Protein AF-A0A9P7BUE9-F1 (afdb_monomer_lite)

Radius of gyration: 35.27 Å; chains: 1; bounding box: 94×108×88 Å

Organism: Rhizopus oryzae (NCBI:txid64495)

Sequence (1038 aa):
MKSKYRRANLLYDCVVWLFNIMLDVFFREIRPRGSHKVPLEGPLIFVAAPHANQFVDPLIVMRECNRRVSFLIAAKSMRQKAIRFLASLVHPIPVERPQDIAEAGKGRIQLLNSKTEPLRITGIDTKFTQQLKPTDIITLPRNSGKLQVSRIISDTELLISSEIKDRRTLEHLTKEDGTSFKCLPHIDQDAVYERVYSELNHGRCITIFPEGGSHDRAEMLPLKAGVTIMALGAMAAYPGLNVKIVPCGLNYFHAHRFRSRAVIEFGKPITISHELVEQFKKGGQEKRDACSYLLDTIYYALKSVTVNTANDQTLMVIQAARRLYKPAHRRLHIAQVVDLNRRFVIGYNLYKDDPRVIDLQQKVLAYNQLLKYHGLKDHQVPEVNLRGWRTFFLLCYRVMIFIVWGLLSFPGSILNLPIVITAKFISMKKAKEALESSSVKIRGRDVLATWKFLVGLVLIPSLYGMYTLIVFWLCLKSNQMSWFQKLLMPIITWTCLPFISYASMRFAENGIDVFKSLRPLYVALYDPDSTANLREIREKLSQDITKVINEIGPSVFSDFDPDNVFRNDSTSKESVSELASGGRTFSQVANEFLTGTAKTLLDDSSIFNWTRQEEEDFESNSDEELLYLLDKEGTVSTASASDTEYYPIERKRKGDALALPLKVPNAIVRSKTNKQNYIGDQFEECNDFSSLYYRLPFEKGYLVNWEIEKPIWDRVFKNVTKINPKDTQLLITEPCFNLPVIQESYDQIIFEEYEFASCYRTMSPQLCLFNELGGLFGDKIGSIPDCTLIVDSGYSFTHIIPFLKGKPIIKGIRRINVGGKLLTNHLKEVVSFRHYDMMEETYIINDIKEKCCFISKDVYKDLDICRKHYSENTIIQEYVLPDFINNNQGRVRSIREGDKNEQVLLMNNERFMIPEILMRPSDIGLDQAGIAEAIVQGVNVCDSVIHGLLYANIILVGGNANIPGYLDRIEQDLRQLVPIEYDIRIVVPSNPETFAWQGGNSFVSLSSKSELQKSFVTRKEYLEYGSEACKRKFGVLQ

Secondary structure (DSSP, 8-state):
-HHHHHHHHHHHHHHHHHHHHHHHHHEEEEEEESGGGS-SSS-EEEEEE----TTHHHHHHHHHSSS-EEEEEEHHHHTSHHHHHHHHTT--EEE--GGGS-EEPSSEEE-TTTTT-TTEEEEES--HHHH--TT-EEE-GGG--EEEEEEE-SSSEEEESS----HHHHHHHT-TT-B--EEE-----HHHHHHHHHHHHTT-EEEE-TT-S--S-SSPPPPPTHHHHHHHHHHHHSTT---EEEEEEEEES-TTSTTEEEEEEE-PPEE--HHHHHHHHH-TTHHHHHHHHHHHHHHHHHHTTS---S-HHHHHHHHHHHHH--SSSS---HHHHHHHHHHHHHHHHHHTT-HHHHHHHHHHHHHHHHHHHTT--GGGGGGG---THHHHHHHHHHHHHHHHHHHHHHHHHHHHHHHHHHHHHHHHHHHHHHHHT-SS-SS-THHHHHHHHHHHHHHHHHHHHHHHHHHHHHHHH-TTS-HHHHHHHHHHHHHHHHHHHHHHHHHHHHHHHHHHHHHHHHHHHH-TTHHHHHHHHHHHHHHHHHHHHHHHHHHH-TT--SS-SS---SSSSSTTTGGGSS---HHHHHHHHHHTTTTTS-----S--------------------EEEETTS-B---------------PPSS--PPPP----SSEEEETTT--EEEGGGGGG----TTEEEE-SEETTEE--HHHHHHHHHHIIIIIS---GGGEEEEEEE-TT--HHHHHHHHHIIIIIS--SEEEEEEHHHHGGGS-HHHHTTS-TTPPPSEEEEEEE-SS-EEEEEEETTEE-GGG-EEES-SHHHHHHHHHHHHHHHTS--TT-HHHHHHHHHHH----S-HHHHHHHHTS-TTT-TT-EEEEPP-SSS-SS-EEE-TT---TTS-EEEESTHHHHTGGGGT-GGGGT-----HHHHHHHHHTTS-GGGHHHHHTTEEEESGGGGSTTHHHHHHHHHHHHS-TTS---EE--SSSSSHHHHHHHHHHHHS-HHHHHHHSEEHHHHHHHTHHHHHHHS----

pLDDT: mean 78.58, std 17.5, range [20.61, 97.81]

InterPro domains:
  IPR002123 Phospholipid/glycerol acyltransferase [PF01553] (190-249)
  IPR002123 Phospholipid/glycerol acyltransferase [SM00563] (45-253)
  IPR004000 Actin family [PF00022] (664-1034)
  IPR004000 Actin family [SM00268] (655-1035)
  IPR043129 ATPase, nucleotide binding domain [SSF53067] (661-770)
  IPR043129 ATPase, nucleotide binding domain [SSF53067] (787-1034)
  IPR052744 Glycerol-3-phosphate O-acyltransferase [PTHR31605] (5-581)

Structure (mmCIF, N/CA/C/O backbone):
data_AF-A0A9P7BUE9-F1
#
_entry.id   AF-A0A9P7BUE9-F1
#
loop_
_atom_site.group_PDB
_atom_site.id
_atom_site.type_symbol
_atom_site.label_atom_id
_atom_site.label_alt_id
_atom_site.label_comp_id
_atom_site.label_asym_id
_atom_site.label_entity_id
_atom_site.label_seq_id
_atom_site.pdbx_PDB_ins_code
_atom_site.Cartn_x
_atom_site.Cartn_y
_atom_site.Cartn_z
_atom_site.occupancy
_atom_site.B_iso_or_equiv
_atom_site.auth_seq_id
_atom_site.auth_comp_id
_atom_site.auth_asym_id
_atom_site.auth_atom_id
_atom_site.pdbx_PDB_model_num
ATOM 1 N N . MET A 1 1 ? -44.646 37.342 4.567 1.00 40.28 1 MET A N 1
ATOM 2 C CA . MET A 1 1 ? -43.551 36.352 4.375 1.00 40.28 1 MET A CA 1
ATOM 3 C C . MET A 1 1 ? -42.980 36.300 2.950 1.00 40.28 1 MET A C 1
ATOM 5 O O . MET A 1 1 ? -41.781 36.518 2.828 1.00 40.28 1 MET A O 1
ATOM 9 N N . LYS A 1 2 ? -43.773 36.045 1.888 1.00 36.12 2 LYS A N 1
ATOM 10 C CA . LYS A 1 2 ? -43.302 35.758 0.502 1.00 36.12 2 LYS A CA 1
ATOM 11 C C . LYS A 1 2 ? -42.103 36.597 -0.010 1.00 36.12 2 LYS A C 1
ATOM 13 O O . LYS A 1 2 ? -41.163 36.020 -0.543 1.00 36.12 2 LYS A O 1
ATOM 18 N N . SER A 1 3 ? -42.071 37.917 0.212 1.00 40.06 3 SER A N 1
ATOM 19 C CA . SER A 1 3 ? -40.938 38.789 -0.182 1.00 40.06 3 SER A CA 1
ATOM 20 C C . SER A 1 3 ? -39.584 38.389 0.445 1.00 40.06 3 SER A C 1
ATOM 22 O O . SER A 1 3 ? -38.574 38.319 -0.256 1.00 40.06 3 SER A O 1
ATOM 24 N N . LYS A 1 4 ? -39.557 38.038 1.742 1.00 47.38 4 LYS A N 1
ATOM 25 C CA . LYS A 1 4 ? -38.331 37.627 2.457 1.00 47.38 4 LYS A CA 1
ATOM 26 C C . LYS A 1 4 ? -37.783 36.301 1.910 1.00 47.38 4 LYS A C 1
ATOM 28 O O . LYS A 1 4 ? -36.582 36.193 1.694 1.00 47.38 4 LYS A O 1
ATOM 33 N N . TYR A 1 5 ? -38.665 35.349 1.590 1.00 55.69 5 TYR A N 1
ATOM 34 C CA . TYR A 1 5 ? -38.291 34.104 0.904 1.00 55.69 5 TYR A CA 1
ATOM 35 C C . TYR A 1 5 ? -37.800 34.347 -0.530 1.00 55.69 5 TYR A C 1
ATOM 37 O O . TYR A 1 5 ? -36.802 33.761 -0.929 1.00 55.69 5 TYR A O 1
ATOM 45 N N . ARG A 1 6 ? -38.432 35.249 -1.296 1.00 58.56 6 ARG A N 1
ATOM 46 C CA . ARG A 1 6 ? -37.991 35.569 -2.667 1.00 58.56 6 ARG A CA 1
ATOM 47 C C . ARG A 1 6 ? -36.586 36.189 -2.689 1.00 58.56 6 ARG A C 1
ATOM 49 O O . ARG A 1 6 ? -35.796 35.839 -3.558 1.00 58.56 6 ARG A O 1
ATOM 56 N N . ARG A 1 7 ? -36.250 37.038 -1.706 1.00 60.62 7 ARG A N 1
ATOM 57 C CA . ARG A 1 7 ? -34.885 37.569 -1.512 1.00 60.62 7 ARG A CA 1
ATOM 58 C C . ARG A 1 7 ? -33.884 36.496 -1.060 1.00 60.62 7 ARG A C 1
ATOM 60 O O . ARG A 1 7 ? -32.766 36.496 -1.557 1.00 60.62 7 ARG A O 1
ATOM 67 N N . ALA A 1 8 ? -34.275 35.586 -0.164 1.00 66.19 8 ALA A N 1
ATOM 68 C CA . ALA A 1 8 ? -33.413 34.479 0.268 1.00 66.19 8 ALA A CA 1
ATOM 69 C C . ALA A 1 8 ? -33.087 33.515 -0.888 1.00 66.19 8 ALA A C 1
ATOM 71 O O . ALA A 1 8 ? -31.926 33.177 -1.087 1.00 66.19 8 ALA A O 1
ATOM 72 N N . ASN A 1 9 ? -34.086 33.158 -1.703 1.00 77.12 9 ASN A N 1
ATOM 73 C CA . ASN A 1 9 ? -33.891 32.335 -2.898 1.00 77.12 9 ASN A CA 1
ATOM 74 C C . ASN A 1 9 ? -32.966 33.022 -3.916 1.00 77.12 9 ASN A C 1
ATOM 76 O O . ASN A 1 9 ? -32.038 32.389 -4.395 1.00 77.12 9 ASN A O 1
ATOM 80 N N . LEU A 1 10 ? -33.159 34.320 -4.191 1.00 80.19 10 LEU A N 1
ATOM 81 C CA . LEU A 1 10 ? -32.272 35.074 -5.087 1.00 80.19 10 LEU A CA 1
ATOM 82 C C . LEU A 1 10 ? -30.814 35.065 -4.589 1.00 80.19 10 LEU A C 1
ATOM 84 O O . LEU A 1 10 ? -29.891 34.878 -5.374 1.00 80.19 10 LEU A O 1
ATOM 88 N N . LEU A 1 11 ? -30.610 35.235 -3.279 1.00 82.12 11 LEU A N 1
ATOM 89 C CA . LEU A 1 11 ? -29.286 35.213 -2.655 1.00 82.12 11 LEU A CA 1
ATOM 90 C C . LEU A 1 11 ? -28.626 33.826 -2.749 1.00 82.12 11 LEU A C 1
ATOM 92 O O . LEU A 1 11 ? -27.440 33.748 -3.059 1.00 82.12 11 LEU A O 1
ATOM 96 N N . TYR A 1 12 ? -29.399 32.753 -2.544 1.00 85.88 12 TYR A N 1
ATOM 97 C CA . TYR A 1 12 ? -28.968 31.371 -2.777 1.00 85.88 12 TYR A CA 1
ATOM 98 C C . TYR A 1 12 ? -28.522 31.188 -4.235 1.00 85.88 12 TYR A C 1
ATOM 100 O O . TYR A 1 12 ? -27.394 30.775 -4.486 1.00 85.88 12 TYR A O 1
ATOM 108 N N . ASP A 1 13 ? -29.364 31.571 -5.198 1.00 84.94 13 ASP A N 1
ATOM 109 C CA . ASP A 1 13 ? -29.114 31.377 -6.631 1.00 84.94 13 ASP A CA 1
ATOM 110 C C . ASP A 1 13 ? -27.871 32.155 -7.115 1.00 84.94 13 ASP A C 1
ATOM 112 O O . ASP A 1 13 ? -27.055 31.620 -7.868 1.00 84.94 13 ASP A O 1
ATOM 116 N N . CYS A 1 14 ? -27.657 33.387 -6.632 1.00 84.88 14 CYS A N 1
ATOM 117 C CA . CYS A 1 14 ? -26.441 34.162 -6.911 1.00 84.88 14 CYS A CA 1
ATOM 118 C C . CYS A 1 14 ? -25.166 33.516 -6.338 1.00 84.88 14 CYS A C 1
ATOM 120 O O . CYS A 1 14 ? -24.095 33.622 -6.938 1.00 84.88 14 CYS A O 1
ATOM 122 N N . VAL A 1 15 ? -25.261 32.844 -5.187 1.00 83.50 15 VAL A N 1
ATOM 123 C CA . VAL A 1 15 ? -24.127 32.155 -4.550 1.00 83.50 15 VAL A CA 1
ATOM 124 C C . VAL A 1 15 ? -23.830 30.821 -5.237 1.00 83.50 15 VAL A C 1
ATOM 126 O O . VAL A 1 15 ? -22.662 30.519 -5.477 1.00 83.50 15 VAL A O 1
ATOM 129 N N . VAL A 1 16 ? -24.861 30.077 -5.655 1.00 84.25 16 VAL A N 1
ATOM 130 C CA . VAL A 1 16 ? -24.723 28.909 -6.544 1.00 84.25 16 VAL A CA 1
ATOM 131 C C . VAL A 1 16 ? -24.020 29.310 -7.842 1.00 84.25 16 VAL A C 1
ATOM 133 O O . VAL A 1 16 ? -23.072 28.649 -8.253 1.00 84.25 16 VAL A O 1
ATOM 136 N N . TRP A 1 17 ? -24.423 30.421 -8.466 1.00 87.19 17 TRP A N 1
ATOM 137 C CA . TRP A 1 17 ? -23.794 30.933 -9.688 1.00 87.19 17 TRP A CA 1
ATOM 138 C C . TRP A 1 17 ? -22.302 31.259 -9.498 1.00 87.19 17 TRP A C 1
ATOM 140 O O . TRP A 1 17 ? -21.474 30.841 -10.311 1.00 87.19 17 TRP A O 1
ATOM 150 N N . LEU A 1 18 ? -21.932 31.916 -8.392 1.00 84.62 18 LEU A N 1
ATOM 151 C CA . LEU A 1 18 ? -20.530 32.186 -8.054 1.00 84.62 18 LEU A CA 1
ATOM 152 C C . LEU A 1 18 ? -19.729 30.891 -7.825 1.00 84.62 18 LEU A C 1
ATOM 154 O O . LEU A 1 18 ? -18.607 30.759 -8.320 1.00 84.62 18 LEU A O 1
ATOM 158 N N . PHE A 1 19 ? -20.297 29.917 -7.108 1.00 85.75 19 PHE A N 1
ATOM 159 C CA . PHE A 1 19 ? -19.654 28.617 -6.909 1.00 85.75 19 PHE A CA 1
ATOM 160 C C . PHE A 1 19 ? -19.546 27.809 -8.207 1.00 85.75 19 PHE A C 1
ATOM 162 O O . PHE A 1 19 ? -18.538 27.134 -8.393 1.00 85.75 19 PHE A O 1
ATOM 169 N N . ASN A 1 20 ? -20.499 27.926 -9.135 1.00 87.12 20 ASN A N 1
ATOM 170 C CA . ASN A 1 20 ? -20.429 27.281 -10.446 1.00 87.12 20 ASN A CA 1
ATOM 171 C C . ASN A 1 20 ? -19.257 27.815 -11.279 1.00 87.12 20 ASN A C 1
ATOM 173 O O . ASN A 1 20 ? -18.479 27.009 -11.781 1.00 87.12 20 ASN A O 1
ATOM 177 N N . ILE A 1 21 ? -19.054 29.138 -11.327 1.00 83.75 21 ILE A N 1
ATOM 178 C CA . ILE A 1 21 ? -17.878 29.748 -11.978 1.00 83.75 21 ILE A CA 1
ATOM 179 C C . ILE A 1 21 ? -16.578 29.231 -11.347 1.00 83.75 21 ILE A C 1
ATOM 181 O O . ILE A 1 21 ? -15.653 28.830 -12.052 1.00 83.75 21 ILE A O 1
ATOM 185 N N . MET A 1 22 ? -16.505 29.184 -10.015 1.00 80.94 22 MET A N 1
ATOM 186 C CA . MET A 1 22 ? -15.327 28.662 -9.312 1.00 80.94 22 MET A CA 1
ATOM 187 C C . MET A 1 22 ? -15.104 27.160 -9.551 1.00 80.94 22 MET A C 1
ATOM 189 O O . MET A 1 22 ? -13.956 26.719 -9.616 1.00 80.94 22 MET A O 1
ATOM 193 N N . LEU A 1 23 ? -16.170 26.372 -9.724 1.00 85.00 23 LEU A N 1
ATOM 194 C CA . LEU A 1 23 ? -16.098 24.964 -10.122 1.00 85.00 23 LEU A CA 1
ATOM 195 C C . LEU A 1 23 ? -15.612 24.803 -11.571 1.00 85.00 23 LEU A C 1
ATOM 197 O O . LEU A 1 23 ? -14.768 23.944 -11.810 1.00 85.00 23 LEU A O 1
ATOM 201 N N . ASP A 1 24 ? -16.059 25.644 -12.509 1.00 83.44 24 ASP A N 1
ATOM 202 C CA . ASP A 1 24 ? -15.594 25.638 -13.909 1.00 83.44 24 ASP A CA 1
ATOM 203 C C . ASP A 1 24 ? -14.130 26.099 -14.047 1.00 83.44 24 ASP A C 1
ATOM 205 O O . ASP A 1 24 ? -13.419 25.661 -14.956 1.00 83.44 24 ASP A O 1
ATOM 209 N N . VAL A 1 25 ? -13.639 26.931 -13.120 1.00 80.00 25 VAL A N 1
ATOM 210 C CA . VAL A 1 25 ? -12.208 27.258 -12.978 1.00 80.00 25 VAL A CA 1
ATOM 211 C C . VAL A 1 25 ? -11.437 26.114 -12.309 1.00 80.00 25 VAL A C 1
ATOM 213 O O . VAL A 1 25 ? -10.324 25.801 -12.734 1.00 80.00 25 VAL A O 1
ATOM 216 N N . PHE A 1 26 ? -11.998 25.427 -11.309 1.00 80.19 26 PHE A N 1
ATOM 217 C CA . PHE A 1 26 ? -11.291 24.350 -10.605 1.00 80.19 26 PHE A CA 1
ATOM 218 C C . PHE A 1 26 ? -11.218 23.030 -11.394 1.00 80.19 26 PHE A C 1
ATOM 220 O O . PHE A 1 26 ? -10.159 22.399 -11.411 1.00 80.19 26 PHE A O 1
ATOM 227 N N . PHE A 1 27 ? -12.290 22.619 -12.073 1.00 80.88 27 PHE A N 1
ATOM 228 C CA . PHE A 1 27 ? -12.380 21.372 -12.843 1.00 80.88 27 PHE A CA 1
ATOM 229 C C . PHE A 1 27 ? -12.378 21.636 -14.354 1.00 80.88 27 PHE A C 1
ATOM 231 O O . PHE A 1 27 ? -13.091 22.512 -14.836 1.00 80.88 27 PHE A O 1
ATOM 238 N N . ARG A 1 28 ? -11.619 20.841 -15.128 1.00 79.50 28 ARG A N 1
ATOM 239 C CA . ARG A 1 28 ? -11.631 20.893 -16.606 1.00 79.50 28 ARG A CA 1
ATOM 240 C C . ARG A 1 28 ? -13.004 20.505 -17.154 1.00 79.50 28 ARG A C 1
ATOM 242 O O . ARG A 1 28 ? -13.406 21.031 -18.185 1.00 79.50 28 ARG A O 1
ATOM 249 N N . GLU A 1 29 ? -13.700 19.598 -16.464 1.00 82.25 29 GLU A N 1
ATOM 250 C CA . GLU A 1 29 ? -15.050 19.153 -16.810 1.00 82.25 29 GLU A CA 1
ATOM 251 C C . GLU A 1 29 ? -15.745 18.492 -15.602 1.00 82.25 29 GLU A C 1
ATOM 253 O O . GLU A 1 29 ? -15.133 17.688 -14.891 1.00 82.25 29 GLU A O 1
ATOM 258 N N . ILE A 1 30 ? -17.026 18.814 -15.396 1.00 84.50 30 ILE A N 1
ATOM 259 C CA . ILE A 1 30 ? -17.942 18.167 -14.441 1.00 84.50 30 ILE A CA 1
ATOM 260 C C . ILE A 1 30 ? -19.139 17.674 -15.253 1.00 84.50 30 ILE A C 1
ATOM 262 O O . ILE A 1 30 ? -19.616 18.410 -16.120 1.00 84.50 30 ILE A O 1
ATOM 266 N N . ARG A 1 31 ? -19.605 16.439 -15.026 1.00 84.88 31 ARG A N 1
ATOM 267 C CA . ARG A 1 31 ? -20.757 15.879 -15.754 1.00 84.88 31 ARG A CA 1
ATOM 268 C C . ARG A 1 31 ? -21.740 15.129 -14.851 1.00 84.88 31 ARG A C 1
ATOM 270 O O . ARG A 1 31 ? -21.295 14.283 -14.071 1.00 84.88 31 ARG A O 1
ATOM 277 N N . PRO A 1 32 ? -23.056 15.344 -15.022 1.00 86.31 32 PRO A N 1
ATOM 278 C CA . PRO A 1 32 ? -24.080 14.524 -14.404 1.00 86.31 32 PRO A CA 1
ATOM 279 C C . PRO A 1 32 ? -24.331 13.249 -15.214 1.00 86.31 32 PRO A C 1
ATOM 281 O O . PRO A 1 32 ? -24.180 13.210 -16.440 1.00 86.31 32 PRO A O 1
ATOM 284 N N . ARG A 1 33 ? -24.805 12.212 -14.528 1.00 82.44 33 ARG A N 1
ATOM 285 C CA . ARG A 1 33 ? -25.401 11.010 -15.110 1.00 82.44 33 ARG A CA 1
ATOM 286 C C . ARG A 1 33 ? -26.653 10.645 -14.321 1.00 82.44 33 ARG A C 1
ATOM 288 O O . ARG A 1 33 ? -26.647 10.697 -13.098 1.00 82.44 33 ARG A O 1
ATOM 295 N N . GLY A 1 34 ? -27.734 10.285 -15.013 1.00 79.88 34 GLY A N 1
ATOM 296 C CA . GLY A 1 34 ? -28.995 9.917 -14.361 1.00 79.88 34 GLY A CA 1
ATOM 297 C C . GLY A 1 34 ? -29.740 11.077 -13.688 1.00 79.88 34 GLY A C 1
ATOM 298 O O . GLY A 1 34 ? -30.644 10.816 -12.907 1.00 79.88 34 GLY A O 1
ATOM 299 N N . SER A 1 35 ? -29.421 12.342 -13.987 1.00 82.62 35 SER A N 1
ATOM 300 C CA . SER A 1 35 ? -30.116 13.512 -13.417 1.00 82.62 35 SER A CA 1
ATOM 301 C C . SER A 1 35 ? -31.631 13.509 -13.675 1.00 82.62 35 SER A C 1
ATOM 303 O O . SER A 1 35 ? -32.386 13.969 -12.828 1.00 82.62 35 SER A O 1
ATOM 305 N N . HIS A 1 36 ? -32.099 12.895 -14.769 1.00 82.69 36 HIS A N 1
ATOM 306 C CA . HIS A 1 36 ? -33.526 12.655 -15.039 1.00 82.69 36 HIS A CA 1
ATOM 307 C C . HIS A 1 36 ? -34.227 11.755 -13.997 1.00 82.69 36 HIS A C 1
ATOM 309 O O . HIS A 1 36 ? -35.451 11.722 -13.944 1.00 82.69 36 HIS A O 1
ATOM 315 N N . LYS A 1 37 ? -33.474 10.998 -13.184 1.00 84.81 37 LYS A N 1
ATOM 316 C CA . LYS A 1 37 ? -34.008 10.132 -12.118 1.00 84.81 37 LYS A CA 1
ATOM 317 C C . LYS A 1 37 ? -34.301 10.911 -10.838 1.00 84.81 37 LYS A C 1
ATOM 319 O O . LYS A 1 37 ? -34.983 10.388 -9.962 1.00 84.81 37 LYS A O 1
ATOM 324 N N . VAL A 1 38 ? -33.774 12.131 -10.706 1.00 89.56 38 VAL A N 1
ATOM 325 C CA . VAL A 1 38 ? -34.003 13.000 -9.549 1.00 89.56 38 VAL A CA 1
ATOM 326 C C . VAL A 1 38 ? -35.454 13.499 -9.591 1.00 89.56 38 VAL A C 1
ATOM 328 O O . VAL A 1 38 ? -35.819 14.189 -10.543 1.00 89.56 38 VAL A O 1
ATOM 331 N N . PRO A 1 39 ? -36.299 13.198 -8.584 1.00 89.00 39 PRO A N 1
ATOM 332 C CA . PRO A 1 39 ? -37.659 13.725 -8.535 1.00 89.00 39 PRO A CA 1
ATOM 333 C C . PRO A 1 39 ? -37.626 15.253 -8.465 1.00 89.00 39 PRO A C 1
ATOM 335 O O . PRO A 1 39 ? -36.994 15.804 -7.563 1.00 89.00 39 PRO A O 1
ATOM 338 N N . LEU A 1 40 ? -38.301 15.933 -9.397 1.00 86.19 40 LEU A N 1
ATOM 339 C CA . LEU A 1 40 ? -38.319 17.403 -9.489 1.00 86.19 40 LEU A CA 1
ATOM 340 C C . LEU A 1 40 ? -39.008 18.068 -8.284 1.00 86.19 40 LEU A C 1
ATOM 342 O O . LEU A 1 40 ? -38.639 19.171 -7.883 1.00 86.19 40 LEU A O 1
ATOM 346 N N . GLU A 1 41 ? -39.972 17.372 -7.681 1.00 84.88 41 GLU A N 1
ATOM 347 C CA . GLU A 1 41 ? -40.777 17.836 -6.549 1.00 84.88 41 GLU A CA 1
ATOM 348 C C . GLU A 1 41 ? -40.765 16.825 -5.387 1.00 84.88 41 GLU A C 1
ATOM 350 O O . GLU A 1 41 ? -40.159 15.754 -5.472 1.00 84.88 41 GLU A O 1
ATOM 355 N N . GLY A 1 42 ? -41.408 17.185 -4.272 1.00 86.94 42 GLY A N 1
ATOM 356 C CA . GLY A 1 42 ? -41.482 16.364 -3.059 1.00 86.94 42 GLY A CA 1
ATOM 357 C C . GLY A 1 42 ? -40.192 16.341 -2.215 1.00 86.94 42 GLY A C 1
ATOM 358 O O . GLY A 1 42 ? -39.141 16.807 -2.670 1.00 86.94 42 GLY A O 1
ATOM 359 N N . PRO A 1 43 ? -40.264 15.834 -0.971 1.00 92.12 43 PRO A N 1
ATOM 360 C CA . PRO A 1 43 ? -39.129 15.755 -0.050 1.00 92.12 43 PRO A CA 1
ATOM 361 C C . PRO A 1 43 ? -38.080 14.740 -0.509 1.00 92.12 43 PRO A C 1
ATOM 363 O O . PRO A 1 43 ? -38.411 13.627 -0.928 1.00 92.12 43 PRO A O 1
ATOM 366 N N . LEU A 1 44 ? -36.804 15.114 -0.399 1.00 93.56 44 LEU A N 1
ATOM 367 C CA . LEU A 1 44 ? -35.710 14.325 -0.959 1.00 93.56 44 LEU A CA 1
ATOM 368 C C . LEU A 1 44 ? -34.472 14.328 -0.059 1.00 93.56 44 LEU A C 1
ATOM 370 O O . LEU A 1 44 ? -34.031 15.385 0.394 1.00 93.56 44 LEU A O 1
ATOM 374 N N . ILE A 1 45 ? -33.869 13.156 0.137 1.00 95.19 45 ILE A N 1
ATOM 375 C CA . ILE A 1 45 ? -32.543 13.023 0.746 1.00 95.19 45 ILE A CA 1
ATOM 376 C C . ILE A 1 45 ? -31.559 12.544 -0.323 1.00 95.19 45 ILE A C 1
ATOM 378 O O . ILE A 1 45 ? -31.658 11.417 -0.806 1.00 95.19 45 ILE A O 1
ATOM 382 N N . PHE A 1 46 ? -30.594 13.387 -0.683 1.00 95.25 46 PHE A N 1
ATOM 383 C CA . PHE A 1 46 ? -29.429 12.973 -1.459 1.00 95.25 46 PHE A CA 1
ATOM 384 C C . PHE A 1 46 ? -28.394 12.357 -0.520 1.00 95.25 46 PHE A C 1
ATOM 386 O O . PHE A 1 46 ? -27.954 12.995 0.437 1.00 95.25 46 PHE A O 1
ATOM 393 N N . VAL A 1 47 ? -27.979 11.131 -0.810 1.00 94.38 47 VAL A N 1
ATOM 394 C CA . VAL A 1 47 ? -26.958 10.414 -0.042 1.00 94.38 47 VAL A CA 1
ATOM 395 C C . VAL A 1 47 ? -25.741 10.269 -0.936 1.00 94.38 47 VAL A C 1
ATOM 397 O O . VAL A 1 47 ? -25.827 9.611 -1.968 1.00 94.38 47 VAL A O 1
ATOM 400 N N . ALA A 1 48 ? -24.631 10.913 -0.584 1.00 92.12 48 ALA A N 1
ATOM 401 C CA . ALA A 1 48 ? -23.465 11.025 -1.456 1.00 92.12 48 ALA A CA 1
ATOM 402 C C . ALA A 1 48 ? -22.230 10.313 -0.886 1.00 92.12 48 ALA A C 1
ATOM 404 O O . ALA A 1 48 ? -21.917 10.464 0.295 1.00 92.12 48 ALA A O 1
ATOM 405 N N . ALA A 1 49 ? -21.534 9.556 -1.739 1.00 88.94 49 ALA A N 1
ATOM 406 C CA . ALA A 1 49 ? -20.290 8.850 -1.423 1.00 88.94 49 ALA A CA 1
ATOM 407 C C . ALA A 1 49 ? -19.476 8.558 -2.711 1.00 88.94 49 ALA A C 1
ATOM 409 O O . ALA A 1 49 ? -20.044 8.612 -3.809 1.00 88.94 49 ALA A O 1
ATOM 410 N N . PRO A 1 50 ? -18.173 8.226 -2.616 1.00 87.62 50 PRO A N 1
ATOM 411 C CA . PRO A 1 50 ? -17.305 8.455 -1.458 1.00 87.62 50 PRO A CA 1
ATOM 412 C C . PRO A 1 50 ? -17.074 9.956 -1.219 1.00 87.62 50 PRO A C 1
ATOM 414 O O . PRO A 1 50 ? -17.056 10.756 -2.159 1.00 87.62 50 PRO A O 1
ATOM 417 N N . HIS A 1 51 ? -16.888 10.358 0.037 1.00 86.50 51 HIS A N 1
ATOM 418 C CA . HIS A 1 51 ? -16.665 11.752 0.420 1.00 86.50 51 HIS A CA 1
ATOM 419 C C . HIS A 1 51 ? -15.186 12.151 0.266 1.00 86.50 51 HIS A C 1
ATOM 421 O O . HIS A 1 51 ? -14.440 12.301 1.238 1.00 86.50 51 HIS A O 1
ATOM 427 N N . ALA A 1 52 ? -14.743 12.322 -0.978 1.00 80.00 52 ALA A N 1
ATOM 428 C CA . ALA A 1 52 ? -13.355 12.636 -1.303 1.00 80.00 52 ALA A CA 1
ATOM 429 C C . ALA A 1 52 ? -12.925 14.090 -1.000 1.00 80.00 52 ALA A C 1
ATOM 431 O O . ALA A 1 52 ? -11.725 14.349 -0.960 1.00 80.00 52 ALA A O 1
ATOM 432 N N . ASN A 1 53 ? -13.838 15.059 -0.807 1.00 83.06 53 ASN A N 1
ATOM 433 C CA . ASN A 1 53 ? -13.485 16.464 -0.527 1.00 83.06 53 ASN A CA 1
ATOM 434 C C . ASN A 1 53 ? -14.496 17.204 0.370 1.00 83.06 53 ASN A C 1
ATOM 436 O O . ASN A 1 53 ? -15.676 17.319 0.043 1.00 83.06 53 ASN A O 1
ATOM 440 N N . GLN A 1 54 ? -14.008 17.863 1.427 1.00 78.06 54 GLN A N 1
ATOM 441 C CA . GLN A 1 54 ? -14.840 18.503 2.466 1.00 78.06 54 GLN A CA 1
ATOM 442 C C . GLN A 1 54 ? -15.935 19.469 1.985 1.00 78.06 54 GLN A C 1
ATOM 444 O O . GLN A 1 54 ? -17.075 19.341 2.427 1.00 78.06 54 GLN A O 1
ATOM 449 N N . PHE A 1 55 ? -15.618 20.441 1.122 1.00 83.00 55 PHE A N 1
ATOM 450 C CA . PHE A 1 55 ? -16.622 21.404 0.624 1.00 83.00 55 PHE A CA 1
ATOM 451 C C . PHE A 1 55 ? -16.868 21.323 -0.883 1.00 83.00 55 PHE A C 1
ATOM 453 O O . PHE A 1 55 ? -17.881 21.829 -1.353 1.00 83.00 55 PHE A O 1
ATOM 460 N N . VAL A 1 56 ? -15.983 20.674 -1.643 1.00 87.00 56 VAL A N 1
ATOM 461 C CA . VAL A 1 56 ? -16.126 20.571 -3.103 1.00 87.00 56 VAL A CA 1
ATOM 462 C C . VAL A 1 56 ? -17.209 19.552 -3.482 1.00 87.00 56 VAL A C 1
ATOM 464 O O . VAL A 1 56 ? -18.003 19.824 -4.381 1.00 87.00 56 VAL A O 1
ATOM 467 N N . ASP A 1 57 ? -17.315 18.445 -2.738 1.00 89.50 57 ASP A N 1
ATOM 468 C CA . ASP A 1 57 ? -18.345 17.421 -2.947 1.00 89.50 57 ASP A CA 1
ATOM 469 C C . ASP A 1 57 ? -19.778 17.993 -2.798 1.00 89.50 57 ASP A C 1
ATOM 471 O O . ASP A 1 57 ? -20.572 17.833 -3.731 1.00 89.50 57 ASP A O 1
ATOM 475 N N . PRO A 1 58 ? -20.128 18.732 -1.713 1.00 89.19 58 PRO A N 1
ATOM 476 C CA . PRO A 1 58 ? -21.382 19.481 -1.622 1.00 89.19 58 PRO A CA 1
ATOM 477 C C . PRO A 1 58 ? -21.721 20.340 -2.844 1.00 89.19 58 PRO A C 1
ATOM 479 O O . PRO A 1 58 ? -22.853 20.311 -3.326 1.00 89.19 58 PRO A O 1
ATOM 482 N N . LEU A 1 59 ? -20.751 21.105 -3.354 1.00 89.50 59 LEU A N 1
ATOM 483 C CA . LEU A 1 59 ? -20.984 22.062 -4.437 1.00 89.50 59 LEU A CA 1
ATOM 484 C C . LEU A 1 59 ? -21.264 21.368 -5.777 1.00 89.50 59 LEU A C 1
ATOM 486 O O . LEU A 1 59 ? -22.062 21.872 -6.562 1.00 89.50 59 LEU A O 1
ATOM 490 N N . ILE A 1 60 ? -20.683 20.190 -6.020 1.00 90.12 60 ILE A N 1
ATOM 491 C CA . ILE A 1 60 ? -20.988 19.381 -7.210 1.00 90.12 60 ILE A CA 1
ATOM 492 C C . ILE A 1 60 ? -22.415 18.823 -7.149 1.00 90.12 60 ILE A C 1
ATOM 494 O O . ILE A 1 60 ? -23.134 18.905 -8.143 1.00 90.12 60 ILE A O 1
ATOM 498 N N . VAL A 1 61 ? -22.872 18.340 -5.986 1.00 90.81 61 VAL A N 1
ATOM 499 C CA . VAL A 1 61 ? -24.282 17.936 -5.818 1.00 90.81 61 VAL A CA 1
ATOM 500 C C . VAL A 1 61 ? -25.209 19.141 -6.024 1.00 90.81 61 VAL A C 1
ATOM 502 O O . VAL A 1 61 ? -26.168 19.050 -6.784 1.00 90.81 61 VAL A O 1
ATOM 505 N N . MET A 1 62 ? -24.898 20.287 -5.406 1.00 89.31 62 MET A N 1
ATOM 506 C CA . MET A 1 62 ? -25.668 21.537 -5.512 1.00 89.31 62 MET A CA 1
ATOM 507 C C . MET A 1 62 ? -25.828 22.023 -6.960 1.00 89.31 62 MET A C 1
ATOM 509 O O . MET A 1 62 ? -26.914 22.446 -7.347 1.00 89.31 62 MET A O 1
ATOM 513 N N . ARG A 1 63 ? -24.759 21.931 -7.757 1.00 88.44 63 ARG A N 1
ATOM 514 C CA . ARG A 1 63 ? -24.723 22.309 -9.174 1.00 88.44 63 ARG A CA 1
ATOM 515 C C . ARG A 1 63 ? -25.561 21.387 -10.061 1.00 88.44 63 ARG A C 1
ATOM 517 O O . ARG A 1 63 ? -26.292 21.870 -10.916 1.00 88.44 63 ARG A O 1
ATOM 524 N N . GLU A 1 64 ? -25.426 20.075 -9.882 1.00 88.25 64 GLU A N 1
ATOM 525 C CA . GLU A 1 64 ? -25.861 19.076 -10.871 1.00 88.25 64 GLU A CA 1
ATOM 526 C C . GLU A 1 64 ? -27.209 18.399 -10.535 1.00 88.25 64 GLU A C 1
ATOM 528 O O . GLU A 1 64 ? -27.756 17.665 -11.359 1.00 88.25 64 GLU A O 1
ATOM 533 N N . CYS A 1 65 ? -27.769 18.623 -9.338 1.00 85.12 65 CYS A N 1
ATOM 534 C CA . CYS A 1 65 ? -29.040 18.013 -8.912 1.00 85.12 65 CYS A CA 1
ATOM 535 C C . CYS A 1 65 ? -30.312 18.777 -9.332 1.00 85.12 65 CYS A C 1
ATOM 537 O O . CYS A 1 65 ? -31.416 18.299 -9.074 1.00 85.12 65 CYS A O 1
ATOM 539 N N . ASN A 1 66 ? -30.181 19.961 -9.946 1.00 84.31 66 ASN A N 1
ATOM 540 C CA . ASN A 1 66 ? -31.281 20.835 -10.393 1.00 84.31 66 ASN A CA 1
ATOM 541 C C . ASN A 1 66 ? -32.320 21.242 -9.317 1.00 84.31 66 ASN A C 1
ATOM 543 O O . ASN A 1 66 ? -33.381 21.767 -9.655 1.00 84.31 66 ASN A O 1
ATOM 547 N N . ARG A 1 67 ? -32.035 21.055 -8.020 1.00 87.25 67 ARG A N 1
ATOM 548 C CA . ARG A 1 67 ? -32.917 21.446 -6.903 1.00 87.25 67 ARG A CA 1
ATOM 549 C C . ARG A 1 67 ? -32.141 22.224 -5.841 1.00 87.25 67 ARG A C 1
ATOM 551 O O . ARG A 1 67 ? -30.954 21.996 -5.638 1.00 87.25 67 ARG A O 1
ATOM 558 N N . ARG A 1 68 ? -32.809 23.136 -5.120 1.00 88.44 68 ARG A N 1
ATOM 559 C CA . ARG A 1 68 ? -32.186 23.811 -3.967 1.00 88.44 68 ARG A CA 1
ATOM 560 C C . ARG A 1 68 ? -32.023 22.809 -2.823 1.00 88.44 68 ARG A C 1
ATOM 562 O O . ARG A 1 68 ? -33.011 22.289 -2.306 1.00 88.44 68 ARG A O 1
ATOM 569 N N . VAL A 1 69 ? -30.773 22.566 -2.453 1.00 89.56 69 VAL A N 1
ATOM 570 C CA . VAL A 1 69 ? -30.331 21.596 -1.447 1.00 89.56 69 VAL A CA 1
ATOM 571 C C . VAL A 1 69 ? -29.739 22.285 -0.220 1.00 89.56 69 VAL A C 1
ATOM 573 O O . VAL A 1 69 ? -28.922 23.201 -0.342 1.00 89.56 69 VAL A O 1
ATOM 576 N N . SER A 1 70 ? -30.132 21.801 0.955 1.00 88.75 70 SER A N 1
ATOM 577 C CA . SER A 1 70 ? -29.529 22.122 2.250 1.00 88.75 70 SER A CA 1
ATOM 578 C C . SER A 1 70 ? -28.530 21.035 2.648 1.00 88.75 70 SER A C 1
ATOM 580 O O . SER A 1 70 ? -28.782 19.849 2.449 1.00 88.75 70 SER A O 1
ATOM 582 N N . PHE A 1 71 ? -27.396 21.420 3.233 1.00 89.12 71 PHE A N 1
ATOM 583 C CA . PHE A 1 71 ? -26.317 20.489 3.583 1.00 89.12 71 PHE A CA 1
ATOM 584 C C . PHE A 1 71 ? -26.141 20.365 5.092 1.00 89.12 71 PHE A C 1
ATOM 586 O O . PHE A 1 71 ? -26.135 21.371 5.806 1.00 89.12 71 PHE A O 1
ATOM 593 N N . LEU A 1 72 ? -25.933 19.136 5.561 1.00 88.38 72 LEU A N 1
ATOM 594 C CA . LEU A 1 72 ? -25.497 18.858 6.927 1.00 88.38 72 LEU A CA 1
ATOM 595 C C . LEU A 1 72 ? -23.999 19.179 7.048 1.00 88.38 72 LEU A C 1
ATOM 597 O O . LEU A 1 72 ? -23.169 18.539 6.404 1.00 88.38 72 LEU A O 1
ATOM 601 N N . ILE A 1 73 ? -23.647 20.188 7.850 1.00 86.12 73 ILE A N 1
ATOM 602 C CA . ILE A 1 73 ? -22.268 20.677 8.015 1.00 86.12 73 ILE A CA 1
ATOM 603 C C . ILE A 1 73 ? -21.799 20.511 9.461 1.00 86.12 73 ILE A C 1
ATOM 605 O O . ILE A 1 73 ? -22.543 20.795 10.394 1.00 86.12 73 ILE A O 1
ATOM 609 N N . ALA A 1 74 ? -20.545 20.108 9.677 1.00 83.31 74 ALA A N 1
ATOM 610 C CA . ALA A 1 74 ? -19.977 20.055 11.025 1.00 83.31 74 ALA A CA 1
ATOM 611 C C . ALA A 1 74 ? -19.986 21.452 11.678 1.00 83.31 74 ALA A C 1
ATOM 613 O O . ALA A 1 74 ? -19.433 22.409 11.126 1.00 83.31 74 ALA A O 1
ATOM 614 N N . ALA A 1 75 ? -20.565 21.578 12.875 1.00 83.56 75 ALA A N 1
ATOM 615 C CA . ALA A 1 75 ? -20.714 22.863 13.562 1.00 83.56 75 ALA A CA 1
ATOM 616 C C . ALA A 1 75 ? -19.367 23.561 13.844 1.00 83.56 75 ALA A C 1
ATOM 618 O O . ALA A 1 75 ? -19.278 24.787 13.798 1.00 83.56 75 ALA A O 1
ATOM 619 N N . LYS A 1 76 ? -18.281 22.794 14.010 1.00 81.62 76 LYS A N 1
ATOM 620 C CA . LYS A 1 76 ? -16.897 23.298 14.086 1.00 81.62 76 LYS A CA 1
ATOM 621 C C . LYS A 1 76 ? -16.494 24.156 12.880 1.00 81.62 76 LYS A C 1
ATOM 623 O O . LYS A 1 76 ? -15.817 25.168 13.055 1.00 81.62 76 LYS A O 1
ATOM 628 N N . SER A 1 77 ? -16.951 23.818 11.673 1.00 81.75 77 SER A N 1
ATOM 629 C CA . SER A 1 77 ? -16.735 24.631 10.467 1.00 81.75 77 SER A CA 1
ATOM 630 C C . SER A 1 77 ? -17.505 25.954 10.539 1.00 81.75 77 SER A C 1
ATOM 632 O O . SER A 1 77 ? -16.971 27.000 10.178 1.00 81.75 77 SER A O 1
ATOM 634 N N . MET A 1 78 ? -18.717 25.938 11.106 1.00 83.06 78 MET A N 1
ATOM 635 C CA . MET A 1 78 ? -19.548 27.133 11.321 1.00 83.06 78 MET A CA 1
ATOM 636 C C . MET A 1 78 ? -19.009 28.077 12.412 1.00 83.06 78 MET A C 1
ATOM 638 O O . MET A 1 78 ? -19.469 29.215 12.507 1.00 83.06 78 MET A O 1
ATOM 642 N N . ARG A 1 79 ? -18.007 27.660 13.203 1.00 82.25 79 ARG A N 1
ATOM 643 C CA . ARG A 1 79 ? -17.274 28.548 14.129 1.00 82.25 79 ARG A CA 1
ATOM 644 C C . ARG A 1 79 ? -16.242 29.430 13.398 1.00 82.25 79 ARG A C 1
ATOM 646 O O . ARG A 1 79 ? -15.859 30.476 13.917 1.00 82.25 79 ARG A O 1
ATOM 653 N N . GLN A 1 80 ? -15.821 29.077 12.176 1.00 79.56 80 GLN A N 1
ATOM 654 C CA . GLN A 1 80 ? -14.881 29.885 11.384 1.00 79.56 80 GLN A CA 1
ATOM 655 C C . GLN A 1 80 ? -15.613 31.010 10.635 1.00 79.56 80 GLN A C 1
ATOM 657 O O . GLN A 1 80 ? -16.473 30.738 9.800 1.00 79.56 80 GLN A O 1
ATOM 662 N N . LYS A 1 81 ? -15.248 32.278 10.882 1.00 78.81 81 LYS A N 1
ATOM 663 C CA . LYS A 1 81 ? -15.980 33.468 10.385 1.00 78.81 81 LYS A CA 1
ATOM 664 C C . LYS A 1 81 ? -16.267 33.447 8.871 1.00 78.81 81 LYS A C 1
ATOM 666 O O . LYS A 1 81 ? -17.404 33.687 8.474 1.00 78.81 81 LYS A O 1
ATOM 671 N N . ALA A 1 82 ? -15.271 33.122 8.043 1.00 75.00 82 ALA A N 1
ATOM 672 C CA . ALA A 1 82 ? -15.415 33.090 6.582 1.00 75.00 82 ALA A CA 1
ATOM 673 C C . ALA A 1 82 ? -16.315 31.939 6.089 1.00 75.00 82 ALA A C 1
ATOM 675 O O . ALA A 1 82 ? -17.190 32.156 5.253 1.00 75.00 82 ALA A O 1
ATOM 676 N N . ILE A 1 83 ? -16.149 30.732 6.648 1.00 78.69 83 ILE A N 1
ATOM 677 C CA . ILE A 1 83 ? -16.983 29.570 6.301 1.00 78.69 83 ILE A CA 1
ATOM 678 C C . ILE A 1 83 ? -18.422 29.810 6.762 1.00 78.69 83 ILE A C 1
ATOM 680 O O . ILE A 1 83 ? -19.344 29.601 5.984 1.00 78.69 83 ILE A O 1
ATOM 684 N N . ARG A 1 84 ? -18.623 30.327 7.983 1.00 83.31 84 ARG A N 1
ATOM 685 C CA . ARG A 1 84 ? -19.946 30.691 8.514 1.00 83.31 84 ARG A CA 1
ATOM 686 C C . ARG A 1 84 ? -20.679 31.660 7.592 1.00 83.31 84 ARG A C 1
ATOM 688 O O . ARG A 1 84 ? -21.861 31.454 7.338 1.00 83.31 84 ARG A O 1
ATOM 695 N N . PHE A 1 85 ? -19.989 32.692 7.099 1.00 82.00 85 PHE A N 1
ATOM 696 C CA . PHE A 1 85 ? -20.561 33.657 6.163 1.00 82.00 85 PHE A CA 1
ATOM 697 C C . PHE A 1 85 ? -21.029 32.961 4.880 1.00 82.00 85 PHE A C 1
ATOM 699 O O . PHE A 1 85 ? -22.227 32.951 4.611 1.00 82.00 85 PHE A O 1
ATOM 706 N N . LEU A 1 86 ? -20.122 32.299 4.153 1.00 76.94 86 LEU A N 1
ATOM 707 C CA . LEU A 1 86 ? -20.439 31.641 2.878 1.00 76.94 86 LEU A CA 1
ATOM 708 C C . LEU A 1 86 ? -21.506 30.547 3.027 1.00 76.94 86 LEU A C 1
ATOM 710 O O . LEU A 1 86 ? -22.472 30.518 2.268 1.00 76.94 86 LEU A O 1
ATOM 714 N N . ALA A 1 87 ? -21.370 29.681 4.032 1.00 80.81 87 ALA A N 1
ATOM 715 C CA . ALA A 1 87 ? -22.308 28.595 4.278 1.00 80.81 87 ALA A CA 1
ATOM 716 C C . ALA A 1 87 ? -23.704 29.119 4.643 1.00 80.81 87 ALA A C 1
ATOM 718 O O . ALA A 1 87 ? -24.687 28.551 4.182 1.00 80.81 87 ALA A O 1
ATOM 719 N N . SER A 1 88 ? -23.828 30.217 5.406 1.00 81.81 88 SER A N 1
ATOM 720 C CA . SER A 1 88 ? -25.141 30.751 5.819 1.00 81.81 88 SER A CA 1
ATOM 721 C C . SER A 1 88 ? -26.056 31.146 4.649 1.00 81.81 88 SER A C 1
ATOM 723 O O . SER A 1 88 ? -27.280 31.110 4.790 1.00 81.81 88 SER A O 1
ATOM 725 N N . LEU A 1 89 ? -25.468 31.453 3.488 1.00 81.56 89 LEU A N 1
ATOM 726 C CA . LEU A 1 89 ? -26.164 31.822 2.253 1.00 81.56 89 LEU A CA 1
ATOM 727 C C . LEU A 1 89 ? -26.830 30.617 1.559 1.00 81.56 89 LEU A C 1
ATOM 729 O O . LEU A 1 89 ? -27.758 30.810 0.779 1.00 81.56 89 LEU A O 1
ATOM 733 N N . VAL A 1 90 ? -26.405 29.384 1.873 1.00 80.94 90 VAL A N 1
ATOM 734 C CA . VAL A 1 90 ? -26.929 28.128 1.295 1.00 80.94 90 VAL A CA 1
ATOM 735 C C . VAL A 1 90 ? -27.704 27.264 2.305 1.00 80.94 90 VAL A C 1
ATOM 737 O O . VAL A 1 90 ? -27.796 26.049 2.159 1.00 80.94 90 VAL A O 1
ATOM 740 N N . HIS A 1 91 ? -28.277 27.901 3.335 1.00 82.00 91 HIS A N 1
ATOM 741 C CA . HIS A 1 91 ? -29.166 27.297 4.346 1.00 82.00 91 HIS A CA 1
ATOM 742 C C . HIS A 1 91 ? -28.676 25.942 4.913 1.00 82.00 91 HIS A C 1
ATOM 744 O O . HIS A 1 91 ? -29.325 24.910 4.716 1.00 82.00 91 HIS A O 1
ATOM 750 N N . PRO A 1 92 ? -27.535 25.930 5.626 1.00 85.81 92 PRO A N 1
ATOM 751 C CA . PRO A 1 92 ? -26.911 24.716 6.119 1.00 85.81 92 PRO A CA 1
ATOM 752 C C . PRO A 1 92 ? -27.554 24.275 7.439 1.00 85.81 92 PRO A C 1
ATOM 754 O O . PRO A 1 92 ? -27.971 25.107 8.250 1.00 85.81 92 PRO A O 1
ATOM 757 N N . ILE A 1 93 ? -27.575 22.969 7.685 1.00 88.38 93 ILE A N 1
ATOM 758 C CA . ILE A 1 93 ? -27.998 22.383 8.958 1.00 88.38 93 ILE A CA 1
ATOM 759 C C . ILE A 1 93 ? -26.720 22.064 9.753 1.00 88.38 93 ILE A C 1
ATOM 761 O O . ILE A 1 93 ? -25.975 21.162 9.359 1.00 88.38 93 ILE A O 1
ATOM 765 N N . PRO A 1 94 ? -26.392 22.816 10.821 1.00 86.31 94 PRO A N 1
ATOM 766 C CA . PRO A 1 94 ? -25.212 22.535 11.626 1.00 86.31 94 PRO A CA 1
ATOM 767 C C . PRO A 1 94 ? -25.427 21.265 12.454 1.00 86.31 94 PRO A C 1
ATOM 769 O O . PRO A 1 94 ? -26.392 21.160 13.205 1.00 86.31 94 PRO A O 1
ATOM 772 N N . VAL A 1 95 ? -24.498 20.322 12.340 1.00 85.31 95 VAL A N 1
ATOM 773 C CA . VAL A 1 95 ? -24.437 19.106 13.152 1.00 85.31 95 VAL A CA 1
ATOM 774 C C . VAL A 1 95 ? -23.310 19.273 14.160 1.00 85.31 95 VAL A C 1
ATOM 776 O O . VAL A 1 95 ? -22.131 19.315 13.791 1.00 85.31 95 VAL A O 1
ATOM 779 N N . GLU A 1 96 ? -23.659 19.389 15.437 1.00 81.69 96 GLU A N 1
ATOM 780 C CA . GLU A 1 96 ? -22.683 19.269 16.516 1.00 81.69 96 GLU A CA 1
ATOM 781 C C . GLU A 1 96 ? -22.337 17.780 16.702 1.00 81.69 96 GLU A C 1
ATOM 783 O O . GLU A 1 96 ? -23.198 16.906 16.627 1.00 81.69 96 GLU A O 1
ATOM 788 N N . ARG A 1 97 ? -21.052 17.468 16.894 1.00 75.06 97 ARG A N 1
ATOM 789 C CA . ARG A 1 97 ? -20.564 16.098 17.119 1.00 75.06 97 ARG A CA 1
ATOM 790 C C . ARG A 1 97 ? -19.777 16.102 18.428 1.00 75.06 97 ARG A C 1
ATOM 792 O O . ARG A 1 97 ? -18.936 16.989 18.568 1.00 75.06 97 ARG A O 1
ATOM 799 N N . PRO A 1 98 ? -19.938 15.126 19.344 1.00 72.31 98 PRO A N 1
ATOM 800 C CA . PRO A 1 98 ? -19.228 15.145 20.632 1.00 72.31 98 PRO A CA 1
ATOM 801 C C . PRO A 1 98 ? -17.698 15.240 20.481 1.00 72.31 98 PRO A C 1
ATOM 803 O O . PRO A 1 98 ? -17.019 15.885 21.269 1.00 72.31 98 PRO A O 1
ATOM 806 N N . GLN A 1 99 ? -17.165 14.688 19.385 1.00 70.94 99 GLN A N 1
ATOM 807 C CA . GLN A 1 99 ? -15.754 14.760 18.981 1.00 70.94 99 GLN A CA 1
ATOM 808 C C . GLN A 1 99 ? -15.257 16.188 18.662 1.00 70.94 99 GLN A C 1
ATOM 810 O O . GLN A 1 99 ? -14.075 16.480 18.823 1.00 70.94 99 GLN A O 1
ATOM 815 N N . ASP A 1 100 ? -16.136 17.073 18.180 1.00 70.56 100 ASP A N 1
ATOM 816 C CA . ASP A 1 100 ? -15.803 18.449 17.781 1.00 70.56 100 ASP A CA 1
ATOM 817 C C . ASP A 1 100 ? -15.833 19.444 18.956 1.00 70.56 100 ASP A C 1
ATOM 819 O O . ASP A 1 100 ? -15.310 20.552 18.819 1.00 70.56 100 ASP A O 1
ATOM 823 N N . ILE A 1 101 ? -16.416 19.043 20.093 1.00 76.31 101 ILE A N 1
ATOM 824 C CA . ILE A 1 101 ? -16.483 19.798 21.361 1.00 76.31 101 ILE A CA 1
ATOM 825 C C . ILE A 1 101 ? -15.690 19.076 22.472 1.00 76.31 101 ILE A C 1
ATOM 827 O O . ILE A 1 101 ? -15.828 19.390 23.646 1.00 76.31 101 ILE A O 1
ATOM 831 N N . ALA A 1 102 ? -14.863 18.089 22.113 1.00 78.06 102 ALA A N 1
ATOM 832 C CA . ALA A 1 102 ? -14.107 17.280 23.063 1.00 78.06 102 ALA A CA 1
ATOM 833 C C . ALA A 1 102 ? -13.002 18.102 23.754 1.00 78.06 102 ALA A C 1
ATOM 835 O O . ALA A 1 102 ? -11.937 18.333 23.167 1.00 78.06 102 ALA A O 1
ATOM 836 N N . GLU A 1 103 ? -13.235 18.512 24.999 1.00 81.94 103 GLU A N 1
ATOM 837 C CA . GLU A 1 103 ? -12.255 19.235 25.815 1.00 81.94 103 GLU A CA 1
ATOM 838 C C . GLU A 1 103 ? -11.315 18.275 26.557 1.00 81.94 103 GLU A C 1
ATOM 840 O O . GLU A 1 103 ? -11.605 17.090 26.732 1.00 81.94 103 GLU A O 1
ATOM 845 N N . ALA A 1 104 ? -10.153 18.777 26.982 1.00 82.31 104 ALA A N 1
ATOM 846 C CA . ALA A 1 104 ? -9.248 18.024 27.843 1.00 82.31 104 ALA A CA 1
ATOM 847 C C . ALA A 1 104 ? -9.739 18.078 29.299 1.00 82.31 104 ALA A C 1
ATOM 849 O O . ALA A 1 104 ? -10.021 19.156 29.832 1.00 82.31 104 ALA A O 1
ATOM 850 N N . GLY A 1 105 ? -9.807 16.919 29.950 1.00 83.81 105 GLY A N 1
ATOM 851 C CA . GLY A 1 105 ? -9.995 16.848 31.393 1.00 83.81 105 GLY A CA 1
ATOM 852 C C . GLY A 1 105 ? -8.814 17.491 32.123 1.00 83.81 105 GLY A C 1
ATOM 853 O O . GLY A 1 105 ? -7.671 17.384 31.675 1.00 83.81 105 GLY A O 1
ATOM 854 N N . LYS A 1 106 ? -9.085 18.182 33.232 1.00 85.44 106 LYS A N 1
ATOM 855 C CA . LYS A 1 106 ? -8.056 18.597 34.193 1.00 85.44 106 LYS A CA 1
ATOM 856 C C . LYS A 1 106 ? -7.805 17.430 35.141 1.00 85.44 106 LYS A C 1
ATOM 858 O O . LYS A 1 106 ? -8.747 16.713 35.477 1.00 85.44 106 LYS A O 1
ATOM 863 N N . GLY A 1 107 ? -6.554 17.251 35.550 1.00 85.69 107 GLY A N 1
ATOM 864 C CA . GLY A 1 107 ? -6.148 16.090 36.333 1.00 85.69 107 GLY A CA 1
ATOM 865 C C . GLY A 1 107 ? -6.054 14.801 35.509 1.00 85.69 107 GLY A C 1
ATOM 866 O O . GLY A 1 107 ? -5.962 14.820 34.276 1.00 85.69 107 GLY A O 1
ATOM 867 N N . ARG A 1 108 ? -6.058 13.667 36.206 1.00 88.31 108 ARG A N 1
ATOM 868 C CA . ARG A 1 108 ? -5.971 12.305 35.659 1.00 88.31 108 ARG A CA 1
ATOM 869 C C . ARG A 1 108 ? -7.023 11.414 36.324 1.00 88.31 108 ARG A C 1
ATOM 871 O O . ARG A 1 108 ? -7.428 11.694 37.446 1.00 88.31 108 ARG A O 1
ATOM 878 N N . ILE A 1 109 ? -7.455 10.346 35.655 1.00 89.75 109 ILE A N 1
ATOM 879 C CA . ILE A 1 109 ? -8.465 9.406 36.170 1.00 89.75 109 ILE A CA 1
ATOM 880 C C . ILE A 1 109 ? -7.940 7.981 36.319 1.00 89.75 109 ILE A C 1
ATOM 882 O O . ILE A 1 109 ? -7.039 7.559 35.587 1.00 89.75 109 ILE A O 1
ATOM 886 N N . GLN A 1 110 ? -8.535 7.258 37.266 1.00 89.06 110 GLN A N 1
ATOM 887 C CA . GLN A 1 110 ? -8.161 5.917 37.699 1.00 89.06 110 GLN A CA 1
ATOM 888 C C . GLN A 1 110 ? -9.376 5.043 38.036 1.00 89.06 110 GLN A C 1
ATOM 890 O O . GLN A 1 110 ? -10.469 5.537 38.305 1.00 89.06 110 GLN A O 1
ATOM 895 N N . LEU A 1 111 ? -9.145 3.732 38.079 1.00 85.62 111 LEU A N 1
ATOM 896 C CA . LEU A 1 111 ? -10.029 2.716 38.649 1.00 85.62 111 LEU A CA 1
ATOM 897 C C . LEU A 1 111 ? -9.230 1.935 39.703 1.00 85.62 111 LEU A C 1
ATOM 899 O O . LEU A 1 111 ? -8.667 0.883 39.407 1.00 85.62 111 LEU A O 1
ATOM 903 N N . LEU A 1 112 ? -9.147 2.468 40.927 1.00 77.19 112 LEU A N 1
ATOM 904 C CA . LEU A 1 112 ? -8.371 1.850 42.016 1.00 77.19 112 LEU A CA 1
ATOM 905 C C . LEU A 1 112 ? -8.936 0.476 42.423 1.00 77.19 112 LEU A C 1
ATOM 907 O O . LEU A 1 112 ? -8.196 -0.484 42.609 1.00 77.19 112 LEU A O 1
ATOM 911 N N . ASN A 1 113 ? -10.265 0.368 42.513 1.00 72.56 113 ASN A N 1
ATOM 912 C CA . ASN A 1 113 ? -10.970 -0.759 43.129 1.00 72.56 113 ASN A CA 1
ATOM 913 C C . ASN A 1 113 ? -11.669 -1.672 42.104 1.00 72.56 113 ASN A C 1
ATOM 915 O O . ASN A 1 113 ? -12.812 -2.075 42.295 1.00 72.56 113 ASN A O 1
ATOM 919 N N . SER A 1 114 ? -10.988 -2.031 41.010 1.00 66.50 114 SER A N 1
ATOM 920 C CA . SER A 1 114 ? -11.574 -2.788 39.882 1.00 66.50 114 SER A CA 1
ATOM 921 C C . SER A 1 114 ? -12.317 -4.088 40.274 1.00 66.50 114 SER A C 1
ATOM 923 O O . SER A 1 114 ? -13.289 -4.458 39.626 1.00 66.50 114 SER A O 1
ATOM 925 N N . LYS A 1 115 ? -11.921 -4.767 41.365 1.00 65.62 115 LYS A N 1
ATOM 926 C CA . LYS A 1 115 ? -12.566 -6.012 41.846 1.00 65.62 115 LYS A CA 1
ATOM 927 C C . LYS A 1 115 ? -13.724 -5.817 42.840 1.00 65.62 115 LYS A C 1
ATOM 929 O O . LYS A 1 115 ? -14.427 -6.784 43.116 1.00 65.62 115 LYS A O 1
ATOM 934 N N . THR A 1 116 ? -13.905 -4.625 43.408 1.00 69.81 116 THR A N 1
ATOM 935 C CA . THR A 1 116 ? -14.894 -4.359 44.477 1.00 69.81 116 THR A CA 1
ATOM 936 C C . THR A 1 116 ? -15.856 -3.223 44.140 1.00 69.81 116 THR A C 1
ATOM 938 O O . THR A 1 116 ? -17.016 -3.273 44.534 1.00 69.81 116 THR A O 1
ATOM 941 N N . GLU A 1 117 ? -15.415 -2.232 43.363 1.00 76.50 117 GLU A N 1
ATOM 942 C CA . GLU A 1 117 ? -16.220 -1.106 42.881 1.00 76.50 117 GLU A CA 1
ATOM 943 C C . GLU A 1 117 ? -15.958 -0.844 41.376 1.00 76.50 117 GLU A C 1
ATOM 945 O O . GLU A 1 117 ? -15.525 0.250 41.005 1.00 76.50 117 GLU A O 1
ATOM 950 N N . PRO A 1 118 ? -16.236 -1.810 40.469 1.00 79.56 118 PRO A N 1
ATOM 951 C CA . PRO A 1 118 ? -15.887 -1.740 39.035 1.00 79.56 118 PRO A CA 1
ATOM 952 C C . PRO A 1 118 ? -16.535 -0.581 38.250 1.00 79.56 118 PRO A C 1
ATOM 954 O O . PRO A 1 118 ? -16.213 -0.357 37.083 1.00 79.56 118 PRO A O 1
ATOM 957 N N . LEU A 1 119 ? -17.461 0.155 38.873 1.00 85.81 119 LEU A N 1
ATOM 958 C CA . LEU A 1 119 ? -18.159 1.304 38.294 1.00 85.81 119 LEU A CA 1
ATOM 959 C C . LEU A 1 119 ? -17.662 2.663 38.823 1.00 85.81 119 LEU A C 1
ATOM 961 O O . LEU A 1 119 ? -18.193 3.685 38.389 1.00 85.81 119 LEU A O 1
ATOM 965 N N . ARG A 1 120 ? -16.697 2.713 39.754 1.00 87.25 120 ARG A N 1
ATOM 966 C CA . ARG A 1 120 ? -16.260 3.955 40.420 1.00 87.25 120 ARG A CA 1
ATOM 967 C C . ARG A 1 120 ? -14.904 4.427 39.903 1.00 87.25 120 ARG A C 1
ATOM 969 O O . ARG A 1 120 ? -13.890 3.763 40.082 1.00 87.25 120 ARG A O 1
ATOM 976 N N . ILE A 1 121 ? -14.895 5.600 39.280 1.00 88.38 121 ILE A N 1
ATOM 977 C CA . ILE A 1 121 ? -13.696 6.255 38.758 1.00 88.38 121 ILE A CA 1
ATOM 978 C C . ILE A 1 121 ? -13.250 7.332 39.745 1.00 88.38 121 ILE A C 1
ATOM 980 O O . ILE A 1 121 ? -14.013 8.249 40.063 1.00 88.38 121 ILE A O 1
ATOM 984 N N . THR A 1 122 ? -12.006 7.222 40.200 1.00 88.19 122 THR A N 1
ATOM 985 C CA . THR A 1 122 ? -11.327 8.192 41.065 1.00 88.19 122 THR A CA 1
ATOM 986 C C . THR A 1 122 ? -10.447 9.130 40.237 1.00 88.19 122 THR A C 1
ATOM 988 O O . THR A 1 122 ? -9.980 8.775 39.153 1.00 88.19 122 THR A O 1
ATOM 991 N N . GLY A 1 123 ? -10.242 10.353 40.721 1.00 87.19 123 GLY A N 1
ATOM 992 C CA . GLY A 1 123 ? -9.539 11.415 40.008 1.00 87.19 123 GLY A CA 1
ATOM 993 C C . GLY A 1 123 ? -8.459 12.098 40.847 1.00 87.19 123 GLY A C 1
ATOM 994 O O . GLY A 1 123 ? -8.693 12.469 41.995 1.00 87.19 123 GLY A O 1
ATOM 995 N N . ILE A 1 124 ? -7.286 12.286 40.241 1.00 86.56 124 ILE A N 1
ATOM 996 C CA . ILE A 1 124 ? -6.139 13.028 40.782 1.00 86.56 124 ILE A CA 1
ATOM 997 C C . ILE A 1 124 ? -6.150 14.424 40.149 1.00 86.56 124 ILE A C 1
ATOM 999 O O . ILE A 1 124 ? -6.143 14.530 38.923 1.00 86.56 124 ILE A O 1
ATOM 1003 N N . ASP A 1 125 ? -6.185 15.486 40.960 1.00 85.38 125 ASP A N 1
ATOM 1004 C CA . ASP A 1 125 ? -6.277 16.899 40.531 1.00 85.38 125 ASP A CA 1
ATOM 1005 C C . ASP A 1 125 ? -7.449 17.224 39.575 1.00 85.38 125 ASP A C 1
ATOM 1007 O O . ASP A 1 125 ? -7.414 18.182 38.792 1.00 85.38 125 ASP A O 1
ATOM 1011 N N . THR A 1 126 ? -8.511 16.419 39.623 1.00 88.31 126 THR A N 1
ATOM 1012 C CA . THR A 1 126 ? -9.705 16.568 38.785 1.00 88.31 126 THR A CA 1
ATOM 1013 C C . THR A 1 126 ? -10.691 17.594 39.344 1.00 88.31 126 THR A C 1
ATOM 1015 O O . THR A 1 126 ? -10.682 17.921 40.530 1.00 88.31 126 THR A O 1
ATOM 1018 N N . LYS A 1 127 ? -11.575 18.102 38.472 1.00 87.62 127 LYS A N 1
ATOM 1019 C CA . LYS A 1 127 ? -12.734 18.930 38.855 1.00 87.62 127 LYS A CA 1
ATOM 1020 C C . LYS A 1 127 ? -14.008 18.480 38.146 1.00 87.62 127 LYS A C 1
ATOM 1022 O O . LYS A 1 127 ? -14.553 19.199 37.304 1.00 87.62 127 LYS A O 1
ATOM 1027 N N . PHE A 1 128 ? -14.442 17.248 38.418 1.00 87.25 128 PHE A N 1
ATOM 1028 C CA . PHE A 1 128 ? -15.567 16.633 37.707 1.00 87.25 128 PHE A CA 1
ATOM 1029 C C . PHE A 1 128 ? -16.862 17.455 37.777 1.00 87.25 128 PHE A C 1
ATOM 1031 O O . PHE A 1 128 ? -17.541 17.564 36.760 1.00 87.25 128 PHE A O 1
ATOM 1038 N N . THR A 1 129 ? -17.179 18.101 38.906 1.00 85.62 129 THR A N 1
ATOM 1039 C CA . THR A 1 129 ? -18.413 18.902 39.058 1.00 85.62 129 THR A CA 1
ATOM 1040 C C . THR A 1 129 ? -18.440 20.140 38.157 1.00 85.62 129 THR A C 1
ATOM 1042 O O . THR A 1 129 ? -19.512 20.659 37.850 1.00 85.62 129 THR A O 1
ATOM 1045 N N . GLN A 1 130 ? -17.269 20.601 37.702 1.00 83.19 130 GLN A N 1
ATOM 1046 C CA . GLN A 1 130 ? -17.112 21.747 36.803 1.00 83.19 130 GLN A CA 1
ATOM 1047 C C . GLN A 1 130 ? -16.926 21.345 35.331 1.00 83.19 130 GLN A C 1
ATOM 1049 O O . GLN A 1 130 ? -17.075 22.194 34.454 1.00 83.19 130 GLN A O 1
ATOM 1054 N N . GLN A 1 131 ? -16.562 20.087 35.047 1.00 82.25 131 GLN A N 1
ATOM 1055 C CA . GLN A 1 131 ? -16.154 19.629 33.708 1.00 82.25 131 GLN A CA 1
ATOM 1056 C C . GLN A 1 131 ? -17.035 18.542 33.084 1.00 82.25 131 GLN A C 1
ATOM 1058 O O . GLN A 1 131 ? -16.847 18.232 31.907 1.00 82.25 131 GLN A O 1
ATOM 1063 N N . LEU A 1 132 ? -17.938 17.933 33.851 1.00 85.38 132 LEU A N 1
ATOM 1064 C CA . LEU A 1 132 ? -18.777 16.821 33.412 1.00 85.38 132 LEU A CA 1
ATOM 1065 C C . LEU A 1 132 ? -20.210 16.980 33.921 1.00 85.38 132 LEU A C 1
ATOM 1067 O O . LEU A 1 132 ? -20.479 17.634 34.929 1.00 85.38 132 LEU A O 1
ATOM 1071 N N . LYS A 1 133 ? -21.130 16.312 33.234 1.00 87.12 133 LYS A N 1
ATOM 1072 C CA . LYS A 1 133 ? -22.523 16.103 33.625 1.00 87.12 133 LYS A CA 1
ATOM 1073 C C . LYS A 1 133 ? -22.856 14.606 33.585 1.00 87.12 133 LYS A C 1
ATOM 1075 O O . LYS A 1 133 ? -22.196 13.844 32.874 1.00 87.12 133 LYS A O 1
ATOM 1080 N N . PRO A 1 134 ? -23.904 14.155 34.296 1.00 84.25 134 PRO A N 1
ATOM 1081 C CA . PRO A 1 134 ? -24.528 12.864 34.013 1.00 84.25 134 PRO A CA 1
ATOM 1082 C C . PRO A 1 134 ? -24.837 12.725 32.513 1.00 84.25 134 PRO A C 1
ATOM 1084 O O . PRO A 1 134 ? -25.256 13.693 31.881 1.00 84.25 134 PRO A O 1
ATOM 1087 N N . THR A 1 135 ? -24.655 11.524 31.960 1.00 83.19 135 THR A N 1
ATOM 1088 C CA . THR A 1 135 ? -24.733 11.151 30.527 1.00 83.19 135 THR A CA 1
ATOM 1089 C C . THR A 1 135 ? -23.574 11.566 29.608 1.00 83.19 135 THR A C 1
ATOM 1091 O O . THR A 1 135 ? -23.516 11.052 28.485 1.00 83.19 135 THR A O 1
ATOM 1094 N N . ASP A 1 136 ? -22.624 12.399 30.055 1.00 87.25 136 ASP A N 1
ATOM 1095 C CA . ASP A 1 136 ? -21.420 12.728 29.271 1.00 87.25 136 ASP A CA 1
ATOM 1096 C C . ASP A 1 136 ? -20.530 11.495 29.029 1.00 87.25 136 ASP A C 1
ATOM 1098 O O . ASP A 1 136 ? -20.571 10.512 29.772 1.00 87.25 136 ASP A O 1
ATOM 1102 N N . ILE A 1 137 ? -19.689 11.546 27.991 1.00 86.44 137 ILE A N 1
ATOM 1103 C CA . ILE A 1 137 ? -18.784 10.452 27.619 1.00 86.44 137 ILE A CA 1
ATOM 1104 C C . ILE A 1 137 ? -17.333 10.881 27.834 1.00 86.44 137 ILE A C 1
ATOM 1106 O O . ILE A 1 137 ? -16.803 11.747 27.141 1.00 86.44 137 ILE A O 1
ATOM 1110 N N . ILE A 1 138 ? -16.634 10.209 28.739 1.00 87.81 138 ILE A N 1
ATOM 1111 C CA . ILE A 1 138 ? -15.183 10.318 28.857 1.00 87.81 138 ILE A CA 1
ATOM 1112 C C . ILE A 1 138 ? -14.541 9.442 27.776 1.00 87.81 138 ILE A C 1
ATOM 1114 O O . ILE A 1 138 ? -14.897 8.276 27.628 1.00 87.81 138 ILE A O 1
ATOM 1118 N N . THR A 1 139 ? -13.587 9.979 27.013 1.00 85.38 139 THR A N 1
ATOM 1119 C CA . THR A 1 139 ? -12.779 9.207 26.048 1.00 85.38 139 THR A CA 1
ATOM 1120 C C . THR A 1 139 ? -11.315 9.179 26.475 1.00 85.38 139 THR A C 1
ATOM 1122 O O . THR A 1 139 ? -10.739 10.220 26.803 1.00 85.38 139 THR A O 1
ATOM 1125 N N . LEU A 1 140 ? -10.713 7.987 26.451 1.00 83.25 140 LEU A N 1
ATOM 1126 C CA . LEU A 1 140 ? -9.321 7.758 26.847 1.00 83.25 140 LEU A CA 1
ATOM 1127 C C . LEU A 1 140 ? -8.318 8.104 25.720 1.00 83.25 140 LEU A C 1
ATOM 1129 O O . LEU A 1 140 ? -8.708 8.243 24.549 1.00 83.25 140 LEU A O 1
ATOM 1133 N N . PRO A 1 141 ? -7.016 8.285 26.030 1.00 74.75 141 PRO A N 1
ATOM 1134 C CA . PRO A 1 141 ? -6.006 8.665 25.048 1.00 74.75 141 PRO A CA 1
ATOM 1135 C C . PRO A 1 141 ? -5.937 7.671 23.893 1.00 74.75 141 PRO A C 1
ATOM 1137 O O . PRO A 1 141 ? -6.081 6.472 24.077 1.00 74.75 141 PRO A O 1
ATOM 1140 N N . ARG A 1 142 ? -5.687 8.163 22.674 1.00 63.62 142 ARG A N 1
ATOM 1141 C CA . ARG A 1 142 ? -5.620 7.319 21.460 1.00 63.62 142 ARG A CA 1
ATOM 1142 C C . ARG A 1 142 ? -6.919 6.549 21.160 1.00 63.62 142 ARG A C 1
ATOM 1144 O O . ARG A 1 142 ? -6.892 5.663 20.316 1.00 63.62 142 ARG A O 1
ATOM 1151 N N . ASN A 1 143 ? -8.047 6.951 21.764 1.00 64.38 143 ASN A N 1
ATOM 1152 C CA . ASN A 1 143 ? -9.373 6.357 21.559 1.00 64.38 143 ASN A CA 1
ATOM 1153 C C . ASN A 1 143 ? -9.491 4.919 22.125 1.00 64.38 143 ASN A C 1
ATOM 1155 O O . ASN A 1 143 ? -10.337 4.161 21.662 1.00 64.38 143 ASN A O 1
ATOM 1159 N N . SER A 1 144 ? -8.665 4.567 23.126 1.00 64.88 144 SER A N 1
ATOM 1160 C CA . SER A 1 144 ? -8.551 3.237 23.765 1.00 64.88 144 SER A CA 1
ATOM 1161 C C . SER A 1 144 ? -9.706 2.841 24.695 1.00 64.88 144 SER A C 1
ATOM 1163 O O . SER A 1 144 ? -9.641 1.802 25.344 1.00 64.88 144 SER A O 1
ATOM 1165 N N . GLY A 1 145 ? -10.743 3.675 24.790 1.00 74.19 145 GLY A N 1
ATOM 1166 C CA . GLY A 1 145 ? -11.901 3.440 25.642 1.00 74.19 145 GLY A CA 1
ATOM 1167 C C . GLY A 1 145 ? -12.869 4.615 25.652 1.00 74.19 145 GLY A C 1
ATOM 1168 O O . GLY A 1 145 ? -12.474 5.767 25.430 1.00 74.19 145 GLY A O 1
ATOM 1169 N N . LYS A 1 146 ? -14.144 4.322 25.925 1.00 83.88 146 LYS A N 1
ATOM 1170 C CA . LYS A 1 146 ? -15.205 5.310 26.159 1.00 83.88 146 LYS A CA 1
ATOM 1171 C C . LYS A 1 146 ? -16.026 4.908 27.374 1.00 83.88 146 LYS A C 1
ATOM 1173 O O . LYS A 1 146 ? -16.542 3.798 27.422 1.00 83.88 146 LYS A O 1
ATOM 1178 N N . LEU A 1 147 ? -16.174 5.830 28.316 1.00 85.38 147 LEU A N 1
ATOM 1179 C CA . LEU A 1 147 ? -16.897 5.638 29.567 1.00 85.38 147 LEU A CA 1
ATOM 1180 C C . LEU A 1 147 ? -18.066 6.623 29.600 1.00 85.38 147 LEU A C 1
ATOM 1182 O O . LEU A 1 147 ? -17.841 7.831 29.592 1.00 85.38 147 LEU A O 1
ATOM 1186 N N . GLN A 1 148 ? -19.305 6.141 29.635 1.00 88.12 148 GLN A N 1
ATOM 1187 C CA . GLN A 1 148 ? -20.470 7.014 29.799 1.00 88.12 148 GLN A CA 1
ATOM 1188 C C . GLN A 1 148 ? -20.745 7.232 31.293 1.00 88.12 148 GLN A C 1
ATOM 1190 O O . GLN A 1 148 ? -21.003 6.272 32.026 1.00 88.12 148 GLN A O 1
ATOM 1195 N N . VAL A 1 149 ? -20.699 8.490 31.734 1.00 88.69 149 VAL A N 1
ATOM 1196 C CA . VAL A 1 149 ? -20.900 8.920 33.125 1.00 88.69 149 VAL A CA 1
ATOM 1197 C C . VAL A 1 149 ? -22.360 8.701 33.532 1.00 88.69 149 VAL A C 1
ATOM 1199 O O . VAL A 1 149 ? -23.279 9.221 32.903 1.00 88.69 149 VAL A O 1
ATOM 1202 N N . SER A 1 150 ? -22.575 7.946 34.609 1.00 89.19 150 SER A N 1
ATOM 1203 C CA . SER A 1 150 ? -23.882 7.740 35.246 1.00 89.19 150 SER A CA 1
ATOM 1204 C C . SER A 1 150 ? -24.194 8.876 36.222 1.00 89.19 150 SER A C 1
ATOM 1206 O O . SER A 1 150 ? -25.211 9.556 36.102 1.00 89.19 150 SER A O 1
ATOM 1208 N N . ARG A 1 151 ? -23.282 9.126 37.168 1.00 89.06 151 ARG A N 1
ATOM 1209 C CA . ARG A 1 151 ? -23.457 10.091 38.261 1.00 89.06 151 ARG A CA 1
ATOM 1210 C C . ARG A 1 151 ? -22.101 10.629 38.702 1.00 89.06 151 ARG A C 1
ATOM 1212 O O . ARG A 1 151 ? -21.130 9.888 38.721 1.00 89.06 151 ARG A O 1
ATOM 1219 N N . ILE A 1 152 ? -22.042 11.892 39.106 1.00 89.50 152 ILE A N 1
ATOM 1220 C CA . ILE A 1 152 ? -20.857 12.489 39.737 1.00 89.50 152 ILE A CA 1
ATOM 1221 C C . ILE A 1 152 ? -21.080 12.474 41.256 1.00 89.50 152 ILE A C 1
ATOM 1223 O O . ILE A 1 152 ? -22.198 12.735 41.710 1.00 89.50 152 ILE A O 1
ATOM 1227 N N . ILE A 1 153 ? -20.050 12.114 42.025 1.00 87.00 153 ILE A N 1
ATOM 1228 C CA . ILE A 1 153 ? -20.087 12.055 43.497 1.00 87.00 153 ILE A CA 1
ATOM 1229 C C . ILE A 1 153 ? -19.396 13.294 44.080 1.00 87.00 153 ILE A C 1
ATOM 1231 O O . ILE A 1 153 ? -19.960 13.962 44.944 1.00 87.00 153 ILE A O 1
ATOM 1235 N N . SER A 1 154 ? -18.204 13.624 43.582 1.00 88.69 154 SER A N 1
ATOM 1236 C CA . SER A 1 154 ? -17.392 14.771 44.009 1.00 88.69 154 SER A CA 1
ATOM 1237 C C . SER A 1 154 ? -16.555 15.301 42.834 1.00 88.69 154 SER A C 1
ATOM 1239 O O . SER A 1 154 ? -16.666 14.808 41.713 1.00 88.69 154 SER A O 1
ATOM 1241 N N . ASP A 1 155 ? -15.681 16.287 43.065 1.00 88.12 155 ASP A N 1
ATOM 1242 C CA . ASP A 1 155 ? -14.694 16.712 42.057 1.00 88.12 155 ASP A CA 1
ATOM 1243 C C . ASP A 1 155 ? -13.629 15.636 41.747 1.00 88.12 155 ASP A C 1
ATOM 1245 O O . ASP A 1 155 ? -13.003 15.701 40.686 1.00 88.12 155 ASP A O 1
ATOM 1249 N N . THR A 1 156 ? -13.471 14.642 42.632 1.00 87.69 156 THR A N 1
ATOM 1250 C CA . THR A 1 156 ? -12.503 13.530 42.565 1.00 87.69 156 THR A CA 1
ATOM 1251 C C . THR A 1 156 ? -13.140 12.150 42.379 1.00 87.69 156 THR A C 1
ATOM 1253 O O . THR A 1 156 ? -12.415 11.169 42.246 1.00 87.69 156 THR A O 1
ATOM 1256 N N . GLU A 1 157 ? -14.471 12.035 42.330 1.00 89.38 157 GLU A N 1
ATOM 1257 C CA . GLU A 1 157 ? -15.168 10.753 42.161 1.00 89.38 157 GLU A CA 1
ATOM 1258 C C . GLU A 1 157 ? -16.395 10.831 41.243 1.00 89.38 157 GLU A C 1
ATOM 1260 O O . GLU A 1 157 ? -17.256 11.708 41.382 1.00 89.38 157 GLU A O 1
ATOM 1265 N N . LEU A 1 158 ? -16.535 9.841 40.357 1.00 91.31 158 LEU A N 1
ATOM 1266 C CA . LEU A 1 158 ? -17.734 9.625 39.544 1.00 91.31 158 LEU A CA 1
ATOM 1267 C C . LEU A 1 158 ? -18.045 8.135 39.352 1.00 91.31 158 LEU A C 1
ATOM 1269 O O . LEU A 1 158 ? -17.185 7.271 39.505 1.00 91.31 158 LEU A O 1
ATOM 1273 N N . LEU A 1 159 ? -19.288 7.846 38.975 1.00 88.94 159 LEU A N 1
ATOM 1274 C CA . LEU A 1 159 ? -19.774 6.525 38.591 1.00 88.94 159 LEU A CA 1
ATOM 1275 C C . LEU A 1 159 ? -20.009 6.459 37.081 1.00 88.94 159 LEU A C 1
ATOM 1277 O O . LEU A 1 159 ? -20.600 7.374 36.498 1.00 88.94 159 LEU A O 1
ATOM 1281 N N . ILE A 1 160 ? -19.619 5.349 36.462 1.00 89.88 160 ILE A N 1
ATOM 1282 C CA . ILE A 1 160 ? -19.922 5.027 35.060 1.00 89.88 160 ILE A CA 1
ATOM 1283 C C . ILE A 1 160 ? -21.189 4.162 34.954 1.00 89.88 160 ILE A C 1
ATOM 1285 O O . ILE A 1 160 ? -21.657 3.583 35.930 1.00 89.88 160 ILE A O 1
ATOM 1289 N N . SER A 1 161 ? -21.790 4.128 33.767 1.00 83.81 161 SER A N 1
ATOM 1290 C CA . SER A 1 161 ? -23.090 3.479 33.507 1.00 83.81 161 SER A CA 1
ATOM 1291 C C . SER A 1 161 ? -23.016 1.987 33.166 1.00 83.81 161 SER A C 1
ATOM 1293 O O . SER A 1 161 ? -24.033 1.301 33.227 1.00 83.81 161 SER A O 1
ATOM 1295 N N . SER A 1 162 ? -21.833 1.473 32.830 1.00 82.88 162 SER A N 1
ATOM 1296 C CA . SER A 1 162 ? -21.605 0.067 32.495 1.00 82.88 162 SER A CA 1
ATOM 1297 C C . SER A 1 162 ? -20.193 -0.355 32.882 1.00 82.88 162 SER A C 1
ATOM 1299 O O . SER A 1 162 ? -19.256 0.427 32.726 1.00 82.88 162 SER A O 1
ATOM 1301 N N . GLU A 1 163 ? -20.041 -1.600 33.321 1.00 80.38 163 GLU A N 1
ATOM 1302 C CA . GLU A 1 163 ? -18.747 -2.207 33.637 1.00 80.38 163 GLU A CA 1
ATOM 1303 C C . GLU A 1 163 ? -17.809 -2.241 32.419 1.00 80.38 163 GLU A C 1
ATOM 1305 O O . GLU A 1 163 ? -18.237 -2.448 31.278 1.00 80.38 163 GLU A O 1
ATOM 1310 N N . ILE A 1 164 ? -16.516 -2.034 32.666 1.00 81.25 164 ILE A N 1
ATOM 1311 C CA . ILE A 1 164 ? -15.495 -1.946 31.623 1.00 81.25 164 ILE A CA 1
ATOM 1312 C C . ILE A 1 164 ? -15.021 -3.352 31.254 1.00 81.25 164 ILE A C 1
ATOM 1314 O O . ILE A 1 164 ? -14.253 -3.971 31.983 1.00 81.25 164 ILE A O 1
ATOM 1318 N N . LYS A 1 165 ? -15.454 -3.835 30.086 1.00 72.94 165 LYS A N 1
ATOM 1319 C CA . LYS A 1 165 ? -15.083 -5.162 29.560 1.00 72.94 165 LYS A CA 1
ATOM 1320 C C . LYS A 1 165 ? -13.880 -5.150 28.611 1.00 72.94 165 LYS A C 1
ATOM 1322 O O . LYS A 1 165 ? -13.339 -6.204 28.303 1.00 72.94 165 LYS A O 1
ATOM 1327 N N . ASP A 1 166 ? -13.472 -3.974 28.134 1.00 75.81 166 ASP A N 1
ATOM 1328 C CA . ASP A 1 166 ? -12.307 -3.819 27.260 1.00 75.81 166 ASP A CA 1
ATOM 1329 C C . ASP A 1 166 ? -11.024 -3.703 28.096 1.00 75.81 166 ASP A C 1
ATOM 1331 O O . ASP A 1 166 ? -10.830 -2.742 28.848 1.00 75.81 166 ASP A O 1
ATOM 1335 N N . ARG A 1 167 ? -10.124 -4.678 27.933 1.00 72.31 167 ARG A N 1
ATOM 1336 C CA . ARG A 1 167 ? -8.828 -4.726 28.615 1.00 72.31 167 ARG A CA 1
ATOM 1337 C C . ARG A 1 167 ? -7.965 -3.492 28.326 1.00 72.31 167 ARG A C 1
ATOM 1339 O O . ARG A 1 167 ? -7.384 -2.953 29.264 1.00 72.31 167 ARG A O 1
ATOM 1346 N N . ARG A 1 168 ? -7.968 -2.971 27.089 1.00 71.62 168 ARG A N 1
ATOM 1347 C CA . ARG A 1 168 ? -7.220 -1.750 26.723 1.00 71.62 168 ARG A CA 1
ATOM 1348 C C . ARG A 1 168 ? -7.762 -0.517 27.465 1.00 71.62 168 ARG A C 1
ATOM 1350 O O . ARG A 1 168 ? -7.003 0.402 27.766 1.00 71.62 168 ARG A O 1
ATOM 1357 N N . THR A 1 169 ? -9.053 -0.499 27.815 1.00 76.19 169 THR A N 1
ATOM 1358 C CA . THR A 1 169 ? -9.646 0.552 28.664 1.00 76.19 169 THR A CA 1
ATOM 1359 C C . THR A 1 169 ? -9.236 0.384 30.136 1.00 76.19 169 THR A C 1
ATOM 1361 O O . THR A 1 169 ? -8.889 1.374 30.783 1.00 76.19 169 THR A O 1
ATOM 1364 N N . LEU A 1 170 ? -9.238 -0.848 30.663 1.00 79.44 170 LEU A N 1
ATOM 1365 C CA . LEU A 1 170 ? -8.841 -1.151 32.048 1.00 79.44 170 LEU A CA 1
ATOM 1366 C C . LEU A 1 170 ? -7.372 -0.802 32.324 1.00 79.44 170 LEU A C 1
ATOM 1368 O O . LEU A 1 170 ? -7.102 -0.045 33.252 1.00 79.44 170 LEU A O 1
ATOM 1372 N N . GLU A 1 171 ? -6.441 -1.268 31.487 1.00 77.56 171 GLU A N 1
ATOM 1373 C CA . GLU A 1 171 ? -4.987 -1.046 31.630 1.00 77.56 171 GLU A CA 1
ATOM 1374 C C . GLU A 1 171 ? -4.589 0.437 31.643 1.00 77.56 171 GLU A C 1
ATOM 1376 O O . GLU A 1 171 ? -3.546 0.812 32.181 1.00 77.56 171 GLU A O 1
ATOM 1381 N N . HIS A 1 172 ? -5.409 1.305 31.050 1.00 76.94 172 HIS A N 1
ATOM 1382 C CA . HIS A 1 172 ? -5.237 2.750 31.143 1.00 76.94 172 HIS A CA 1
ATOM 1383 C C . HIS A 1 172 ? -5.678 3.312 32.502 1.00 76.94 172 HIS A C 1
ATOM 1385 O O . HIS A 1 172 ? -5.052 4.246 33.005 1.00 76.94 172 HIS A O 1
ATOM 1391 N N . LEU A 1 173 ? -6.744 2.779 33.094 1.00 79.69 173 LEU A N 1
ATOM 1392 C CA . LEU A 1 173 ? -7.333 3.281 34.338 1.00 79.69 173 LEU A CA 1
ATOM 1393 C C . LEU A 1 173 ? -6.672 2.696 35.592 1.00 79.69 173 LEU A C 1
ATOM 1395 O O . LEU A 1 173 ? -6.707 3.330 36.639 1.00 79.69 173 LEU A O 1
ATOM 1399 N N . THR A 1 174 ? -6.030 1.533 35.511 1.00 80.19 174 THR A N 1
ATOM 1400 C CA . THR A 1 174 ? -5.335 0.911 36.653 1.00 80.19 174 THR A CA 1
ATOM 1401 C C . THR A 1 174 ? -3.890 1.394 36.844 1.00 80.19 174 THR A C 1
ATOM 1403 O O . THR A 1 174 ? -3.160 0.814 37.639 1.00 80.19 174 THR A O 1
ATOM 1406 N N . LYS A 1 175 ? -3.439 2.436 36.127 1.00 79.50 175 LYS A N 1
ATOM 1407 C CA . LYS A 1 175 ? -2.077 2.983 36.283 1.00 79.50 175 LYS A CA 1
ATOM 1408 C C . LYS A 1 175 ? -1.972 3.842 37.541 1.00 79.50 175 LYS A C 1
ATOM 1410 O O . LYS A 1 175 ? -2.760 4.773 37.695 1.00 79.50 175 LYS A O 1
ATOM 1415 N N . GLU A 1 176 ? -0.956 3.603 38.370 1.00 71.81 176 GLU A N 1
ATOM 1416 C CA . GLU A 1 176 ? -0.674 4.358 39.611 1.00 71.81 176 GLU A CA 1
ATOM 1417 C C . GLU A 1 176 ? -0.519 5.869 39.371 1.00 71.81 176 GLU A C 1
ATOM 1419 O O . GLU A 1 176 ? -0.979 6.691 40.156 1.00 71.81 176 GLU A O 1
ATOM 1424 N N . ASP A 1 177 ? 0.032 6.218 38.211 1.00 74.94 177 ASP A N 1
ATOM 1425 C CA . ASP A 1 177 ? 0.214 7.582 37.718 1.00 74.94 177 ASP A CA 1
ATOM 1426 C C . ASP A 1 177 ? -1.098 8.242 37.228 1.00 74.94 177 ASP A C 1
ATOM 1428 O O . ASP A 1 177 ? -1.167 9.457 37.046 1.00 74.94 177 ASP A O 1
ATOM 1432 N N . GLY A 1 178 ? -2.139 7.451 36.952 1.00 79.38 178 GLY A N 1
ATOM 1433 C CA . GLY A 1 178 ? -3.419 7.876 36.377 1.00 79.38 178 GLY A CA 1
ATOM 1434 C C . GLY A 1 178 ? -3.375 8.221 34.879 1.00 79.38 178 GLY A C 1
ATOM 1435 O O . GLY A 1 178 ? -2.340 8.576 34.314 1.00 79.38 178 GLY A O 1
ATOM 1436 N N . THR A 1 179 ? -4.528 8.150 34.206 1.00 85.56 179 THR A N 1
ATOM 1437 C CA . THR A 1 179 ? -4.652 8.440 32.765 1.00 85.56 179 THR A CA 1
ATOM 1438 C C . THR A 1 179 ? -5.283 9.812 32.502 1.00 85.56 179 THR A C 1
ATOM 1440 O O . THR A 1 179 ? -6.316 10.167 33.065 1.00 85.56 179 THR A O 1
ATOM 1443 N N . SER A 1 180 ? -4.683 10.591 31.597 1.00 85.75 180 SER A N 1
ATOM 1444 C CA . SER A 1 180 ? -5.291 11.823 31.068 1.00 85.75 180 SER A CA 1
ATOM 1445 C C . SER A 1 180 ? -6.513 11.506 30.199 1.00 85.75 180 SER A C 1
ATOM 1447 O O . SER A 1 180 ? -6.545 10.490 29.512 1.00 85.75 180 SER A O 1
ATOM 1449 N N . PHE A 1 181 ? -7.530 12.364 30.201 1.00 88.19 181 PHE A N 1
ATOM 1450 C CA . PHE A 1 181 ? -8.828 12.053 29.593 1.00 88.19 181 PHE A CA 1
ATOM 1451 C C . PHE A 1 181 ? -9.404 13.225 28.795 1.00 88.19 181 PHE A C 1
ATOM 1453 O O . PHE A 1 181 ? -8.943 14.364 28.904 1.00 88.19 181 PHE A O 1
ATOM 1460 N N . LYS A 1 182 ? -10.419 12.950 27.969 1.00 86.88 182 LYS A N 1
ATOM 1461 C CA . LYS A 1 182 ? -11.215 13.981 27.293 1.00 86.88 182 LYS A CA 1
ATOM 1462 C C . LYS A 1 182 ? -12.685 13.880 27.663 1.00 86.88 182 LYS A C 1
ATOM 1464 O O . LYS A 1 182 ? -13.254 12.792 27.593 1.00 86.88 182 LYS A O 1
ATOM 1469 N N . CYS A 1 183 ? -13.291 15.018 27.979 1.00 85.25 183 CYS A N 1
ATOM 1470 C CA . CYS A 1 183 ? -14.727 15.149 28.188 1.00 85.25 183 CYS A CA 1
ATOM 1471 C C . CYS A 1 183 ? -15.399 15.364 26.827 1.00 85.25 183 CYS A C 1
ATOM 1473 O O . CYS A 1 183 ? -15.148 16.374 26.167 1.00 85.25 183 CYS A O 1
ATOM 1475 N N . LEU A 1 184 ? -16.233 14.422 26.388 1.00 85.62 184 LEU A N 1
ATOM 1476 C CA . LEU A 1 184 ? -17.131 14.602 25.251 1.00 85.62 184 LEU A CA 1
ATOM 1477 C C . LEU A 1 184 ? -18.533 14.823 25.834 1.00 85.62 184 LEU A C 1
ATOM 1479 O O . LEU A 1 184 ? -19.092 13.874 26.392 1.00 85.62 184 LEU A O 1
ATOM 1483 N N . PRO A 1 185 ? -19.107 16.035 25.734 1.00 82.94 185 PRO A N 1
ATOM 1484 C CA . PRO A 1 185 ? -20.429 16.291 26.286 1.00 82.94 185 PRO A CA 1
ATOM 1485 C C . PRO A 1 185 ? -21.479 15.419 25.593 1.00 82.94 185 PRO A C 1
ATOM 1487 O O . PRO A 1 185 ? -21.365 15.130 24.394 1.00 82.94 185 PRO A O 1
ATOM 1490 N N . HIS A 1 186 ? -22.522 15.032 26.325 1.00 80.19 186 HIS A N 1
ATOM 1491 C CA . HIS A 1 186 ? -23.714 14.474 25.710 1.00 80.19 186 HIS A CA 1
ATOM 1492 C C . HIS A 1 186 ? -24.350 15.545 24.819 1.00 80.19 186 HIS A C 1
ATOM 1494 O O . HIS A 1 186 ? -24.665 16.646 25.273 1.00 80.19 186 HIS A O 1
ATOM 1500 N N . ILE A 1 187 ? -24.514 15.231 23.535 1.00 75.44 187 ILE A N 1
ATOM 1501 C CA . ILE A 1 187 ? -25.155 16.124 22.571 1.00 75.44 187 ILE A CA 1
ATOM 1502 C C . ILE A 1 187 ? -26.497 15.515 22.215 1.00 75.44 187 ILE A C 1
ATOM 1504 O O . ILE A 1 187 ? -26.549 14.503 21.515 1.00 75.44 187 ILE A O 1
ATOM 1508 N N . ASP A 1 188 ? -27.552 16.173 22.680 1.00 70.69 188 ASP A N 1
ATOM 1509 C CA . ASP A 1 188 ? -28.899 15.978 22.172 1.00 70.69 188 ASP A CA 1
ATOM 1510 C C . ASP A 1 188 ? -28.910 16.258 20.657 1.00 70.69 188 ASP A C 1
ATOM 1512 O O . ASP A 1 188 ? -28.519 17.334 20.192 1.00 70.69 188 ASP A O 1
ATOM 1516 N N . GLN A 1 189 ? -29.295 15.246 19.880 1.00 74.25 189 GLN A N 1
ATOM 1517 C CA . GLN A 1 189 ? -29.380 15.322 18.424 1.00 74.25 189 GLN A CA 1
ATOM 1518 C C . GLN A 1 189 ? -30.807 15.590 17.942 1.00 74.25 189 GLN A C 1
ATOM 1520 O O . GLN A 1 189 ? -30.990 15.853 16.752 1.00 74.25 189 GLN A O 1
ATOM 1525 N N . ASP A 1 190 ? -31.810 15.561 18.821 1.00 78.31 190 ASP A N 1
ATOM 1526 C CA . ASP A 1 190 ? -33.212 15.646 18.424 1.00 78.31 190 ASP A CA 1
ATOM 1527 C C . ASP A 1 190 ? -33.519 17.018 17.819 1.00 78.31 190 ASP A C 1
ATOM 1529 O O . ASP A 1 190 ? -34.137 17.077 16.763 1.00 78.31 190 ASP A O 1
ATOM 1533 N N . ALA A 1 191 ? -32.917 18.103 18.316 1.00 80.50 191 ALA A N 1
ATOM 1534 C CA . ALA A 1 191 ? -32.982 19.422 17.671 1.00 80.50 191 ALA A CA 1
ATOM 1535 C C . ALA A 1 191 ? -32.421 19.453 16.224 1.00 80.50 191 ALA A C 1
ATOM 1537 O O . ALA A 1 191 ? -32.839 20.278 15.404 1.00 80.50 191 ALA A O 1
ATOM 1538 N N . VAL A 1 192 ? -31.480 18.564 15.871 1.00 83.94 192 VAL A N 1
ATOM 1539 C CA . VAL A 1 192 ? -30.981 18.406 14.488 1.00 83.94 192 VAL A CA 1
ATOM 1540 C C . VAL A 1 192 ? -31.959 17.564 13.667 1.00 83.94 192 VAL A C 1
ATOM 1542 O O . VAL A 1 192 ? -32.259 17.923 12.524 1.00 83.94 192 VAL A O 1
ATOM 1545 N N . TYR A 1 193 ? -32.486 16.479 14.240 1.00 87.00 193 TYR A N 1
ATOM 1546 C CA . TYR A 1 193 ? -33.474 15.619 13.588 1.00 87.00 193 TYR A CA 1
ATOM 1547 C C . TYR A 1 193 ? -34.799 16.356 13.337 1.00 87.00 193 TYR A C 1
ATOM 1549 O O . TYR A 1 193 ? -35.254 16.376 12.199 1.00 87.00 193 TYR A O 1
ATOM 1557 N N . GLU A 1 194 ? -35.356 17.075 14.314 1.00 87.12 194 GLU A N 1
ATOM 1558 C CA . GLU A 1 194 ? -36.516 17.966 14.160 1.00 87.12 194 GLU A CA 1
ATOM 1559 C C . GLU A 1 194 ? -36.311 18.991 13.042 1.00 87.12 194 GLU A C 1
ATOM 1561 O O . GLU A 1 194 ? -37.201 19.219 12.218 1.00 87.12 194 GLU A O 1
ATOM 1566 N N . ARG A 1 195 ? -35.120 19.603 12.969 1.00 87.31 195 ARG A N 1
ATOM 1567 C CA . ARG A 1 195 ? -34.801 20.568 11.913 1.00 87.31 195 ARG A CA 1
ATOM 1568 C C . ARG A 1 195 ? -34.793 19.904 10.535 1.00 87.31 195 ARG A C 1
ATOM 1570 O O . ARG A 1 195 ? -35.294 20.503 9.584 1.00 87.31 195 ARG A O 1
ATOM 1577 N N . VAL A 1 196 ? -34.282 18.676 10.431 1.00 89.69 196 VAL A N 1
ATOM 1578 C CA . VAL A 1 196 ? -34.339 17.848 9.216 1.00 89.69 196 VAL A CA 1
ATOM 1579 C C . VAL A 1 196 ? -35.783 17.468 8.865 1.00 89.69 196 VAL A C 1
ATOM 1581 O O . VAL A 1 196 ? -36.198 17.701 7.730 1.00 89.69 196 VAL A O 1
ATOM 1584 N N . TYR A 1 197 ? -36.573 16.966 9.820 1.00 92.75 197 TYR A N 1
ATOM 1585 C CA . TYR A 1 197 ? -37.979 16.603 9.615 1.00 92.75 197 TYR A CA 1
ATOM 1586 C C . TYR A 1 197 ? -38.795 17.816 9.139 1.00 92.75 197 TYR A C 1
ATOM 1588 O O . TYR A 1 197 ? -39.568 17.714 8.190 1.00 92.75 197 TYR A O 1
ATOM 1596 N N . SER A 1 198 ? -38.573 18.985 9.748 1.00 89.19 198 SER A N 1
ATOM 1597 C CA . SER A 1 198 ? -39.191 20.258 9.369 1.00 89.19 198 SER A CA 1
ATOM 1598 C C . SER A 1 198 ? -38.849 20.664 7.933 1.00 89.19 198 SER A C 1
ATOM 1600 O O . SER A 1 198 ? -39.747 21.003 7.163 1.00 89.19 198 SER A O 1
ATOM 1602 N N . GLU A 1 199 ? -37.574 20.622 7.535 1.00 88.81 199 GLU A N 1
ATOM 1603 C CA . GLU A 1 199 ? -37.163 20.993 6.174 1.00 88.81 199 GLU A CA 1
ATOM 1604 C C . GLU A 1 199 ? -37.710 20.006 5.125 1.00 88.81 199 GLU A C 1
ATOM 1606 O O . GLU A 1 199 ? -38.181 20.445 4.072 1.00 88.81 199 GLU A O 1
ATOM 1611 N N . LEU A 1 200 ? -37.745 18.701 5.430 1.00 91.12 200 LEU A N 1
ATOM 1612 C CA . LEU A 1 200 ? -38.391 17.689 4.585 1.00 91.12 200 LEU A CA 1
ATOM 1613 C C . LEU A 1 200 ? -39.905 17.923 4.478 1.00 91.12 200 LEU A C 1
ATOM 1615 O O . LEU A 1 200 ? -40.433 17.927 3.372 1.00 91.12 200 LEU A O 1
ATOM 1619 N N . ASN A 1 201 ? -40.607 18.218 5.575 1.00 90.69 201 ASN A N 1
ATOM 1620 C CA . ASN A 1 201 ? -42.043 18.522 5.537 1.00 90.69 201 ASN A CA 1
ATOM 1621 C C . ASN A 1 201 ? -42.372 19.770 4.682 1.00 90.69 201 ASN A C 1
ATOM 1623 O O . ASN A 1 201 ? -43.434 19.857 4.075 1.00 90.69 201 ASN A O 1
ATOM 1627 N N . HIS A 1 202 ? -41.426 20.705 4.534 1.00 87.62 202 HIS A N 1
ATOM 1628 C CA . HIS A 1 202 ? -41.524 21.827 3.587 1.00 87.62 202 HIS A CA 1
ATOM 1629 C C . HIS A 1 202 ? -41.157 21.459 2.127 1.00 87.62 202 HIS A C 1
ATOM 1631 O O . HIS A 1 202 ? -40.932 22.354 1.308 1.00 87.62 202 HIS A O 1
ATOM 1637 N N . GLY A 1 203 ? -41.058 20.168 1.785 1.00 84.38 203 GLY A N 1
ATOM 1638 C CA . GLY A 1 203 ? -40.766 19.664 0.436 1.00 84.38 203 GLY A CA 1
ATOM 1639 C C . GLY A 1 203 ? -39.334 19.917 -0.054 1.00 84.38 203 GLY A C 1
ATOM 1640 O O . GLY A 1 203 ? -39.088 19.916 -1.264 1.00 84.38 203 GLY A O 1
ATOM 1641 N N . ARG A 1 204 ? -38.390 20.192 0.856 1.00 87.00 204 ARG A N 1
ATOM 1642 C CA . ARG A 1 204 ? -37.005 20.559 0.513 1.00 87.00 204 ARG A CA 1
ATOM 1643 C C . ARG A 1 204 ? -36.117 19.333 0.305 1.00 87.00 204 ARG A C 1
ATOM 1645 O O . ARG A 1 204 ? -36.476 18.207 0.642 1.00 87.00 204 ARG A O 1
ATOM 1652 N N . CYS A 1 205 ? -34.941 19.580 -0.269 1.00 91.38 205 CYS A N 1
ATOM 1653 C CA . CYS A 1 205 ? -33.904 18.573 -0.466 1.00 91.38 205 CYS A CA 1
ATOM 1654 C C . CYS A 1 205 ? -32.791 18.736 0.574 1.00 91.38 205 CYS A C 1
ATOM 1656 O O . CYS A 1 205 ? -32.321 19.852 0.806 1.00 91.38 205 CYS A O 1
ATOM 1658 N N . ILE A 1 206 ? -32.334 17.628 1.153 1.00 93.00 206 ILE A N 1
ATOM 1659 C CA . ILE A 1 206 ? -31.217 17.591 2.103 1.00 93.00 206 ILE A CA 1
ATOM 1660 C C . ILE A 1 206 ? -30.133 16.669 1.554 1.00 93.00 206 ILE A C 1
ATOM 1662 O O . ILE A 1 206 ? -30.439 15.577 1.087 1.00 93.00 206 ILE A O 1
ATOM 1666 N N . THR A 1 207 ? -28.870 17.083 1.630 1.00 92.75 207 THR A N 1
ATOM 1667 C CA . THR A 1 207 ? -27.729 16.248 1.232 1.00 92.75 207 THR A CA 1
ATOM 1668 C C . THR A 1 207 ? -26.925 15.808 2.452 1.00 92.75 207 THR A C 1
ATOM 1670 O O . THR A 1 207 ? -26.533 16.637 3.282 1.00 92.75 207 THR A O 1
ATOM 1673 N N . ILE A 1 208 ? -26.643 14.505 2.533 1.00 92.38 208 ILE A N 1
ATOM 1674 C CA . ILE A 1 208 ? -25.853 13.870 3.591 1.00 92.38 208 ILE A CA 1
ATOM 1675 C C . ILE A 1 208 ? -24.714 13.021 3.011 1.00 92.38 208 ILE A C 1
ATOM 1677 O O . ILE A 1 208 ? -24.876 12.330 2.007 1.00 92.38 208 ILE A O 1
ATOM 1681 N N . PHE A 1 209 ? -23.569 13.047 3.694 1.00 91.81 209 PHE A N 1
ATOM 1682 C CA . PHE A 1 209 ? -22.432 12.157 3.461 1.00 91.81 209 PHE A CA 1
ATOM 1683 C C . PHE A 1 209 ? -22.389 11.143 4.623 1.00 91.81 209 PHE A C 1
ATOM 1685 O O . PHE A 1 209 ? -21.868 11.471 5.694 1.00 91.81 209 PHE A O 1
ATOM 1692 N N . PRO A 1 210 ? -23.011 9.953 4.485 1.00 87.06 210 PRO A N 1
ATOM 1693 C CA . PRO A 1 210 ? -23.283 9.018 5.592 1.00 87.06 210 PRO A CA 1
ATOM 1694 C C . PRO A 1 210 ? -22.026 8.423 6.245 1.00 87.06 210 PRO A C 1
ATOM 1696 O O . PRO A 1 210 ? -22.077 7.992 7.395 1.00 87.06 210 PRO A O 1
ATOM 1699 N N . GLU A 1 211 ? -20.890 8.459 5.551 1.00 80.50 211 GLU A N 1
ATOM 1700 C CA . GLU A 1 211 ? -19.551 8.149 6.072 1.00 80.50 211 GLU A CA 1
ATOM 1701 C C . GLU A 1 211 ? -19.177 9.076 7.250 1.00 80.50 211 GLU A C 1
ATOM 1703 O O . GLU A 1 211 ? -18.424 8.712 8.156 1.00 80.50 211 GLU A O 1
ATOM 1708 N N . GLY A 1 212 ? -19.746 10.288 7.298 1.00 65.44 212 GLY A N 1
ATOM 1709 C CA . GLY A 1 212 ? -19.626 11.250 8.399 1.00 65.44 212 GLY A CA 1
ATOM 1710 C C . GLY A 1 212 ? -18.252 11.918 8.545 1.00 65.44 212 GLY A C 1
ATOM 1711 O O . GLY A 1 212 ? -18.004 12.577 9.560 1.00 65.44 212 GLY A O 1
ATOM 1712 N N . GLY A 1 213 ? -17.368 11.748 7.562 1.00 73.06 213 GLY A N 1
ATOM 1713 C CA . GLY A 1 213 ? -16.049 12.368 7.460 1.00 73.06 213 GLY A CA 1
ATOM 1714 C C . GLY A 1 213 ? -15.405 12.036 6.113 1.00 73.06 213 GLY A C 1
ATOM 1715 O O . GLY A 1 213 ? -15.661 10.974 5.562 1.00 73.06 213 GLY A O 1
ATOM 1716 N N . SER A 1 214 ? -14.606 12.958 5.582 1.00 77.31 214 SER A N 1
ATOM 1717 C CA . SER A 1 214 ? -13.981 12.864 4.253 1.00 77.31 214 SER A CA 1
ATOM 1718 C C . SER A 1 214 ? -12.621 12.165 4.295 1.00 77.31 214 SER A C 1
ATOM 1720 O O . SER A 1 214 ? -11.895 12.278 5.291 1.00 77.31 214 SER A O 1
ATOM 1722 N N . HIS A 1 215 ? -12.267 11.462 3.216 1.00 76.06 215 HIS A N 1
ATOM 1723 C CA . HIS A 1 215 ? -11.089 10.590 3.164 1.00 76.06 215 HIS A CA 1
ATOM 1724 C C . HIS A 1 215 ? -10.453 10.466 1.775 1.00 76.06 215 HIS A C 1
ATOM 1726 O O . HIS A 1 215 ? -11.062 10.756 0.752 1.00 76.06 215 HIS A O 1
ATOM 1732 N N . ASP A 1 216 ? -9.219 9.955 1.761 1.00 66.25 216 ASP A N 1
ATOM 1733 C CA . ASP A 1 216 ? -8.413 9.752 0.548 1.00 66.25 216 ASP A CA 1
ATOM 1734 C C . ASP A 1 216 ? -8.560 8.342 -0.068 1.00 66.25 216 ASP A C 1
ATOM 1736 O O . ASP A 1 216 ? -7.951 8.064 -1.097 1.00 66.25 216 ASP A O 1
ATOM 1740 N N . ARG A 1 217 ? -9.307 7.437 0.589 1.00 66.69 217 ARG A N 1
ATOM 1741 C CA . ARG A 1 217 ? -9.461 6.019 0.197 1.00 66.69 217 ARG A CA 1
ATOM 1742 C C . ARG A 1 217 ? -10.269 5.856 -1.097 1.00 66.69 217 ARG A C 1
ATOM 1744 O O . ARG A 1 217 ? -11.180 6.642 -1.343 1.00 66.69 217 ARG A O 1
ATOM 1751 N N . ALA A 1 218 ? -9.969 4.800 -1.859 1.00 59.00 218 ALA A N 1
ATOM 1752 C CA . ALA A 1 218 ? -10.725 4.406 -3.052 1.00 59.00 218 ALA A CA 1
ATOM 1753 C C . ALA A 1 218 ? -12.091 3.764 -2.727 1.00 59.00 218 ALA A C 1
ATOM 1755 O O . ALA A 1 218 ? -13.026 3.887 -3.513 1.00 59.00 218 ALA A O 1
ATOM 1756 N N . GLU A 1 219 ? -12.216 3.109 -1.570 1.00 67.75 219 GLU A N 1
ATOM 1757 C CA . GLU A 1 219 ? -13.469 2.520 -1.086 1.00 67.75 219 GLU A CA 1
ATOM 1758 C C . GLU A 1 219 ? -14.250 3.475 -0.171 1.00 67.75 219 GLU A C 1
ATOM 1760 O O . GLU A 1 219 ? -13.662 4.293 0.544 1.00 67.75 219 GLU A O 1
ATOM 1765 N N . MET A 1 220 ? -15.579 3.328 -0.164 1.00 77.25 220 MET A N 1
ATOM 1766 C CA . MET A 1 220 ? -16.483 4.028 0.758 1.00 77.25 220 MET A CA 1
ATOM 1767 C C . MET A 1 220 ? -16.303 3.542 2.205 1.00 77.25 220 MET A C 1
ATOM 1769 O O . MET A 1 220 ? -16.144 2.345 2.451 1.00 77.25 220 MET A O 1
ATOM 1773 N N . LEU A 1 221 ? -16.394 4.447 3.184 1.00 79.00 221 LEU A N 1
ATOM 1774 C CA . LEU A 1 221 ? -16.390 4.065 4.606 1.00 79.00 221 LEU A CA 1
ATOM 1775 C C . LEU A 1 221 ? -17.748 3.481 5.062 1.00 79.00 221 LEU A C 1
ATOM 1777 O O . LEU A 1 221 ? -18.779 3.757 4.445 1.00 79.00 221 LEU A O 1
ATOM 1781 N N . PRO A 1 222 ? -17.795 2.728 6.184 1.00 80.62 222 PRO A N 1
ATOM 1782 C CA . PRO A 1 222 ? -19.048 2.242 6.763 1.00 80.62 222 PRO A CA 1
ATOM 1783 C C . PRO A 1 222 ? -20.063 3.363 7.037 1.00 80.62 222 PRO A C 1
ATOM 1785 O O . PRO A 1 222 ? -19.733 4.408 7.612 1.00 80.62 222 PRO A O 1
ATOM 1788 N N . LEU A 1 223 ? -21.313 3.132 6.631 1.00 86.75 223 LEU A N 1
ATOM 1789 C CA . LEU A 1 223 ? -22.384 4.127 6.687 1.00 86.75 223 LEU A CA 1
ATOM 1790 C C . LEU A 1 223 ? -22.951 4.274 8.106 1.00 86.75 223 LEU A C 1
ATOM 1792 O O . LEU A 1 223 ? -23.065 3.304 8.852 1.00 86.75 223 LEU A O 1
ATOM 1796 N N . LYS A 1 224 ? -23.370 5.489 8.476 1.00 86.69 224 LYS A N 1
ATOM 1797 C CA . LYS A 1 224 ? -24.002 5.770 9.775 1.00 86.69 224 LYS A CA 1
ATOM 1798 C C . LYS A 1 224 ? -25.523 5.842 9.656 1.00 86.69 224 LYS A C 1
ATOM 1800 O O . LYS A 1 224 ? -26.048 6.595 8.838 1.00 86.69 224 LYS A O 1
ATOM 1805 N N . ALA A 1 225 ? -26.222 5.163 10.569 1.00 86.19 225 ALA A N 1
ATOM 1806 C CA . ALA A 1 225 ? -27.688 5.099 10.653 1.00 86.19 225 ALA A CA 1
ATOM 1807 C C . ALA A 1 225 ? -28.414 6.455 10.827 1.00 86.19 225 ALA A C 1
ATOM 1809 O O . ALA A 1 225 ? -29.635 6.514 10.730 1.00 86.19 225 ALA A O 1
ATOM 1810 N N . GLY A 1 226 ? -27.698 7.569 11.025 1.00 87.31 226 GLY A N 1
ATOM 1811 C CA . GLY A 1 226 ? -28.305 8.906 11.064 1.00 87.31 226 GLY A CA 1
ATOM 1812 C C . GLY A 1 226 ? -29.152 9.226 9.824 1.00 87.31 226 GLY A C 1
ATOM 1813 O O . GLY A 1 226 ? -30.181 9.880 9.952 1.00 87.31 226 GLY A O 1
ATOM 1814 N N . VAL A 1 227 ? -28.791 8.704 8.642 1.00 90.50 227 VAL A N 1
ATOM 1815 C CA . VAL A 1 227 ? -29.597 8.864 7.415 1.00 90.50 227 VAL A CA 1
ATOM 1816 C C . VAL A 1 227 ? -30.950 8.144 7.485 1.00 90.50 227 VAL A C 1
ATOM 1818 O O . VAL A 1 227 ? -31.951 8.684 7.016 1.00 90.50 227 VAL A O 1
ATOM 1821 N N . THR A 1 228 ? -31.013 6.956 8.094 1.00 92.50 228 THR A N 1
ATOM 1822 C CA . THR A 1 228 ? -32.256 6.176 8.188 1.00 92.50 228 THR A CA 1
ATOM 1823 C C . THR A 1 228 ? -33.156 6.696 9.299 1.00 92.50 228 THR A C 1
ATOM 1825 O O . THR A 1 228 ? -34.359 6.823 9.084 1.00 92.50 228 THR A O 1
ATOM 1828 N N . ILE A 1 229 ? -32.570 7.145 10.415 1.00 90.62 229 ILE A N 1
ATOM 1829 C CA . ILE A 1 229 ? -33.269 7.895 11.471 1.00 90.62 229 ILE A CA 1
ATOM 1830 C C . ILE A 1 229 ? -33.893 9.181 10.903 1.00 90.62 229 ILE A C 1
ATOM 1832 O O . ILE A 1 229 ? -35.071 9.434 11.137 1.00 90.62 229 ILE A O 1
ATOM 1836 N N . MET A 1 230 ? -33.150 9.960 10.104 1.00 92.00 230 MET A N 1
ATOM 1837 C CA . MET A 1 230 ? -33.668 11.176 9.457 1.00 92.00 230 MET A CA 1
ATOM 1838 C C . MET A 1 230 ? -34.867 10.904 8.541 1.00 92.00 230 MET A C 1
ATOM 1840 O O . MET A 1 230 ? -35.824 11.676 8.543 1.00 92.00 230 MET A O 1
ATOM 1844 N N . ALA A 1 231 ? -34.821 9.823 7.759 1.00 93.19 231 ALA A N 1
ATOM 1845 C CA . ALA A 1 231 ? -35.858 9.510 6.782 1.00 93.19 231 ALA A CA 1
ATOM 1846 C C . ALA A 1 231 ? -37.114 8.892 7.425 1.00 93.19 231 ALA A C 1
ATOM 1848 O O . ALA A 1 231 ? -38.220 9.402 7.235 1.00 93.19 231 ALA A O 1
ATOM 1849 N N . LEU A 1 232 ? -36.940 7.835 8.229 1.00 93.62 232 LEU A N 1
ATOM 1850 C CA . LEU A 1 232 ? -38.035 7.148 8.924 1.00 93.62 232 LEU A CA 1
ATOM 1851 C C . LEU A 1 232 ? -38.674 8.054 9.981 1.00 93.62 232 LEU A C 1
ATOM 1853 O O . LEU A 1 232 ? -39.897 8.108 10.080 1.00 93.62 232 LEU A O 1
ATOM 1857 N N . GLY A 1 233 ? -37.867 8.828 10.714 1.00 91.50 233 GLY A N 1
ATOM 1858 C CA . GLY A 1 233 ? -38.346 9.788 11.706 1.00 91.50 233 GLY A CA 1
ATOM 1859 C C . GLY A 1 233 ? -39.202 10.903 11.105 1.00 91.50 233 GLY A C 1
ATOM 1860 O O . GLY A 1 233 ? -40.246 11.226 11.666 1.00 91.50 233 GLY A O 1
ATOM 1861 N N . ALA A 1 234 ? -38.843 11.423 9.924 1.00 92.56 234 ALA A N 1
ATOM 1862 C CA . ALA A 1 234 ? -39.656 12.424 9.231 1.00 92.56 234 ALA A CA 1
ATOM 1863 C C . ALA A 1 234 ? -41.036 11.869 8.834 1.00 92.56 234 ALA A C 1
ATOM 1865 O O . ALA A 1 234 ? -42.048 12.539 9.029 1.00 92.56 234 ALA A O 1
ATOM 1866 N N . MET A 1 235 ? -41.081 10.639 8.309 1.00 93.19 235 MET A N 1
ATOM 1867 C CA . MET A 1 235 ? -42.328 9.973 7.901 1.00 93.19 235 MET A CA 1
ATOM 1868 C C . MET A 1 235 ? -43.164 9.487 9.097 1.00 93.19 235 MET A C 1
ATOM 1870 O O . MET A 1 235 ? -44.387 9.414 9.002 1.00 93.19 235 MET A O 1
ATOM 1874 N N . ALA A 1 236 ? -42.528 9.191 10.234 1.00 91.69 236 ALA A N 1
ATOM 1875 C CA . ALA A 1 236 ? -43.212 8.872 11.483 1.00 91.69 236 ALA A CA 1
ATOM 1876 C C . ALA A 1 236 ? -43.824 10.117 12.151 1.00 91.69 236 ALA A C 1
ATOM 1878 O O . ALA A 1 236 ? -44.932 10.033 12.678 1.00 91.69 236 ALA A O 1
ATOM 1879 N N . ALA A 1 237 ? -43.126 11.260 12.107 1.00 90.31 237 ALA A N 1
ATOM 1880 C CA . ALA A 1 237 ? -43.570 12.529 12.689 1.00 90.31 237 ALA A CA 1
ATOM 1881 C C . ALA A 1 237 ? -44.636 13.256 11.847 1.00 90.31 237 ALA A C 1
ATOM 1883 O O . ALA A 1 237 ? -45.489 13.945 12.405 1.00 90.31 237 ALA A O 1
ATOM 1884 N N . TYR A 1 238 ? -44.607 13.102 10.518 1.00 91.44 238 TYR A N 1
ATOM 1885 C CA . TYR A 1 238 ? -45.549 13.741 9.594 1.00 91.44 238 TYR A CA 1
ATOM 1886 C C . TYR A 1 238 ? -46.302 12.694 8.751 1.00 91.44 238 TYR A C 1
ATOM 1888 O O . TYR A 1 238 ? -45.830 12.307 7.678 1.00 91.44 238 TYR A O 1
ATOM 1896 N N . PRO A 1 239 ? -47.489 12.235 9.201 1.00 83.88 239 PRO A N 1
ATOM 1897 C CA . PRO A 1 239 ? -48.321 11.304 8.444 1.00 83.88 239 PRO A CA 1
ATOM 1898 C C . PRO A 1 239 ? -48.627 11.815 7.029 1.00 83.88 239 PRO A C 1
ATOM 1900 O O . PRO A 1 239 ? -49.040 12.958 6.845 1.00 83.88 239 PRO A O 1
ATOM 1903 N N . GLY A 1 240 ? -48.419 10.960 6.025 1.00 83.12 240 GLY A N 1
ATOM 1904 C CA . GLY A 1 240 ? -48.576 11.305 4.605 1.00 83.12 240 GLY A CA 1
ATOM 1905 C C . GLY A 1 240 ? -47.324 11.884 3.930 1.00 83.12 240 GLY A C 1
ATOM 1906 O O . GLY A 1 240 ? -47.306 12.005 2.705 1.00 83.12 240 GLY A O 1
ATOM 1907 N N . LEU A 1 241 ? -46.253 12.188 4.673 1.00 90.25 241 LEU A N 1
ATOM 1908 C CA . LEU A 1 241 ? -44.970 12.571 4.082 1.00 90.25 241 LEU A CA 1
ATOM 1909 C C . LEU A 1 241 ? -44.321 11.358 3.386 1.00 90.25 241 LEU A C 1
ATOM 1911 O O . LEU A 1 241 ? -44.137 10.313 4.002 1.00 90.25 241 LEU A O 1
ATOM 1915 N N . ASN A 1 242 ? -43.943 11.498 2.112 1.00 91.12 242 ASN A N 1
ATOM 1916 C CA . ASN A 1 242 ? -43.305 10.441 1.312 1.00 91.12 242 ASN A CA 1
ATOM 1917 C C . ASN A 1 242 ? -41.863 10.837 0.960 1.00 91.12 242 ASN A C 1
ATOM 1919 O O . ASN A 1 242 ? -41.614 11.418 -0.098 1.00 91.12 242 ASN A O 1
ATOM 1923 N N . VAL A 1 243 ? -40.926 10.579 1.879 1.00 93.94 243 VAL A N 1
ATOM 1924 C CA . VAL A 1 243 ? -39.501 10.904 1.703 1.00 93.94 243 VAL A CA 1
ATOM 1925 C C . VAL A 1 243 ? -38.845 9.894 0.765 1.00 93.94 243 VAL A C 1
ATOM 1927 O O . VAL A 1 243 ? -38.843 8.692 1.030 1.00 93.94 243 VAL A O 1
ATOM 1930 N N . LYS A 1 244 ? -38.232 10.390 -0.314 1.00 94.38 244 LYS A N 1
ATOM 1931 C CA . LYS A 1 244 ? -37.428 9.572 -1.232 1.00 94.38 244 LYS A CA 1
ATOM 1932 C C . LYS A 1 244 ? -35.938 9.785 -0.996 1.00 94.38 244 LYS A C 1
ATOM 1934 O O . LYS A 1 244 ? -35.499 10.895 -0.691 1.00 94.38 244 LYS A O 1
ATOM 1939 N N . ILE A 1 245 ? -35.156 8.723 -1.168 1.00 95.69 245 ILE A N 1
ATOM 1940 C CA . ILE A 1 245 ? -33.700 8.746 -0.991 1.00 95.69 245 ILE A CA 1
ATOM 1941 C C . ILE A 1 245 ? -33.028 8.505 -2.345 1.00 95.69 245 ILE A C 1
ATOM 1943 O O . ILE A 1 245 ? -33.318 7.517 -3.014 1.00 95.69 245 ILE A O 1
ATOM 1947 N N . VAL A 1 246 ? -32.131 9.398 -2.765 1.00 95.56 246 VAL A N 1
ATOM 1948 C CA . VAL A 1 246 ? -31.380 9.280 -4.025 1.00 95.56 246 VAL A CA 1
ATOM 1949 C C . VAL A 1 246 ? -29.900 9.050 -3.709 1.00 95.56 246 VAL A C 1
ATOM 1951 O O . VAL A 1 246 ? -29.272 9.936 -3.125 1.00 95.56 246 VAL A O 1
ATOM 1954 N N . PRO A 1 247 ? -29.321 7.896 -4.088 1.00 94.44 247 PRO A N 1
ATOM 1955 C CA . PRO A 1 247 ? -27.885 7.667 -3.976 1.00 94.44 247 PRO A CA 1
ATOM 1956 C C . PRO A 1 247 ? -27.134 8.441 -5.072 1.00 94.44 247 PRO A C 1
ATOM 1958 O O . PRO A 1 247 ? -27.541 8.445 -6.239 1.00 94.44 247 PRO A O 1
ATOM 1961 N N . CYS A 1 248 ? -26.024 9.069 -4.693 1.00 92.94 248 CYS A N 1
ATOM 1962 C CA . CYS A 1 248 ? -25.183 9.911 -5.539 1.00 92.94 248 CYS A CA 1
ATOM 1963 C C . CYS A 1 248 ? -23.731 9.418 -5.496 1.00 92.94 248 CYS A C 1
ATOM 1965 O O . CYS A 1 248 ? -23.054 9.566 -4.478 1.00 92.94 248 CYS A O 1
ATOM 1967 N N . GLY A 1 249 ? -23.238 8.867 -6.604 1.00 90.06 249 GLY A N 1
ATOM 1968 C CA . GLY A 1 249 ? -21.852 8.421 -6.731 1.00 90.06 249 GLY A CA 1
ATOM 1969 C C . GLY A 1 249 ? -20.936 9.534 -7.233 1.00 90.06 249 GLY A C 1
ATOM 1970 O O . GLY A 1 249 ? -21.087 9.977 -8.375 1.00 90.06 249 GLY A O 1
ATOM 1971 N N . LEU A 1 250 ? -19.978 9.972 -6.411 1.00 88.62 250 LEU A N 1
ATOM 1972 C CA . LEU A 1 250 ? -18.981 10.990 -6.768 1.00 88.62 250 LEU A CA 1
ATOM 1973 C C . LEU A 1 250 ? -17.685 10.340 -7.266 1.00 88.62 250 LEU A C 1
ATOM 1975 O O . LEU A 1 250 ? -16.853 9.875 -6.494 1.00 88.62 250 LEU A O 1
ATOM 1979 N N . ASN A 1 251 ? -17.502 10.331 -8.584 1.00 85.12 251 ASN A N 1
ATOM 1980 C CA . ASN A 1 251 ? -16.395 9.652 -9.248 1.00 85.12 251 ASN A CA 1
ATOM 1981 C C . ASN A 1 251 ? -15.376 10.685 -9.769 1.00 85.12 251 ASN A C 1
ATOM 1983 O O . ASN A 1 251 ? -15.592 11.349 -10.790 1.00 85.12 251 ASN A O 1
ATOM 1987 N N . TYR A 1 252 ? -14.251 10.830 -9.063 1.00 79.31 252 TYR A N 1
ATOM 1988 C CA . TYR A 1 252 ? -13.157 11.742 -9.417 1.00 79.31 252 TYR A CA 1
ATOM 1989 C C . TYR A 1 252 ? -12.039 11.037 -10.182 1.00 79.31 252 TYR A C 1
ATOM 1991 O O . TYR A 1 252 ? -11.614 9.952 -9.806 1.00 79.31 252 TYR A O 1
ATOM 1999 N N . PHE A 1 253 ? -11.470 11.703 -11.192 1.00 71.75 253 PHE A N 1
ATOM 2000 C CA . PHE A 1 253 ? -10.244 11.215 -11.839 1.00 71.75 253 PHE A CA 1
ATOM 2001 C C . PHE A 1 253 ? -9.012 11.458 -10.955 1.00 71.75 253 PHE A C 1
ATOM 2003 O O . PHE A 1 253 ? -8.193 10.565 -10.773 1.00 71.75 253 PHE A O 1
ATOM 2010 N N . HIS A 1 254 ? -8.901 12.655 -10.368 1.00 72.94 254 HIS A N 1
ATOM 2011 C CA . HIS A 1 254 ? -7.906 12.985 -9.342 1.00 72.94 254 HIS A CA 1
ATOM 2012 C C . HIS A 1 254 ? -8.477 14.058 -8.397 1.00 72.94 254 HIS A C 1
ATOM 2014 O O . HIS A 1 254 ? -8.414 15.244 -8.725 1.00 72.94 254 HIS A O 1
ATOM 2020 N N . ALA A 1 255 ? -9.047 13.687 -7.246 1.00 71.31 255 ALA A N 1
ATOM 2021 C CA . ALA A 1 255 ? -9.769 14.630 -6.372 1.00 71.31 255 ALA A CA 1
ATOM 2022 C C . ALA A 1 255 ? -8.934 15.871 -5.973 1.00 71.31 255 ALA A C 1
ATOM 2024 O O . ALA A 1 255 ? -9.380 17.007 -6.094 1.00 71.31 255 ALA A O 1
ATOM 2025 N N . HIS A 1 256 ? -7.666 15.670 -5.602 1.00 69.06 256 HIS A N 1
ATOM 2026 C CA . HIS A 1 256 ? -6.786 16.711 -5.055 1.00 69.06 256 HIS A CA 1
ATOM 2027 C C . HIS A 1 256 ? -6.166 17.686 -6.086 1.00 69.06 256 HIS A C 1
ATOM 2029 O O . HIS A 1 256 ? -5.394 18.580 -5.698 1.00 69.06 256 HIS A O 1
ATOM 2035 N N . ARG A 1 257 ? -6.422 17.506 -7.393 1.00 73.38 257 ARG A N 1
ATOM 2036 C CA . ARG A 1 257 ? -5.730 18.221 -8.487 1.00 73.38 257 ARG A CA 1
ATOM 2037 C C . ARG A 1 257 ? -6.583 19.340 -9.089 1.00 73.38 257 ARG A C 1
ATOM 2039 O O . ARG A 1 257 ? -7.771 19.176 -9.330 1.00 73.38 257 ARG A O 1
ATOM 2046 N N . PHE A 1 258 ? -5.937 20.467 -9.380 1.00 75.44 258 PHE A N 1
ATOM 2047 C CA . PHE A 1 258 ? -6.522 21.550 -10.173 1.00 75.44 258 PHE A CA 1
ATOM 2048 C C . PHE A 1 258 ? -6.640 21.116 -11.647 1.00 75.44 258 PHE A C 1
ATOM 2050 O O . PHE A 1 258 ? -5.820 20.327 -12.116 1.00 75.44 258 PHE A O 1
ATOM 2057 N N . ARG A 1 259 ? -7.674 21.591 -12.354 1.00 79.69 259 ARG A N 1
ATOM 2058 C CA . ARG A 1 259 ? -8.100 21.142 -13.700 1.00 79.69 259 ARG A CA 1
ATOM 2059 C C . ARG A 1 259 ? -8.349 19.627 -13.810 1.00 79.69 259 ARG A C 1
ATOM 2061 O O . ARG A 1 259 ? -8.241 19.041 -14.886 1.00 79.69 259 ARG A O 1
ATOM 2068 N N . SER A 1 260 ? -8.727 18.988 -12.701 1.00 77.56 260 SER A N 1
ATOM 2069 C CA . SER A 1 260 ? -9.193 17.595 -12.682 1.00 77.56 260 SER A CA 1
ATOM 2070 C C . SER A 1 260 ? -10.572 17.445 -13.346 1.00 77.56 260 SER A C 1
ATOM 2072 O O . SER A 1 260 ? -11.162 18.422 -13.808 1.00 77.56 260 SER A O 1
ATOM 2074 N N . ARG A 1 261 ? -11.099 16.220 -13.403 1.00 80.75 261 ARG A N 1
ATOM 2075 C CA . ARG A 1 261 ? -12.430 15.899 -13.945 1.00 80.75 261 ARG A CA 1
ATOM 2076 C C . ARG A 1 261 ? -13.254 15.132 -12.913 1.00 80.75 261 ARG A C 1
ATOM 2078 O O . ARG A 1 261 ? -12.692 14.327 -12.164 1.00 80.75 261 ARG A O 1
ATOM 2085 N N . ALA A 1 262 ? -14.562 15.369 -12.905 1.00 85.12 262 ALA A N 1
ATOM 2086 C CA . ALA A 1 262 ? -15.511 14.749 -11.983 1.00 85.12 262 ALA A CA 1
ATOM 2087 C C . ALA A 1 262 ? -16.779 14.276 -12.712 1.00 85.12 262 ALA A C 1
ATOM 2089 O O . ALA A 1 262 ? -17.253 14.929 -13.644 1.00 85.12 262 ALA A O 1
ATOM 2090 N N . VAL A 1 263 ? -17.345 13.156 -12.265 1.00 86.19 263 VAL A N 1
ATOM 2091 C CA . VAL A 1 263 ? -18.670 12.673 -12.676 1.00 86.19 263 VAL A CA 1
ATOM 2092 C C . VAL A 1 263 ? -19.511 12.430 -11.431 1.00 86.19 263 VAL A C 1
ATOM 2094 O O . VAL A 1 263 ? -19.048 11.776 -10.498 1.00 86.19 263 VAL A O 1
ATOM 2097 N N . ILE A 1 264 ? -20.749 12.919 -11.438 1.00 90.19 264 ILE A N 1
ATOM 2098 C CA . ILE A 1 264 ? -21.768 12.583 -10.440 1.00 90.19 264 ILE A CA 1
ATOM 2099 C C . ILE A 1 264 ? -22.832 11.694 -11.088 1.00 90.19 264 ILE A C 1
ATOM 2101 O O . ILE A 1 264 ? -23.447 12.090 -12.078 1.00 90.19 264 ILE A O 1
ATOM 2105 N N . GLU A 1 265 ? -23.047 10.488 -10.558 1.00 87.56 265 GLU A N 1
ATOM 2106 C CA . GLU A 1 265 ? -24.124 9.595 -11.009 1.00 87.56 265 GLU A CA 1
ATOM 2107 C C . GLU A 1 265 ? -25.236 9.500 -9.962 1.00 87.56 265 GLU A C 1
ATOM 2109 O O . GLU A 1 265 ? -25.014 9.056 -8.838 1.00 87.56 265 GLU A O 1
ATOM 2114 N N . PHE A 1 266 ? -26.446 9.894 -10.358 1.00 91.25 266 PHE A N 1
ATOM 2115 C CA . PHE A 1 266 ? -27.670 9.722 -9.585 1.00 91.25 266 PHE A CA 1
ATOM 2116 C C . PHE A 1 266 ? -28.282 8.343 -9.888 1.00 91.25 266 PHE A C 1
ATOM 2118 O O . PHE A 1 266 ? -28.515 7.981 -11.050 1.00 91.25 266 PHE A O 1
ATOM 2125 N N . GLY A 1 267 ? -28.534 7.554 -8.841 1.00 87.25 267 GLY A N 1
ATOM 2126 C CA . GLY A 1 267 ? -29.156 6.232 -8.955 1.00 87.25 267 GLY A CA 1
ATOM 2127 C C . GLY A 1 267 ? -30.682 6.281 -9.083 1.00 87.25 267 GLY A C 1
ATOM 2128 O O . GLY A 1 267 ? -31.280 7.331 -9.319 1.00 87.25 267 GLY A O 1
ATOM 2129 N N . LYS A 1 268 ? -31.337 5.122 -8.944 1.00 88.19 268 LYS A N 1
ATOM 2130 C CA . LYS A 1 268 ? -32.806 5.058 -8.841 1.00 88.19 268 LYS A CA 1
ATOM 2131 C C . LYS A 1 268 ? -33.241 5.580 -7.455 1.00 88.19 268 LYS A C 1
ATOM 2133 O O . LYS A 1 268 ? -32.611 5.187 -6.473 1.00 88.19 268 LYS A O 1
ATOM 2138 N N . PRO A 1 269 ? -34.291 6.418 -7.338 1.00 92.69 269 PRO A N 1
ATOM 2139 C CA . PRO A 1 269 ? -34.805 6.842 -6.038 1.00 92.69 269 PRO A CA 1
ATOM 2140 C C . PRO A 1 269 ? -35.386 5.663 -5.252 1.00 92.69 269 PRO A C 1
ATOM 2142 O O . PRO A 1 269 ? -36.316 4.999 -5.711 1.00 92.69 269 PRO A O 1
ATOM 2145 N N . ILE A 1 270 ? -34.871 5.442 -4.047 1.00 93.75 270 ILE A N 1
ATOM 2146 C CA . ILE A 1 270 ? -35.440 4.525 -3.063 1.00 93.75 270 ILE A CA 1
ATOM 2147 C C . ILE A 1 270 ? -36.709 5.184 -2.511 1.00 93.75 270 ILE A C 1
ATOM 2149 O O . ILE A 1 270 ? -36.684 6.345 -2.093 1.00 93.75 270 ILE A O 1
ATOM 2153 N N . THR A 1 271 ? -37.818 4.446 -2.516 1.00 92.62 271 THR A N 1
ATOM 2154 C CA . THR A 1 271 ? -39.069 4.837 -1.849 1.00 92.62 271 THR A CA 1
ATOM 2155 C C . THR A 1 271 ? -39.219 3.977 -0.599 1.00 92.62 271 THR A C 1
ATOM 2157 O O . THR A 1 271 ? -39.021 2.767 -0.666 1.00 92.62 271 THR A O 1
ATOM 2160 N N . ILE A 1 272 ? -39.516 4.602 0.537 1.00 92.88 272 ILE A N 1
ATOM 2161 C CA . ILE A 1 272 ? -39.591 3.934 1.842 1.00 92.88 272 ILE A CA 1
ATOM 2162 C C . ILE A 1 272 ? -40.993 3.336 2.010 1.00 92.88 272 ILE A C 1
ATOM 2164 O O . ILE A 1 272 ? -41.984 4.026 1.764 1.00 92.88 272 ILE A O 1
ATOM 2168 N N . SER A 1 273 ? -41.094 2.064 2.410 1.00 90.50 273 SER A N 1
ATOM 2169 C CA . SER A 1 273 ? -42.388 1.423 2.669 1.00 90.50 273 SER A CA 1
ATOM 2170 C C . SER A 1 273 ? -42.999 1.909 3.988 1.00 90.50 273 SER A C 1
ATOM 2172 O O . SER A 1 273 ? -42.292 2.197 4.955 1.00 90.50 273 SER A O 1
ATOM 2174 N N . HIS A 1 274 ? -44.332 1.969 4.051 1.00 88.88 274 HIS A N 1
ATOM 2175 C CA . HIS A 1 274 ? -45.040 2.334 5.283 1.00 88.88 274 HIS A CA 1
ATOM 2176 C C . HIS A 1 274 ? -44.788 1.328 6.421 1.00 88.88 274 HIS A C 1
ATOM 2178 O O . HIS A 1 274 ? -44.723 1.723 7.580 1.00 88.88 274 HIS A O 1
ATOM 2184 N N . GLU A 1 275 ? -44.549 0.056 6.097 1.00 90.19 275 GLU A N 1
ATOM 2185 C CA . GLU A 1 275 ? -44.215 -1.007 7.056 1.00 90.19 275 GLU A CA 1
ATOM 2186 C C . GLU A 1 275 ? -42.963 -0.681 7.887 1.00 90.19 275 GLU A C 1
ATOM 2188 O O . GLU A 1 275 ? -42.990 -0.807 9.112 1.00 90.19 275 GLU A O 1
ATOM 2193 N N . LEU A 1 276 ? -41.895 -0.179 7.250 1.00 90.38 276 LEU A N 1
ATOM 2194 C CA . LEU A 1 276 ? -40.669 0.248 7.939 1.00 90.38 276 LEU A CA 1
ATOM 2195 C C . LEU A 1 276 ? -40.917 1.453 8.861 1.00 90.38 276 LEU A C 1
ATOM 2197 O O . LEU A 1 276 ? -40.270 1.585 9.899 1.00 90.38 276 LEU A O 1
ATOM 2201 N N . VAL A 1 277 ? -41.864 2.330 8.507 1.00 91.31 277 VAL A N 1
ATOM 2202 C CA . VAL A 1 277 ? -42.250 3.484 9.336 1.00 91.31 277 VAL A CA 1
ATOM 2203 C C . VAL A 1 277 ? -43.041 3.032 10.566 1.00 91.31 277 VAL A C 1
ATOM 2205 O O . VAL A 1 277 ? -42.785 3.530 11.662 1.00 91.31 277 VAL A O 1
ATOM 2208 N N . GLU A 1 278 ? -43.945 2.058 10.435 1.00 91.19 278 GLU A N 1
ATOM 2209 C CA . GLU A 1 278 ? -44.654 1.496 11.593 1.00 91.19 278 GLU A CA 1
ATOM 2210 C C . GLU A 1 278 ? -43.716 0.686 12.506 1.00 91.19 278 GLU A C 1
ATOM 2212 O O . GLU A 1 278 ? -43.767 0.858 13.724 1.00 91.19 278 GLU A O 1
ATOM 2217 N N . GLN A 1 279 ? -42.786 -0.107 11.957 1.00 89.19 279 GLN A N 1
ATOM 2218 C CA . GLN A 1 279 ? -41.720 -0.754 12.743 1.00 89.19 279 GLN A CA 1
ATOM 2219 C C . GLN 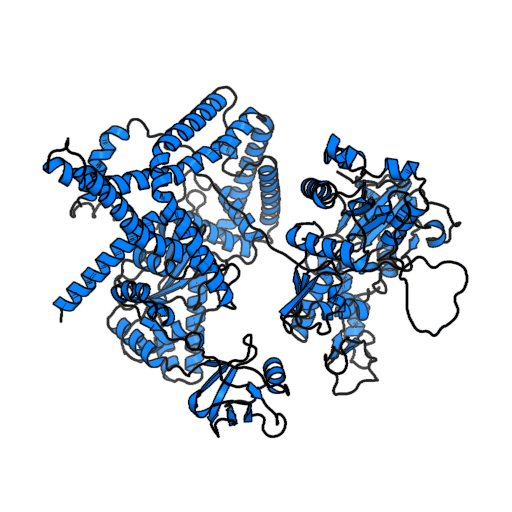A 1 279 ? -40.862 0.276 13.503 1.00 89.19 279 GLN A C 1
ATOM 2221 O O . GLN A 1 279 ? -40.581 0.103 14.690 1.00 89.19 279 GLN A O 1
ATOM 2226 N N . PHE A 1 280 ? -40.505 1.396 12.862 1.00 91.56 280 PHE A N 1
ATOM 2227 C CA . PHE A 1 280 ? -39.767 2.488 13.505 1.00 91.56 280 PHE A CA 1
ATOM 2228 C C . PHE A 1 280 ? -40.553 3.158 14.647 1.00 91.56 280 PHE A C 1
ATOM 2230 O O . PHE A 1 280 ? -39.956 3.506 15.670 1.00 91.56 280 PHE A O 1
ATOM 2237 N N . LYS A 1 281 ? -41.879 3.317 14.508 1.00 90.06 281 LYS A N 1
ATOM 2238 C CA . LYS A 1 281 ? -42.756 3.899 15.544 1.00 90.06 281 LYS A CA 1
ATOM 2239 C C . LYS A 1 281 ? -42.880 3.031 16.795 1.00 90.06 281 LYS A C 1
ATOM 2241 O O . LYS A 1 281 ? -42.898 3.586 17.890 1.00 90.06 281 LYS A O 1
ATOM 2246 N N . LYS A 1 282 ? -42.946 1.700 16.657 1.00 88.88 282 LYS A N 1
ATOM 2247 C CA . LYS A 1 282 ? -43.044 0.773 17.804 1.00 88.88 282 LYS A CA 1
ATOM 2248 C C . LYS A 1 282 ? -41.840 0.859 18.754 1.00 88.88 282 LYS A C 1
ATOM 2250 O O . LYS A 1 282 ? -41.966 0.565 19.940 1.00 88.88 282 LYS A O 1
ATOM 2255 N N . GLY A 1 283 ? -40.685 1.305 18.255 1.00 84.06 283 GLY A N 1
ATOM 2256 C CA . GLY A 1 283 ? -39.490 1.525 19.065 1.00 84.06 283 GLY A CA 1
ATOM 2257 C C . GLY A 1 283 ? -38.686 0.245 19.312 1.00 84.06 283 GLY A C 1
ATOM 2258 O O . GLY A 1 283 ? -38.633 -0.646 18.467 1.00 84.06 283 GLY A O 1
ATOM 2259 N N . GLY A 1 284 ? -38.003 0.187 20.460 1.00 86.44 284 GLY A N 1
ATOM 2260 C CA . GLY A 1 284 ? -37.265 -0.998 20.909 1.00 86.44 284 GLY A CA 1
ATOM 2261 C C . GLY A 1 284 ? -36.293 -1.568 19.868 1.00 86.44 284 GLY A C 1
ATOM 2262 O O . GLY A 1 284 ? -35.437 -0.852 19.341 1.00 86.44 284 GLY A O 1
ATOM 2263 N N . GLN A 1 285 ? -36.424 -2.871 19.606 1.00 82.94 285 GLN A N 1
ATOM 2264 C CA . GLN A 1 285 ? -35.612 -3.598 18.630 1.00 82.94 285 GLN A CA 1
ATOM 2265 C C . GLN A 1 285 ? -36.128 -3.422 17.191 1.00 82.94 285 GLN A C 1
ATOM 2267 O O . GLN A 1 285 ? -35.317 -3.152 16.312 1.00 82.94 285 GLN A O 1
ATOM 2272 N N . GLU A 1 286 ? -37.446 -3.417 16.955 1.00 85.31 286 GLU A N 1
ATOM 2273 C CA . GLU A 1 286 ? -38.036 -3.225 15.613 1.00 85.31 286 GLU A CA 1
ATOM 2274 C C . GLU A 1 286 ? -37.573 -1.910 14.954 1.00 85.31 286 GLU A C 1
ATOM 2276 O O . GLU A 1 286 ? -37.273 -1.866 13.760 1.00 85.31 286 GLU A O 1
ATOM 2281 N N . LYS A 1 287 ? -37.399 -0.842 15.748 1.00 88.12 287 LYS A N 1
ATOM 2282 C CA . LYS A 1 287 ? -36.811 0.429 15.291 1.00 88.12 287 LYS A CA 1
ATOM 2283 C C . LYS A 1 287 ? -35.345 0.314 14.859 1.00 88.12 287 LYS A C 1
ATOM 2285 O O . LYS A 1 287 ? -34.907 1.084 14.002 1.00 88.12 287 LYS A O 1
ATOM 2290 N N . ARG A 1 288 ? -34.566 -0.593 15.454 1.00 85.12 288 ARG A N 1
ATOM 2291 C CA . ARG A 1 288 ? -33.181 -0.868 15.037 1.00 85.12 288 ARG A CA 1
ATOM 2292 C C . ARG A 1 288 ? -33.172 -1.668 13.742 1.00 85.12 288 ARG A C 1
ATOM 2294 O O . ARG A 1 288 ? -32.455 -1.289 12.824 1.00 85.12 288 ARG A O 1
ATOM 2301 N N . ASP A 1 289 ? -34.014 -2.690 13.649 1.00 86.69 289 ASP A N 1
ATOM 2302 C CA . ASP A 1 289 ? -34.082 -3.584 12.493 1.00 86.69 289 ASP A CA 1
ATOM 2303 C C . ASP A 1 289 ? -34.524 -2.823 11.229 1.00 86.69 289 ASP A C 1
ATOM 2305 O O . ASP A 1 289 ? -33.846 -2.884 10.201 1.00 86.69 289 ASP A O 1
ATOM 2309 N N . ALA A 1 290 ? -35.566 -1.986 11.330 1.00 89.06 290 ALA A N 1
ATOM 2310 C CA . ALA A 1 290 ? -36.000 -1.099 10.245 1.00 89.06 290 ALA A CA 1
ATOM 2311 C C . ALA A 1 290 ? -34.919 -0.074 9.837 1.00 89.06 290 ALA A C 1
ATOM 2313 O O . ALA A 1 290 ? -34.736 0.215 8.650 1.00 89.06 290 ALA A O 1
ATOM 2314 N N . CYS A 1 291 ? -34.166 0.460 10.809 1.00 90.69 291 CYS A N 1
ATOM 2315 C CA . CYS A 1 291 ? -33.036 1.356 10.549 1.00 90.69 291 CYS A CA 1
ATOM 2316 C C . CYS A 1 291 ? -31.867 0.657 9.840 1.00 90.69 291 CYS A C 1
ATOM 2318 O O . CYS A 1 291 ? -31.235 1.304 9.004 1.00 90.69 291 CYS A O 1
ATOM 2320 N N . SER A 1 292 ? -31.576 -0.609 10.162 1.00 88.50 292 SER A N 1
ATOM 2321 C CA . SER A 1 292 ? -30.530 -1.412 9.512 1.00 88.50 292 SER A CA 1
ATOM 2322 C C . SER A 1 292 ? -30.935 -1.808 8.094 1.00 88.50 292 SER A C 1
ATOM 2324 O O . SER A 1 292 ? -30.202 -1.511 7.157 1.00 88.50 292 SER A O 1
ATOM 2326 N N . TYR A 1 293 ? -32.143 -2.350 7.903 1.00 90.69 293 TYR A N 1
ATOM 2327 C CA . TYR A 1 293 ? -32.646 -2.750 6.584 1.00 90.69 293 TYR A CA 1
ATOM 2328 C C . TYR A 1 293 ? -32.617 -1.595 5.568 1.00 90.69 293 TYR A C 1
ATOM 2330 O O . TYR A 1 293 ? -32.168 -1.751 4.427 1.00 90.69 293 TYR A O 1
ATOM 2338 N N . LEU A 1 294 ? -33.041 -0.395 5.985 1.00 91.75 294 LEU A N 1
ATOM 2339 C CA . LEU A 1 294 ? -32.969 0.788 5.127 1.00 91.75 294 LEU A CA 1
ATOM 2340 C C . LEU A 1 294 ? -31.515 1.246 4.888 1.00 91.75 294 LEU A C 1
ATOM 2342 O O . LEU A 1 294 ? -31.223 1.794 3.826 1.00 91.75 294 LEU A O 1
ATOM 2346 N N . LEU A 1 295 ? -30.592 1.011 5.827 1.00 92.38 295 LEU A N 1
ATOM 2347 C CA . LEU A 1 295 ? -29.180 1.389 5.699 1.00 92.38 295 LEU A CA 1
ATOM 2348 C C . LEU A 1 295 ? -28.453 0.472 4.710 1.00 92.38 295 LEU A C 1
ATOM 2350 O O . LEU A 1 295 ? -27.719 0.973 3.860 1.00 92.38 295 LEU A O 1
ATOM 2354 N N . ASP A 1 296 ? -28.730 -0.831 4.754 1.00 84.25 296 ASP A N 1
ATOM 2355 C CA . ASP A 1 296 ? -28.235 -1.813 3.786 1.00 84.25 296 ASP A CA 1
ATOM 2356 C C . ASP A 1 296 ? -28.800 -1.530 2.388 1.00 84.25 296 ASP A C 1
ATOM 2358 O O . ASP A 1 296 ? -28.059 -1.486 1.404 1.00 84.25 296 ASP A O 1
ATOM 2362 N N . THR A 1 297 ? -30.098 -1.218 2.297 1.00 87.56 297 THR A N 1
ATOM 2363 C CA . THR A 1 297 ? -30.741 -0.786 1.043 1.00 87.56 297 THR A CA 1
ATOM 2364 C C . THR A 1 297 ? -30.034 0.439 0.444 1.00 87.56 297 THR A C 1
ATOM 2366 O O . THR A 1 297 ? -29.753 0.474 -0.756 1.00 87.56 297 THR A O 1
ATOM 2369 N N . ILE A 1 298 ? -29.679 1.429 1.273 1.00 90.44 298 ILE A N 1
ATOM 2370 C CA . ILE A 1 298 ? -28.891 2.602 0.860 1.00 90.44 298 ILE A CA 1
ATOM 2371 C C . ILE A 1 298 ? -27.458 2.207 0.465 1.00 90.44 298 ILE A C 1
ATOM 2373 O O . ILE A 1 298 ? -26.949 2.728 -0.527 1.00 90.44 298 ILE A O 1
ATOM 2377 N N . TYR A 1 299 ? -26.810 1.289 1.187 1.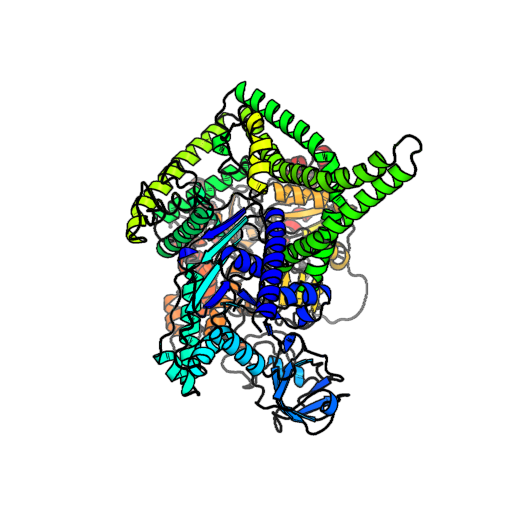00 86.12 299 TYR A N 1
ATOM 2378 C CA . TYR A 1 299 ? -25.451 0.823 0.895 1.00 86.12 299 TYR A CA 1
ATOM 2379 C C . TYR A 1 299 ? -25.352 0.132 -0.469 1.00 86.12 299 TYR A C 1
ATOM 2381 O O . TYR A 1 299 ? -24.518 0.521 -1.290 1.00 86.12 299 TYR A O 1
ATOM 2389 N N . TYR A 1 300 ? -26.231 -0.829 -0.768 1.00 80.69 300 TYR A N 1
ATOM 2390 C CA . TYR A 1 300 ? -26.254 -1.483 -2.081 1.00 80.69 300 TYR A CA 1
ATOM 2391 C C . TYR A 1 300 ? -26.603 -0.497 -3.205 1.00 80.69 300 TYR A C 1
ATOM 2393 O O . TYR A 1 300 ? -25.993 -0.532 -4.277 1.00 80.69 300 TYR A O 1
ATOM 2401 N N . ALA A 1 301 ? -27.518 0.445 -2.953 1.00 82.31 301 ALA A N 1
ATOM 2402 C CA . ALA A 1 301 ? -27.865 1.479 -3.921 1.00 82.31 301 ALA A CA 1
ATOM 2403 C C . ALA A 1 301 ? -26.704 2.464 -4.183 1.00 82.31 301 ALA A C 1
ATOM 2405 O O . ALA A 1 301 ? -26.480 2.837 -5.335 1.00 82.31 301 ALA A O 1
ATOM 2406 N N . LEU A 1 302 ? -25.910 2.826 -3.166 1.00 84.44 302 LEU A N 1
ATOM 2407 C CA . LEU A 1 302 ? -24.664 3.592 -3.317 1.00 84.44 302 LEU A CA 1
ATOM 2408 C C . LEU A 1 302 ? -23.593 2.803 -4.075 1.00 84.44 302 LEU A C 1
ATOM 2410 O O . LEU A 1 302 ? -23.024 3.322 -5.033 1.00 84.44 302 LEU A O 1
ATOM 2414 N N . LYS A 1 303 ? -23.371 1.534 -3.713 1.00 78.44 303 LYS A N 1
ATOM 2415 C CA . LYS A 1 303 ? -22.428 0.629 -4.392 1.00 78.44 303 LYS A CA 1
ATOM 2416 C C . LYS A 1 303 ? -22.769 0.436 -5.875 1.00 78.44 303 LYS A C 1
ATOM 2418 O O . LYS A 1 303 ? -21.879 0.168 -6.675 1.00 78.44 303 LYS A O 1
ATOM 2423 N N . SER A 1 304 ? -24.032 0.638 -6.267 1.00 75.19 304 SER A N 1
ATOM 2424 C CA . SER A 1 304 ? -24.439 0.651 -7.677 1.00 75.19 304 SER A CA 1
ATOM 2425 C C . SER A 1 304 ? -23.968 1.890 -8.458 1.00 75.19 304 SER A C 1
ATOM 2427 O O . SER A 1 304 ? -23.838 1.800 -9.675 1.00 75.19 304 SER A O 1
ATOM 2429 N N . VAL A 1 305 ? -23.681 3.029 -7.810 1.00 77.94 305 VAL A N 1
ATOM 2430 C CA . VAL A 1 305 ? -23.268 4.300 -8.458 1.00 77.94 305 VAL A CA 1
ATOM 2431 C C . VAL A 1 305 ? -21.807 4.705 -8.203 1.00 77.94 305 VAL A C 1
ATOM 2433 O O . VAL A 1 305 ? -21.313 5.646 -8.829 1.00 77.94 305 VAL A O 1
ATOM 2436 N N . THR A 1 306 ? -21.087 3.991 -7.336 1.00 79.69 306 THR A N 1
ATOM 2437 C CA . THR A 1 306 ? -19.658 4.213 -7.054 1.00 79.69 306 THR A CA 1
ATOM 2438 C C . THR A 1 306 ? -18.778 3.099 -7.624 1.00 79.69 306 THR A C 1
ATOM 2440 O O . THR A 1 306 ? -19.133 1.920 -7.604 1.00 79.69 306 THR A O 1
ATOM 2443 N N . VAL A 1 307 ? -17.601 3.460 -8.144 1.00 67.88 307 VAL A N 1
ATOM 2444 C CA . VAL A 1 307 ? -16.590 2.485 -8.582 1.00 67.88 307 VAL A CA 1
ATOM 2445 C C . VAL A 1 307 ? -15.774 2.046 -7.365 1.00 67.88 307 VAL A C 1
ATOM 2447 O O . VAL A 1 307 ? -14.924 2.794 -6.898 1.00 67.88 307 VAL A O 1
ATOM 2450 N N . ASN A 1 308 ? -16.033 0.836 -6.864 1.00 65.62 308 ASN A N 1
ATOM 2451 C CA . ASN A 1 308 ? -15.300 0.228 -5.748 1.00 65.62 308 ASN A CA 1
ATOM 2452 C C . ASN A 1 308 ? -14.490 -0.967 -6.273 1.00 65.62 308 ASN A C 1
ATOM 2454 O O . ASN A 1 308 ? -15.046 -1.819 -6.969 1.00 65.62 308 ASN A O 1
ATOM 2458 N N . THR A 1 309 ? -13.207 -1.049 -5.932 1.00 57.22 309 THR A N 1
ATOM 2459 C CA . THR A 1 309 ? -12.302 -2.147 -6.314 1.00 57.22 309 THR A CA 1
ATOM 2460 C C . THR A 1 309 ? -11.412 -2.496 -5.132 1.00 57.22 309 THR A C 1
ATOM 2462 O O . THR A 1 309 ? -10.697 -1.617 -4.663 1.00 57.22 309 THR A O 1
ATOM 2465 N N . ALA A 1 310 ? -11.418 -3.762 -4.705 1.00 49.25 310 ALA A N 1
ATOM 2466 C CA . ALA A 1 310 ? -10.682 -4.204 -3.517 1.00 49.25 310 ALA A CA 1
ATOM 2467 C C . ALA A 1 310 ? -9.156 -4.013 -3.637 1.00 49.25 310 ALA A C 1
ATOM 2469 O O . ALA A 1 310 ? -8.513 -3.578 -2.688 1.00 49.25 310 ALA A O 1
ATOM 2470 N N . ASN A 1 311 ? -8.584 -4.294 -4.818 1.00 53.94 311 ASN A N 1
ATOM 2471 C CA . ASN A 1 311 ? -7.135 -4.287 -5.049 1.00 53.94 311 ASN A CA 1
ATOM 2472 C C . ASN A 1 311 ? -6.769 -3.389 -6.246 1.00 53.94 311 ASN A C 1
ATOM 2474 O O . ASN A 1 311 ? -7.397 -3.476 -7.307 1.00 53.94 311 ASN A O 1
ATOM 2478 N N . ASP A 1 312 ? -5.688 -2.609 -6.137 1.00 52.00 312 ASP A N 1
ATOM 2479 C CA . ASP A 1 312 ? -5.220 -1.723 -7.218 1.00 52.00 312 ASP A CA 1
ATOM 2480 C C . ASP A 1 312 ? -4.804 -2.469 -8.495 1.00 52.00 312 ASP A C 1
ATOM 2482 O O . ASP A 1 312 ? -4.984 -1.959 -9.600 1.00 52.00 312 ASP A O 1
ATOM 2486 N N . GLN A 1 313 ? -4.316 -3.709 -8.385 1.00 53.69 313 GLN A N 1
ATOM 2487 C CA . GLN A 1 313 ? -4.007 -4.544 -9.553 1.00 53.69 313 GLN A CA 1
ATOM 2488 C C . GLN A 1 313 ? -5.258 -4.825 -10.400 1.00 53.69 313 GLN A C 1
ATOM 2490 O O . GLN A 1 313 ? -5.232 -4.657 -11.620 1.00 53.69 313 GLN A O 1
ATOM 2495 N N . THR A 1 314 ? -6.379 -5.165 -9.755 1.00 64.75 314 THR A N 1
ATOM 2496 C CA . THR A 1 314 ? -7.686 -5.338 -10.407 1.00 64.75 314 THR A CA 1
ATOM 2497 C C . THR A 1 314 ? -8.115 -4.047 -11.104 1.00 64.75 314 THR A C 1
ATOM 2499 O O . THR A 1 314 ? -8.518 -4.065 -12.268 1.00 64.75 314 THR A O 1
ATOM 2502 N N . LEU A 1 315 ? -7.945 -2.900 -10.436 1.00 65.69 315 LEU A N 1
ATOM 2503 C CA . LEU A 1 315 ? -8.224 -1.586 -11.011 1.00 65.69 315 LEU A CA 1
ATOM 2504 C C . LEU A 1 315 ? -7.325 -1.276 -12.227 1.00 65.69 315 LEU A C 1
ATOM 2506 O O . LEU A 1 315 ? -7.822 -0.764 -13.232 1.00 65.69 315 LEU A O 1
ATOM 2510 N N . MET A 1 316 ? -6.034 -1.621 -12.194 1.00 65.06 316 MET A N 1
ATOM 2511 C CA . MET A 1 316 ? -5.111 -1.461 -13.327 1.00 65.06 316 MET A CA 1
ATOM 2512 C C . MET A 1 316 ? -5.519 -2.308 -14.539 1.00 65.06 316 MET A C 1
ATOM 2514 O O . MET A 1 316 ? -5.542 -1.785 -15.659 1.00 65.06 316 MET A O 1
ATOM 2518 N N . VAL A 1 317 ? -5.863 -3.583 -14.324 1.00 70.25 317 VAL A N 1
ATOM 2519 C CA . VAL A 1 317 ? -6.303 -4.518 -15.376 1.00 70.25 317 VAL A CA 1
ATOM 2520 C C . VAL A 1 317 ? -7.605 -4.028 -16.009 1.00 70.25 317 VAL A C 1
ATOM 2522 O O . VAL A 1 317 ? -7.668 -3.864 -17.226 1.00 70.25 317 VAL A O 1
ATOM 2525 N N . ILE A 1 318 ? -8.602 -3.666 -15.198 1.00 74.12 318 ILE A N 1
ATOM 2526 C CA . ILE A 1 318 ? -9.883 -3.101 -15.654 1.00 74.12 318 ILE A CA 1
ATOM 2527 C C . ILE A 1 318 ? -9.682 -1.806 -16.448 1.00 74.12 318 ILE A C 1
ATOM 2529 O O . ILE A 1 318 ? -10.225 -1.642 -17.545 1.00 74.12 318 ILE A O 1
ATOM 2533 N N . GLN A 1 319 ? -8.857 -0.884 -15.941 1.00 71.25 319 GLN A N 1
ATOM 2534 C CA . GLN A 1 319 ? -8.548 0.352 -16.655 1.00 71.25 319 GLN A CA 1
ATOM 2535 C C . GLN A 1 319 ? -7.817 0.098 -17.978 1.00 71.25 319 GLN A C 1
ATOM 2537 O O . GLN A 1 319 ? -7.957 0.911 -18.893 1.00 71.25 319 GLN A O 1
ATOM 2542 N N . ALA A 1 320 ? -7.020 -0.968 -18.089 1.00 72.69 320 ALA A N 1
ATOM 2543 C CA . ALA A 1 320 ? -6.334 -1.345 -19.320 1.00 72.69 320 ALA A CA 1
ATOM 2544 C C . ALA A 1 320 ? -7.277 -2.028 -20.319 1.00 72.69 320 ALA A C 1
ATOM 2546 O O . ALA A 1 320 ? -7.324 -1.604 -21.472 1.00 72.69 320 ALA A O 1
ATOM 2547 N N . ALA A 1 321 ? -8.103 -2.977 -19.874 1.00 77.94 321 ALA A N 1
ATOM 2548 C CA . ALA A 1 321 ? -9.128 -3.607 -20.702 1.00 77.94 321 ALA A CA 1
ATOM 2549 C C . ALA A 1 321 ? -10.069 -2.557 -21.321 1.00 77.94 321 ALA A C 1
ATOM 2551 O O . ALA A 1 321 ? -10.258 -2.518 -22.537 1.00 77.94 321 ALA A O 1
ATOM 2552 N N . ARG A 1 322 ? -10.529 -1.583 -20.523 1.00 82.12 322 ARG A N 1
ATOM 2553 C CA . ARG A 1 322 ? -11.337 -0.450 -21.008 1.00 82.12 322 ARG A CA 1
ATOM 2554 C C . ARG A 1 322 ? -10.587 0.513 -21.953 1.00 82.12 322 ARG A C 1
ATOM 2556 O O . ARG A 1 322 ? -11.227 1.259 -22.690 1.00 82.12 322 ARG A O 1
ATOM 2563 N N . ARG A 1 323 ? -9.249 0.571 -21.933 1.00 75.25 323 ARG A N 1
ATOM 2564 C CA . ARG A 1 323 ? -8.456 1.351 -22.915 1.00 75.25 323 ARG A CA 1
ATOM 2565 C C . ARG A 1 323 ? -8.329 0.642 -24.271 1.00 75.25 323 ARG A C 1
ATOM 2567 O O . ARG A 1 323 ? -8.080 1.295 -25.287 1.00 75.25 323 ARG A O 1
ATOM 2574 N N . LEU A 1 324 ? -8.466 -0.681 -24.272 1.00 78.88 324 LEU A N 1
ATOM 2575 C CA . LEU A 1 324 ? -8.219 -1.545 -25.425 1.00 78.88 324 LEU A CA 1
ATOM 2576 C C . LEU A 1 324 ? -9.516 -2.009 -26.107 1.00 78.88 324 LEU A C 1
ATOM 2578 O O . LEU A 1 324 ? -9.506 -2.222 -27.316 1.00 78.88 324 LEU A O 1
ATOM 2582 N N . TYR A 1 325 ? -10.632 -2.085 -25.380 1.00 80.50 325 TYR A N 1
ATOM 2583 C CA . TYR A 1 325 ? -11.960 -2.385 -25.924 1.00 80.50 325 TYR A CA 1
ATOM 2584 C C . TYR A 1 325 ? -12.467 -1.295 -26.889 1.00 80.50 325 TYR A C 1
ATOM 2586 O O . TYR A 1 325 ? -12.406 -0.102 -26.578 1.00 80.50 325 TYR A O 1
ATOM 2594 N N . LYS A 1 326 ? -12.985 -1.704 -28.057 1.00 65.44 326 LYS A N 1
ATOM 2595 C CA . LYS A 1 326 ? -13.488 -0.815 -29.125 1.00 65.44 326 LYS A CA 1
ATOM 2596 C C . LYS A 1 326 ? -14.852 -1.300 -29.670 1.00 65.44 326 LYS A C 1
ATOM 2598 O O . LYS A 1 326 ? -14.891 -1.813 -30.783 1.00 65.44 326 LYS A O 1
ATOM 2603 N N . PRO A 1 327 ? -15.969 -1.130 -28.940 1.00 55.47 327 PRO A N 1
ATOM 2604 C CA . PRO A 1 327 ? -17.279 -1.618 -29.396 1.00 55.47 327 PRO A CA 1
ATOM 2605 C C . PRO A 1 327 ? -17.808 -0.872 -30.629 1.00 55.47 327 PRO A C 1
ATOM 2607 O O . PRO A 1 327 ? -18.411 -1.455 -31.515 1.00 55.47 327 PRO A O 1
ATOM 2610 N N . ALA A 1 328 ? -17.530 0.428 -30.722 1.00 51.75 328 ALA A N 1
ATOM 2611 C CA . ALA A 1 328 ? -17.786 1.232 -31.909 1.00 51.75 328 ALA A CA 1
ATOM 2612 C C . ALA A 1 328 ? -16.717 2.321 -32.022 1.00 51.75 328 ALA A C 1
ATOM 2614 O O . ALA A 1 328 ? -16.179 2.779 -31.012 1.00 51.75 328 ALA A O 1
ATOM 2615 N N . HIS A 1 329 ? -16.459 2.823 -33.232 1.00 57.22 329 HIS A N 1
ATOM 2616 C CA . HIS A 1 329 ? -15.481 3.893 -33.492 1.00 57.22 329 HIS A CA 1
ATOM 2617 C C . HIS A 1 329 ? -15.933 5.299 -33.015 1.00 57.22 329 HIS A C 1
ATOM 2619 O O . HIS A 1 329 ? -15.547 6.321 -33.580 1.00 57.22 329 HIS A O 1
ATOM 2625 N N . ARG A 1 330 ? -16.756 5.375 -31.960 1.00 58.91 330 ARG A N 1
ATOM 2626 C CA . ARG A 1 330 ? -17.281 6.613 -31.361 1.00 58.91 330 ARG A CA 1
ATOM 2627 C C . ARG A 1 330 ? -16.510 6.952 -30.080 1.00 58.91 330 ARG A C 1
ATOM 2629 O O . ARG A 1 330 ? -16.288 6.090 -29.233 1.00 58.91 330 ARG A O 1
ATOM 2636 N N . ARG A 1 331 ? -16.133 8.224 -29.896 1.00 57.50 331 ARG A N 1
ATOM 2637 C CA . ARG A 1 331 ? -15.528 8.708 -28.639 1.00 57.50 331 ARG A CA 1
ATOM 2638 C C . ARG A 1 331 ? -16.574 8.662 -27.514 1.00 57.50 331 ARG A C 1
ATOM 2640 O O . ARG A 1 331 ? -17.546 9.409 -27.558 1.00 57.50 331 ARG A O 1
ATOM 2647 N N . LEU A 1 332 ? -16.364 7.805 -26.513 1.00 66.88 332 LEU A N 1
ATOM 2648 C CA . LEU A 1 332 ? -17.240 7.716 -25.340 1.00 66.88 332 LEU A CA 1
ATOM 2649 C C . LEU A 1 332 ? -17.143 8.975 -24.468 1.00 66.88 332 LEU A C 1
ATOM 2651 O O . LEU A 1 332 ? -16.052 9.466 -24.171 1.00 66.88 332 LEU A O 1
ATOM 2655 N N . HIS A 1 333 ? -18.293 9.461 -24.007 1.00 67.62 333 HIS A N 1
ATOM 2656 C CA . HIS A 1 333 ? -18.388 10.563 -23.056 1.00 67.62 333 HIS A CA 1
ATOM 2657 C C . HIS A 1 333 ? -17.881 10.143 -21.663 1.00 67.62 333 HIS A C 1
ATOM 2659 O O . HIS A 1 333 ? -17.924 8.967 -21.303 1.00 67.62 333 HIS A O 1
ATOM 2665 N N . ILE A 1 334 ? -17.448 11.084 -20.816 1.00 65.62 334 ILE A N 1
ATOM 2666 C CA . ILE A 1 334 ? -16.849 10.753 -19.505 1.00 65.62 334 ILE A CA 1
ATOM 2667 C C . ILE A 1 334 ? -17.826 9.960 -18.612 1.00 65.62 334 ILE A C 1
ATOM 2669 O O . ILE A 1 334 ? -17.437 8.982 -17.976 1.00 65.62 334 ILE A O 1
ATOM 2673 N N . ALA A 1 335 ? -19.116 10.306 -18.639 1.00 66.44 335 ALA A N 1
ATOM 2674 C CA . ALA A 1 335 ? -20.167 9.568 -17.930 1.00 66.44 335 ALA A CA 1
ATOM 2675 C C . ALA A 1 335 ? -20.437 8.150 -18.491 1.00 66.44 335 ALA A C 1
ATOM 2677 O O . ALA A 1 335 ? -21.005 7.308 -17.796 1.00 66.44 335 ALA A O 1
ATOM 2678 N N . GLN A 1 336 ? -20.037 7.866 -19.734 1.00 73.94 336 GLN A N 1
ATOM 2679 C CA . GLN A 1 336 ? -20.022 6.510 -20.299 1.00 73.94 336 GLN A CA 1
ATOM 2680 C C . GLN A 1 336 ? -18.736 5.770 -19.908 1.00 73.94 336 GLN A C 1
ATOM 2682 O O . GLN A 1 336 ? -18.788 4.580 -19.634 1.00 73.94 336 GLN A O 1
ATOM 2687 N N . VAL A 1 337 ? -17.595 6.460 -19.803 1.00 72.12 337 VAL A N 1
ATOM 2688 C CA . VAL A 1 337 ? -16.318 5.873 -19.351 1.00 72.12 337 VAL A CA 1
ATOM 2689 C C . VAL A 1 337 ? -16.384 5.387 -17.896 1.00 72.12 337 VAL A C 1
ATOM 2691 O O . VAL A 1 337 ? -15.838 4.326 -17.594 1.00 72.12 337 VAL A O 1
ATOM 2694 N N . VAL A 1 338 ? -17.064 6.119 -17.004 1.00 70.12 338 VAL A N 1
ATOM 2695 C CA . VAL A 1 338 ? -17.264 5.712 -15.595 1.00 70.12 338 VAL A CA 1
ATOM 2696 C C . VAL A 1 338 ? -18.200 4.503 -15.479 1.00 70.12 338 VAL A C 1
ATOM 2698 O O . VAL A 1 338 ? -17.878 3.548 -14.779 1.00 70.12 338 VAL A O 1
ATOM 2701 N N . ASP A 1 339 ? -19.309 4.486 -16.219 1.00 71.62 339 ASP A N 1
ATOM 2702 C CA . ASP A 1 339 ? -20.202 3.320 -16.284 1.00 71.62 339 ASP A CA 1
ATOM 2703 C C . ASP A 1 339 ? -19.524 2.109 -16.926 1.00 71.62 339 ASP A C 1
ATOM 2705 O O . ASP A 1 339 ? -19.657 0.999 -16.429 1.00 71.62 339 ASP A O 1
ATOM 2709 N N . LEU A 1 340 ? -18.721 2.309 -17.972 1.00 76.94 340 LEU A N 1
ATOM 2710 C CA . LEU A 1 340 ? -17.961 1.224 -18.577 1.00 76.94 340 LEU A CA 1
ATOM 2711 C C . LEU A 1 340 ? -16.928 0.660 -17.590 1.00 76.94 340 LEU A C 1
ATOM 2713 O O . LEU A 1 340 ? -16.853 -0.555 -17.457 1.00 76.94 340 LEU A O 1
ATOM 2717 N N . ASN A 1 341 ? -16.205 1.503 -16.832 1.00 75.25 341 ASN A N 1
ATOM 2718 C CA . ASN A 1 341 ? -15.379 1.040 -15.702 1.00 75.25 341 ASN A CA 1
ATOM 2719 C C . ASN A 1 341 ? -16.215 0.182 -14.731 1.00 75.25 341 ASN A C 1
ATOM 2721 O O . ASN A 1 341 ? -15.792 -0.918 -14.395 1.00 75.25 341 ASN A O 1
ATOM 2725 N N . ARG A 1 342 ? -17.406 0.641 -14.310 1.00 74.31 342 ARG A N 1
ATOM 2726 C CA . ARG A 1 342 ? -18.304 -0.121 -13.418 1.00 74.31 342 ARG A CA 1
ATOM 2727 C C . ARG A 1 342 ? -18.730 -1.463 -14.028 1.00 74.31 342 ARG A C 1
ATOM 2729 O O . ARG A 1 342 ? -18.671 -2.474 -13.337 1.00 74.31 342 ARG A O 1
ATOM 2736 N N . ARG A 1 343 ? -19.126 -1.498 -15.305 1.00 77.38 343 ARG A N 1
ATOM 2737 C CA . ARG A 1 343 ? -19.493 -2.737 -16.015 1.00 77.38 343 ARG A CA 1
ATOM 2738 C C . ARG A 1 343 ? -18.314 -3.712 -16.086 1.00 77.38 343 ARG A C 1
ATOM 2740 O O . ARG A 1 343 ? -18.508 -4.895 -15.830 1.00 77.38 343 ARG A O 1
ATOM 2747 N N . PHE A 1 344 ? -17.096 -3.217 -16.328 1.00 77.75 344 PHE A N 1
ATOM 2748 C CA . PHE A 1 344 ? -15.871 -4.020 -16.239 1.00 77.75 344 PHE A CA 1
ATOM 2749 C C . PHE A 1 344 ? -15.598 -4.537 -14.817 1.00 77.75 344 PHE A C 1
ATOM 2751 O O . PHE A 1 344 ? -15.230 -5.695 -14.686 1.00 77.75 344 PHE A O 1
ATOM 2758 N N . VAL A 1 345 ? -15.803 -3.739 -13.758 1.00 73.44 345 VAL A N 1
ATOM 2759 C CA . VAL A 1 345 ? -15.679 -4.210 -12.359 1.00 73.44 345 VAL A CA 1
ATOM 2760 C C . VAL A 1 345 ? -16.673 -5.332 -12.065 1.00 73.44 345 VAL A C 1
ATOM 2762 O O . VAL A 1 345 ? -16.291 -6.349 -11.497 1.00 73.44 345 VAL A O 1
ATOM 2765 N N . ILE A 1 346 ? -17.935 -5.176 -12.472 1.00 73.31 346 ILE A N 1
ATOM 2766 C CA . ILE A 1 346 ? -18.977 -6.192 -12.268 1.00 73.31 346 ILE A CA 1
ATOM 2767 C C . ILE A 1 346 ? -18.635 -7.475 -13.038 1.00 73.31 346 ILE A C 1
ATOM 2769 O O . ILE A 1 346 ? -18.611 -8.546 -12.439 1.00 73.31 346 ILE A O 1
ATOM 2773 N N . GLY A 1 347 ? -18.311 -7.371 -14.332 1.00 74.50 347 GLY A N 1
ATOM 2774 C CA . GLY A 1 347 ? -17.939 -8.523 -15.157 1.00 74.50 347 GLY A CA 1
ATOM 2775 C C . GLY A 1 347 ? -16.673 -9.229 -14.662 1.00 74.50 347 GLY A C 1
ATOM 2776 O O . GLY A 1 347 ? -16.668 -10.448 -14.538 1.00 74.50 347 GLY A O 1
ATOM 2777 N N . TYR A 1 348 ? -15.629 -8.478 -14.298 1.00 78.81 348 TYR A N 1
ATOM 2778 C CA . TYR A 1 348 ? -14.394 -9.041 -13.746 1.00 78.81 348 TYR A CA 1
ATOM 2779 C C . TYR A 1 348 ? -14.641 -9.745 -12.408 1.00 78.81 348 TYR A C 1
ATOM 2781 O O . TYR A 1 348 ? -14.189 -10.864 -12.223 1.00 78.81 348 TYR A O 1
ATOM 2789 N N . ASN A 1 349 ? -15.415 -9.160 -11.491 1.00 74.50 349 ASN A N 1
ATOM 2790 C CA . ASN A 1 349 ? -15.712 -9.809 -10.208 1.00 74.50 349 ASN A CA 1
ATOM 2791 C C . ASN A 1 349 ? -16.533 -11.107 -10.353 1.00 74.50 349 ASN A C 1
ATOM 2793 O O . ASN A 1 349 ? -16.519 -11.920 -9.433 1.00 74.50 349 ASN A O 1
ATOM 2797 N N . LEU A 1 350 ? -17.231 -11.299 -11.479 1.00 75.12 350 LEU A N 1
ATOM 2798 C CA . LEU A 1 350 ? -17.991 -12.514 -11.800 1.00 75.12 350 LEU A CA 1
ATOM 2799 C C . LEU A 1 350 ? -17.179 -13.554 -12.599 1.00 75.12 350 LEU A C 1
ATOM 2801 O O . LEU A 1 350 ? -17.439 -14.742 -12.457 1.00 75.12 350 LEU A O 1
ATOM 2805 N N . TYR A 1 351 ? -16.212 -13.123 -13.421 1.00 79.88 351 TYR A N 1
ATOM 2806 C CA . TYR A 1 351 ? -15.453 -13.979 -14.354 1.00 79.88 351 TYR A CA 1
ATOM 2807 C C . TYR A 1 351 ? -13.926 -13.919 -14.157 1.00 79.88 351 TYR A C 1
ATOM 2809 O O . TYR A 1 351 ? -13.175 -14.317 -15.041 1.00 79.88 351 TYR A O 1
ATOM 2817 N N . LYS A 1 352 ? -13.439 -13.442 -13.003 1.00 76.25 352 LYS A N 1
ATOM 2818 C CA . LYS A 1 352 ? -12.000 -13.366 -12.669 1.00 76.25 352 LYS A CA 1
ATOM 2819 C C . LYS A 1 352 ? -11.265 -14.709 -12.781 1.00 76.25 352 LYS A C 1
ATOM 2821 O O . LYS A 1 352 ? -10.069 -14.714 -13.041 1.00 76.25 352 LYS A O 1
ATOM 2826 N N . ASP A 1 353 ? -11.991 -15.812 -12.604 1.00 81.06 353 ASP A N 1
ATOM 2827 C CA . ASP A 1 353 ? -11.463 -17.179 -12.621 1.00 81.06 353 ASP A CA 1
ATOM 2828 C C . ASP A 1 353 ? -11.676 -17.882 -13.985 1.00 81.06 353 ASP A C 1
ATOM 2830 O O . ASP A 1 353 ? -11.356 -19.058 -14.133 1.00 81.06 353 ASP A O 1
ATOM 2834 N N . ASP A 1 354 ? -12.224 -17.188 -14.996 1.00 84.38 354 ASP A N 1
ATOM 2835 C CA . ASP A 1 354 ? -12.366 -17.718 -16.361 1.00 84.38 354 ASP A CA 1
ATOM 2836 C C . ASP A 1 354 ? -10.990 -17.724 -17.064 1.00 84.38 354 ASP A C 1
ATOM 2838 O O . ASP A 1 354 ? -10.360 -16.663 -17.165 1.00 84.38 354 ASP A O 1
ATOM 2842 N N . PRO A 1 355 ? -10.518 -18.861 -17.615 1.00 86.00 355 PRO A N 1
ATOM 2843 C CA . PRO A 1 355 ? -9.217 -18.943 -18.285 1.00 86.00 355 PRO A CA 1
ATOM 2844 C C . PRO A 1 355 ? -8.995 -17.900 -19.393 1.00 86.00 355 PRO A C 1
ATOM 2846 O O . PRO A 1 355 ? -7.868 -17.450 -19.597 1.00 86.00 355 PRO A O 1
ATOM 2849 N N . ARG A 1 356 ? -10.058 -17.455 -20.081 1.00 85.50 356 ARG A N 1
ATOM 2850 C CA . ARG A 1 356 ? -9.986 -16.400 -21.111 1.00 85.50 356 ARG A CA 1
ATOM 2851 C C . ARG A 1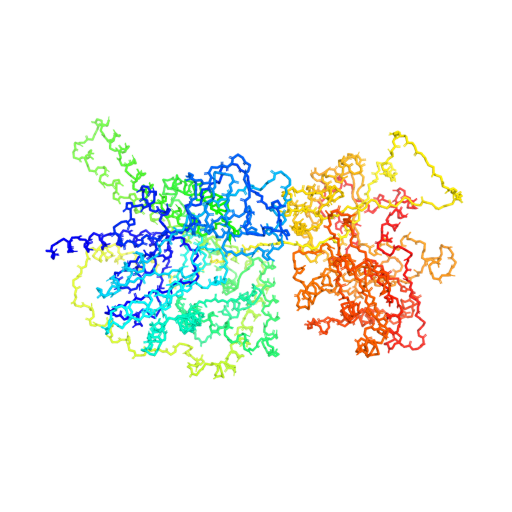 356 ? -9.709 -15.023 -20.505 1.00 85.50 356 ARG A C 1
ATOM 2853 O O . ARG A 1 356 ? -9.055 -14.193 -21.131 1.00 85.50 356 ARG A O 1
ATOM 2860 N N . VAL A 1 357 ? -10.209 -14.764 -19.297 1.00 83.62 357 VAL A N 1
ATOM 2861 C CA . VAL A 1 357 ? -9.978 -13.511 -18.563 1.00 83.62 357 VAL A CA 1
ATOM 2862 C C . VAL A 1 357 ? -8.565 -13.495 -17.972 1.00 83.62 357 VAL A C 1
ATOM 2864 O O . VAL A 1 357 ? -7.913 -12.451 -18.009 1.00 83.62 357 VAL A O 1
ATOM 2867 N N . ILE A 1 358 ? -8.057 -14.649 -17.527 1.00 84.62 358 ILE A N 1
ATOM 2868 C CA . ILE A 1 358 ? -6.685 -14.817 -17.023 1.00 84.62 358 ILE A CA 1
ATOM 2869 C C . ILE A 1 358 ? -5.648 -14.632 -18.151 1.00 84.62 358 ILE A C 1
ATOM 2871 O O . ILE A 1 358 ? -4.710 -13.848 -17.993 1.00 84.62 358 ILE A O 1
ATOM 2875 N N . ASP A 1 359 ? -5.838 -15.257 -19.319 1.00 87.56 359 ASP A N 1
ATOM 2876 C CA . ASP A 1 359 ? -4.999 -15.032 -20.516 1.00 87.56 359 ASP A CA 1
ATOM 2877 C C . ASP A 1 359 ? -4.970 -13.545 -20.917 1.00 87.56 359 ASP A C 1
ATOM 2879 O O . ASP A 1 359 ? -3.902 -12.946 -21.097 1.00 87.56 359 ASP A O 1
ATOM 2883 N N . LEU A 1 360 ? -6.143 -12.904 -20.972 1.00 85.38 360 LEU A N 1
ATOM 2884 C CA . LEU A 1 360 ? -6.238 -11.471 -21.233 1.00 85.38 360 LEU A CA 1
ATOM 2885 C C . LEU A 1 360 ? -5.514 -10.629 -20.182 1.00 85.38 360 LEU A C 1
ATOM 2887 O O . LEU A 1 360 ? -4.834 -9.670 -20.548 1.00 85.38 360 LEU A O 1
ATOM 2891 N N . GLN A 1 361 ? -5.622 -10.969 -18.897 1.00 82.75 361 GLN A N 1
ATOM 2892 C CA . GLN A 1 361 ? -4.916 -10.284 -17.817 1.00 82.75 361 GLN A CA 1
ATOM 2893 C C . GLN A 1 361 ? -3.394 -10.368 -18.004 1.00 82.75 361 GLN A C 1
ATOM 2895 O O . GLN A 1 361 ? -2.719 -9.339 -17.918 1.00 82.75 361 GLN A O 1
ATOM 2900 N N . GLN A 1 362 ? -2.854 -11.548 -18.320 1.00 85.19 362 GLN A N 1
ATOM 2901 C CA . GLN A 1 362 ? -1.421 -11.739 -18.567 1.00 85.19 362 GLN A CA 1
ATOM 2902 C C . GLN A 1 362 ? -0.941 -10.932 -19.785 1.00 85.19 362 GLN A C 1
ATOM 2904 O O . GLN A 1 362 ? 0.003 -10.144 -19.669 1.00 85.19 362 GLN A O 1
ATOM 2909 N N . LYS A 1 363 ? -1.641 -11.023 -20.926 1.00 87.19 363 LYS A N 1
ATOM 2910 C CA . LYS A 1 363 ? -1.344 -10.227 -22.134 1.00 87.19 363 LYS A CA 1
ATOM 2911 C C . LYS A 1 363 ? -1.408 -8.719 -21.872 1.00 87.19 363 LYS A C 1
ATOM 2913 O O . LYS A 1 363 ? -0.555 -7.962 -22.340 1.00 87.19 363 LYS A O 1
ATOM 2918 N N . VAL A 1 364 ? -2.396 -8.269 -21.096 1.00 83.94 364 VAL A N 1
ATOM 2919 C CA . VAL A 1 364 ? -2.542 -6.873 -20.660 1.00 83.94 364 VAL A CA 1
ATOM 2920 C C . VAL A 1 364 ? -1.364 -6.430 -19.795 1.00 83.94 364 VAL A C 1
ATOM 2922 O O . VAL A 1 364 ? -0.868 -5.317 -19.979 1.00 83.94 364 VAL A O 1
ATOM 2925 N N . LEU A 1 365 ? -0.888 -7.259 -18.866 1.00 81.12 365 LEU A N 1
ATOM 2926 C CA . LEU A 1 365 ? 0.267 -6.933 -18.027 1.00 81.12 365 LEU A CA 1
ATOM 2927 C C . LEU A 1 365 ? 1.555 -6.838 -18.859 1.00 81.12 365 LEU A C 1
ATOM 2929 O O . LEU A 1 365 ? 2.239 -5.815 -18.773 1.00 81.12 365 LEU A O 1
ATOM 2933 N N . ALA A 1 366 ? 1.820 -7.809 -19.738 1.00 82.75 366 ALA A N 1
ATOM 2934 C CA . ALA A 1 366 ? 2.965 -7.792 -20.654 1.00 82.75 366 ALA A CA 1
ATOM 2935 C C . ALA A 1 366 ? 2.959 -6.556 -21.578 1.00 82.75 366 ALA A C 1
ATOM 2937 O O . ALA A 1 366 ? 3.963 -5.855 -21.711 1.00 82.75 366 ALA A O 1
ATOM 2938 N N . TYR A 1 367 ? 1.802 -6.196 -22.146 1.00 85.25 367 TYR A N 1
ATOM 2939 C CA . TYR A 1 367 ? 1.667 -4.975 -22.946 1.00 85.25 367 TYR A CA 1
ATOM 2940 C C . TYR A 1 367 ? 1.936 -3.695 -22.127 1.00 85.25 367 TYR A C 1
ATOM 2942 O O . TYR A 1 367 ? 2.613 -2.782 -22.604 1.00 85.25 367 TYR A O 1
ATOM 2950 N N . ASN A 1 368 ? 1.479 -3.617 -20.869 1.00 81.06 368 ASN A N 1
ATOM 2951 C CA . ASN A 1 368 ? 1.801 -2.478 -19.997 1.00 81.06 368 ASN A CA 1
ATOM 2952 C C . ASN A 1 368 ? 3.299 -2.423 -19.613 1.00 81.06 368 ASN A C 1
ATOM 2954 O O . ASN A 1 368 ? 3.822 -1.320 -19.430 1.00 81.06 368 ASN A O 1
ATOM 2958 N N . GLN A 1 369 ? 4.001 -3.561 -19.532 1.00 78.12 369 GLN A N 1
ATOM 2959 C CA . GLN A 1 369 ? 5.459 -3.611 -19.340 1.00 78.12 369 GLN A CA 1
ATOM 2960 C C . GLN A 1 369 ? 6.208 -3.081 -20.573 1.00 78.12 369 GLN A C 1
ATOM 2962 O O . GLN A 1 369 ? 7.045 -2.190 -20.428 1.00 78.12 369 GLN A O 1
ATOM 2967 N N . LEU A 1 370 ? 5.849 -3.529 -21.783 1.00 79.56 370 LEU A N 1
ATOM 2968 C CA . LEU A 1 370 ? 6.425 -3.030 -23.042 1.00 79.56 370 LEU A CA 1
ATOM 2969 C C . LEU A 1 370 ? 6.218 -1.513 -23.209 1.00 79.56 370 LEU A C 1
ATOM 2971 O O . LEU A 1 370 ? 7.144 -0.784 -23.567 1.00 79.56 370 LEU A O 1
ATOM 2975 N N . LEU A 1 371 ? 5.034 -0.999 -22.856 1.00 79.69 371 LEU A N 1
ATOM 2976 C CA . LEU A 1 371 ? 4.792 0.447 -22.791 1.00 79.69 371 LEU A CA 1
ATOM 2977 C C . LEU A 1 371 ? 5.749 1.157 -21.818 1.00 79.69 371 LEU A C 1
ATOM 2979 O O . LEU A 1 371 ? 6.275 2.219 -22.154 1.00 79.69 371 LEU A O 1
ATOM 2983 N N . LYS A 1 372 ? 5.984 0.590 -20.623 1.00 75.81 372 LYS A N 1
ATOM 2984 C CA . LYS A 1 372 ? 6.909 1.156 -19.625 1.00 75.81 372 LYS A CA 1
ATOM 2985 C C . LYS A 1 372 ? 8.351 1.176 -20.148 1.00 75.81 372 LYS A C 1
ATOM 2987 O O . LYS A 1 372 ? 9.002 2.204 -19.985 1.00 75.81 372 LYS A O 1
ATOM 2992 N N . TYR A 1 373 ? 8.802 0.111 -20.817 1.00 75.38 373 TYR A N 1
ATOM 2993 C CA . TYR A 1 373 ? 10.141 -0.003 -21.413 1.00 75.38 373 TYR A CA 1
ATOM 2994 C C . TYR A 1 373 ? 10.433 1.128 -22.414 1.00 75.38 373 TYR A C 1
ATOM 2996 O O . TYR A 1 373 ? 11.377 1.890 -22.223 1.00 75.38 373 TYR A O 1
ATOM 3004 N N . HIS A 1 374 ? 9.555 1.359 -23.396 1.00 69.00 374 HIS A N 1
ATOM 3005 C CA . HIS A 1 374 ? 9.720 2.473 -24.347 1.00 69.00 374 HIS A CA 1
ATOM 3006 C C . HIS A 1 374 ? 9.458 3.870 -23.731 1.00 69.00 374 HIS A C 1
ATOM 3008 O O . HIS A 1 374 ? 9.545 4.897 -24.411 1.00 69.00 374 HIS A O 1
ATOM 3014 N N . GLY A 1 375 ? 9.091 3.952 -22.445 1.00 69.19 375 GLY A N 1
ATOM 3015 C CA . GLY A 1 375 ? 8.629 5.184 -21.793 1.00 69.19 375 GLY A CA 1
ATOM 3016 C C . GLY A 1 375 ? 7.346 5.763 -22.405 1.00 69.19 375 GLY A C 1
ATOM 3017 O O . GLY A 1 375 ? 7.038 6.943 -22.204 1.00 69.19 375 GLY A O 1
ATOM 3018 N N . LEU A 1 376 ? 6.619 4.939 -23.161 1.00 72.19 376 LEU A N 1
ATOM 3019 C CA . LEU A 1 376 ? 5.369 5.258 -23.832 1.00 72.19 376 LEU A CA 1
ATOM 3020 C C . LEU A 1 376 ? 4.171 4.890 -22.948 1.00 72.19 376 LEU A C 1
ATOM 3022 O O . LEU A 1 376 ? 4.272 4.401 -21.816 1.00 72.19 376 LEU A O 1
ATOM 3026 N N . LYS A 1 377 ? 2.985 5.210 -23.452 1.00 74.06 377 LYS A N 1
ATOM 3027 C CA . LYS A 1 377 ? 1.710 5.012 -22.771 1.00 74.06 377 LYS A CA 1
ATOM 3028 C C . LYS A 1 377 ? 0.674 4.560 -23.809 1.00 74.06 377 LYS A C 1
ATOM 3030 O O . LYS A 1 377 ? 0.828 4.825 -24.994 1.00 74.06 377 LYS A O 1
ATOM 3035 N N . ASP A 1 378 ? -0.367 3.848 -23.385 1.00 73.19 378 ASP A N 1
ATOM 3036 C CA . ASP A 1 378 ? -1.232 3.077 -24.299 1.00 73.19 378 ASP A CA 1
ATOM 3037 C C . ASP A 1 378 ? -1.779 3.872 -25.507 1.00 73.19 378 ASP A C 1
ATOM 3039 O O . ASP A 1 378 ? -1.477 3.544 -26.652 1.00 73.19 378 ASP A O 1
ATOM 3043 N N . HIS A 1 379 ? -2.533 4.952 -25.275 1.00 72.94 379 HIS A N 1
ATOM 3044 C CA . HIS A 1 379 ? -3.140 5.761 -26.343 1.00 72.94 379 HIS A CA 1
ATOM 3045 C C . HIS A 1 379 ? -2.152 6.715 -27.059 1.00 72.94 379 HIS A C 1
ATOM 3047 O O . HIS A 1 379 ? -2.545 7.734 -27.616 1.00 72.94 379 HIS A O 1
ATOM 3053 N N . GLN A 1 380 ? -0.859 6.384 -27.011 1.00 69.50 380 GLN A N 1
ATOM 3054 C CA . GLN A 1 380 ? 0.275 7.107 -27.591 1.00 69.50 380 GLN A CA 1
ATOM 3055 C C . GLN A 1 380 ? 0.875 6.292 -28.743 1.00 69.50 380 GLN A C 1
ATOM 3057 O O . GLN A 1 380 ? 1.251 6.848 -29.765 1.00 69.50 380 GLN A O 1
ATOM 3062 N N . VAL A 1 381 ? 0.858 4.959 -28.618 1.00 73.56 381 VAL A N 1
ATOM 3063 C CA . VAL A 1 381 ? 1.211 4.002 -29.680 1.00 73.56 381 VAL A CA 1
ATOM 3064 C C . VAL A 1 381 ? 0.435 4.241 -30.995 1.00 73.56 381 VAL A C 1
ATOM 3066 O O . VAL A 1 381 ? 1.059 4.179 -32.051 1.00 73.56 381 VAL A O 1
ATOM 3069 N N . PRO A 1 382 ? -0.873 4.591 -31.004 1.00 67.31 382 PRO A N 1
ATOM 3070 C CA . PRO A 1 382 ? -1.575 4.930 -32.248 1.00 67.31 382 PRO A CA 1
ATOM 3071 C C . PRO A 1 382 ? -1.074 6.216 -32.927 1.00 67.31 382 PRO A C 1
ATOM 3073 O O . PRO A 1 382 ? -1.254 6.381 -34.130 1.00 67.31 382 PRO A O 1
ATOM 3076 N N . GLU A 1 383 ? -0.455 7.130 -32.172 1.00 58.25 383 GLU A N 1
ATOM 3077 C CA . GLU A 1 383 ? 0.024 8.434 -32.660 1.00 58.25 383 GLU A CA 1
ATOM 3078 C C . GLU A 1 383 ? 1.411 8.327 -33.333 1.00 58.25 383 GLU A C 1
ATOM 3080 O O . GLU A 1 383 ? 1.861 9.271 -33.977 1.00 58.25 383 GLU A O 1
ATOM 3085 N N . VAL A 1 384 ? 2.056 7.153 -33.256 1.00 61.47 384 VAL A N 1
ATOM 3086 C CA . VAL A 1 384 ? 3.356 6.829 -33.880 1.00 61.47 384 VAL A CA 1
ATOM 3087 C C . VAL A 1 384 ? 3.225 6.456 -35.375 1.00 61.47 384 VAL A C 1
ATOM 3089 O O . VAL A 1 384 ? 4.213 6.198 -36.053 1.00 61.47 384 VAL A O 1
ATOM 3092 N N . ASN A 1 385 ? 2.015 6.454 -35.946 1.00 57.75 385 ASN A N 1
ATOM 3093 C CA . ASN A 1 385 ? 1.750 5.998 -37.320 1.00 57.75 385 ASN A CA 1
ATOM 3094 C C . ASN A 1 385 ? 2.186 6.983 -38.437 1.00 57.75 385 ASN A C 1
ATOM 3096 O O . ASN A 1 385 ? 1.420 7.282 -39.355 1.00 57.75 385 ASN A O 1
ATOM 3100 N N . LEU A 1 386 ? 3.413 7.501 -38.375 1.00 58.25 386 LEU A N 1
ATOM 3101 C CA . LEU A 1 386 ? 4.031 8.313 -39.420 1.00 58.25 386 LEU A CA 1
ATOM 3102 C C . LEU A 1 386 ? 5.476 7.838 -39.637 1.00 58.25 386 LEU A C 1
ATOM 3104 O O . LEU A 1 386 ? 6.301 7.884 -38.727 1.00 58.25 386 LEU A O 1
ATOM 3108 N N . ARG A 1 387 ? 5.786 7.395 -40.861 1.00 58.47 387 ARG A N 1
ATOM 3109 C CA . ARG A 1 387 ? 7.150 7.052 -41.295 1.00 58.47 387 ARG A CA 1
ATOM 3110 C C . ARG A 1 387 ? 7.801 8.248 -42.003 1.00 58.47 387 ARG A C 1
ATOM 3112 O O . ARG A 1 387 ? 7.179 8.888 -42.854 1.00 58.47 387 ARG A O 1
ATOM 3119 N N . GLY A 1 388 ? 9.070 8.512 -41.689 1.00 66.81 388 GLY A N 1
ATOM 3120 C CA . GLY A 1 388 ? 9.913 9.496 -42.378 1.00 66.81 388 GLY A CA 1
ATOM 3121 C C . GLY A 1 388 ? 9.537 10.968 -42.147 1.00 66.81 388 GLY A C 1
ATOM 3122 O O . GLY A 1 388 ? 9.019 11.353 -41.100 1.00 66.81 388 GLY A O 1
ATOM 3123 N N . TRP A 1 389 ? 9.817 11.810 -43.148 1.00 72.62 389 TRP A N 1
ATOM 3124 C CA . TRP A 1 389 ? 9.809 13.281 -43.066 1.00 72.62 389 TRP A CA 1
ATOM 3125 C C . TRP A 1 389 ? 8.548 13.922 -42.459 1.00 72.62 389 TRP A C 1
ATOM 3127 O O . TRP A 1 389 ? 8.645 14.976 -41.832 1.00 72.62 389 TRP A O 1
ATOM 3137 N N . ARG A 1 390 ? 7.366 13.302 -42.590 1.00 75.69 390 ARG A N 1
ATOM 3138 C CA . ARG A 1 390 ? 6.117 13.830 -42.002 1.00 75.69 390 ARG A CA 1
ATOM 3139 C C . ARG A 1 390 ? 6.176 13.900 -40.471 1.00 75.69 390 ARG A C 1
ATOM 3141 O O . ARG A 1 390 ? 5.682 14.865 -39.896 1.00 75.69 390 ARG A O 1
ATOM 3148 N N . THR A 1 391 ? 6.810 12.926 -39.822 1.00 76.62 391 THR A N 1
ATOM 3149 C CA . THR A 1 391 ? 6.969 12.865 -38.357 1.00 76.62 391 THR A CA 1
ATOM 3150 C C . THR A 1 391 ? 7.919 13.950 -37.863 1.00 76.62 391 THR A C 1
ATOM 3152 O O . THR A 1 391 ? 7.650 14.593 -36.852 1.00 76.62 391 THR A O 1
ATOM 3155 N N . PHE A 1 392 ? 8.985 14.213 -38.626 1.00 82.19 392 PHE A N 1
ATOM 3156 C CA . PHE A 1 392 ? 9.933 15.298 -38.373 1.00 82.19 392 PHE A CA 1
ATOM 3157 C C . PHE A 1 392 ? 9.250 16.672 -38.458 1.00 82.19 392 PHE A C 1
ATOM 3159 O O . PHE A 1 392 ? 9.288 17.433 -37.493 1.00 82.19 392 PHE A O 1
ATOM 3166 N N . PHE A 1 393 ? 8.529 16.961 -39.549 1.00 83.81 393 PHE A N 1
ATOM 3167 C CA . PHE A 1 393 ? 7.782 18.218 -39.670 1.00 83.81 393 PHE A CA 1
ATOM 3168 C C . PHE A 1 393 ? 6.696 18.370 -38.592 1.00 83.81 393 PHE A C 1
ATOM 3170 O O . PHE A 1 393 ? 6.534 19.464 -38.048 1.00 83.81 393 PHE A O 1
ATOM 3177 N N . LEU A 1 394 ? 5.995 17.290 -38.222 1.00 82.38 394 LEU A N 1
ATOM 3178 C CA . LEU A 1 394 ? 5.010 17.317 -37.136 1.00 82.38 394 LEU A CA 1
ATOM 3179 C C . LEU A 1 394 ? 5.659 17.598 -35.769 1.00 82.38 394 LEU A C 1
ATOM 3181 O O . LEU A 1 394 ? 5.107 18.373 -34.988 1.00 82.38 394 LEU A O 1
ATOM 3185 N N . LEU A 1 395 ? 6.834 17.025 -35.487 1.00 84.75 395 LEU A N 1
ATOM 3186 C CA . LEU A 1 395 ? 7.605 17.316 -34.276 1.00 84.75 395 LEU A CA 1
ATOM 3187 C C . LEU A 1 395 ? 8.018 18.797 -34.233 1.00 84.75 395 LEU A C 1
ATOM 3189 O O . LEU A 1 395 ? 7.734 19.474 -33.245 1.00 84.75 395 LEU A O 1
ATOM 3193 N N . CYS A 1 396 ? 8.598 19.328 -35.315 1.00 87.00 396 CYS A N 1
ATOM 3194 C CA . CYS A 1 396 ? 8.960 20.746 -35.422 1.00 87.00 396 CYS A CA 1
ATOM 3195 C C . CYS A 1 396 ? 7.747 21.674 -35.224 1.00 87.00 396 CYS A C 1
ATOM 3197 O O . CYS A 1 396 ? 7.830 22.648 -34.476 1.00 87.00 396 CYS A O 1
ATOM 3199 N N . TYR A 1 397 ? 6.600 21.346 -35.825 1.00 87.06 397 TYR A N 1
ATOM 3200 C CA . TYR A 1 397 ? 5.347 22.092 -35.676 1.00 87.06 397 TYR A CA 1
ATOM 3201 C C . TYR A 1 397 ? 4.813 22.074 -34.231 1.00 87.06 397 TYR A C 1
ATOM 3203 O O . TYR A 1 397 ? 4.426 23.117 -33.700 1.00 87.06 397 TYR A O 1
ATOM 3211 N N . ARG A 1 398 ? 4.851 20.919 -33.549 1.00 85.06 398 ARG A N 1
ATOM 3212 C CA . ARG A 1 398 ? 4.454 20.798 -32.132 1.00 85.06 398 ARG A CA 1
ATOM 3213 C C . ARG A 1 398 ? 5.389 21.588 -31.207 1.00 85.06 398 ARG A C 1
ATOM 3215 O O . ARG A 1 398 ? 4.898 22.250 -30.294 1.00 85.06 398 ARG A O 1
ATOM 3222 N N . VAL A 1 399 ? 6.702 21.585 -31.466 1.00 88.56 399 VAL A N 1
ATOM 3223 C CA . VAL A 1 399 ? 7.682 22.422 -30.742 1.00 88.56 399 VAL A CA 1
ATOM 3224 C C . VAL A 1 399 ? 7.411 23.913 -30.972 1.00 88.56 399 VAL A C 1
ATOM 3226 O O . VAL A 1 399 ? 7.345 24.673 -30.007 1.00 88.56 399 VAL A O 1
ATOM 3229 N N . MET A 1 400 ? 7.176 24.332 -32.219 1.00 89.25 400 MET A N 1
ATOM 3230 C CA . MET A 1 400 ? 6.852 25.722 -32.560 1.00 89.25 400 MET A CA 1
ATOM 3231 C C . MET A 1 400 ? 5.589 26.209 -31.832 1.00 89.25 400 MET A C 1
ATOM 3233 O O . MET A 1 400 ? 5.615 27.266 -31.204 1.00 89.25 400 MET A O 1
ATOM 3237 N N . ILE A 1 401 ? 4.501 25.428 -31.851 1.00 85.75 401 ILE A N 1
ATOM 3238 C CA . ILE A 1 401 ? 3.261 25.763 -31.128 1.00 85.75 401 ILE A CA 1
ATOM 3239 C C . ILE A 1 401 ? 3.502 25.869 -29.620 1.00 85.75 401 ILE A C 1
ATOM 3241 O O . ILE A 1 401 ? 3.008 26.805 -28.991 1.00 85.75 401 ILE A O 1
ATOM 3245 N N . PHE A 1 402 ? 4.277 24.949 -29.037 1.00 86.81 402 PHE A N 1
ATOM 3246 C CA . PHE A 1 402 ? 4.595 24.982 -27.611 1.00 86.81 402 PHE A CA 1
ATOM 3247 C C . PHE A 1 402 ? 5.336 26.270 -27.214 1.00 86.81 402 PHE A C 1
ATOM 3249 O O . PHE A 1 402 ? 4.986 26.887 -26.207 1.00 86.81 402 PHE A O 1
ATOM 3256 N N . ILE A 1 403 ? 6.290 26.723 -28.036 1.00 86.94 403 ILE A N 1
ATOM 3257 C CA . ILE A 1 403 ? 7.007 27.993 -27.841 1.00 86.94 403 ILE A CA 1
ATOM 3258 C C . ILE A 1 403 ? 6.052 29.190 -27.980 1.00 86.94 403 ILE A C 1
ATOM 3260 O O . ILE A 1 403 ? 6.000 30.037 -27.088 1.00 86.94 403 ILE A O 1
ATOM 3264 N N . VAL A 1 404 ? 5.258 29.253 -29.056 1.00 86.56 404 VAL A N 1
ATOM 3265 C CA . VAL A 1 404 ? 4.344 30.380 -29.330 1.00 86.56 404 VAL A CA 1
ATOM 3266 C C . VAL A 1 404 ? 3.281 30.527 -28.237 1.00 86.56 404 VAL A C 1
ATOM 3268 O O . VAL A 1 404 ? 3.084 31.623 -27.713 1.00 86.56 404 VAL A O 1
ATOM 3271 N N . TRP A 1 405 ? 2.617 29.438 -27.837 1.00 83.88 405 TRP A N 1
ATOM 3272 C CA . TRP A 1 405 ? 1.647 29.489 -26.738 1.00 83.88 405 TRP A CA 1
ATOM 3273 C C . TRP A 1 405 ? 2.314 29.762 -25.381 1.00 83.88 405 TRP A C 1
ATOM 3275 O O . TRP A 1 405 ? 1.720 30.442 -24.544 1.00 83.88 405 TRP A O 1
ATOM 3285 N N . GLY A 1 406 ? 3.547 29.288 -25.173 1.00 83.44 406 GLY A N 1
ATOM 3286 C CA . GLY A 1 406 ? 4.334 29.587 -23.978 1.00 83.44 406 GLY A CA 1
ATOM 3287 C C . GLY A 1 406 ? 4.593 31.084 -23.816 1.00 83.44 406 GLY A C 1
ATOM 3288 O O . GLY A 1 406 ? 4.299 31.640 -22.758 1.00 83.44 406 GLY A O 1
ATOM 3289 N N . LEU A 1 407 ? 5.046 31.751 -24.883 1.00 85.50 407 LEU A N 1
ATOM 3290 C CA . LEU A 1 407 ? 5.262 33.202 -24.914 1.00 85.50 407 LEU A CA 1
ATOM 3291 C C . LEU A 1 407 ? 3.966 33.987 -24.649 1.00 85.50 407 LEU A C 1
ATOM 3293 O O . LEU A 1 407 ? 3.969 34.914 -23.841 1.00 85.50 407 LEU A O 1
ATOM 3297 N N . LEU A 1 408 ? 2.846 33.584 -25.261 1.00 81.69 408 LEU A N 1
ATOM 3298 C CA . LEU A 1 408 ? 1.537 34.220 -25.047 1.00 81.69 408 LEU A CA 1
ATOM 3299 C C . LEU A 1 408 ? 0.991 34.008 -23.622 1.00 81.69 408 LEU A C 1
ATOM 3301 O O . LEU A 1 408 ? 0.329 34.889 -23.075 1.00 81.69 408 LEU A O 1
ATOM 3305 N N . SER A 1 409 ? 1.278 32.863 -22.996 1.00 82.88 409 SER A N 1
ATOM 3306 C CA . SER A 1 409 ? 0.887 32.576 -21.609 1.00 82.88 409 SER A CA 1
ATOM 3307 C C . SER A 1 409 ? 1.768 33.273 -20.573 1.00 82.88 409 SER A C 1
ATOM 3309 O O . SER A 1 409 ? 1.297 33.538 -19.467 1.00 82.88 409 SER A O 1
ATOM 3311 N N . PHE A 1 410 ? 3.044 33.516 -20.880 1.00 85.69 410 PHE A N 1
ATOM 3312 C CA . PHE A 1 410 ? 4.071 33.892 -19.903 1.00 85.69 410 PHE A CA 1
ATOM 3313 C C . PHE A 1 410 ? 3.688 35.077 -18.987 1.00 85.69 410 PHE A C 1
ATOM 3315 O O . PHE A 1 410 ? 3.834 34.930 -17.768 1.00 85.69 410 PHE A O 1
ATOM 3322 N N . PRO A 1 411 ? 3.097 36.191 -19.479 1.00 85.12 411 PRO A N 1
ATOM 3323 C CA . PRO A 1 411 ? 2.653 37.286 -18.609 1.00 85.12 411 PRO A CA 1
ATOM 3324 C C . PRO A 1 411 ? 1.554 36.856 -17.625 1.00 85.12 411 PRO A C 1
ATOM 3326 O O . PRO A 1 411 ? 1.606 37.192 -16.442 1.00 85.12 411 PRO A O 1
ATOM 3329 N N . GLY A 1 412 ? 0.581 36.062 -18.087 1.00 85.06 412 GLY A N 1
ATOM 3330 C CA . GLY A 1 412 ? -0.486 35.519 -17.244 1.00 85.06 412 GLY A CA 1
ATOM 3331 C C . GLY A 1 412 ? 0.029 34.513 -16.213 1.00 85.06 412 GLY A C 1
ATOM 3332 O O . GLY A 1 412 ? -0.442 34.513 -15.074 1.00 85.06 412 GLY A O 1
ATOM 3333 N N . SER A 1 413 ? 1.042 33.718 -16.570 1.00 83.38 413 SER A N 1
ATOM 3334 C CA . SER A 1 413 ? 1.696 32.779 -15.656 1.00 83.38 413 SER A CA 1
ATOM 3335 C C . SER A 1 413 ? 2.399 33.507 -14.506 1.00 83.38 413 SER A C 1
ATOM 3337 O O . SER A 1 413 ? 2.273 33.086 -13.358 1.00 83.38 413 SER A O 1
ATOM 3339 N N . ILE A 1 414 ? 3.085 34.624 -14.785 1.00 87.56 414 ILE A N 1
ATOM 3340 C CA . ILE A 1 414 ? 3.724 35.469 -13.760 1.00 87.56 414 ILE A CA 1
ATOM 3341 C C . ILE A 1 414 ? 2.668 36.122 -12.858 1.00 87.56 414 ILE A C 1
ATOM 3343 O O . ILE A 1 414 ? 2.759 36.018 -11.636 1.00 87.56 414 ILE A O 1
ATOM 3347 N N . LEU A 1 415 ? 1.637 36.745 -13.440 1.00 86.19 415 LEU A N 1
ATOM 3348 C CA . LEU A 1 415 ? 0.585 37.438 -12.683 1.00 86.19 415 LEU A CA 1
ATOM 3349 C C . LEU A 1 415 ? -0.225 36.499 -11.774 1.00 86.19 415 LEU A C 1
ATOM 3351 O O . LEU A 1 415 ? -0.696 36.922 -10.723 1.00 86.19 415 LEU A O 1
ATOM 3355 N N . ASN A 1 416 ? -0.377 35.220 -12.132 1.00 85.81 416 ASN A N 1
ATOM 3356 C CA . ASN A 1 416 ? -1.084 34.242 -11.298 1.00 85.81 416 ASN A CA 1
ATOM 3357 C C . ASN A 1 416 ? -0.152 33.393 -10.406 1.00 85.81 416 ASN A C 1
ATOM 3359 O O . ASN A 1 416 ? -0.640 32.627 -9.570 1.00 85.81 416 ASN A O 1
ATOM 3363 N N . LEU A 1 417 ? 1.175 33.550 -10.505 1.00 86.69 417 LEU A N 1
ATOM 3364 C CA . LEU A 1 417 ? 2.145 32.817 -9.682 1.00 86.69 417 LEU A CA 1
ATOM 3365 C C . LEU A 1 417 ? 1.922 32.988 -8.161 1.00 86.69 417 LEU A C 1
ATOM 3367 O O . LEU A 1 417 ? 1.978 31.972 -7.459 1.00 86.69 417 LEU A O 1
ATOM 3371 N N . PRO A 1 418 ? 1.586 34.184 -7.620 1.00 87.88 418 PRO A N 1
ATOM 3372 C CA . PRO A 1 418 ? 1.260 34.333 -6.200 1.00 87.88 418 PRO A CA 1
ATOM 3373 C C . PRO A 1 418 ? 0.072 33.464 -5.769 1.00 87.88 418 PRO A C 1
ATOM 3375 O O . PRO A 1 418 ? 0.124 32.833 -4.717 1.00 87.88 418 PRO A O 1
ATOM 3378 N N . ILE A 1 419 ? -0.970 33.354 -6.605 1.00 84.62 419 ILE A N 1
ATOM 3379 C CA . ILE A 1 419 ? -2.141 32.509 -6.321 1.00 84.62 419 ILE A CA 1
ATOM 3380 C C . ILE A 1 419 ? -1.726 31.038 -6.231 1.00 84.62 419 ILE A C 1
ATOM 3382 O O . ILE A 1 419 ? -2.114 30.354 -5.285 1.00 84.62 419 ILE A O 1
ATOM 3386 N N . VAL A 1 420 ? -0.893 30.559 -7.161 1.00 82.56 420 VAL A N 1
ATOM 3387 C CA . VAL A 1 420 ? -0.405 29.170 -7.167 1.00 82.56 420 VAL A CA 1
ATOM 3388 C C . VAL A 1 420 ? 0.462 28.873 -5.938 1.00 82.56 420 VAL A C 1
ATOM 3390 O O . VAL A 1 420 ? 0.251 27.851 -5.279 1.00 82.56 420 VAL A O 1
ATOM 3393 N N . ILE A 1 421 ? 1.398 29.763 -5.588 1.00 83.75 421 ILE A N 1
ATOM 3394 C CA . ILE A 1 421 ? 2.284 29.598 -4.425 1.00 83.75 421 ILE A CA 1
ATOM 3395 C C . ILE A 1 421 ? 1.477 29.619 -3.122 1.00 83.75 421 ILE A C 1
ATOM 3397 O O . ILE A 1 421 ? 1.578 28.683 -2.325 1.00 83.75 421 ILE A O 1
ATOM 3401 N N . THR A 1 422 ? 0.632 30.631 -2.909 1.00 84.38 422 THR A N 1
ATOM 3402 C CA . THR A 1 422 ? -0.169 30.763 -1.684 1.00 84.38 422 THR A CA 1
ATOM 3403 C C . THR A 1 422 ? -1.190 29.630 -1.550 1.00 84.38 422 THR A C 1
ATOM 3405 O O . THR A 1 422 ? -1.336 29.075 -0.459 1.00 84.38 422 THR A O 1
ATOM 3408 N N . ALA A 1 423 ? -1.839 29.203 -2.639 1.00 82.50 423 ALA A N 1
ATOM 3409 C CA . ALA A 1 423 ? -2.742 28.052 -2.615 1.00 82.50 423 ALA A CA 1
ATOM 3410 C C . ALA A 1 423 ? -1.998 26.741 -2.310 1.00 82.50 423 ALA A C 1
ATOM 3412 O O . ALA A 1 423 ? -2.494 25.938 -1.516 1.00 82.50 423 ALA A O 1
ATOM 3413 N N . LYS A 1 424 ? -0.797 26.519 -2.870 1.00 81.06 424 LYS A N 1
ATOM 3414 C CA . LYS A 1 424 ? 0.048 25.358 -2.530 1.00 81.06 424 LYS A CA 1
ATOM 3415 C C . LYS A 1 424 ? 0.447 25.389 -1.051 1.00 81.06 424 LYS A C 1
ATOM 3417 O O . LYS A 1 424 ? 0.208 24.413 -0.348 1.00 81.06 424 LYS A O 1
ATOM 3422 N N . PHE A 1 425 ? 0.976 26.508 -0.557 1.00 85.06 425 PHE A N 1
ATOM 3423 C CA . PHE A 1 425 ? 1.432 26.648 0.829 1.00 85.06 425 PHE A CA 1
ATOM 3424 C C . PHE A 1 425 ? 0.300 26.453 1.852 1.00 85.06 425 PHE A C 1
ATOM 3426 O O . PHE A 1 425 ? 0.417 25.619 2.751 1.00 85.06 425 PHE A O 1
ATOM 3433 N N . ILE A 1 426 ? -0.825 27.162 1.692 1.00 83.38 426 ILE A N 1
ATOM 3434 C CA . ILE A 1 426 ? -1.961 27.069 2.622 1.00 83.38 426 ILE A CA 1
ATOM 3435 C C . ILE A 1 426 ? -2.597 25.676 2.571 1.00 83.38 426 ILE A C 1
ATOM 3437 O O . ILE A 1 426 ? -2.883 25.113 3.627 1.00 83.38 426 ILE A O 1
ATOM 3441 N N . SER A 1 427 ? -2.784 25.087 1.382 1.00 78.75 427 SER A N 1
ATOM 3442 C CA . SER A 1 427 ? -3.376 23.745 1.288 1.00 78.75 427 SER A CA 1
ATOM 3443 C C . SER A 1 427 ? -2.477 22.665 1.899 1.00 78.75 427 SER A C 1
ATOM 3445 O O . SER A 1 427 ? -2.987 21.843 2.654 1.00 78.75 427 SER A O 1
ATOM 3447 N N . MET A 1 428 ? -1.153 22.703 1.692 1.00 79.69 428 MET A N 1
ATOM 3448 C CA . MET A 1 428 ? -0.223 21.767 2.347 1.00 79.69 428 MET A CA 1
ATOM 3449 C C . MET A 1 428 ? -0.203 21.941 3.873 1.00 79.69 428 MET A C 1
ATOM 3451 O O . MET A 1 428 ? -0.290 20.950 4.597 1.00 79.69 428 MET A O 1
ATOM 3455 N N . LYS A 1 429 ? -0.176 23.185 4.382 1.00 86.62 429 LYS A N 1
ATOM 3456 C CA . LYS A 1 429 ? -0.280 23.443 5.829 1.00 86.62 429 LYS A CA 1
ATOM 3457 C C . LYS A 1 429 ? -1.578 22.867 6.406 1.00 86.62 429 LYS A C 1
ATOM 3459 O O . LYS A 1 429 ? -1.552 22.204 7.439 1.00 86.62 429 LYS A O 1
ATOM 3464 N N . LYS A 1 430 ? -2.708 23.075 5.723 1.00 82.69 430 LYS A N 1
ATOM 3465 C CA . LYS A 1 430 ? -4.018 22.583 6.168 1.00 82.69 430 LYS A CA 1
ATOM 3466 C C . LYS A 1 430 ? -4.193 21.072 6.019 1.00 82.69 430 LYS A C 1
ATOM 3468 O O . LYS A 1 430 ? -4.901 20.492 6.834 1.00 82.69 430 LYS A O 1
ATOM 3473 N N . ALA A 1 431 ? -3.523 20.429 5.064 1.00 79.19 431 ALA A N 1
ATOM 3474 C CA . ALA A 1 431 ? -3.438 18.970 4.990 1.00 79.19 431 ALA A CA 1
ATOM 3475 C C . ALA A 1 431 ? -2.707 18.389 6.210 1.00 79.19 431 ALA A C 1
ATOM 3477 O O . ALA A 1 431 ? -3.212 17.452 6.824 1.00 79.19 431 ALA A O 1
ATOM 3478 N N . LYS A 1 432 ? -1.588 19.000 6.629 1.00 81.81 432 LYS A N 1
ATOM 3479 C CA . LYS A 1 432 ? -0.870 18.604 7.851 1.00 81.81 432 LYS A CA 1
ATOM 3480 C C . LYS A 1 432 ? -1.726 18.791 9.112 1.00 81.81 432 LYS A C 1
ATOM 3482 O O . LYS A 1 432 ? -1.921 17.826 9.842 1.00 81.81 432 LYS A O 1
ATOM 3487 N N . GLU A 1 433 ? -2.339 19.965 9.304 1.00 80.19 433 GLU A N 1
ATOM 3488 C CA . GLU A 1 433 ? -3.274 20.208 10.423 1.00 80.19 433 GLU A CA 1
ATOM 3489 C C . GLU A 1 433 ? -4.459 19.210 10.435 1.00 80.19 433 GLU A C 1
ATOM 3491 O O . GLU A 1 433 ? -4.942 18.808 11.497 1.00 80.19 433 GLU A O 1
ATOM 3496 N N . ALA A 1 434 ? -4.953 18.800 9.260 1.00 71.50 434 ALA A N 1
ATOM 3497 C CA . ALA A 1 434 ? -6.051 17.840 9.130 1.00 71.50 434 ALA A CA 1
ATOM 3498 C C . ALA A 1 434 ? -5.629 16.386 9.411 1.00 71.50 434 ALA A C 1
ATOM 3500 O O . ALA A 1 434 ? -6.449 15.609 9.901 1.00 71.50 434 ALA A O 1
ATOM 3501 N N . LEU A 1 435 ? -4.378 16.025 9.115 1.00 73.38 435 LEU A N 1
ATOM 3502 C CA . LEU A 1 435 ? -3.789 14.723 9.438 1.00 73.38 435 LEU A CA 1
ATOM 3503 C C . LEU A 1 435 ? -3.519 14.608 10.948 1.00 73.38 435 LEU A C 1
ATOM 3505 O O . LEU A 1 435 ? -3.921 13.637 11.577 1.00 73.38 435 LEU A O 1
ATOM 3509 N N . GLU A 1 436 ? -2.941 15.647 11.555 1.00 69.62 436 GLU A N 1
ATOM 3510 C CA . GLU A 1 436 ? -2.663 15.722 13.001 1.00 69.62 436 GLU A CA 1
ATOM 3511 C C . GLU A 1 436 ? -3.931 15.661 13.875 1.00 69.62 436 GLU A C 1
ATOM 3513 O O . GLU A 1 436 ? -3.863 15.297 15.050 1.00 69.62 436 GLU A O 1
ATOM 3518 N N . SER A 1 437 ? -5.096 16.001 13.312 1.00 61.69 437 SER A N 1
ATOM 3519 C CA . SER A 1 437 ? -6.381 16.061 14.020 1.00 61.69 437 SER A CA 1
ATOM 3520 C C . SER A 1 437 ? -7.366 14.930 13.683 1.00 61.69 437 SER A C 1
ATOM 3522 O O . SER A 1 437 ? -8.516 14.988 14.124 1.00 61.69 437 SER A O 1
ATOM 3524 N N . SER A 1 438 ? -6.951 13.889 12.946 1.00 58.47 438 SER A N 1
ATOM 3525 C CA . SER A 1 438 ? -7.825 12.766 12.569 1.00 58.47 438 SER A CA 1
ATOM 3526 C C . SER A 1 438 ? -7.132 11.404 12.639 1.00 58.47 438 SER A C 1
ATOM 3528 O O . SER A 1 438 ? -6.039 11.229 12.121 1.00 58.47 438 SER A O 1
ATOM 3530 N N . SER A 1 439 ? -7.817 10.405 13.200 1.00 48.72 439 SER A N 1
ATOM 3531 C CA . SER A 1 439 ? -7.382 8.999 13.212 1.00 48.72 439 SER A CA 1
ATOM 3532 C C . SER A 1 439 ? -7.811 8.190 11.976 1.00 48.72 439 SER A C 1
ATOM 3534 O O . SER A 1 439 ? -7.571 6.989 11.930 1.00 48.72 439 SER A O 1
ATOM 3536 N N . VAL A 1 440 ? -8.488 8.811 11.000 1.00 50.19 440 VAL A N 1
ATOM 3537 C CA . VAL A 1 440 ? -9.083 8.119 9.831 1.00 50.19 440 VAL A CA 1
ATOM 3538 C C . VAL A 1 440 ? -8.381 8.484 8.513 1.00 50.19 440 VAL A C 1
ATOM 3540 O O . VAL A 1 440 ? -8.476 7.748 7.527 1.00 50.19 440 VAL A O 1
ATOM 3543 N N . LYS A 1 441 ? -7.672 9.618 8.485 1.00 65.00 441 LYS A N 1
ATOM 3544 C CA . LYS A 1 441 ? -7.010 10.163 7.293 1.00 65.00 441 LYS A CA 1
ATOM 3545 C C . LYS A 1 441 ? -5.627 9.555 7.089 1.00 65.00 441 LYS A C 1
ATOM 3547 O O . LYS A 1 441 ? -4.889 9.387 8.051 1.00 65.00 441 LYS A O 1
ATOM 3552 N N . ILE A 1 442 ? -5.283 9.281 5.829 1.00 58.34 442 ILE A N 1
ATOM 3553 C CA . ILE A 1 442 ? -4.027 8.611 5.458 1.00 58.34 442 ILE A CA 1
ATOM 3554 C C . ILE A 1 442 ? -3.014 9.626 4.912 1.00 58.34 442 ILE A C 1
ATOM 3556 O O . ILE A 1 442 ? -1.914 9.734 5.442 1.00 58.34 442 ILE A O 1
ATOM 3560 N N . ARG A 1 443 ? -3.382 10.409 3.883 1.00 59.88 443 ARG A N 1
ATOM 3561 C CA . ARG A 1 443 ? -2.487 11.393 3.235 1.00 59.88 443 ARG A CA 1
ATOM 3562 C C . ARG A 1 443 ? -3.013 12.842 3.325 1.00 59.88 443 ARG A C 1
ATOM 3564 O O . ARG A 1 443 ? -2.313 13.771 2.926 1.00 59.88 443 ARG A O 1
ATOM 3571 N N . GLY A 1 444 ? -4.217 13.056 3.869 1.00 68.81 444 GLY A N 1
ATOM 3572 C CA . GLY A 1 444 ? -4.803 14.373 4.167 1.00 68.81 444 GLY A CA 1
ATOM 3573 C C . GLY A 1 444 ? -5.176 15.189 2.924 1.00 68.81 444 GLY A C 1
ATOM 3574 O O . GLY A 1 444 ? -5.110 16.420 2.940 1.00 68.81 444 GLY A O 1
ATOM 3575 N N . ARG A 1 445 ? -5.498 14.522 1.813 1.00 75.12 445 ARG A N 1
ATOM 3576 C CA . ARG A 1 445 ? -5.657 15.141 0.488 1.00 75.12 445 ARG A CA 1
ATOM 3577 C C . ARG A 1 445 ? -7.060 15.676 0.235 1.00 75.12 445 ARG A C 1
ATOM 3579 O O . ARG A 1 445 ? -7.198 16.623 -0.540 1.00 75.12 445 ARG A O 1
ATOM 3586 N N . ASP A 1 446 ? -8.054 15.160 0.944 1.00 72.25 446 ASP A N 1
ATOM 3587 C CA . ASP A 1 446 ? -9.453 15.611 0.959 1.00 72.25 446 ASP A CA 1
ATOM 3588 C C . ASP A 1 446 ? -9.651 17.117 1.252 1.00 72.25 446 ASP A C 1
ATOM 3590 O O . ASP A 1 446 ? -10.643 17.742 0.852 1.00 72.25 446 ASP A O 1
ATOM 3594 N N . VAL A 1 447 ? -8.684 17.741 1.933 1.00 78.38 447 VAL A N 1
ATOM 3595 C CA . VAL A 1 447 ? -8.692 19.189 2.189 1.00 78.38 447 VAL A CA 1
ATOM 3596 C C . VAL A 1 447 ? -7.913 19.992 1.143 1.00 78.38 447 VAL A C 1
ATOM 3598 O O . VAL A 1 447 ? -8.069 21.211 1.084 1.00 78.38 447 VAL A O 1
ATOM 3601 N N . LEU A 1 448 ? -7.101 19.361 0.285 1.00 77.94 448 LEU A N 1
ATOM 3602 C CA . LEU A 1 448 ? -6.244 20.074 -0.671 1.00 77.94 448 LEU A CA 1
ATOM 3603 C C . LEU A 1 448 ? -7.053 20.798 -1.747 1.00 77.94 448 LEU A C 1
ATOM 3605 O O . LEU A 1 448 ? -6.781 21.967 -2.014 1.00 77.94 448 LEU A O 1
ATOM 3609 N N . ALA A 1 449 ? -8.038 20.135 -2.358 1.00 75.50 449 ALA A N 1
ATOM 3610 C CA . ALA A 1 449 ? -8.928 20.776 -3.329 1.00 75.50 449 ALA A CA 1
ATOM 3611 C C . ALA A 1 449 ? -9.739 21.894 -2.661 1.00 75.50 449 ALA A C 1
ATOM 3613 O O . ALA A 1 449 ? -9.733 23.034 -3.124 1.00 75.50 449 ALA A O 1
ATOM 3614 N N . THR A 1 450 ? -10.325 21.581 -1.503 1.00 81.50 450 THR A N 1
ATOM 3615 C CA . THR A 1 450 ? -11.090 22.501 -0.654 1.00 81.50 450 THR A CA 1
ATOM 3616 C C . THR A 1 450 ? -10.326 23.799 -0.343 1.00 81.50 450 THR A C 1
ATOM 3618 O O . THR A 1 450 ? -10.848 24.888 -0.580 1.00 81.50 450 THR A O 1
ATOM 3621 N N . TRP A 1 451 ? -9.074 23.729 0.126 1.00 82.44 451 TRP A N 1
ATOM 3622 C CA . TRP A 1 451 ? -8.294 24.936 0.435 1.00 82.44 451 TRP A CA 1
ATOM 3623 C C . TRP A 1 451 ? -7.759 25.656 -0.803 1.00 82.44 451 TRP A C 1
ATOM 3625 O O . TRP A 1 451 ? -7.699 26.882 -0.786 1.00 82.44 451 TRP A O 1
ATOM 3635 N N . LYS A 1 452 ? -7.438 24.956 -1.900 1.00 82.94 452 LYS A N 1
ATOM 3636 C CA . LYS A 1 452 ? -7.099 25.613 -3.179 1.00 82.94 452 LYS A CA 1
ATOM 3637 C C . LYS A 1 452 ? -8.284 26.424 -3.718 1.00 82.94 452 LYS A C 1
ATOM 3639 O O . LYS A 1 452 ? -8.095 27.563 -4.134 1.00 82.94 452 LYS A O 1
ATOM 3644 N N . PHE A 1 453 ? -9.497 25.872 -3.645 1.00 81.62 453 PHE A N 1
ATOM 3645 C CA . PHE A 1 453 ? -10.745 26.536 -4.032 1.00 81.62 453 PHE A CA 1
ATOM 3646 C C . PHE A 1 453 ? -11.020 27.780 -3.168 1.00 81.62 453 PHE A C 1
ATOM 3648 O O . PHE A 1 453 ? -11.228 28.867 -3.703 1.00 81.62 453 PHE A O 1
ATOM 3655 N N . LEU A 1 454 ? -10.946 27.650 -1.835 1.00 80.75 454 LEU A N 1
ATOM 3656 C CA . LEU A 1 454 ? -11.171 28.767 -0.905 1.00 80.75 454 LEU A CA 1
ATOM 3657 C C . LEU A 1 454 ? -10.104 29.870 -1.008 1.00 80.75 454 LEU A C 1
ATOM 3659 O O . LEU A 1 454 ? -10.444 31.048 -0.919 1.00 80.75 454 LEU A O 1
ATOM 3663 N N . VAL A 1 455 ? -8.830 29.519 -1.222 1.00 84.25 455 VAL A N 1
ATOM 3664 C CA . VAL A 1 455 ? -7.771 30.514 -1.464 1.00 84.25 455 VAL A CA 1
ATOM 3665 C C . VAL A 1 455 ? -7.999 31.222 -2.797 1.00 84.25 455 VAL A C 1
ATOM 3667 O O . VAL A 1 455 ? -7.924 32.446 -2.832 1.00 84.25 455 VAL A O 1
ATOM 3670 N N . GLY A 1 456 ? -8.349 30.497 -3.866 1.00 83.19 456 GLY A N 1
ATOM 3671 C CA . GLY A 1 456 ? -8.690 31.095 -5.161 1.00 83.19 456 GLY A CA 1
ATOM 3672 C C . GLY A 1 456 ? -9.843 32.100 -5.066 1.00 83.19 456 GLY A C 1
ATOM 3673 O O . GLY A 1 456 ? -9.707 33.222 -5.546 1.00 83.19 456 GLY A O 1
ATOM 3674 N N . LEU A 1 457 ? -10.929 31.733 -4.373 1.00 82.25 457 LEU A N 1
ATOM 3675 C CA . LEU A 1 457 ? -12.131 32.560 -4.189 1.00 82.25 457 LEU A CA 1
ATOM 3676 C C . LEU A 1 457 ? -11.829 33.954 -3.606 1.00 82.25 457 LEU A C 1
ATOM 3678 O O . LEU A 1 457 ? -12.470 34.930 -3.987 1.00 82.25 457 LEU A O 1
ATOM 3682 N N . VAL A 1 458 ? -10.864 34.052 -2.686 1.00 84.69 458 VAL A N 1
ATOM 3683 C CA . VAL A 1 458 ? -10.479 35.318 -2.033 1.00 84.69 458 VAL A CA 1
ATOM 3684 C C . VAL A 1 458 ? -9.334 36.012 -2.770 1.00 84.69 458 VAL A C 1
ATOM 3686 O O . VAL A 1 458 ? -9.356 37.230 -2.963 1.00 84.69 458 VAL A O 1
ATOM 3689 N N . LEU A 1 459 ? -8.313 35.253 -3.170 1.00 85.69 459 LEU A N 1
ATOM 3690 C CA . LEU A 1 459 ? -7.056 35.806 -3.661 1.00 85.69 459 LEU A CA 1
ATOM 3691 C C . LEU A 1 459 ? -7.141 36.266 -5.120 1.00 85.69 459 LEU A C 1
ATOM 3693 O O . LEU A 1 459 ? -6.504 37.259 -5.448 1.00 85.69 459 LEU A O 1
ATOM 3697 N N . ILE A 1 460 ? -7.954 35.626 -5.972 1.00 86.50 460 ILE A N 1
ATOM 3698 C CA . ILE A 1 460 ? -8.120 36.045 -7.376 1.00 86.50 460 ILE A CA 1
ATOM 3699 C C . ILE A 1 460 ? -8.723 37.467 -7.464 1.00 86.50 460 ILE A C 1
ATOM 3701 O O . ILE A 1 460 ? -8.063 38.338 -8.037 1.00 86.50 460 ILE A O 1
ATOM 3705 N N . PRO A 1 461 ? -9.884 37.784 -6.840 1.00 87.50 461 PRO A N 1
ATOM 3706 C CA . PRO A 1 461 ? -10.424 39.148 -6.869 1.00 87.50 461 PRO A CA 1
ATOM 3707 C C . PRO A 1 461 ? -9.514 40.171 -6.177 1.00 87.50 461 PRO A C 1
ATOM 3709 O O . PRO A 1 461 ? -9.349 41.283 -6.676 1.00 87.50 461 PRO A O 1
ATOM 3712 N N . SER A 1 462 ? -8.894 39.797 -5.051 1.00 88.81 462 SER A N 1
ATOM 3713 C CA . SER A 1 462 ? -8.010 40.696 -4.293 1.00 88.81 462 SER A CA 1
ATOM 3714 C C . SER A 1 462 ? -6.757 41.074 -5.088 1.00 88.81 462 SER A C 1
ATOM 3716 O O . SER A 1 462 ? -6.370 42.242 -5.111 1.00 88.81 462 SER A O 1
ATOM 3718 N N . LEU A 1 463 ? -6.137 40.108 -5.775 1.00 89.62 463 LEU A N 1
ATOM 3719 C CA . LEU A 1 463 ? -4.926 40.329 -6.561 1.00 89.62 463 LEU A CA 1
ATOM 3720 C C . LEU A 1 463 ? -5.218 41.148 -7.827 1.00 89.62 463 LEU A C 1
ATOM 3722 O O . LEU A 1 463 ? -4.493 42.098 -8.114 1.00 89.62 463 LEU A O 1
ATOM 3726 N N . TYR A 1 464 ? -6.312 40.858 -8.543 1.00 90.69 464 TYR A N 1
ATOM 3727 C CA . TYR A 1 464 ? -6.709 41.663 -9.708 1.00 90.69 464 TYR A CA 1
ATOM 3728 C C . TYR A 1 464 ? -7.130 43.083 -9.300 1.00 90.69 464 TYR A C 1
ATOM 3730 O O . TYR A 1 464 ? -6.858 44.037 -10.030 1.00 90.69 464 TYR A O 1
ATOM 3738 N N . GLY A 1 465 ? -7.721 43.248 -8.111 1.00 90.94 465 GLY A N 1
ATOM 3739 C CA . GLY A 1 465 ? -8.028 44.556 -7.530 1.00 90.94 465 GLY A CA 1
ATOM 3740 C C . GLY A 1 465 ? -6.757 45.347 -7.229 1.00 90.94 465 GLY A C 1
ATOM 3741 O O . GLY A 1 465 ? -6.632 46.493 -7.653 1.00 90.94 465 GLY A O 1
ATOM 3742 N N . MET A 1 466 ? -5.771 44.712 -6.590 1.00 91.81 466 MET A N 1
ATOM 3743 C CA . MET A 1 466 ? -4.453 45.298 -6.337 1.00 91.81 466 MET A CA 1
ATOM 3744 C C . MET A 1 466 ? -3.747 45.713 -7.639 1.00 91.81 466 MET A C 1
ATOM 3746 O O . MET A 1 466 ? -3.268 46.840 -7.733 1.00 91.81 466 MET A O 1
ATOM 3750 N N . TYR A 1 467 ? -3.729 44.857 -8.667 1.00 91.75 467 TYR A N 1
ATOM 3751 C CA . TYR A 1 467 ? -3.155 45.198 -9.976 1.00 91.75 467 TYR A CA 1
ATOM 3752 C C . TYR A 1 467 ? -3.883 46.371 -10.647 1.00 91.75 467 TYR A C 1
ATOM 3754 O O . TYR A 1 467 ? -3.239 47.285 -11.158 1.00 91.75 467 TYR A O 1
ATOM 3762 N N . THR A 1 468 ? -5.215 46.399 -10.576 1.00 91.75 468 THR A N 1
ATOM 3763 C CA . THR A 1 468 ? -6.035 47.498 -11.109 1.00 91.75 468 THR A CA 1
ATOM 3764 C C . THR A 1 468 ? -5.762 48.820 -10.378 1.00 91.75 468 THR A C 1
ATOM 3766 O O . THR A 1 468 ? -5.648 49.864 -11.020 1.00 91.75 468 THR A O 1
ATOM 3769 N N . LEU A 1 469 ? -5.580 48.786 -9.053 1.00 91.50 469 LEU A N 1
ATOM 3770 C CA . LEU A 1 469 ? -5.212 49.951 -8.239 1.00 91.50 469 LEU A CA 1
ATOM 3771 C C . LEU A 1 469 ? -3.785 50.447 -8.525 1.00 91.50 469 LEU A C 1
ATOM 3773 O O . LEU A 1 469 ? -3.567 51.656 -8.581 1.00 91.50 469 LEU A O 1
ATOM 3777 N N . ILE A 1 470 ? -2.826 49.544 -8.759 1.00 90.75 470 ILE A N 1
ATOM 3778 C CA . ILE A 1 470 ? -1.454 49.903 -9.158 1.00 90.75 470 ILE A CA 1
ATOM 3779 C C . ILE A 1 470 ? -1.462 50.602 -10.525 1.00 90.75 470 ILE A C 1
ATOM 3781 O O . ILE A 1 470 ? -0.861 51.668 -10.664 1.00 90.75 470 ILE A O 1
ATOM 3785 N N . VAL A 1 471 ? -2.188 50.065 -11.514 1.00 88.75 471 VAL A N 1
ATOM 3786 C CA . VAL A 1 471 ? -2.346 50.720 -12.826 1.00 88.75 471 VAL A CA 1
ATOM 3787 C C . VAL A 1 471 ? -3.031 52.081 -12.681 1.00 88.75 471 VAL A C 1
ATOM 3789 O O . VAL A 1 471 ? -2.557 53.057 -13.258 1.00 88.75 471 VAL A O 1
ATOM 3792 N N . PHE A 1 472 ? -4.082 52.192 -11.862 1.00 88.69 472 PHE A N 1
ATOM 3793 C CA . PHE A 1 472 ? -4.745 53.473 -11.607 1.00 88.69 472 PHE A CA 1
ATOM 3794 C C . PHE A 1 472 ? -3.790 54.514 -11.004 1.00 88.69 472 PHE A C 1
ATOM 3796 O O . PHE A 1 472 ? -3.733 55.644 -11.485 1.00 88.69 472 PHE A O 1
ATOM 3803 N N . TRP A 1 473 ? -2.987 54.134 -10.005 1.00 88.69 473 TRP A N 1
ATOM 3804 C CA . TRP A 1 473 ? -1.994 55.015 -9.383 1.00 88.69 473 TRP A CA 1
ATOM 3805 C C . TRP A 1 473 ? -0.913 55.483 -10.373 1.00 88.69 473 TRP A C 1
ATOM 3807 O O . TRP A 1 473 ? -0.576 56.669 -10.404 1.00 88.69 473 TRP A O 1
ATOM 3817 N N . LEU A 1 474 ? -0.425 54.588 -11.241 1.00 87.19 474 LEU A N 1
ATOM 3818 C CA . LEU A 1 474 ? 0.510 54.939 -12.317 1.00 87.19 474 LEU A CA 1
ATOM 3819 C C . LEU A 1 474 ? -0.124 55.911 -13.329 1.00 87.19 474 LEU A C 1
ATOM 3821 O O . LEU A 1 474 ? 0.495 56.914 -13.688 1.00 87.19 474 LEU A O 1
ATOM 3825 N N . CYS A 1 475 ? -1.375 55.674 -13.738 1.00 86.44 475 CYS A N 1
ATOM 3826 C CA . CYS A 1 475 ? -2.120 56.586 -14.608 1.00 86.44 475 CYS A CA 1
ATOM 3827 C C . CYS A 1 475 ? -2.351 57.957 -13.954 1.00 86.44 475 CYS A C 1
ATOM 3829 O O . CYS A 1 475 ? -2.203 58.980 -14.623 1.00 86.44 475 CYS A O 1
ATOM 3831 N N . LEU A 1 476 ? -2.659 58.015 -12.652 1.00 85.25 476 LEU A N 1
ATOM 3832 C CA . LEU A 1 476 ? -2.785 59.276 -11.915 1.00 85.25 476 LEU A CA 1
ATOM 3833 C C . LEU A 1 476 ? -1.476 60.075 -11.940 1.00 85.25 476 LEU A C 1
ATOM 3835 O O . LEU A 1 476 ? -1.520 61.262 -12.267 1.00 85.25 476 LEU A O 1
ATOM 3839 N N . LYS A 1 477 ? -0.333 59.419 -11.694 1.00 85.50 477 LYS A N 1
ATOM 3840 C CA . LYS A 1 477 ? 1.009 60.031 -11.673 1.00 85.50 477 LYS A CA 1
ATOM 3841 C C . LYS A 1 477 ? 1.520 60.495 -13.052 1.00 85.50 477 LYS A C 1
ATOM 3843 O O . LYS A 1 477 ? 2.447 61.298 -13.109 1.00 85.50 477 LYS A O 1
ATOM 3848 N N . SER A 1 478 ? 0.941 60.026 -14.160 1.00 81.88 478 SER A N 1
ATOM 3849 C CA . SER A 1 478 ? 1.334 60.461 -15.510 1.00 81.88 478 SER A CA 1
ATOM 3850 C C . SER A 1 478 ? 0.752 61.830 -15.880 1.00 81.88 478 SER A C 1
ATOM 3852 O O . SER A 1 478 ? -0.467 62.012 -15.897 1.00 81.88 478 SER A O 1
ATOM 3854 N N . ASN A 1 479 ? 1.606 62.781 -16.266 1.00 76.50 479 ASN A N 1
ATOM 3855 C CA . ASN A 1 479 ? 1.182 64.094 -16.772 1.00 76.50 479 ASN A CA 1
ATOM 3856 C C . ASN A 1 479 ? 0.772 64.081 -18.260 1.00 76.50 479 ASN A C 1
ATOM 3858 O O . ASN A 1 479 ? 0.276 65.086 -18.754 1.00 76.50 479 ASN A O 1
ATOM 3862 N N . GLN A 1 480 ? 0.953 62.964 -18.976 1.00 80.44 480 GLN A N 1
ATOM 3863 C CA . GLN A 1 480 ? 0.673 62.861 -20.419 1.00 80.44 480 GLN A CA 1
ATOM 3864 C C . GLN A 1 480 ? -0.724 62.302 -20.752 1.00 80.44 480 GLN A C 1
ATOM 3866 O O . GLN A 1 480 ? -1.103 62.260 -21.919 1.00 80.44 480 GLN A O 1
ATOM 3871 N N . MET A 1 481 ? -1.495 61.850 -19.756 1.00 80.88 481 MET A N 1
ATOM 3872 C CA . MET A 1 481 ? -2.792 61.190 -19.969 1.00 80.88 481 MET A CA 1
ATOM 3873 C C . MET A 1 481 ? -3.971 62.103 -19.626 1.00 80.88 481 MET A C 1
ATOM 3875 O O . MET A 1 481 ? -3.992 62.732 -18.567 1.00 80.88 481 MET A O 1
ATOM 3879 N N . SER A 1 482 ? -4.997 62.111 -20.478 1.00 84.38 482 SER A N 1
ATOM 3880 C CA . SER A 1 482 ? -6.254 62.824 -20.215 1.00 84.38 482 SER A CA 1
ATOM 3881 C C . SER A 1 482 ? -7.051 62.189 -19.068 1.00 84.38 482 SER A C 1
ATOM 3883 O O . SER A 1 482 ? -6.943 60.990 -18.799 1.00 84.38 482 SER A O 1
ATOM 3885 N N . TRP A 1 483 ? -7.907 62.976 -18.407 1.00 80.81 483 TRP A N 1
ATOM 3886 C CA . TRP A 1 483 ? -8.731 62.505 -17.283 1.00 80.81 483 TRP A CA 1
ATOM 3887 C C . TRP A 1 483 ? -9.602 61.288 -17.649 1.00 80.81 483 TRP A C 1
ATOM 3889 O O . TRP A 1 483 ? -9.674 60.325 -16.887 1.00 80.81 483 TRP A O 1
ATOM 3899 N N . PHE A 1 484 ? -10.171 61.274 -18.860 1.00 82.62 484 PHE A N 1
ATOM 3900 C CA . PHE A 1 484 ? -10.951 60.145 -19.372 1.00 82.62 484 PHE A CA 1
ATOM 3901 C C . PHE A 1 484 ? -10.108 58.865 -19.513 1.00 82.62 484 PHE A C 1
ATOM 3903 O O . PHE A 1 484 ? -10.525 57.800 -19.067 1.00 82.62 484 PHE A O 1
ATOM 3910 N N . GLN A 1 485 ? -8.882 58.961 -20.044 1.00 83.06 485 GLN A N 1
ATOM 3911 C CA . GLN A 1 485 ? -7.962 57.817 -20.131 1.00 83.06 485 GLN A CA 1
ATOM 3912 C C . GLN A 1 485 ? -7.546 57.303 -18.742 1.00 83.06 485 GLN A C 1
ATOM 3914 O O . GLN A 1 485 ? -7.460 56.090 -18.543 1.00 83.06 485 GLN A O 1
ATOM 3919 N N . LYS A 1 486 ? -7.337 58.201 -17.766 1.00 83.94 486 LYS A N 1
ATOM 3920 C CA . LYS A 1 486 ? -7.020 57.828 -16.374 1.00 83.94 486 LYS A CA 1
ATOM 3921 C C . LYS A 1 486 ? -8.156 57.046 -15.699 1.00 83.94 486 LYS A C 1
ATOM 3923 O O . LYS A 1 486 ? -7.870 56.162 -14.897 1.00 83.94 486 LYS A O 1
ATOM 3928 N N . LEU A 1 487 ? -9.416 57.329 -16.045 1.00 83.88 487 LEU A N 1
ATOM 3929 C CA . LEU A 1 487 ? -10.589 56.584 -15.567 1.00 83.88 487 LEU A CA 1
ATOM 3930 C C . LEU A 1 487 ? -10.836 55.278 -16.349 1.00 83.88 487 LEU A C 1
ATOM 3932 O O . LEU A 1 487 ? -11.318 54.302 -15.778 1.00 83.88 487 LEU A O 1
ATOM 3936 N N . LEU A 1 488 ? -10.490 55.238 -17.639 1.00 87.56 488 LEU A N 1
ATOM 3937 C CA . LEU A 1 488 ? -10.739 54.091 -18.518 1.00 87.56 488 LEU A CA 1
ATOM 3938 C C . LEU A 1 488 ? -9.727 52.944 -18.335 1.00 87.56 488 LEU A C 1
ATOM 3940 O O . LEU A 1 488 ? -10.117 51.776 -18.355 1.00 87.56 488 LEU A O 1
ATOM 3944 N N . MET A 1 489 ? -8.440 53.243 -18.120 1.00 85.94 489 MET A N 1
ATOM 3945 C CA . MET A 1 489 ? -7.391 52.217 -17.978 1.00 85.94 489 MET A CA 1
ATOM 3946 C C . MET A 1 489 ? -7.626 51.196 -16.845 1.00 85.94 489 MET A C 1
ATOM 3948 O O . MET A 1 489 ? -7.386 50.009 -17.080 1.00 85.94 489 MET A O 1
ATOM 3952 N N . PRO A 1 490 ? -8.134 51.572 -15.653 1.00 88.62 490 PRO A N 1
ATOM 3953 C CA . PRO A 1 490 ? -8.525 50.605 -14.625 1.00 88.62 490 PRO A CA 1
ATOM 3954 C C . PRO A 1 490 ? -9.645 49.660 -15.082 1.00 88.62 490 PRO A C 1
ATOM 3956 O O . PRO A 1 490 ? -9.594 48.467 -14.795 1.00 88.62 490 PRO A O 1
ATOM 3959 N N . ILE A 1 491 ? -10.626 50.162 -15.840 1.00 88.81 491 ILE A N 1
ATOM 3960 C CA . ILE A 1 491 ? -11.754 49.367 -16.355 1.00 88.81 491 ILE A CA 1
ATOM 3961 C C . ILE A 1 491 ? -11.256 48.357 -17.400 1.00 88.81 491 ILE A C 1
ATOM 3963 O O . ILE A 1 491 ? -11.611 47.178 -17.340 1.00 88.81 491 ILE A O 1
ATOM 3967 N N . ILE A 1 492 ? -10.369 48.788 -18.305 1.00 89.62 492 ILE A N 1
ATOM 3968 C CA . ILE A 1 492 ? -9.672 47.903 -19.256 1.00 89.62 492 ILE A CA 1
ATOM 3969 C C . ILE A 1 492 ? -8.836 46.856 -18.500 1.00 89.62 492 ILE A C 1
ATOM 3971 O O . ILE A 1 492 ? -8.908 45.671 -18.801 1.00 89.62 492 ILE A O 1
ATOM 3975 N N . THR A 1 493 ? -8.090 47.255 -17.468 1.00 88.56 493 THR A N 1
ATOM 3976 C CA . THR A 1 493 ? -7.250 46.334 -16.679 1.00 88.56 493 THR A CA 1
ATOM 3977 C C . THR A 1 493 ? -8.085 45.257 -15.981 1.00 88.56 493 THR A C 1
ATOM 3979 O O . THR A 1 493 ? -7.806 44.066 -16.127 1.00 88.56 493 THR A O 1
ATOM 3982 N N . TRP A 1 494 ? -9.149 45.657 -15.279 1.00 87.88 494 TRP A N 1
ATOM 3983 C CA . TRP A 1 494 ? -10.051 44.743 -14.577 1.00 87.88 494 TRP A CA 1
ATOM 3984 C C . TRP A 1 494 ? -10.782 43.784 -15.528 1.00 87.88 494 TRP A C 1
ATOM 3986 O O . TRP A 1 494 ? -10.993 42.622 -15.184 1.00 87.88 494 TRP A O 1
ATOM 3996 N N . THR A 1 495 ? -11.135 44.236 -16.736 1.00 87.38 495 THR A N 1
ATOM 3997 C CA . THR A 1 495 ? -11.783 43.380 -17.744 1.00 87.38 495 THR A CA 1
ATOM 3998 C C . THR A 1 495 ? -10.800 42.453 -18.461 1.00 87.38 495 THR A C 1
ATOM 4000 O O . THR A 1 495 ? -11.142 41.295 -18.684 1.00 87.38 495 THR A O 1
ATOM 4003 N N . CYS A 1 496 ? -9.571 42.888 -18.764 1.00 87.88 496 CYS A N 1
ATOM 4004 C CA . CYS A 1 496 ? -8.566 42.071 -19.457 1.00 87.88 496 CYS A CA 1
ATOM 4005 C C . CYS A 1 496 ? -7.881 41.014 -18.570 1.00 87.88 496 CYS A C 1
ATOM 4007 O O . CYS A 1 496 ? -7.541 39.940 -19.073 1.00 87.88 496 CYS A O 1
ATOM 4009 N N . LEU A 1 497 ? -7.676 41.270 -17.270 1.00 87.75 497 LEU A N 1
ATOM 4010 C CA . LEU A 1 497 ? -6.982 40.339 -16.360 1.00 87.75 497 LEU A CA 1
ATOM 4011 C C . LEU A 1 497 ? -7.600 38.920 -16.314 1.00 87.75 497 LEU A C 1
ATOM 4013 O O . LEU A 1 497 ? -6.836 37.950 -16.399 1.00 87.75 497 LEU A O 1
ATOM 4017 N N . PRO A 1 498 ? -8.939 38.747 -16.259 1.00 84.94 498 PRO A N 1
ATOM 4018 C CA . PRO A 1 498 ? -9.584 37.444 -16.414 1.00 84.94 498 PRO A CA 1
ATOM 4019 C C . PRO A 1 498 ? -9.267 36.735 -17.739 1.00 84.94 498 PRO A C 1
ATOM 4021 O O . PRO A 1 498 ? -8.986 35.538 -17.720 1.00 84.94 498 PRO A O 1
ATOM 4024 N N . PHE A 1 499 ? -9.251 37.439 -18.879 1.00 84.38 499 PHE A N 1
ATOM 4025 C CA . PHE A 1 499 ? -8.948 36.827 -20.183 1.00 84.38 499 PHE A CA 1
ATOM 4026 C C . PHE A 1 499 ? -7.482 36.394 -20.294 1.00 84.38 499 PHE A C 1
ATOM 4028 O O . PHE A 1 499 ? -7.212 35.287 -20.753 1.00 84.38 499 PHE A O 1
ATOM 4035 N N . ILE A 1 500 ? -6.540 37.217 -19.817 1.00 84.75 500 ILE A N 1
ATOM 4036 C CA . ILE A 1 500 ? -5.103 36.880 -19.768 1.00 84.75 500 ILE A CA 1
ATOM 4037 C C . ILE A 1 500 ? -4.877 35.633 -18.898 1.00 84.75 500 ILE A C 1
ATOM 4039 O O . ILE A 1 500 ? -4.132 34.722 -19.263 1.00 84.75 500 ILE A O 1
ATOM 4043 N N . SER A 1 501 ? -5.567 35.562 -17.761 1.00 83.25 501 SER A N 1
ATOM 4044 C CA . SER A 1 501 ? -5.455 34.445 -16.818 1.00 83.25 501 SER A CA 1
ATOM 4045 C C . SER A 1 501 ? -6.132 33.174 -17.341 1.00 83.25 501 SER A C 1
ATOM 4047 O O . SER A 1 501 ? -5.593 32.081 -17.179 1.00 83.25 501 SER A O 1
ATOM 4049 N N . TYR A 1 502 ? -7.257 33.302 -18.052 1.00 81.69 502 TYR A N 1
ATOM 4050 C CA . TYR A 1 502 ? -7.898 32.201 -18.773 1.00 81.69 502 TYR A CA 1
ATOM 4051 C C . TYR A 1 502 ? -7.020 31.678 -19.920 1.00 81.69 502 TYR A C 1
ATOM 4053 O O . TYR A 1 502 ? -6.862 30.466 -20.051 1.00 81.69 502 TYR A O 1
ATOM 4061 N N . ALA A 1 503 ? -6.390 32.557 -20.706 1.00 79.44 503 ALA A N 1
ATOM 4062 C CA . ALA A 1 503 ? -5.451 32.167 -21.759 1.00 79.44 503 ALA A CA 1
ATOM 4063 C C . ALA A 1 503 ? -4.244 31.401 -21.187 1.00 79.44 503 ALA A C 1
ATOM 4065 O O . ALA A 1 503 ? -3.888 30.338 -21.696 1.00 79.44 503 ALA A O 1
ATOM 4066 N N . SER A 1 504 ? -3.679 31.875 -20.073 1.00 83.44 504 SER A N 1
ATOM 4067 C CA . SER A 1 504 ? -2.595 31.178 -19.374 1.00 83.44 504 SER A CA 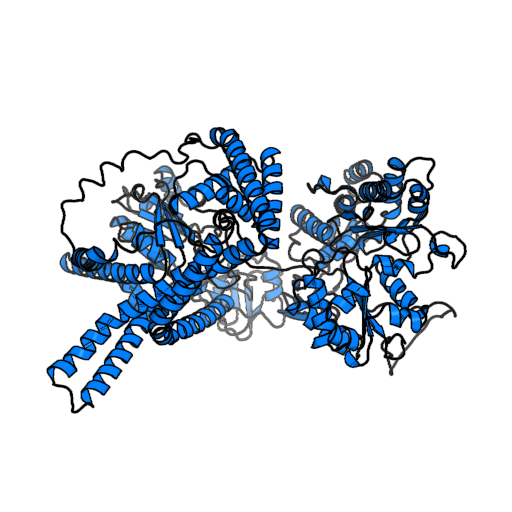1
ATOM 4068 C C . SER A 1 504 ? -3.037 29.826 -18.792 1.00 83.44 504 SER A C 1
ATOM 4070 O O . SER A 1 504 ? -2.337 28.824 -18.950 1.00 83.44 504 SER A O 1
ATOM 4072 N N . MET A 1 505 ? -4.244 29.737 -18.220 1.00 78.69 505 MET A N 1
ATOM 4073 C CA . MET A 1 505 ? -4.830 28.463 -17.784 1.00 78.69 505 MET A CA 1
ATOM 4074 C C . MET A 1 505 ? -5.045 27.495 -18.960 1.00 78.69 505 MET A C 1
ATOM 4076 O O . MET A 1 505 ? -4.793 26.299 -18.824 1.00 78.69 505 MET A O 1
ATOM 4080 N N . ARG A 1 506 ? -5.458 27.990 -20.135 1.00 76.12 506 ARG A N 1
ATOM 4081 C CA . ARG A 1 506 ? -5.618 27.175 -21.350 1.00 76.12 506 ARG A CA 1
ATOM 4082 C C . ARG A 1 506 ? -4.290 26.712 -21.945 1.00 76.12 506 ARG A C 1
ATOM 4084 O O . ARG A 1 506 ? -4.245 25.597 -22.459 1.00 76.12 506 ARG A O 1
ATOM 4091 N N . PHE A 1 507 ? -3.208 27.483 -21.821 1.00 80.50 507 PHE A N 1
ATOM 4092 C CA . PHE A 1 507 ? -1.865 26.972 -22.109 1.00 80.50 507 PHE A CA 1
ATOM 4093 C C . PHE A 1 507 ? -1.434 25.907 -21.092 1.00 80.50 507 PHE A C 1
ATOM 4095 O O . PHE A 1 507 ? -0.936 24.858 -21.491 1.00 80.50 507 PHE A O 1
ATOM 4102 N N . ALA A 1 508 ? -1.684 26.113 -19.796 1.00 72.75 508 ALA A N 1
ATOM 4103 C CA . ALA A 1 508 ? -1.392 25.107 -18.774 1.00 72.75 508 ALA A CA 1
ATOM 4104 C C . ALA A 1 508 ? -2.191 23.799 -18.972 1.00 72.75 508 ALA A C 1
ATOM 4106 O O . ALA A 1 508 ? -1.701 22.730 -18.623 1.00 72.75 508 ALA A O 1
ATOM 4107 N N . GLU A 1 509 ? -3.388 23.852 -19.567 1.00 71.56 509 GLU A N 1
ATOM 4108 C CA . GLU A 1 509 ? -4.104 22.666 -20.057 1.00 71.56 509 GLU A CA 1
ATOM 4109 C C . GLU A 1 509 ? -3.450 22.085 -21.324 1.00 71.56 509 GLU A C 1
ATOM 4111 O O . GLU A 1 509 ? -2.887 20.992 -21.300 1.00 71.56 509 GLU A O 1
ATOM 4116 N N . ASN A 1 510 ? -3.527 22.810 -22.442 1.00 74.75 510 ASN A N 1
ATOM 4117 C CA . ASN A 1 510 ? -3.283 22.250 -23.773 1.00 74.75 510 ASN A CA 1
ATOM 4118 C C . ASN A 1 510 ? -1.787 22.169 -24.121 1.00 74.75 510 ASN A C 1
ATOM 4120 O O . ASN A 1 510 ? -1.366 21.269 -24.841 1.00 74.75 510 ASN A O 1
ATOM 4124 N N . GLY A 1 511 ? -0.961 23.078 -23.601 1.00 73.31 511 GLY A N 1
ATOM 4125 C CA . GLY A 1 511 ? 0.496 23.047 -23.756 1.00 73.31 511 GLY A CA 1
ATOM 4126 C C . GLY A 1 511 ? 1.132 21.854 -23.043 1.00 73.31 511 GLY A C 1
ATOM 4127 O O . GLY A 1 511 ? 2.117 21.301 -23.528 1.00 73.31 511 GLY A O 1
ATOM 4128 N N . ILE A 1 512 ? 0.525 21.387 -21.946 1.00 71.12 512 ILE A N 1
ATOM 4129 C CA . ILE A 1 512 ? 0.905 20.131 -21.291 1.00 71.12 512 ILE A CA 1
ATOM 4130 C C . ILE A 1 512 ? 0.587 18.924 -22.188 1.00 71.12 512 ILE A C 1
ATOM 4132 O O . ILE A 1 512 ? 1.423 18.025 -22.298 1.00 71.12 512 ILE A O 1
ATOM 4136 N N . ASP A 1 513 ? -0.585 18.905 -22.832 1.00 68.38 513 ASP A N 1
ATOM 4137 C CA . ASP A 1 513 ? -0.957 17.873 -23.810 1.00 68.38 513 ASP A CA 1
ATOM 4138 C C . ASP A 1 513 ? 0.028 17.887 -25.016 1.00 68.38 513 ASP A C 1
ATOM 4140 O O . ASP A 1 513 ? 0.571 16.842 -25.381 1.00 68.38 513 ASP A O 1
ATOM 4144 N N . VAL A 1 514 ? 0.395 19.068 -25.546 1.00 77.38 514 VAL A N 1
ATOM 4145 C CA . VAL A 1 514 ? 1.413 19.225 -26.614 1.00 77.38 514 VAL A CA 1
ATOM 4146 C C . VAL A 1 514 ? 2.803 18.739 -26.182 1.00 77.38 514 VAL A C 1
ATOM 4148 O O . VAL A 1 514 ? 3.397 17.927 -26.891 1.00 77.38 514 VAL A O 1
ATOM 4151 N N . PHE A 1 515 ? 3.320 19.161 -25.024 1.00 79.94 515 PHE A N 1
ATOM 4152 C CA . PHE A 1 515 ? 4.634 18.737 -24.511 1.00 79.94 515 PHE A CA 1
ATOM 4153 C C . PHE A 1 515 ? 4.759 17.205 -24.427 1.00 79.94 515 PHE A C 1
ATOM 4155 O O . PHE A 1 515 ? 5.793 16.624 -24.755 1.00 79.94 515 PHE A O 1
ATOM 4162 N N . LYS A 1 516 ? 3.670 16.527 -24.050 1.00 74.50 516 LYS A N 1
ATOM 4163 C CA . LYS A 1 516 ? 3.607 15.062 -23.926 1.00 74.50 516 LYS A CA 1
ATOM 4164 C C . LYS A 1 516 ? 3.515 14.326 -25.268 1.00 74.50 516 LYS A C 1
ATOM 4166 O O . LYS A 1 516 ? 3.784 13.127 -25.293 1.00 74.50 516 LYS A O 1
ATOM 4171 N N . SER A 1 517 ? 3.209 15.024 -26.365 1.00 77.56 517 SER A N 1
ATOM 4172 C CA . SER A 1 517 ? 3.280 14.488 -27.736 1.00 77.56 517 SER A CA 1
ATOM 4173 C C . SER A 1 517 ? 4.697 14.501 -28.335 1.00 77.56 517 SER A C 1
ATOM 4175 O O . SER A 1 517 ? 4.954 13.784 -29.298 1.00 77.56 517 SER A O 1
ATOM 4177 N N . LEU A 1 518 ? 5.648 15.237 -27.739 1.00 81.81 518 LEU A N 1
ATOM 4178 C CA . LEU A 1 518 ? 7.013 15.376 -28.270 1.00 81.81 518 LEU A CA 1
ATOM 4179 C C . LEU A 1 518 ? 7.843 14.084 -28.144 1.00 81.81 518 LEU A C 1
ATOM 4181 O O . LEU A 1 518 ? 8.392 13.609 -29.135 1.00 81.81 518 LEU A O 1
ATOM 4185 N N . ARG A 1 519 ? 7.907 13.479 -26.945 1.00 81.62 519 ARG A N 1
ATOM 4186 C CA . ARG A 1 519 ? 8.671 12.232 -26.704 1.00 81.62 519 ARG A CA 1
ATOM 4187 C C . ARG A 1 519 ? 8.231 11.068 -27.618 1.00 81.62 519 ARG A C 1
ATOM 4189 O O . ARG A 1 519 ? 9.113 10.409 -28.153 1.00 81.62 519 ARG A O 1
ATOM 4196 N N . PRO A 1 520 ? 6.930 10.815 -27.853 1.00 74.56 520 PRO A N 1
ATOM 4197 C CA . PRO A 1 520 ? 6.475 9.798 -28.806 1.00 74.56 520 PRO A CA 1
ATOM 4198 C C . PRO A 1 520 ? 6.927 10.044 -30.243 1.00 74.56 520 PRO A C 1
ATOM 4200 O O . PRO A 1 520 ? 7.400 9.115 -30.883 1.00 74.56 520 PRO A O 1
ATOM 4203 N N . LEU A 1 521 ? 6.825 11.284 -30.733 1.00 78.31 521 LEU A N 1
ATOM 4204 C CA . LEU A 1 521 ? 7.269 11.647 -32.083 1.00 78.31 521 LEU A CA 1
ATOM 4205 C C . LEU A 1 521 ? 8.795 11.534 -32.237 1.00 78.31 521 LEU A C 1
ATOM 4207 O O . LEU A 1 521 ? 9.273 11.202 -33.315 1.00 78.31 521 LEU A O 1
ATOM 4211 N N . TYR A 1 522 ? 9.552 11.755 -31.159 1.00 82.94 522 TYR A N 1
ATOM 4212 C CA . TYR A 1 522 ? 10.989 11.478 -31.112 1.00 82.94 522 TYR A CA 1
ATOM 4213 C C . TYR A 1 522 ? 11.296 9.970 -31.143 1.00 82.94 522 TYR A C 1
ATOM 4215 O O . TYR A 1 522 ? 12.089 9.535 -31.973 1.00 82.94 522 TYR A O 1
ATOM 4223 N N . VAL A 1 523 ? 10.634 9.152 -30.313 1.00 80.50 523 VAL A N 1
ATOM 4224 C CA . VAL A 1 523 ? 10.820 7.684 -30.323 1.00 80.50 523 VAL A CA 1
ATOM 4225 C C . VAL A 1 523 ? 10.426 7.091 -31.686 1.00 80.50 523 VAL A C 1
ATOM 4227 O O . VAL A 1 523 ? 11.154 6.261 -32.210 1.00 80.50 523 VAL A O 1
ATOM 4230 N N . ALA A 1 524 ? 9.360 7.594 -32.316 1.00 76.75 524 ALA A N 1
ATOM 4231 C CA . ALA A 1 524 ? 8.933 7.235 -33.674 1.00 76.75 524 ALA A CA 1
ATOM 4232 C C . ALA A 1 524 ? 9.971 7.530 -34.778 1.00 76.75 524 ALA A C 1
ATOM 4234 O O . ALA A 1 524 ? 9.935 6.912 -35.841 1.00 76.75 524 ALA A O 1
ATOM 4235 N N . LEU A 1 525 ? 10.860 8.504 -34.553 1.00 79.44 525 LEU A N 1
ATOM 4236 C CA . LEU A 1 525 ? 11.948 8.869 -35.467 1.00 79.44 525 LEU A CA 1
ATOM 4237 C C . LEU A 1 525 ? 13.248 8.103 -35.179 1.00 79.44 525 LEU A C 1
ATOM 4239 O O . LEU A 1 525 ? 14.090 8.010 -36.068 1.00 79.44 525 LEU A O 1
ATOM 4243 N N . TYR A 1 526 ? 13.416 7.588 -33.959 1.00 82.81 526 TYR A N 1
ATOM 4244 C CA . TYR A 1 526 ? 14.621 6.889 -33.504 1.00 82.81 526 TYR A CA 1
ATOM 4245 C C . TYR A 1 526 ? 14.511 5.359 -33.637 1.00 82.81 526 TYR A C 1
ATOM 4247 O O . TYR A 1 526 ? 15.461 4.714 -34.063 1.00 82.81 526 TYR A O 1
ATOM 4255 N N . ASP A 1 527 ? 13.345 4.791 -33.316 1.00 79.94 527 ASP A N 1
ATOM 4256 C CA . ASP A 1 527 ? 13.045 3.353 -33.352 1.00 79.94 527 ASP A CA 1
ATOM 4257 C C . ASP A 1 527 ? 11.680 3.119 -34.044 1.00 79.94 527 ASP A C 1
ATOM 4259 O O . ASP A 1 527 ? 10.630 3.046 -33.388 1.00 79.94 527 ASP A O 1
ATOM 4263 N N . PRO A 1 528 ? 11.655 3.063 -35.391 1.00 76.31 528 PRO A N 1
ATOM 4264 C CA . PRO A 1 528 ? 10.420 2.937 -36.165 1.00 76.31 528 PRO A CA 1
ATOM 4265 C C . PRO A 1 528 ? 9.854 1.508 -36.203 1.00 76.31 528 PRO A C 1
ATOM 4267 O O . PRO A 1 528 ? 8.688 1.332 -36.564 1.00 76.31 528 PRO A O 1
ATOM 4270 N N . ASP A 1 529 ? 10.651 0.492 -35.857 1.00 78.38 529 ASP A N 1
ATOM 4271 C CA . ASP A 1 529 ? 10.268 -0.916 -36.005 1.00 78.38 529 ASP A CA 1
ATOM 4272 C C . ASP A 1 529 ? 9.734 -1.505 -34.694 1.00 78.38 529 ASP A C 1
ATOM 4274 O O . ASP A 1 529 ? 8.677 -2.142 -34.700 1.00 78.38 529 ASP A O 1
ATOM 4278 N N . SER A 1 530 ? 10.347 -1.210 -33.540 1.00 76.81 530 SER A N 1
ATOM 4279 C CA . SER A 1 530 ? 9.774 -1.640 -32.257 1.00 76.81 530 SER A CA 1
ATOM 4280 C C . SER A 1 530 ? 8.476 -0.888 -31.938 1.00 76.81 530 SER A C 1
ATOM 4282 O O . SER A 1 530 ? 7.526 -1.446 -31.381 1.00 76.81 530 SER A O 1
ATOM 4284 N N . THR A 1 531 ? 8.358 0.367 -32.387 1.00 74.75 531 THR A N 1
ATOM 4285 C CA . THR A 1 531 ? 7.094 1.111 -32.292 1.00 74.75 531 THR A CA 1
ATOM 4286 C C . THR A 1 531 ? 5.995 0.585 -33.224 1.00 74.75 531 THR A C 1
ATOM 4288 O O . THR A 1 531 ? 4.815 0.690 -32.875 1.00 74.75 531 THR A O 1
ATOM 4291 N N . ALA A 1 532 ? 6.345 -0.047 -34.351 1.00 77.44 532 ALA A N 1
ATOM 4292 C CA . ALA A 1 532 ? 5.389 -0.790 -35.172 1.00 77.44 532 ALA A CA 1
ATOM 4293 C C . ALA A 1 532 ? 4.929 -2.084 -34.469 1.00 77.44 532 ALA A C 1
ATOM 4295 O O . ALA A 1 532 ? 3.726 -2.334 -34.385 1.00 77.44 532 ALA A O 1
ATOM 4296 N N . ASN A 1 533 ? 5.856 -2.842 -33.873 1.00 83.75 533 ASN A N 1
ATOM 4297 C CA . ASN A 1 533 ? 5.560 -4.053 -33.096 1.00 83.75 533 ASN A CA 1
ATOM 4298 C C . ASN A 1 533 ? 4.618 -3.764 -31.902 1.00 83.75 533 ASN A C 1
ATOM 4300 O O . ASN A 1 533 ? 3.567 -4.391 -31.760 1.00 83.75 533 ASN A O 1
ATOM 4304 N N . LEU A 1 534 ? 4.904 -2.718 -31.110 1.00 83.88 534 LEU A N 1
ATOM 4305 C CA . LEU A 1 534 ? 4.008 -2.224 -30.048 1.00 83.88 534 LEU A CA 1
ATOM 4306 C C . LEU A 1 534 ? 2.566 -2.003 -30.529 1.00 83.88 534 LEU A C 1
ATOM 4308 O O . LEU A 1 534 ? 1.615 -2.211 -29.769 1.00 83.88 534 LEU A O 1
ATOM 4312 N N . ARG A 1 535 ? 2.399 -1.525 -31.768 1.00 82.50 535 ARG A N 1
ATOM 4313 C CA . ARG A 1 535 ? 1.091 -1.244 -32.358 1.00 82.50 535 ARG A CA 1
ATOM 4314 C C . ARG A 1 535 ? 0.379 -2.520 -32.796 1.00 82.50 535 ARG A C 1
ATOM 4316 O O . ARG A 1 535 ? -0.817 -2.629 -32.537 1.00 82.50 535 ARG A O 1
ATOM 4323 N N . GLU A 1 536 ? 1.084 -3.476 -33.391 1.00 85.31 536 GLU A N 1
ATOM 4324 C CA . GLU A 1 536 ? 0.516 -4.780 -33.751 1.00 85.31 536 GLU A CA 1
ATOM 4325 C C . GLU A 1 536 ? 0.034 -5.534 -32.502 1.00 85.31 536 GLU A C 1
ATOM 4327 O O . GLU A 1 536 ? -1.126 -5.948 -32.438 1.00 85.31 536 GLU A O 1
ATOM 4332 N N . ILE A 1 537 ? 0.861 -5.585 -31.449 1.00 86.69 537 ILE A N 1
ATOM 4333 C CA . ILE A 1 537 ? 0.489 -6.133 -30.134 1.00 86.69 537 ILE A CA 1
ATOM 4334 C C . ILE A 1 537 ? -0.762 -5.427 -29.588 1.00 86.69 537 ILE A C 1
ATOM 4336 O O . ILE A 1 537 ? -1.698 -6.087 -29.133 1.00 86.69 537 ILE A O 1
ATOM 4340 N N . ARG A 1 538 ? -0.822 -4.089 -29.668 1.00 87.44 538 ARG A N 1
ATOM 4341 C CA . ARG A 1 538 ? -1.987 -3.308 -29.222 1.00 87.44 538 ARG A CA 1
ATOM 4342 C C . ARG A 1 538 ? -3.251 -3.625 -30.025 1.00 87.44 538 ARG A C 1
ATOM 4344 O O . ARG A 1 538 ? -4.337 -3.665 -29.450 1.00 87.44 538 ARG A O 1
ATOM 4351 N N . GLU A 1 539 ? -3.148 -3.782 -31.341 1.00 85.12 539 GLU A N 1
ATOM 4352 C CA . GLU A 1 539 ? -4.299 -4.053 -32.209 1.00 85.12 539 GLU A CA 1
ATOM 4353 C C . GLU A 1 539 ? -4.815 -5.486 -32.027 1.00 85.12 539 GLU A C 1
ATOM 4355 O O . GLU A 1 539 ? -6.021 -5.658 -31.847 1.00 85.12 539 GLU A O 1
ATOM 4360 N N . LYS A 1 540 ? -3.922 -6.476 -31.911 1.00 88.88 540 LYS A N 1
ATOM 4361 C CA . LYS A 1 540 ? -4.264 -7.864 -31.564 1.00 88.88 540 LYS A CA 1
ATOM 4362 C C . LYS A 1 540 ? -4.918 -7.971 -30.183 1.00 88.88 540 LYS A C 1
ATOM 4364 O O . LYS A 1 540 ? -6.002 -8.526 -30.051 1.00 88.88 540 LYS A O 1
ATOM 4369 N N . LEU A 1 541 ? -4.336 -7.345 -29.158 1.00 88.31 541 LEU A N 1
ATOM 4370 C CA . LEU A 1 541 ? -4.904 -7.350 -27.805 1.00 88.31 541 LEU A CA 1
ATOM 4371 C C . LEU A 1 541 ? -6.253 -6.607 -27.727 1.00 88.31 541 LEU A C 1
ATOM 4373 O O . LEU A 1 541 ? -7.143 -6.995 -26.975 1.00 88.31 541 LEU A O 1
ATOM 4377 N N . SER A 1 542 ? -6.436 -5.559 -28.536 1.00 87.50 542 SER A N 1
ATOM 4378 C CA . SER A 1 542 ? -7.721 -4.864 -28.701 1.00 87.50 542 SER A CA 1
ATOM 4379 C C . SER A 1 542 ? -8.799 -5.786 -29.297 1.00 87.50 542 SER A C 1
ATOM 4381 O O . SER A 1 542 ? -9.955 -5.708 -28.875 1.00 87.50 542 SER A O 1
ATOM 4383 N N . GLN A 1 543 ? -8.432 -6.686 -30.217 1.00 87.00 543 GLN A N 1
ATOM 4384 C CA . GLN A 1 543 ? -9.324 -7.708 -30.779 1.00 87.00 543 GLN A CA 1
ATOM 4385 C C . GLN A 1 543 ? -9.643 -8.813 -29.761 1.00 87.00 543 GLN A C 1
ATOM 4387 O O . GLN A 1 543 ? -10.825 -9.051 -29.516 1.00 87.00 543 GLN A O 1
ATOM 4392 N N . ASP A 1 544 ? -8.636 -9.416 -29.115 1.00 87.94 544 ASP A N 1
ATOM 4393 C CA . ASP A 1 544 ? -8.818 -10.470 -28.099 1.00 87.94 544 ASP A CA 1
ATOM 4394 C C . ASP A 1 544 ? -9.784 -10.013 -26.985 1.00 87.94 544 ASP A C 1
ATOM 4396 O O . ASP A 1 544 ? -10.754 -10.701 -26.662 1.00 87.94 544 ASP A O 1
ATOM 4400 N N . ILE A 1 545 ? -9.576 -8.802 -26.451 1.00 86.94 545 ILE A N 1
ATOM 4401 C CA . ILE A 1 545 ? -10.427 -8.207 -25.406 1.00 86.94 545 ILE A CA 1
ATOM 4402 C C . ILE A 1 545 ? -11.858 -7.995 -25.912 1.00 86.94 545 ILE A C 1
ATOM 4404 O O . ILE A 1 545 ? -12.818 -8.297 -25.206 1.00 86.94 545 ILE A O 1
ATOM 4408 N N . THR A 1 546 ? -12.019 -7.498 -27.140 1.00 86.75 546 THR A N 1
ATOM 4409 C CA . THR A 1 546 ? -13.344 -7.258 -27.734 1.00 86.75 546 THR A CA 1
ATOM 4410 C C . THR A 1 546 ? -14.092 -8.570 -27.988 1.00 86.75 546 THR A C 1
ATOM 4412 O O . THR A 1 546 ? -15.293 -8.635 -27.737 1.00 86.75 546 THR A O 1
ATOM 4415 N N . LYS A 1 547 ? -13.390 -9.638 -28.390 1.00 87.12 547 LYS A N 1
ATOM 4416 C CA . LYS A 1 547 ? -13.961 -10.978 -28.565 1.00 87.12 547 LYS A CA 1
ATOM 4417 C C . LYS A 1 547 ? -14.499 -11.542 -27.246 1.00 87.12 547 LYS A C 1
ATOM 4419 O O . LYS A 1 547 ? -15.679 -11.867 -27.176 1.00 87.12 547 LYS A O 1
ATOM 4424 N N . VAL A 1 548 ? -13.680 -11.595 -26.192 1.00 86.62 548 VAL A N 1
ATOM 4425 C CA . VAL A 1 548 ? -14.099 -12.158 -24.890 1.00 86.62 548 VAL A CA 1
ATOM 4426 C C . VAL A 1 548 ? -15.240 -11.348 -24.262 1.00 86.62 548 VAL A C 1
ATOM 4428 O O . VAL A 1 548 ? -16.157 -11.927 -23.683 1.00 86.62 548 VAL A O 1
ATOM 4431 N N . ILE A 1 549 ? -15.258 -10.020 -24.428 1.00 84.56 549 ILE A N 1
ATOM 4432 C CA . ILE A 1 549 ? -16.380 -9.189 -23.958 1.00 84.56 549 ILE A CA 1
ATOM 4433 C C . ILE A 1 549 ? -17.659 -9.458 -24.759 1.00 84.56 549 ILE A C 1
ATOM 4435 O O . ILE A 1 549 ? -18.733 -9.463 -24.168 1.00 84.56 549 ILE A O 1
ATOM 4439 N N . ASN A 1 550 ? -17.576 -9.719 -26.064 1.00 84.38 550 ASN A N 1
ATOM 4440 C CA . ASN A 1 550 ? -18.755 -10.067 -26.861 1.00 84.38 550 ASN A CA 1
ATOM 4441 C C . ASN A 1 550 ? -19.266 -11.495 -26.570 1.00 84.38 550 ASN A C 1
ATOM 4443 O O . ASN A 1 550 ? -20.460 -11.742 -26.714 1.00 84.38 550 ASN A O 1
ATOM 4447 N N . GLU A 1 551 ? -18.400 -12.411 -26.118 1.00 83.81 551 GLU A N 1
ATOM 4448 C CA . GLU A 1 551 ? -18.781 -13.755 -25.652 1.00 83.81 551 GLU A CA 1
ATOM 4449 C C . GLU A 1 551 ? -19.416 -13.749 -24.249 1.00 83.81 551 GLU A C 1
ATOM 4451 O O . GLU A 1 551 ? -20.413 -14.431 -24.026 1.00 83.81 551 GLU A O 1
ATOM 4456 N N . ILE A 1 552 ? -18.848 -13.001 -23.293 1.00 84.12 552 ILE A N 1
ATOM 4457 C CA . ILE A 1 552 ? -19.283 -13.001 -21.880 1.00 84.12 552 ILE A CA 1
ATOM 4458 C C . ILE A 1 552 ? -20.340 -11.917 -21.599 1.00 84.12 552 ILE A C 1
ATOM 4460 O O . ILE A 1 552 ? -21.252 -12.122 -20.805 1.00 84.12 552 ILE A O 1
ATOM 4464 N N . GLY A 1 553 ? -20.264 -10.759 -22.254 1.00 78.56 553 GLY A N 1
ATOM 4465 C CA . GLY A 1 553 ? -21.141 -9.604 -22.020 1.00 78.56 553 GLY A CA 1
ATOM 4466 C C . GLY A 1 553 ? -22.649 -9.910 -21.996 1.00 78.56 553 GLY A C 1
ATOM 4467 O O . GLY A 1 553 ? -23.309 -9.468 -21.049 1.00 78.56 553 GLY A O 1
ATOM 4468 N N . PRO A 1 554 ? -23.196 -10.695 -22.949 1.00 82.00 554 PRO A N 1
ATOM 4469 C CA . PRO A 1 554 ? -24.615 -11.057 -22.975 1.00 82.00 554 PRO A CA 1
ATOM 4470 C C . PRO A 1 554 ? -25.108 -11.852 -21.756 1.00 82.00 554 PRO A C 1
ATOM 4472 O O . PRO A 1 554 ? -26.292 -11.778 -21.437 1.00 82.00 554 PRO A O 1
ATOM 4475 N N . SER A 1 555 ? -24.239 -12.602 -21.061 1.00 77.44 555 SER A N 1
ATOM 4476 C CA . SER A 1 555 ? -24.632 -13.362 -19.860 1.00 77.44 555 SER A CA 1
ATOM 4477 C C . SER A 1 555 ? -24.654 -12.508 -18.587 1.00 77.44 555 SER A C 1
ATOM 4479 O O . SER A 1 555 ? -25.287 -12.889 -17.603 1.00 77.44 555 SER A O 1
ATOM 4481 N N . VAL A 1 556 ? -23.983 -11.350 -18.599 1.00 75.00 556 VAL A N 1
ATOM 4482 C CA . VAL A 1 556 ? -23.874 -10.430 -17.452 1.00 75.00 556 VAL A CA 1
ATOM 4483 C C . VAL A 1 556 ? -24.858 -9.265 -17.554 1.00 75.00 556 VAL A C 1
ATOM 4485 O O . VAL A 1 556 ? -25.369 -8.789 -16.540 1.00 75.00 556 VAL A O 1
ATOM 4488 N N . PHE A 1 557 ? -25.127 -8.792 -18.772 1.00 76.94 557 PHE A N 1
ATOM 4489 C CA . PHE A 1 557 ? -25.910 -7.588 -19.024 1.00 76.94 557 PHE A CA 1
ATOM 4490 C C . PHE A 1 557 ? -26.980 -7.856 -20.089 1.00 76.94 557 PHE A C 1
ATOM 4492 O O . PHE A 1 557 ? -26.677 -8.002 -21.269 1.00 76.94 557 PHE A O 1
ATOM 4499 N N . SER A 1 558 ? -28.255 -7.859 -19.692 1.00 67.94 558 SER A N 1
ATOM 4500 C CA . SER A 1 558 ? -29.388 -8.044 -20.616 1.00 67.94 558 SER A CA 1
ATOM 4501 C C . SER A 1 558 ? -29.625 -6.858 -21.564 1.00 67.94 558 SER A C 1
ATOM 4503 O O . SER A 1 558 ? -30.417 -6.964 -22.499 1.00 67.94 558 SER A O 1
ATOM 4505 N N . ASP A 1 559 ? -28.933 -5.734 -21.348 1.00 69.62 559 ASP A N 1
ATOM 4506 C CA . ASP A 1 559 ? -28.857 -4.590 -22.260 1.00 69.62 559 ASP A CA 1
ATOM 4507 C C . ASP A 1 559 ? -27.603 -4.604 -23.158 1.00 69.62 559 ASP A C 1
ATOM 4509 O O . ASP A 1 559 ? -27.361 -3.624 -23.865 1.00 69.62 559 ASP A O 1
ATOM 4513 N N . PHE A 1 560 ? -26.804 -5.682 -23.137 1.00 73.62 560 PHE A N 1
ATOM 4514 C CA . PHE A 1 560 ? -25.589 -5.794 -23.945 1.00 73.62 560 PHE A CA 1
ATOM 4515 C C . PHE A 1 560 ? -25.891 -5.822 -25.447 1.00 73.62 560 PHE A C 1
ATOM 4517 O O . PHE A 1 560 ? -26.763 -6.544 -25.928 1.00 73.62 560 PHE A O 1
ATOM 4524 N N . ASP A 1 561 ? -25.113 -5.042 -26.186 1.00 68.69 561 ASP A N 1
ATOM 4525 C CA . ASP A 1 561 ? -25.220 -4.839 -27.624 1.00 68.69 561 ASP A CA 1
ATOM 4526 C C . ASP A 1 561 ? -23.780 -4.628 -28.139 1.00 68.69 561 ASP A C 1
ATOM 4528 O O . ASP A 1 561 ? -23.126 -3.678 -27.693 1.00 68.69 561 ASP A O 1
ATOM 4532 N N . PRO A 1 562 ? -23.227 -5.527 -28.979 1.00 64.75 562 PRO A N 1
ATOM 4533 C CA . PRO A 1 562 ? -21.808 -5.494 -29.339 1.00 64.75 562 PRO A CA 1
ATOM 4534 C C . PRO A 1 562 ? -21.448 -4.282 -30.210 1.00 64.75 562 PRO A C 1
ATOM 4536 O O . PRO A 1 562 ? -20.381 -3.700 -30.018 1.00 64.75 562 PRO A O 1
ATOM 4539 N N . ASP A 1 563 ? -22.349 -3.864 -31.106 1.00 60.50 563 ASP A N 1
ATOM 4540 C CA . ASP A 1 5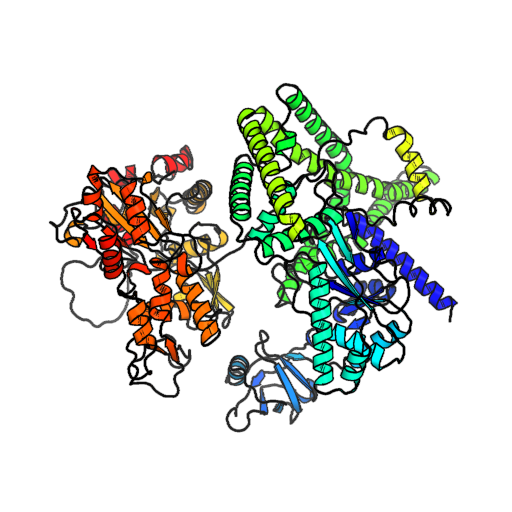63 ? -22.170 -2.696 -31.980 1.00 60.50 563 ASP A CA 1
ATOM 4541 C C . ASP A 1 563 ? -22.515 -1.378 -31.265 1.00 60.50 563 ASP A C 1
ATOM 4543 O O . ASP A 1 563 ? -22.078 -0.292 -31.665 1.00 60.50 563 ASP A O 1
ATOM 4547 N N . ASN A 1 564 ? -23.329 -1.437 -30.205 1.00 60.78 564 ASN A N 1
ATOM 4548 C CA . ASN A 1 564 ? -23.812 -0.255 -29.508 1.00 60.78 564 ASN A CA 1
ATOM 4549 C C . ASN A 1 564 ? -24.007 -0.477 -27.992 1.00 60.78 564 ASN A C 1
ATOM 4551 O O . ASN A 1 564 ? -25.101 -0.280 -27.465 1.00 60.78 564 ASN A O 1
ATOM 4555 N N . VAL A 1 565 ? -22.901 -0.757 -27.283 1.00 55.38 565 VAL A N 1
ATOM 4556 C CA . VAL A 1 565 ? -22.754 -0.970 -25.812 1.00 55.38 565 VAL A CA 1
ATOM 4557 C C . VAL A 1 565 ? -23.509 0.013 -24.901 1.00 55.38 565 VAL A C 1
ATOM 4559 O O . VAL A 1 565 ? -23.734 -0.266 -23.725 1.00 55.38 565 VAL A O 1
ATOM 4562 N N . PHE A 1 566 ? -23.929 1.162 -25.429 1.00 52.97 566 PHE A N 1
ATOM 4563 C CA . PHE A 1 566 ? -24.962 1.989 -24.816 1.00 52.97 566 PHE A CA 1
ATOM 4564 C C . PHE A 1 566 ? -26.156 2.085 -25.764 1.00 52.97 566 PHE A C 1
ATOM 4566 O O . PHE A 1 566 ? -26.201 2.974 -26.623 1.00 52.97 566 PHE A O 1
ATOM 4573 N N . ARG A 1 567 ? -27.155 1.211 -25.585 1.00 43.88 567 ARG A N 1
ATOM 4574 C CA . ARG A 1 567 ? -28.502 1.489 -26.097 1.00 43.88 567 ARG A CA 1
ATOM 4575 C C . ARG A 1 567 ? -28.917 2.874 -25.607 1.00 43.88 567 ARG A C 1
ATOM 4577 O O . ARG A 1 567 ? -28.728 3.217 -24.441 1.00 43.88 567 ARG A O 1
ATOM 4584 N N . ASN A 1 568 ? -29.431 3.698 -26.517 1.00 38.25 568 ASN A N 1
ATOM 4585 C CA . ASN A 1 568 ? -30.009 4.971 -26.111 1.00 38.25 568 ASN A CA 1
ATOM 4586 C C . ASN A 1 568 ? -31.301 4.662 -25.351 1.00 38.25 568 ASN A C 1
ATOM 4588 O O . ASN A 1 568 ? -32.211 4.095 -25.952 1.00 38.25 568 ASN A O 1
ATOM 4592 N N . ASP A 1 569 ? -31.411 5.100 -24.095 1.00 32.00 569 ASP A N 1
ATOM 4593 C CA . ASP A 1 569 ? -32.717 5.343 -23.476 1.00 32.00 569 ASP A CA 1
ATOM 4594 C C . ASP A 1 569 ? -33.408 6.426 -24.322 1.00 32.00 569 ASP A C 1
ATOM 4596 O O . ASP A 1 569 ? -33.108 7.625 -24.236 1.00 32.00 569 ASP A O 1
ATOM 4600 N N . SER A 1 570 ? -34.250 5.982 -25.256 1.00 32.88 570 SER A N 1
ATOM 4601 C CA . SER A 1 570 ? -34.719 6.766 -26.398 1.00 32.88 570 SER A CA 1
ATOM 4602 C C . SER A 1 570 ? -35.900 7.672 -26.047 1.00 32.88 570 SER A C 1
ATOM 4604 O O . SER A 1 570 ? -36.943 7.621 -26.686 1.00 32.88 570 SER A O 1
ATOM 4606 N N . THR A 1 571 ? -35.711 8.531 -25.046 1.00 29.66 571 THR A N 1
ATOM 4607 C CA . THR A 1 571 ? -36.632 9.616 -24.659 1.00 29.66 571 THR A CA 1
ATOM 4608 C C . THR A 1 571 ? -35.861 10.922 -24.421 1.00 29.66 571 THR A C 1
ATOM 4610 O O . THR A 1 571 ? -36.098 11.639 -23.452 1.00 29.66 571 THR A O 1
ATOM 4613 N N . SER A 1 572 ? -34.856 11.202 -25.263 1.00 30.94 572 SER A N 1
ATOM 4614 C CA . SER A 1 572 ? -34.010 12.407 -25.146 1.00 30.94 572 SER A CA 1
ATOM 4615 C C . SER A 1 572 ? -33.542 13.032 -26.472 1.00 30.94 572 SER A C 1
ATOM 4617 O O . SER A 1 572 ? -32.840 14.041 -26.452 1.00 30.94 572 SER A O 1
ATOM 4619 N N . LYS A 1 573 ? -33.939 12.487 -27.635 1.00 28.91 573 LYS A N 1
ATOM 4620 C CA . LYS A 1 573 ? -33.675 13.129 -28.941 1.00 28.91 573 LYS A CA 1
ATOM 4621 C C . LYS A 1 573 ? -34.725 14.167 -29.349 1.00 28.91 573 LYS A C 1
ATOM 4623 O O . LYS A 1 573 ? -34.400 15.049 -30.134 1.00 28.91 573 LYS A O 1
ATOM 4628 N N . GLU A 1 574 ? -35.929 14.112 -28.787 1.00 27.38 574 GLU A N 1
ATOM 4629 C CA . GLU A 1 574 ? -36.993 15.094 -29.055 1.00 27.38 574 GLU A CA 1
ATOM 4630 C C . GLU A 1 574 ? -36.875 16.322 -28.130 1.00 27.38 574 GLU A C 1
ATOM 4632 O O . GLU A 1 574 ? -37.023 17.461 -28.576 1.00 27.38 574 GLU A O 1
ATOM 4637 N N . SER A 1 575 ? -36.425 16.128 -26.883 1.00 27.14 575 SER A N 1
ATOM 4638 C CA . SER A 1 575 ? -36.281 17.178 -25.856 1.00 27.14 575 SER A CA 1
ATOM 4639 C C . SER A 1 575 ? -35.159 18.205 -26.095 1.00 27.14 575 SER A C 1
ATOM 4641 O O . SER A 1 575 ? -34.920 19.058 -25.243 1.00 27.14 575 SER A O 1
ATOM 4643 N N . VAL A 1 576 ? -34.432 18.121 -27.214 1.00 28.33 576 VAL A N 1
ATOM 4644 C CA . VAL A 1 576 ? -33.383 19.091 -27.600 1.00 28.33 576 VAL A CA 1
ATOM 4645 C C . VAL A 1 576 ? -33.921 20.149 -28.574 1.00 28.33 576 VAL A C 1
ATOM 4647 O O . VAL A 1 576 ? -33.346 21.229 -28.680 1.00 28.33 576 VAL A O 1
ATOM 4650 N N . SER A 1 577 ? -35.038 19.872 -29.253 1.00 25.69 577 SER A N 1
ATOM 4651 C CA . SER A 1 577 ? -35.617 20.772 -30.260 1.00 25.69 577 SER A CA 1
ATOM 4652 C C . SER A 1 577 ? -36.563 21.835 -29.676 1.00 25.69 577 SER A C 1
ATOM 4654 O O . SER A 1 577 ? -36.530 22.983 -30.113 1.00 25.69 577 SER A O 1
ATOM 4656 N N . GLU A 1 578 ? -37.333 21.509 -28.633 1.00 26.84 578 GLU A N 1
ATOM 4657 C CA . GLU A 1 578 ? -38.377 22.404 -28.093 1.00 26.84 578 GLU A CA 1
ATOM 4658 C C . GLU A 1 578 ? -37.907 23.396 -27.012 1.00 26.84 578 GLU A C 1
ATOM 4660 O O . GLU A 1 578 ? -38.648 24.295 -26.625 1.00 26.84 578 GLU A O 1
ATOM 4665 N N . LEU A 1 579 ? -36.651 23.316 -26.555 1.00 26.59 579 LEU A N 1
ATOM 4666 C CA . LEU A 1 579 ? -36.053 24.323 -25.657 1.00 26.59 579 LEU A CA 1
ATOM 4667 C C . LEU A 1 579 ? -35.364 25.483 -26.406 1.00 26.59 579 LEU A C 1
ATOM 4669 O O . LEU A 1 579 ? -34.739 26.344 -25.787 1.00 26.59 579 LEU A O 1
ATOM 4673 N N . ALA A 1 580 ? -35.503 25.546 -27.734 1.00 29.67 580 ALA A N 1
ATOM 4674 C CA . ALA A 1 580 ? -34.918 26.591 -28.579 1.00 29.67 580 ALA A CA 1
ATOM 4675 C C . ALA A 1 580 ? -35.674 27.944 -28.550 1.00 29.67 580 ALA A C 1
ATOM 4677 O O . ALA A 1 580 ? -35.202 28.923 -29.131 1.00 29.67 580 ALA A O 1
ATOM 4678 N N . SER A 1 581 ? -36.823 28.034 -27.868 1.00 30.02 581 SER A N 1
ATOM 4679 C CA . SER A 1 581 ? -37.703 29.214 -27.847 1.00 30.02 581 SER A CA 1
ATOM 4680 C C . SER A 1 581 ? -37.803 29.880 -26.462 1.00 30.02 581 SER A C 1
ATOM 4682 O O . SER A 1 581 ? -38.884 29.958 -25.880 1.00 30.02 581 SER A O 1
ATOM 4684 N N . GLY A 1 582 ? -36.687 30.383 -25.916 1.00 27.83 582 GLY A N 1
ATOM 4685 C CA . GLY A 1 582 ? -36.701 31.020 -24.589 1.00 27.83 582 GLY A CA 1
ATOM 4686 C C . GLY A 1 582 ? -35.457 31.825 -24.193 1.00 27.83 582 GLY A C 1
ATOM 4687 O O . GLY A 1 582 ? -34.643 31.347 -23.416 1.00 27.83 582 GLY A O 1
ATOM 4688 N N . GLY A 1 583 ? -35.355 33.080 -24.651 1.00 29.06 583 GLY A N 1
ATOM 4689 C CA . GLY A 1 583 ? -34.504 34.115 -24.033 1.00 29.06 583 GLY A CA 1
ATOM 4690 C C . GLY A 1 583 ? -32.981 33.948 -24.176 1.00 29.06 583 GLY A C 1
ATOM 4691 O O . GLY A 1 583 ? -32.314 33.423 -23.287 1.00 29.06 583 GLY A O 1
ATOM 4692 N N . ARG A 1 584 ? -32.402 34.509 -25.249 1.00 28.02 584 ARG A N 1
ATOM 4693 C CA . ARG A 1 584 ? -30.938 34.596 -25.428 1.00 28.02 584 ARG A CA 1
ATOM 4694 C C . ARG A 1 584 ? -30.297 35.404 -24.293 1.00 28.02 584 ARG A C 1
ATOM 4696 O O . ARG A 1 584 ? -30.697 36.542 -24.050 1.00 28.02 584 ARG A O 1
ATOM 4703 N N . THR A 1 585 ? -29.275 34.857 -23.635 1.00 33.94 585 THR A N 1
ATOM 4704 C CA . THR A 1 585 ? -28.489 35.588 -22.622 1.00 33.94 585 THR A CA 1
ATOM 4705 C C . THR A 1 585 ? -27.255 36.256 -23.232 1.00 33.94 585 THR A C 1
ATOM 4707 O O . THR A 1 585 ? -26.682 35.784 -24.212 1.00 33.94 585 THR A O 1
ATOM 4710 N N . PHE A 1 586 ? -26.818 37.371 -22.636 1.00 28.12 586 PHE A N 1
ATOM 4711 C CA . PHE A 1 586 ? -25.752 38.241 -23.164 1.00 28.12 586 PHE A CA 1
ATOM 4712 C C . PHE A 1 586 ? -24.402 37.519 -23.386 1.00 28.12 586 PHE A C 1
ATOM 4714 O O . PHE A 1 586 ? -23.619 37.905 -24.251 1.00 28.12 586 PHE A O 1
ATOM 4721 N N . SER A 1 587 ? -24.146 36.425 -22.659 1.00 33.53 587 SER A N 1
ATOM 4722 C CA . SER A 1 587 ? -22.964 35.566 -22.827 1.00 33.53 587 SER A CA 1
ATOM 4723 C C . SER A 1 587 ? -22.957 34.750 -24.128 1.00 33.53 587 SER A C 1
ATOM 4725 O O . SER A 1 587 ? -21.882 34.386 -24.599 1.00 33.53 587 SER A O 1
ATOM 4727 N N . GLN A 1 588 ? -24.118 34.472 -24.733 1.00 35.19 588 GLN A N 1
ATOM 4728 C CA . GLN A 1 588 ? -24.194 33.789 -26.031 1.00 35.19 588 GLN A CA 1
ATOM 4729 C C . GLN A 1 588 ? -23.760 34.730 -27.163 1.00 35.19 588 GLN A C 1
ATOM 4731 O O . GLN A 1 588 ? -22.918 34.359 -27.976 1.00 35.19 588 GLN A O 1
ATOM 4736 N N . VAL A 1 589 ? -24.236 35.981 -27.139 1.00 32.34 589 VAL A N 1
ATOM 4737 C CA . VAL A 1 589 ? -23.880 37.021 -28.124 1.00 32.34 589 VAL A CA 1
ATOM 4738 C C . VAL A 1 589 ? -22.372 37.307 -28.110 1.00 32.34 589 VAL A C 1
ATOM 4740 O O . VAL A 1 589 ? -21.745 37.397 -29.164 1.00 32.34 589 VAL A O 1
ATOM 4743 N N . ALA A 1 590 ? -21.762 37.371 -26.920 1.00 31.17 590 ALA A N 1
ATOM 4744 C CA . ALA A 1 590 ? -20.315 37.544 -26.772 1.00 31.17 590 ALA A CA 1
ATOM 4745 C C . ALA A 1 590 ? -19.489 36.367 -27.335 1.00 31.17 590 ALA A C 1
ATOM 4747 O O . ALA A 1 590 ? -18.370 36.574 -27.801 1.00 31.17 590 ALA A O 1
ATOM 4748 N N . ASN A 1 591 ? -20.033 35.144 -27.321 1.00 32.75 591 ASN A N 1
ATOM 4749 C CA . ASN A 1 591 ? -19.373 33.966 -27.889 1.00 32.75 591 ASN A CA 1
ATOM 4750 C C . ASN A 1 591 ? -19.445 33.937 -29.424 1.00 32.75 591 ASN A C 1
ATOM 4752 O O . ASN A 1 591 ? -18.452 33.601 -30.067 1.00 32.75 591 ASN A O 1
ATOM 4756 N N . GLU A 1 592 ? -20.579 34.296 -30.031 1.00 30.39 592 GLU A N 1
ATOM 4757 C CA . GLU A 1 592 ? -20.701 34.330 -31.498 1.00 30.39 592 GLU A CA 1
ATOM 4758 C C . GLU A 1 592 ? -19.787 35.407 -32.107 1.00 30.39 592 GLU A C 1
ATOM 4760 O O . GLU A 1 592 ? -19.010 35.115 -33.021 1.00 30.39 592 GLU A O 1
ATOM 4765 N N . PHE A 1 593 ? -19.786 36.618 -31.537 1.00 28.56 593 PHE A N 1
ATOM 4766 C CA . PHE A 1 593 ? -19.035 37.762 -32.075 1.00 28.56 593 PHE A CA 1
ATOM 4767 C C . PHE A 1 593 ? -17.503 37.581 -32.049 1.00 28.56 593 PHE A C 1
ATOM 4769 O O . PHE A 1 593 ? -16.798 38.208 -32.835 1.00 28.56 593 PHE A O 1
ATOM 4776 N N . LEU A 1 594 ? -16.979 36.713 -31.173 1.00 31.25 594 LEU A N 1
ATOM 4777 C CA . LEU A 1 594 ? -15.543 36.416 -31.059 1.00 31.25 594 LEU A CA 1
ATOM 4778 C C . LEU A 1 594 ? -15.116 35.088 -31.709 1.00 31.25 594 LEU A C 1
ATOM 4780 O O . LEU A 1 594 ? -13.917 34.832 -31.810 1.00 31.25 594 LEU A O 1
ATOM 4784 N N . THR A 1 595 ? -16.049 34.237 -32.152 1.00 38.06 595 THR A N 1
ATOM 4785 C CA . THR A 1 595 ? -15.708 32.931 -32.758 1.00 38.06 595 THR A CA 1
ATOM 4786 C C . THR A 1 595 ? -15.945 32.852 -34.265 1.00 38.06 595 THR A C 1
ATOM 4788 O O . THR A 1 595 ? -15.329 32.004 -34.912 1.00 38.06 595 THR A O 1
ATOM 4791 N N . GLY A 1 596 ? -16.756 33.744 -34.849 1.00 29.41 596 GLY A N 1
ATOM 4792 C CA . GLY A 1 596 ? -17.147 33.686 -36.266 1.00 29.41 596 GLY A CA 1
ATOM 4793 C C . GLY A 1 596 ? -16.003 33.721 -37.295 1.00 29.41 596 GLY A C 1
ATOM 4794 O O . GLY A 1 596 ? -16.144 33.135 -38.363 1.00 29.41 596 GLY A O 1
ATOM 4795 N N . THR A 1 597 ? -14.865 34.353 -36.986 1.00 29.36 597 THR A N 1
ATOM 4796 C CA . THR A 1 597 ? -13.730 34.526 -37.923 1.00 29.36 597 THR A CA 1
ATOM 4797 C C . THR A 1 597 ? -12.471 33.729 -37.572 1.00 29.36 597 THR A C 1
ATOM 4799 O O . THR A 1 597 ? -11.592 33.589 -38.417 1.00 29.36 597 THR A O 1
ATOM 4802 N N . ALA A 1 598 ? -12.367 33.169 -36.363 1.00 27.56 598 ALA A N 1
ATOM 4803 C CA . ALA A 1 598 ? -11.210 32.363 -35.950 1.00 27.56 598 ALA A CA 1
ATOM 4804 C C . ALA A 1 598 ? -11.376 30.859 -36.249 1.00 27.56 598 ALA A C 1
ATOM 4806 O O . ALA A 1 598 ? -10.396 30.117 -36.315 1.00 27.56 598 ALA A O 1
ATOM 4807 N N . LYS A 1 599 ? -12.621 30.390 -36.402 1.00 27.02 599 LYS A N 1
ATOM 4808 C CA . LYS A 1 599 ? -12.953 28.957 -36.390 1.00 27.02 599 LYS A CA 1
ATOM 4809 C C . LYS A 1 599 ? -12.716 28.238 -37.725 1.00 27.02 599 LYS A C 1
ATOM 4811 O O . LYS A 1 599 ? -12.521 27.032 -37.728 1.00 27.02 599 LYS A O 1
ATOM 4816 N N . THR A 1 600 ? -12.667 28.967 -38.837 1.00 27.03 600 THR A N 1
ATOM 4817 C CA . THR A 1 600 ? -12.402 28.444 -40.194 1.00 27.03 600 THR A CA 1
ATOM 4818 C C . THR A 1 600 ? -10.918 28.246 -40.523 1.00 27.03 600 THR A C 1
ATOM 4820 O O . THR A 1 600 ? -10.606 27.752 -41.600 1.00 27.03 600 THR A O 1
ATOM 4823 N N . LEU A 1 601 ? -10.003 28.619 -39.619 1.00 25.64 601 LEU A N 1
ATOM 4824 C CA . LEU A 1 601 ? -8.546 28.547 -39.827 1.00 25.64 601 LEU A CA 1
ATOM 4825 C C . LEU A 1 601 ? -7.811 27.614 -38.846 1.00 25.64 601 LEU A C 1
ATOM 4827 O O . LEU A 1 601 ? -6.604 27.433 -38.982 1.00 25.64 601 LEU A O 1
ATOM 4831 N N . LEU A 1 602 ? -8.509 27.052 -37.850 1.00 25.81 602 LEU A N 1
ATOM 4832 C CA . LEU A 1 602 ? -7.910 26.293 -36.738 1.00 25.81 602 LEU A CA 1
ATOM 4833 C C . LEU A 1 602 ? -8.744 25.071 -36.284 1.00 25.81 602 LEU A C 1
ATOM 4835 O O . LEU A 1 602 ? -8.553 24.584 -35.168 1.00 25.81 602 LEU A O 1
ATOM 4839 N N . ASP A 1 603 ? -9.663 24.560 -37.111 1.00 24.44 603 ASP A N 1
ATOM 4840 C CA . ASP A 1 603 ? -10.378 23.306 -36.818 1.00 24.44 603 ASP A CA 1
ATOM 4841 C C . ASP A 1 603 ? -9.578 22.088 -37.308 1.00 24.44 603 ASP A C 1
ATOM 4843 O O . ASP A 1 603 ? -9.823 21.539 -38.379 1.00 24.44 603 ASP A O 1
ATOM 4847 N N . ASP A 1 604 ? -8.597 21.678 -36.502 1.00 24.39 604 ASP A N 1
ATOM 4848 C CA . ASP A 1 604 ? -7.924 20.381 -36.632 1.00 24.39 604 ASP A CA 1
ATOM 4849 C C . ASP A 1 604 ? -8.347 19.481 -35.459 1.00 24.39 604 ASP A C 1
ATOM 4851 O O . ASP A 1 604 ? -7.592 19.190 -34.527 1.00 24.39 604 ASP A O 1
ATOM 4855 N N . SER A 1 605 ? -9.629 19.103 -35.452 1.00 22.58 605 SER A N 1
ATOM 4856 C CA . SER A 1 605 ? -10.301 18.349 -34.379 1.00 22.58 605 SER A CA 1
ATOM 4857 C C . SER A 1 605 ? -9.949 16.846 -34.332 1.00 22.58 605 SER A C 1
ATOM 4859 O O . SER A 1 605 ? -10.748 15.997 -33.914 1.00 22.58 605 SER A O 1
ATOM 4861 N N . SER A 1 606 ? -8.706 16.513 -34.686 1.00 27.81 606 SER A N 1
ATOM 4862 C CA . SER A 1 606 ? -8.109 15.175 -34.621 1.00 27.81 606 SER A CA 1
ATOM 4863 C C . SER A 1 606 ? -7.071 15.050 -33.480 1.00 27.81 606 SER A C 1
ATOM 4865 O O . SER A 1 606 ? -6.736 16.030 -32.818 1.00 27.81 606 SER A O 1
ATOM 4867 N N . ILE A 1 607 ? -6.567 13.829 -33.220 1.00 24.70 607 ILE A N 1
ATOM 4868 C CA . ILE A 1 607 ? -5.495 13.534 -32.228 1.00 24.70 607 ILE A CA 1
ATOM 4869 C C . ILE A 1 607 ? -5.978 13.735 -30.752 1.00 24.70 607 ILE A C 1
ATOM 4871 O O . ILE A 1 607 ? -7.135 14.117 -30.530 1.00 24.70 607 ILE A O 1
ATOM 4875 N N . PHE A 1 608 ? -5.222 13.299 -29.724 1.00 23.62 608 PHE A N 1
ATOM 4876 C CA . PHE A 1 608 ? -5.733 13.097 -28.344 1.00 23.62 608 PHE A CA 1
ATOM 4877 C C . PHE A 1 608 ? -5.098 13.972 -27.234 1.00 23.62 608 PHE A C 1
ATOM 4879 O O . PHE A 1 608 ? -3.941 14.370 -27.298 1.00 23.62 608 PHE A O 1
ATOM 4886 N N . ASN A 1 609 ? -5.866 14.200 -26.153 1.00 20.61 609 ASN A N 1
ATOM 4887 C CA . ASN A 1 609 ? -5.380 14.720 -24.858 1.00 20.61 609 ASN A CA 1
ATOM 4888 C C . ASN A 1 609 ? -4.832 13.576 -23.981 1.00 20.61 609 ASN A C 1
ATOM 4890 O O . ASN A 1 609 ? -5.430 12.501 -23.951 1.00 20.61 609 ASN A O 1
ATOM 4894 N N . TRP A 1 610 ? -3.775 13.819 -23.197 1.00 24.19 610 TRP A N 1
ATOM 4895 C CA . TRP A 1 610 ? -2.884 12.800 -22.620 1.00 24.19 610 TRP A CA 1
ATOM 4896 C C . TRP A 1 610 ? -2.492 13.084 -21.145 1.00 24.19 610 TRP A C 1
ATOM 4898 O O . TRP A 1 610 ? -1.635 13.933 -20.924 1.00 24.19 610 TRP A O 1
ATOM 4908 N N . THR A 1 611 ? -2.973 12.337 -20.114 1.00 21.11 611 THR A N 1
ATOM 4909 C CA . THR A 1 611 ? -2.110 11.837 -18.978 1.00 21.11 611 THR A CA 1
ATOM 4910 C C . THR A 1 611 ? -2.682 10.894 -17.894 1.00 21.11 611 THR A C 1
ATOM 4912 O O . THR A 1 611 ? -3.820 11.025 -17.457 1.00 21.11 611 THR A O 1
ATOM 4915 N N . ARG A 1 612 ? -1.764 10.028 -17.398 1.00 24.73 612 ARG A N 1
ATOM 4916 C CA . ARG A 1 612 ? -1.680 9.371 -16.063 1.00 24.73 612 ARG A CA 1
ATOM 4917 C C . ARG A 1 612 ? -1.203 10.325 -14.940 1.00 24.73 612 ARG A C 1
ATOM 4919 O O . ARG A 1 612 ? -0.584 11.343 -15.254 1.00 24.73 612 ARG A O 1
ATOM 4926 N N . GLN A 1 613 ? -1.218 9.844 -13.687 1.00 24.83 613 GLN A N 1
ATOM 4927 C CA . GLN A 1 613 ? 0.023 9.713 -12.883 1.00 24.83 613 GLN A CA 1
ATOM 4928 C C . GLN A 1 613 ? -0.056 8.520 -11.889 1.00 24.83 613 GLN A C 1
ATOM 4930 O O . GLN A 1 613 ? -1.152 7.992 -11.713 1.00 24.83 613 GLN A O 1
ATOM 4935 N N . GLU A 1 614 ? 1.079 8.090 -11.316 1.00 24.72 614 GLU A N 1
ATOM 4936 C CA . GLU A 1 614 ? 1.270 6.923 -10.411 1.00 24.72 614 GLU A CA 1
ATOM 4937 C C . GLU A 1 614 ? 1.519 7.298 -8.916 1.00 24.72 614 GLU A C 1
ATOM 4939 O O . GLU A 1 614 ? 1.583 8.491 -8.606 1.00 24.72 614 GLU A O 1
ATOM 4944 N N . GLU A 1 615 ? 1.656 6.300 -8.013 1.00 25.97 615 GLU A N 1
ATOM 4945 C CA . GLU A 1 615 ? 2.099 6.413 -6.594 1.00 25.97 615 GLU A CA 1
ATOM 4946 C C . GLU A 1 615 ? 2.547 5.052 -5.966 1.00 25.97 615 GLU A C 1
ATOM 4948 O O . GLU A 1 615 ? 2.376 4.020 -6.612 1.00 25.97 615 GLU A O 1
ATOM 4953 N N . GLU A 1 616 ? 3.112 5.064 -4.738 1.00 25.61 616 GLU A N 1
ATOM 4954 C CA . GLU A 1 616 ? 3.844 3.963 -4.030 1.00 25.61 616 GLU A CA 1
ATOM 4955 C C . GLU A 1 616 ? 3.356 3.725 -2.560 1.00 25.61 616 GLU A C 1
ATOM 4957 O O . GLU A 1 616 ? 2.593 4.558 -2.051 1.00 25.61 616 GLU A O 1
ATOM 4962 N N . ASP A 1 617 ? 3.799 2.640 -1.876 1.00 24.33 617 ASP A N 1
ATOM 4963 C CA . ASP A 1 617 ? 3.584 2.292 -0.433 1.00 24.33 617 ASP A CA 1
ATOM 4964 C C . ASP A 1 617 ? 4.591 1.220 0.114 1.00 24.33 617 ASP A C 1
ATOM 4966 O O . ASP A 1 617 ? 5.408 0.731 -0.660 1.00 24.33 617 ASP A O 1
ATOM 4970 N N . PHE A 1 618 ? 4.548 0.897 1.435 1.00 21.83 618 PHE A N 1
ATOM 4971 C CA . PHE A 1 618 ? 5.475 0.004 2.205 1.00 21.83 618 PHE A CA 1
ATOM 4972 C C . PHE A 1 618 ? 4.826 -0.512 3.542 1.00 21.83 618 PHE A C 1
ATOM 4974 O O . PHE A 1 618 ? 3.888 0.144 3.998 1.00 21.83 618 PHE A O 1
ATOM 4981 N N . GLU A 1 619 ? 5.255 -1.513 4.358 1.00 26.80 619 GLU A N 1
ATOM 4982 C CA . GLU A 1 619 ? 6.101 -2.746 4.273 1.00 26.80 619 GLU A CA 1
ATOM 4983 C C . GLU A 1 619 ? 6.186 -3.505 5.652 1.00 26.80 619 GLU A C 1
ATOM 4985 O O . GLU A 1 619 ? 5.995 -2.872 6.690 1.00 26.80 619 GLU A O 1
ATOM 4990 N N . SER A 1 620 ? 6.571 -4.808 5.686 1.00 27.16 620 SER A N 1
ATOM 4991 C CA . SER A 1 620 ? 7.385 -5.496 6.755 1.00 27.16 620 SER A CA 1
ATOM 4992 C C . SER A 1 620 ? 7.784 -6.950 6.407 1.00 27.16 620 SER A C 1
ATOM 4994 O O . SER A 1 620 ? 7.093 -7.543 5.585 1.00 27.16 620 SER A O 1
ATOM 4996 N N . ASN A 1 621 ? 8.827 -7.638 6.917 1.00 27.38 621 ASN A N 1
ATOM 4997 C CA . ASN A 1 621 ? 10.072 -7.315 7.660 1.00 27.38 621 ASN A CA 1
ATOM 4998 C C . ASN A 1 621 ? 11.355 -7.759 6.854 1.00 27.38 621 ASN A C 1
ATOM 5000 O O . ASN A 1 621 ? 11.266 -7.822 5.630 1.00 27.38 621 ASN A O 1
ATOM 5004 N N . SER A 1 622 ? 12.514 -8.041 7.493 1.00 34.53 622 SER A N 1
ATOM 5005 C CA . SER A 1 622 ? 13.868 -8.150 6.885 1.00 34.53 622 SER A CA 1
ATOM 5006 C C . SER A 1 622 ? 14.240 -9.447 6.136 1.00 34.53 622 SER A C 1
ATOM 5008 O O . SER A 1 622 ? 14.300 -10.522 6.734 1.00 34.53 622 SER A O 1
ATOM 5010 N N . ASP A 1 623 ? 14.671 -9.299 4.881 1.00 32.88 623 ASP A N 1
ATOM 5011 C CA . ASP A 1 623 ? 15.756 -10.111 4.310 1.00 32.88 623 ASP A CA 1
ATOM 5012 C C . ASP A 1 623 ? 17.103 -9.528 4.808 1.00 32.88 623 ASP A C 1
ATOM 5014 O O . ASP A 1 623 ? 17.250 -8.305 4.859 1.00 32.88 623 ASP A O 1
ATOM 5018 N N . GLU A 1 624 ? 18.067 -10.356 5.229 1.00 38.56 624 GLU A N 1
ATOM 5019 C CA . GLU A 1 624 ? 19.366 -9.862 5.727 1.00 38.56 624 GLU A CA 1
ATOM 5020 C C . GLU A 1 624 ? 20.304 -9.506 4.558 1.00 38.56 624 GLU A C 1
ATOM 5022 O O . GLU A 1 624 ? 20.899 -10.388 3.939 1.00 38.56 624 GLU A O 1
ATOM 5027 N N . GLU A 1 625 ? 20.480 -8.210 4.271 1.00 46.16 625 GLU A N 1
ATOM 5028 C CA . GLU A 1 625 ? 21.577 -7.732 3.416 1.00 46.16 625 GLU A CA 1
ATOM 5029 C C . GLU A 1 625 ? 22.894 -7.833 4.206 1.00 46.16 625 GLU A C 1
ATOM 5031 O O . GLU A 1 625 ? 23.276 -6.952 4.978 1.00 46.16 625 GLU A O 1
ATOM 5036 N N . LEU A 1 626 ? 23.564 -8.979 4.060 1.00 53.00 626 LEU A N 1
ATOM 5037 C CA . LEU A 1 626 ? 24.780 -9.317 4.792 1.00 53.00 626 LEU A CA 1
ATOM 5038 C C . LEU A 1 626 ? 25.938 -8.417 4.360 1.00 53.00 626 LEU A C 1
ATOM 5040 O O . LEU A 1 626 ? 26.423 -8.486 3.227 1.00 53.00 626 LEU A O 1
ATOM 5044 N N . LEU A 1 627 ? 26.362 -7.581 5.306 1.00 53.44 627 LEU A N 1
ATOM 5045 C CA . LEU A 1 627 ? 27.308 -6.495 5.118 1.00 53.44 627 LEU A CA 1
ATOM 5046 C C . LEU A 1 627 ? 28.625 -6.785 5.851 1.00 53.44 627 LEU A C 1
ATOM 5048 O O . LEU A 1 627 ? 28.631 -7.125 7.036 1.00 53.44 627 LEU A O 1
ATOM 5052 N N . TYR A 1 628 ? 29.748 -6.607 5.155 1.00 61.94 628 TYR A N 1
ATOM 5053 C CA . TYR A 1 628 ? 31.093 -6.786 5.709 1.00 61.94 628 TYR A CA 1
ATOM 5054 C C . TYR A 1 628 ? 31.952 -5.565 5.446 1.00 61.94 628 TYR A C 1
ATOM 5056 O O . TYR A 1 628 ? 31.868 -4.942 4.386 1.00 61.94 628 TYR A O 1
ATOM 5064 N N . LEU A 1 629 ? 32.821 -5.275 6.408 1.00 53.91 629 LEU A N 1
ATOM 5065 C CA . LEU A 1 629 ? 33.652 -4.085 6.428 1.00 53.91 629 LEU A CA 1
ATOM 5066 C C . LEU A 1 629 ? 35.106 -4.494 6.640 1.00 53.91 629 LEU A C 1
ATOM 5068 O O . LEU A 1 629 ? 35.448 -5.162 7.618 1.00 53.91 629 LEU A O 1
ATOM 5072 N N . LEU A 1 630 ? 35.943 -4.122 5.678 1.00 53.78 630 LEU A N 1
ATOM 5073 C CA . LEU A 1 630 ? 37.379 -4.394 5.674 1.00 53.78 630 LEU A CA 1
ATOM 5074 C C . LEU A 1 630 ? 38.128 -3.076 5.776 1.00 53.78 630 LEU A C 1
ATOM 5076 O O . LEU A 1 630 ? 37.666 -2.080 5.225 1.00 53.78 630 LEU A O 1
ATOM 5080 N N . ASP A 1 631 ? 39.298 -3.051 6.400 1.00 48.41 631 ASP A N 1
ATOM 5081 C CA . ASP A 1 631 ? 40.191 -1.895 6.297 1.00 48.41 631 ASP A CA 1
ATOM 5082 C C . ASP A 1 631 ? 40.843 -1.781 4.893 1.00 48.41 631 ASP A C 1
ATOM 5084 O O . ASP A 1 631 ? 40.640 -2.604 3.989 1.00 48.41 631 ASP A O 1
ATOM 5088 N N . LYS A 1 632 ? 41.655 -0.737 4.676 1.00 56.53 632 LYS A N 1
ATOM 5089 C CA . LYS A 1 632 ? 42.404 -0.552 3.414 1.00 56.53 632 LYS A CA 1
ATOM 5090 C C . LYS A 1 632 ? 43.473 -1.619 3.166 1.00 56.53 632 LYS A C 1
ATOM 5092 O O . LYS A 1 632 ? 43.922 -1.760 2.031 1.00 56.53 632 LYS A O 1
ATOM 5097 N N . GLU A 1 633 ? 43.893 -2.350 4.193 1.00 46.09 633 GLU A N 1
ATOM 5098 C CA . GLU A 1 633 ? 44.875 -3.425 4.073 1.00 46.09 633 GLU A CA 1
ATOM 5099 C C . GLU A 1 633 ? 44.218 -4.777 3.752 1.00 46.09 633 GLU A C 1
ATOM 5101 O O . GLU A 1 633 ? 44.904 -5.669 3.248 1.00 46.09 633 GLU A O 1
ATOM 5106 N N . GLY A 1 634 ? 42.904 -4.907 3.945 1.00 49.31 634 GLY A N 1
ATOM 5107 C CA . GLY A 1 634 ? 42.110 -6.113 3.705 1.00 49.31 634 GLY A CA 1
ATOM 5108 C C . GLY A 1 634 ? 41.789 -6.914 4.971 1.00 49.31 634 GLY A C 1
ATOM 5109 O O . GLY A 1 634 ? 41.303 -8.036 4.858 1.00 49.31 634 GLY A O 1
ATOM 5110 N N . THR A 1 635 ? 42.055 -6.375 6.162 1.00 48.09 635 THR A N 1
ATOM 5111 C CA . THR A 1 635 ? 41.730 -7.025 7.440 1.00 48.09 635 THR A CA 1
ATOM 5112 C C . THR A 1 635 ? 40.261 -6.795 7.801 1.00 48.09 635 THR A C 1
ATOM 5114 O O . THR A 1 635 ? 39.739 -5.692 7.634 1.00 48.09 635 THR A O 1
ATOM 5117 N N . VAL A 1 636 ? 39.580 -7.828 8.309 1.00 51.41 636 VAL A N 1
ATOM 5118 C CA . VAL A 1 636 ? 38.173 -7.743 8.746 1.00 51.41 636 VAL A CA 1
ATOM 5119 C C . VAL A 1 636 ? 38.076 -6.934 10.042 1.00 51.41 636 VAL A C 1
ATOM 5121 O O . VAL A 1 636 ? 38.672 -7.310 11.052 1.00 51.41 636 VAL A O 1
ATOM 5124 N N . SER A 1 637 ? 37.297 -5.850 10.046 1.00 41.34 637 SER A N 1
ATOM 5125 C CA . SER A 1 637 ? 37.136 -4.985 11.220 1.00 41.34 637 SER A CA 1
ATOM 5126 C C . SER A 1 637 ? 35.981 -5.430 12.128 1.00 41.34 637 SER A C 1
ATOM 5128 O O . SER A 1 637 ? 34.933 -4.793 12.217 1.00 41.34 637 SER A O 1
ATOM 5130 N N . THR A 1 638 ? 36.180 -6.519 12.879 1.00 40.31 638 THR A N 1
ATOM 5131 C CA . THR A 1 638 ? 35.315 -6.816 14.037 1.00 40.31 638 THR A CA 1
ATOM 5132 C C . THR A 1 638 ? 35.573 -5.789 15.141 1.00 40.31 638 THR A C 1
ATOM 5134 O O . THR A 1 638 ? 36.713 -5.660 15.593 1.00 40.31 638 THR A O 1
ATOM 5137 N N . ALA A 1 639 ? 34.540 -5.070 15.589 1.00 30.12 639 ALA A N 1
ATOM 5138 C CA . ALA A 1 639 ? 34.673 -3.991 16.570 1.00 30.12 639 ALA A CA 1
ATOM 5139 C C . ALA A 1 639 ? 35.268 -4.487 17.907 1.00 30.12 639 ALA A C 1
ATOM 5141 O O . ALA A 1 639 ? 34.597 -5.135 18.710 1.00 30.12 639 ALA A O 1
ATOM 5142 N N . SER A 1 640 ? 36.545 -4.172 18.141 1.00 24.92 640 SER A N 1
ATOM 5143 C CA . SER A 1 640 ? 37.288 -4.566 19.342 1.00 24.92 640 SER A CA 1
ATOM 5144 C C . SER A 1 640 ? 36.807 -3.784 20.564 1.00 24.92 640 SER A C 1
ATOM 5146 O O . SER A 1 640 ? 36.980 -2.567 20.631 1.00 24.92 640 SER A O 1
ATOM 5148 N N . ALA A 1 641 ? 36.235 -4.478 21.547 1.00 25.97 641 ALA A N 1
ATOM 5149 C CA . ALA A 1 641 ? 35.912 -3.892 22.843 1.00 25.97 641 ALA A CA 1
ATOM 5150 C C . ALA A 1 641 ? 37.182 -3.724 23.694 1.00 25.97 641 ALA A C 1
ATOM 5152 O O . ALA A 1 641 ? 37.911 -4.688 23.928 1.00 25.97 641 ALA A O 1
ATOM 5153 N N . SER A 1 642 ? 37.412 -2.508 24.189 1.00 22.78 642 SER A N 1
ATOM 5154 C CA . SER A 1 642 ? 38.411 -2.194 25.212 1.00 22.78 642 SER A CA 1
ATOM 5155 C C . SER A 1 642 ? 37.703 -1.705 26.476 1.00 22.78 642 SER A C 1
ATOM 5157 O O . SER A 1 642 ? 37.134 -0.614 26.450 1.00 22.78 642 SER A O 1
ATOM 5159 N N . ASP A 1 643 ? 37.798 -2.506 27.541 1.00 23.80 643 ASP A N 1
ATOM 5160 C CA . ASP A 1 643 ? 37.481 -2.180 28.944 1.00 23.80 643 ASP A CA 1
ATOM 5161 C C . ASP A 1 643 ? 35.980 -1.883 29.259 1.00 23.80 643 ASP A C 1
ATOM 5163 O O . ASP A 1 643 ? 35.272 -1.253 28.480 1.00 23.80 643 ASP A O 1
ATOM 5167 N N . THR A 1 644 ? 35.373 -2.349 30.363 1.00 23.64 644 THR A N 1
ATOM 5168 C CA . THR A 1 644 ? 35.901 -3.080 31.535 1.00 23.64 644 THR A CA 1
ATOM 5169 C C . THR A 1 644 ? 34.821 -3.958 32.217 1.00 23.64 644 THR A C 1
ATOM 5171 O O . THR A 1 644 ? 33.631 -3.760 32.015 1.00 23.64 644 THR A O 1
ATOM 5174 N N . GLU A 1 645 ? 35.281 -4.843 33.115 1.00 21.84 645 GLU A N 1
ATOM 5175 C CA . GLU A 1 645 ? 34.578 -5.478 34.259 1.00 21.84 645 GLU A CA 1
ATOM 5176 C C . GLU A 1 645 ? 33.691 -6.751 34.113 1.00 21.84 645 GLU A C 1
ATOM 5178 O O . GLU A 1 645 ? 32.612 -6.774 33.536 1.00 21.84 645 GLU A O 1
ATOM 5183 N N . TYR A 1 646 ? 34.156 -7.766 34.863 1.00 21.77 646 TYR A N 1
ATOM 5184 C CA . TYR A 1 646 ? 33.491 -8.925 35.489 1.00 21.77 646 TYR A CA 1
ATOM 5185 C C . TYR A 1 646 ? 33.138 -10.230 34.727 1.00 21.77 646 TYR A C 1
ATOM 5187 O O . TYR A 1 646 ? 32.744 -10.281 33.570 1.00 21.77 646 TYR A O 1
ATOM 5195 N N . TYR A 1 647 ? 33.352 -11.325 35.470 1.00 21.53 647 TYR A N 1
ATOM 5196 C CA . TYR A 1 647 ? 33.371 -12.769 35.144 1.00 21.53 647 TYR A CA 1
ATOM 5197 C C . TYR A 1 647 ? 32.401 -13.506 36.123 1.00 21.53 647 TYR A C 1
ATOM 5199 O O . TYR A 1 647 ? 31.999 -12.840 37.082 1.00 21.53 647 TYR A O 1
ATOM 5207 N N . PRO A 1 648 ? 32.018 -14.814 35.995 1.00 31.22 648 PRO A N 1
ATOM 5208 C CA . PRO A 1 648 ? 32.845 -15.964 35.557 1.00 31.22 648 PRO A CA 1
ATOM 5209 C C . PRO A 1 648 ? 32.201 -17.007 34.589 1.00 31.22 648 PRO A C 1
ATOM 5211 O O . PRO A 1 648 ? 31.030 -17.339 34.687 1.00 31.22 648 PRO A O 1
ATOM 5214 N N . ILE A 1 649 ? 32.920 -17.463 33.546 1.00 26.11 649 ILE A N 1
ATOM 5215 C CA . ILE A 1 649 ? 33.712 -18.728 33.439 1.00 26.11 649 ILE A CA 1
ATOM 5216 C C . ILE A 1 649 ? 32.888 -20.039 33.333 1.00 26.11 649 ILE A C 1
ATOM 5218 O O . ILE A 1 649 ? 32.432 -20.553 34.344 1.00 26.11 649 ILE A O 1
ATOM 5222 N N . GLU A 1 650 ? 32.943 -20.708 32.166 1.00 23.64 650 GLU A N 1
ATOM 5223 C CA . GLU A 1 650 ? 33.637 -22.013 32.067 1.00 23.64 650 GLU A CA 1
ATOM 5224 C C . GLU A 1 650 ? 34.266 -22.318 30.681 1.00 23.64 650 GLU A C 1
ATOM 5226 O O . GLU A 1 650 ? 33.658 -22.185 29.626 1.00 23.64 650 GLU A O 1
ATOM 5231 N N . ARG A 1 651 ? 35.542 -22.730 30.734 1.00 24.36 651 ARG A N 1
ATOM 5232 C CA . ARG A 1 651 ? 36.324 -23.582 29.805 1.00 24.36 651 ARG A CA 1
ATOM 5233 C C . ARG A 1 651 ? 36.118 -23.476 28.276 1.00 24.36 651 ARG A C 1
ATOM 5235 O O . ARG A 1 651 ? 35.476 -24.314 27.649 1.00 24.36 651 ARG A O 1
ATOM 5242 N N . LYS A 1 652 ? 36.918 -22.603 27.647 1.00 24.73 652 LYS A N 1
ATOM 5243 C CA . LYS A 1 652 ? 37.327 -22.735 26.229 1.00 24.73 652 LYS A CA 1
ATOM 5244 C C . LYS A 1 652 ? 38.154 -24.013 25.984 1.00 24.73 652 LYS A C 1
ATOM 5246 O O . LYS A 1 652 ? 39.048 -24.323 26.774 1.00 24.73 652 LYS A O 1
ATOM 5251 N N . ARG A 1 653 ? 37.974 -24.663 24.826 1.00 25.44 653 ARG A N 1
ATOM 5252 C CA . ARG A 1 653 ? 39.058 -25.401 24.135 1.00 25.44 653 ARG A CA 1
ATOM 5253 C C . ARG A 1 653 ? 39.784 -24.449 23.166 1.00 25.44 653 ARG A C 1
ATOM 5255 O O . ARG A 1 653 ? 39.290 -23.361 22.888 1.00 25.44 653 ARG A O 1
ATOM 5262 N N . LYS A 1 654 ? 40.981 -24.823 22.699 1.00 27.66 654 LYS A N 1
ATOM 5263 C CA . LYS A 1 654 ? 41.686 -24.109 21.617 1.00 27.66 654 LYS A CA 1
ATOM 5264 C C . LYS A 1 654 ? 41.302 -24.734 20.274 1.00 27.66 654 LYS A C 1
ATOM 5266 O O . LYS A 1 654 ? 41.337 -25.955 20.166 1.00 27.66 654 LYS A O 1
ATOM 5271 N N . GLY A 1 655 ? 41.001 -23.889 19.293 1.00 30.44 655 GLY A N 1
ATOM 5272 C CA . GLY A 1 655 ? 40.361 -24.268 18.033 1.00 30.44 655 GLY A CA 1
ATOM 5273 C C . GLY A 1 655 ? 38.967 -23.644 17.949 1.00 30.44 655 GLY A C 1
ATOM 5274 O O . GLY A 1 655 ? 38.239 -23.658 18.936 1.00 30.44 655 GLY A O 1
ATOM 5275 N N . ASP A 1 656 ? 38.673 -23.058 16.792 1.00 32.56 656 ASP A N 1
ATOM 5276 C CA . ASP A 1 656 ? 37.357 -22.660 16.279 1.00 32.56 656 ASP A CA 1
ATOM 5277 C C . ASP A 1 656 ? 36.447 -21.829 17.200 1.00 32.56 656 ASP A C 1
ATOM 5279 O O . ASP A 1 656 ? 35.605 -22.325 17.945 1.00 32.56 656 ASP A O 1
ATOM 5283 N N . ALA A 1 657 ? 36.569 -20.508 17.048 1.00 30.92 657 ALA A N 1
ATOM 5284 C CA . ALA A 1 657 ? 35.543 -19.543 17.426 1.00 30.92 657 ALA A CA 1
ATOM 5285 C C . ALA A 1 657 ? 35.543 -18.387 16.410 1.00 30.92 657 ALA A C 1
ATOM 5287 O O . ALA A 1 657 ? 36.114 -17.324 16.661 1.00 30.92 657 ALA A O 1
ATOM 5288 N N . LEU A 1 658 ? 34.929 -18.614 15.243 1.00 43.34 658 LEU A N 1
ATOM 5289 C CA . LEU A 1 658 ? 34.507 -17.524 14.357 1.00 43.34 658 LEU A CA 1
ATOM 5290 C C . LEU A 1 658 ? 33.608 -16.577 15.163 1.00 43.34 658 LEU A C 1
ATOM 5292 O O . LEU A 1 658 ? 32.705 -17.034 15.866 1.00 43.34 658 LEU A O 1
ATOM 5296 N N . ALA A 1 659 ? 33.863 -15.270 15.087 1.00 52.34 659 ALA A N 1
ATOM 5297 C CA . ALA A 1 659 ? 33.004 -14.287 15.737 1.00 52.34 659 ALA A CA 1
ATOM 5298 C C . ALA A 1 659 ? 31.591 -14.383 15.142 1.00 52.34 659 ALA A C 1
ATOM 5300 O O . ALA A 1 659 ? 31.437 -14.368 13.922 1.00 52.34 659 ALA A O 1
ATOM 5301 N N . LEU A 1 660 ? 30.571 -14.506 15.994 1.00 57.34 660 LEU A N 1
ATOM 5302 C CA . LEU A 1 660 ? 29.180 -14.523 15.541 1.00 57.34 660 LEU A CA 1
ATOM 5303 C C . LEU A 1 660 ? 28.804 -13.146 14.963 1.00 57.34 660 LEU A C 1
ATOM 5305 O O . LEU A 1 660 ? 29.208 -12.129 15.536 1.00 57.34 660 LEU A O 1
ATOM 5309 N N . PRO A 1 661 ? 28.035 -13.086 13.860 1.00 74.06 661 PRO A N 1
ATOM 5310 C CA . PRO A 1 661 ? 27.582 -11.819 13.304 1.00 74.06 661 PRO A CA 1
ATOM 5311 C C . PRO A 1 661 ? 26.644 -11.093 14.271 1.00 74.06 661 PRO A C 1
ATOM 5313 O O . PRO A 1 661 ? 25.754 -11.698 14.872 1.00 74.06 661 PRO A O 1
ATOM 5316 N N . LEU A 1 662 ? 26.807 -9.773 14.365 1.00 74.56 662 LEU A N 1
ATOM 5317 C CA . LEU A 1 662 ? 25.823 -8.895 14.991 1.00 74.56 662 LEU A CA 1
ATOM 5318 C C . LEU A 1 662 ? 24.640 -8.736 14.033 1.00 74.56 662 LEU A C 1
ATOM 5320 O O . LEU A 1 662 ? 24.773 -8.105 12.984 1.00 74.56 662 LEU A O 1
ATOM 5324 N N . LYS A 1 663 ? 23.491 -9.311 14.390 1.00 77.19 663 LYS A N 1
ATOM 5325 C CA . LYS A 1 663 ? 22.246 -9.123 13.642 1.00 77.19 663 LYS A CA 1
ATOM 5326 C C . LYS A 1 663 ? 21.626 -7.778 13.990 1.00 77.19 663 LYS A C 1
ATOM 5328 O O . LYS A 1 663 ? 21.521 -7.426 15.160 1.00 77.19 663 LYS A O 1
ATOM 5333 N N . VAL A 1 664 ? 21.167 -7.052 12.977 1.00 80.81 664 VAL A N 1
ATOM 5334 C CA . VAL A 1 664 ? 20.454 -5.783 13.142 1.00 80.81 664 VAL A CA 1
ATOM 5335 C C . VAL A 1 664 ? 19.141 -5.884 12.368 1.00 80.81 664 VAL A C 1
ATOM 5337 O O . VAL A 1 664 ? 19.187 -6.092 11.156 1.00 80.81 664 VAL A O 1
ATOM 5340 N N . PRO A 1 665 ? 17.967 -5.743 13.012 1.00 81.69 665 PRO A N 1
ATOM 5341 C CA . PRO A 1 665 ? 16.696 -5.775 12.299 1.00 81.69 665 PRO A CA 1
ATOM 5342 C C . PRO A 1 665 ? 16.649 -4.652 11.264 1.00 81.69 665 PRO A C 1
ATOM 5344 O O . PRO A 1 665 ? 16.713 -3.477 11.633 1.00 81.69 665 PRO A O 1
ATOM 5347 N N . ASN A 1 666 ? 16.505 -4.985 9.979 1.00 83.44 666 ASN A N 1
ATOM 5348 C CA . ASN A 1 666 ? 16.343 -3.964 8.945 1.00 83.44 666 ASN A CA 1
ATOM 5349 C C . ASN A 1 666 ? 14.920 -3.371 8.994 1.00 83.44 666 ASN A C 1
ATOM 5351 O O . ASN A 1 666 ? 14.042 -3.730 8.208 1.00 83.44 666 ASN A O 1
ATOM 5355 N N . ALA A 1 667 ? 14.680 -2.518 9.998 1.00 83.50 667 ALA A N 1
ATOM 5356 C CA . ALA A 1 667 ? 13.464 -1.741 10.169 1.00 83.50 667 ALA A CA 1
ATOM 5357 C C . ALA A 1 667 ? 13.633 -0.499 11.065 1.00 83.50 667 ALA A C 1
ATOM 5359 O O . ALA A 1 667 ? 14.404 -0.455 12.026 1.00 83.50 667 ALA A O 1
ATOM 5360 N N . ILE A 1 668 ? 12.789 0.493 10.786 1.00 85.31 668 ILE A N 1
ATOM 5361 C CA . ILE A 1 668 ? 12.342 1.534 11.708 1.00 85.31 668 ILE A CA 1
ATOM 5362 C C . ILE A 1 668 ? 11.019 1.066 12.328 1.00 85.31 668 ILE A C 1
ATOM 5364 O O . ILE A 1 668 ? 9.947 1.174 11.724 1.00 85.31 668 ILE A O 1
ATOM 5368 N N . VAL A 1 669 ? 11.084 0.552 13.552 1.00 82.75 669 VAL A N 1
ATOM 5369 C CA . VAL A 1 669 ? 9.923 0.053 14.300 1.00 82.75 669 VAL A CA 1
ATOM 5370 C C . VAL A 1 669 ? 9.375 1.151 15.206 1.00 82.75 669 VAL A C 1
ATOM 5372 O O . VAL A 1 669 ? 10.123 1.906 15.820 1.00 82.75 669 VAL A O 1
ATOM 5375 N N . ARG A 1 670 ? 8.054 1.260 15.329 1.00 82.94 670 ARG A N 1
ATOM 5376 C CA . ARG A 1 670 ? 7.394 2.228 16.205 1.00 82.94 670 ARG A CA 1
ATOM 5377 C C . ARG A 1 670 ? 6.403 1.541 17.133 1.00 82.94 670 ARG A C 1
ATOM 5379 O O . ARG A 1 670 ? 5.347 1.096 16.686 1.00 82.94 670 ARG A O 1
ATOM 5386 N N . SER A 1 671 ? 6.688 1.545 18.434 1.00 76.38 671 SER A N 1
ATOM 5387 C CA . SER A 1 671 ? 5.730 1.072 19.441 1.00 76.38 671 SER A CA 1
ATOM 5388 C C . SER A 1 671 ? 4.483 1.959 19.448 1.00 76.38 671 SER A C 1
ATOM 5390 O O . SER A 1 671 ? 4.565 3.185 19.595 1.00 76.38 671 SER A O 1
ATOM 5392 N N . LYS A 1 672 ? 3.299 1.351 19.314 1.00 70.12 672 LYS A N 1
ATOM 5393 C CA . LYS A 1 672 ? 2.008 2.042 19.464 1.00 70.12 672 LYS A CA 1
ATOM 5394 C C . LYS A 1 672 ? 1.810 2.543 20.897 1.00 70.12 672 LYS A C 1
ATOM 5396 O O . LYS A 1 672 ? 1.201 3.603 21.086 1.00 70.12 672 LYS A O 1
ATOM 5401 N N . THR A 1 673 ? 2.364 1.834 21.883 1.00 64.12 673 THR A N 1
ATOM 5402 C CA . THR A 1 673 ? 2.317 2.150 23.317 1.00 64.12 673 THR A CA 1
ATOM 5403 C C . THR A 1 673 ? 3.213 3.328 23.682 1.00 64.12 673 THR A C 1
ATOM 5405 O O . THR A 1 673 ? 2.720 4.300 24.258 1.00 64.12 673 THR A O 1
ATOM 5408 N N . ASN A 1 674 ? 4.484 3.314 23.283 1.00 67.88 674 ASN A N 1
ATOM 5409 C CA . ASN A 1 674 ? 5.444 4.351 23.680 1.00 67.88 674 ASN A CA 1
ATOM 5410 C C . ASN A 1 674 ? 5.555 5.496 22.661 1.00 67.88 674 ASN A C 1
ATOM 5412 O O . ASN A 1 674 ? 6.018 6.581 23.000 1.00 67.88 674 ASN A O 1
ATOM 5416 N N . LYS A 1 675 ? 5.089 5.304 21.416 1.00 73.56 675 LYS A N 1
ATOM 5417 C CA . LYS A 1 675 ? 5.227 6.226 20.262 1.00 73.56 675 LYS A CA 1
ATOM 5418 C C . LYS A 1 675 ? 6.664 6.564 19.838 1.00 73.56 675 LYS A C 1
ATOM 5420 O O . LYS A 1 675 ? 6.817 7.244 18.814 1.00 73.56 675 LYS A O 1
ATOM 5425 N N . GLN A 1 676 ? 7.661 6.091 20.581 1.00 76.19 676 GLN A N 1
ATOM 5426 C CA . GLN A 1 676 ? 9.078 6.073 20.236 1.00 76.19 676 GLN A CA 1
ATOM 5427 C C . GLN A 1 676 ? 9.297 5.291 18.938 1.00 76.19 676 GLN A C 1
ATOM 5429 O O . GLN A 1 676 ? 8.629 4.284 18.691 1.00 76.19 676 GLN A O 1
ATOM 5434 N N . ASN A 1 677 ? 10.212 5.794 18.112 1.00 84.75 677 ASN A N 1
ATOM 5435 C CA . ASN A 1 677 ? 10.755 5.060 16.979 1.00 84.75 677 ASN A CA 1
ATOM 5436 C C . ASN A 1 677 ? 12.065 4.412 17.442 1.00 84.75 677 ASN A C 1
ATOM 5438 O O . ASN A 1 677 ? 12.896 5.095 18.039 1.00 84.75 677 ASN A O 1
ATOM 5442 N N . TYR A 1 678 ? 12.240 3.142 17.118 1.00 84.88 678 TYR A N 1
ATOM 5443 C CA . TYR A 1 678 ? 13.470 2.377 17.240 1.00 84.88 678 TYR A CA 1
ATOM 5444 C C . TYR A 1 678 ? 13.991 2.154 15.814 1.00 84.88 678 TYR A C 1
ATOM 5446 O O . TYR A 1 678 ? 13.202 1.864 14.915 1.00 84.88 678 TYR A O 1
ATOM 5454 N N . ILE A 1 679 ? 15.283 2.357 15.577 1.00 88.12 679 ILE A N 1
ATOM 5455 C CA . ILE A 1 679 ? 15.914 2.244 14.255 1.00 88.12 679 ILE A CA 1
ATOM 5456 C C . ILE A 1 679 ? 17.029 1.212 14.378 1.00 88.12 679 ILE A C 1
ATOM 5458 O O . ILE A 1 679 ? 17.940 1.430 15.175 1.00 88.12 679 ILE A O 1
ATOM 5462 N N . GLY A 1 680 ? 16.956 0.118 13.615 1.00 81.19 680 GLY A N 1
ATOM 5463 C CA . GLY A 1 680 ? 17.989 -0.918 13.612 1.00 81.19 680 GLY A CA 1
ATOM 5464 C C . GLY A 1 680 ? 18.274 -1.483 15.006 1.00 81.19 680 GLY A C 1
ATOM 5465 O O . GLY A 1 680 ? 17.402 -2.071 15.645 1.00 81.19 680 GLY A O 1
ATOM 5466 N N . ASP A 1 681 ? 19.496 -1.251 15.484 1.00 82.12 681 ASP A N 1
ATOM 5467 C CA . ASP A 1 681 ? 20.038 -1.703 16.771 1.00 82.12 681 ASP A CA 1
ATOM 5468 C C . ASP A 1 681 ? 19.185 -1.282 17.978 1.00 82.12 681 ASP A C 1
ATOM 5470 O O . ASP A 1 681 ? 19.079 -2.024 18.951 1.00 82.12 681 ASP A O 1
ATOM 5474 N N . GLN A 1 682 ? 18.471 -0.153 17.898 1.00 85.12 682 GLN A N 1
ATOM 5475 C CA . GLN A 1 682 ? 17.595 0.276 18.998 1.00 85.12 682 GLN A CA 1
ATOM 5476 C C . GLN A 1 682 ? 16.410 -0.657 19.245 1.00 85.12 682 GLN A C 1
ATOM 5478 O O . GLN A 1 682 ? 15.705 -0.480 20.233 1.00 85.12 682 GLN A O 1
ATOM 5483 N N . PHE A 1 683 ? 16.126 -1.616 18.362 1.00 83.31 683 PHE A N 1
ATOM 5484 C CA . PHE A 1 683 ? 15.044 -2.562 18.609 1.00 83.31 683 PHE A CA 1
ATOM 5485 C C . PHE A 1 683 ? 15.309 -3.446 19.843 1.00 83.31 683 PHE A C 1
ATOM 5487 O O . PHE A 1 683 ? 14.356 -3.868 20.493 1.00 83.31 683 PHE A O 1
ATOM 5494 N N . GLU A 1 684 ? 16.572 -3.632 20.242 1.00 77.19 684 GLU A N 1
ATOM 5495 C CA . GLU A 1 684 ? 16.934 -4.286 21.509 1.00 77.19 684 GLU A CA 1
ATOM 5496 C C . GLU A 1 684 ? 16.574 -3.437 22.748 1.00 77.19 684 GLU A C 1
ATOM 5498 O O . GLU A 1 684 ? 16.319 -3.980 23.819 1.00 77.19 684 GLU A O 1
ATOM 5503 N N . GLU A 1 685 ? 16.448 -2.108 22.606 1.00 81.94 685 GLU A N 1
ATOM 5504 C CA . GLU A 1 685 ? 15.947 -1.200 23.656 1.00 81.94 685 GLU A CA 1
ATOM 5505 C C . GLU A 1 685 ? 14.414 -1.324 23.871 1.00 81.94 685 GLU A C 1
ATOM 5507 O O . GLU A 1 685 ? 13.829 -0.638 24.721 1.00 81.94 685 GLU A O 1
ATOM 5512 N N . CYS A 1 686 ? 13.717 -2.140 23.069 1.00 79.06 686 CYS A N 1
ATOM 5513 C CA . CYS A 1 686 ? 12.258 -2.206 23.040 1.00 79.06 686 CYS A CA 1
ATOM 5514 C C . CYS A 1 686 ? 11.695 -3.193 24.079 1.00 79.06 686 CYS A C 1
ATOM 5516 O O . CYS A 1 686 ? 11.454 -4.358 23.792 1.00 79.06 686 CYS A O 1
ATOM 5518 N N . ASN A 1 687 ? 11.402 -2.701 25.286 1.00 75.94 687 ASN A N 1
ATOM 5519 C CA . ASN A 1 687 ? 10.818 -3.512 26.371 1.00 75.94 687 ASN A CA 1
ATOM 5520 C C . ASN A 1 687 ? 9.335 -3.908 26.179 1.00 75.94 687 ASN A C 1
ATOM 5522 O O . ASN A 1 687 ? 8.818 -4.716 26.946 1.00 75.94 687 ASN A O 1
ATOM 5526 N N . ASP A 1 688 ? 8.639 -3.326 25.199 1.00 75.81 688 ASP A N 1
ATOM 5527 C CA . ASP A 1 688 ? 7.228 -3.597 24.898 1.00 75.81 688 ASP A CA 1
ATOM 5528 C C . ASP A 1 688 ? 7.078 -3.994 23.428 1.00 75.81 688 ASP A C 1
ATOM 5530 O O . ASP A 1 688 ? 7.160 -3.148 22.533 1.00 75.81 688 ASP A O 1
ATOM 5534 N N . PHE A 1 689 ? 6.855 -5.287 23.194 1.00 76.12 689 PHE A N 1
ATOM 5535 C CA . PHE A 1 689 ? 6.677 -5.861 21.861 1.00 76.12 689 PHE A CA 1
ATOM 5536 C C . PHE A 1 689 ? 5.215 -5.857 21.379 1.00 76.12 689 PHE A C 1
ATOM 5538 O O . PHE A 1 689 ? 4.932 -6.395 20.307 1.00 76.12 689 PHE A O 1
ATOM 5545 N N . SER A 1 690 ? 4.288 -5.253 22.134 1.00 71.94 690 SER A N 1
ATOM 5546 C CA . SER A 1 690 ? 2.877 -5.179 21.749 1.00 71.94 690 SER A CA 1
ATOM 5547 C C . SER A 1 690 ? 2.600 -4.107 20.686 1.00 71.94 690 SER A C 1
ATOM 5549 O O . SER A 1 690 ? 3.121 -2.986 20.714 1.00 71.94 690 SER A O 1
ATOM 5551 N N . SER A 1 691 ? 1.739 -4.454 19.727 1.00 75.38 691 SER A N 1
ATOM 5552 C CA . SER A 1 691 ? 1.224 -3.595 18.656 1.00 75.38 691 SER A CA 1
ATOM 5553 C C . SER A 1 691 ? 2.303 -2.729 17.973 1.00 75.38 691 SER A C 1
ATOM 5555 O O . SER A 1 691 ? 2.175 -1.503 17.857 1.00 75.38 691 SER A O 1
ATOM 5557 N N . LEU A 1 692 ? 3.394 -3.354 17.532 1.00 79.00 692 LEU A N 1
ATOM 5558 C CA . LEU A 1 692 ? 4.509 -2.683 16.861 1.00 79.00 692 LEU A CA 1
ATOM 5559 C C . LEU A 1 692 ? 4.173 -2.327 15.400 1.00 79.00 692 LEU A C 1
ATOM 5561 O O . LEU A 1 692 ? 3.815 -3.192 14.602 1.00 79.00 692 LEU A O 1
ATOM 5565 N N . TYR A 1 693 ? 4.342 -1.056 15.018 1.00 78.69 693 TYR A N 1
ATOM 5566 C CA . TYR A 1 693 ? 4.216 -0.611 13.625 1.00 78.69 693 TYR A CA 1
ATOM 5567 C C . TYR A 1 693 ? 5.584 -0.605 12.936 1.00 78.69 693 TYR A C 1
ATOM 5569 O O . TYR A 1 693 ? 6.481 0.125 13.355 1.00 78.69 693 TYR A O 1
ATOM 5577 N N . TYR A 1 694 ? 5.730 -1.352 11.847 1.00 79.25 694 TYR A N 1
ATOM 5578 C CA . TYR A 1 694 ? 6.987 -1.485 11.109 1.00 79.25 694 TYR A CA 1
ATOM 5579 C C . TYR A 1 694 ? 7.053 -0.535 9.898 1.00 79.25 694 TYR A C 1
ATOM 5581 O O . TYR A 1 694 ? 6.048 -0.254 9.245 1.00 79.25 694 TYR A O 1
ATOM 5589 N N . ARG A 1 695 ? 8.252 -0.026 9.608 1.00 80.62 695 ARG A N 1
ATOM 5590 C CA . ARG A 1 695 ? 8.641 0.658 8.364 1.00 80.62 695 ARG A CA 1
ATOM 5591 C C . ARG A 1 695 ? 10.036 0.184 7.992 1.00 80.62 695 ARG A C 1
ATOM 5593 O O . ARG A 1 695 ? 10.891 0.145 8.864 1.00 80.62 695 ARG A O 1
ATOM 5600 N N . LEU A 1 696 ? 10.273 -0.163 6.744 1.00 77.81 696 LEU A N 1
ATOM 5601 C CA . LEU A 1 696 ? 11.538 -0.719 6.251 1.00 77.81 696 LEU A CA 1
ATOM 5602 C C . LEU A 1 696 ? 11.586 -0.525 4.718 1.00 77.81 696 LEU A C 1
ATOM 5604 O O . LEU A 1 696 ? 10.687 0.165 4.217 1.00 77.81 696 LEU A O 1
ATOM 5608 N N . PRO A 1 697 ? 12.631 -0.996 4.008 1.00 80.00 697 PRO A N 1
ATOM 5609 C CA . PRO A 1 697 ? 12.890 -0.535 2.647 1.00 80.00 697 PRO A CA 1
ATOM 5610 C C . PRO A 1 697 ? 12.894 -1.599 1.531 1.00 80.00 697 PRO A C 1
ATOM 5612 O O . PRO A 1 697 ? 13.193 -1.230 0.392 1.00 80.00 697 PRO A O 1
ATOM 5615 N N . PHE A 1 698 ? 12.577 -2.869 1.815 1.00 80.62 698 PHE A N 1
ATOM 5616 C CA . PHE A 1 698 ? 12.550 -3.993 0.864 1.00 80.62 698 PHE A CA 1
ATOM 5617 C C . PHE A 1 698 ? 11.124 -4.496 0.521 1.00 80.62 698 PHE A C 1
ATOM 5619 O O . PHE A 1 698 ? 10.602 -5.480 1.067 1.00 80.62 698 PHE A O 1
ATOM 5626 N N . GLU A 1 699 ? 10.505 -3.909 -0.503 1.00 75.12 699 GLU A N 1
ATOM 5627 C CA . GLU A 1 699 ? 9.265 -4.409 -1.112 1.00 75.12 699 GLU A CA 1
ATOM 5628 C C . GLU A 1 699 ? 9.528 -5.722 -1.883 1.00 75.12 699 GLU A C 1
ATOM 5630 O O . GLU A 1 699 ? 10.149 -5.741 -2.945 1.00 75.12 699 GLU A O 1
ATOM 5635 N N . LYS A 1 700 ? 9.013 -6.852 -1.373 1.00 71.69 700 LYS A N 1
ATOM 5636 C CA . LYS A 1 700 ? 9.118 -8.199 -1.997 1.00 71.69 700 LYS A CA 1
ATOM 5637 C C . LYS A 1 700 ? 10.569 -8.655 -2.250 1.00 71.69 700 LYS A C 1
ATOM 5639 O O . LYS A 1 700 ? 10.839 -9.387 -3.213 1.00 71.69 700 LYS A O 1
ATOM 5644 N N . GLY A 1 701 ? 11.475 -8.213 -1.378 1.00 72.81 701 GLY A N 1
ATOM 5645 C CA . GLY A 1 701 ? 12.910 -8.453 -1.479 1.00 72.81 701 GLY A CA 1
ATOM 5646 C C . GLY A 1 701 ? 13.598 -7.626 -2.570 1.00 72.81 701 GLY A C 1
ATOM 5647 O O . GLY A 1 701 ? 14.596 -8.076 -3.116 1.00 72.81 701 GLY A O 1
ATOM 5648 N N . TYR A 1 702 ? 13.063 -6.452 -2.922 1.00 80.75 702 TYR A N 1
ATOM 5649 C CA . TYR A 1 702 ? 13.735 -5.436 -3.737 1.00 80.75 702 TYR A CA 1
ATOM 5650 C C . TYR A 1 702 ? 13.805 -4.125 -2.955 1.00 80.75 702 TYR A C 1
ATOM 5652 O O . TYR A 1 702 ? 12.786 -3.684 -2.428 1.00 80.75 702 TYR A O 1
ATOM 5660 N N . LEU A 1 703 ? 14.975 -3.485 -2.906 1.00 83.19 703 LEU A N 1
ATOM 5661 C CA . LEU A 1 703 ? 15.135 -2.203 -2.223 1.00 83.19 703 LEU A CA 1
ATOM 5662 C C . LEU A 1 703 ? 14.368 -1.094 -2.967 1.00 83.19 703 LEU A C 1
ATOM 5664 O O . LEU A 1 703 ? 14.667 -0.787 -4.123 1.00 83.19 703 LEU A O 1
ATOM 5668 N N . VAL A 1 704 ? 13.387 -0.482 -2.300 1.00 81.44 704 VAL A N 1
ATOM 5669 C CA . VAL A 1 704 ? 12.580 0.633 -2.829 1.00 81.44 704 VAL A CA 1
ATOM 5670 C C . VAL A 1 704 ? 12.755 1.910 -2.002 1.00 81.44 704 VAL A C 1
ATOM 5672 O O . VAL A 1 704 ? 12.646 2.996 -2.569 1.00 81.44 704 VAL A O 1
ATOM 5675 N N . ASN A 1 705 ? 13.069 1.832 -0.698 1.00 83.00 705 ASN A N 1
ATOM 5676 C CA . ASN A 1 705 ? 13.107 3.027 0.158 1.00 83.00 705 ASN A CA 1
ATOM 5677 C C . ASN A 1 705 ? 14.475 3.378 0.773 1.00 83.00 705 ASN A C 1
ATOM 5679 O O . ASN A 1 705 ? 14.751 3.112 1.945 1.00 83.00 705 ASN A O 1
ATOM 5683 N N . TRP A 1 706 ? 15.288 4.127 0.027 1.00 86.06 706 TRP A N 1
ATOM 5684 C CA . TRP A 1 706 ? 16.514 4.731 0.562 1.00 86.06 706 TRP A CA 1
ATOM 5685 C C . TRP A 1 706 ? 16.281 5.757 1.691 1.00 86.06 706 TRP A C 1
ATOM 5687 O O . TRP A 1 706 ? 17.193 5.967 2.486 1.00 86.06 706 TRP A O 1
ATOM 5697 N N . GLU A 1 707 ? 15.089 6.360 1.845 1.00 86.06 707 GLU A N 1
ATOM 5698 C CA . GLU A 1 707 ? 14.797 7.231 3.005 1.00 86.06 707 GLU A CA 1
ATOM 5699 C C . GLU A 1 707 ? 14.680 6.446 4.325 1.00 86.06 707 GLU A C 1
ATOM 5701 O O . GLU A 1 707 ? 14.733 7.053 5.397 1.00 86.06 707 GLU A O 1
ATOM 5706 N N . ILE A 1 708 ? 14.510 5.118 4.265 1.00 85.12 708 ILE A N 1
ATOM 5707 C CA . ILE A 1 708 ? 14.413 4.238 5.438 1.00 85.12 708 ILE A CA 1
ATOM 5708 C C . ILE A 1 708 ? 15.693 3.414 5.626 1.00 85.12 708 ILE A C 1
ATOM 5710 O O . ILE A 1 708 ? 16.169 3.319 6.756 1.00 85.12 708 ILE A O 1
ATOM 5714 N N . GLU A 1 709 ? 16.289 2.906 4.543 1.00 87.94 709 GLU A N 1
ATOM 5715 C CA . GLU A 1 709 ? 17.540 2.131 4.603 1.00 87.94 709 GLU A CA 1
ATOM 5716 C C . GLU A 1 709 ? 18.716 2.972 5.109 1.00 87.94 709 GLU A C 1
ATOM 5718 O O . GLU A 1 709 ? 19.452 2.575 6.012 1.00 87.94 709 GLU A O 1
ATOM 5723 N N . LYS A 1 710 ? 18.855 4.197 4.593 1.00 90.00 710 LYS A N 1
ATOM 5724 C CA . LYS A 1 710 ? 19.971 5.083 4.933 1.00 90.00 710 LYS A CA 1
ATOM 5725 C C . LYS A 1 710 ? 20.038 5.431 6.432 1.00 90.00 710 LYS A C 1
ATOM 5727 O O . LYS A 1 710 ? 21.125 5.320 6.988 1.00 90.00 710 LYS A O 1
ATOM 5732 N N . PRO A 1 711 ? 18.943 5.788 7.141 1.00 89.06 711 PRO A N 1
ATOM 5733 C CA . PRO A 1 711 ? 18.953 5.904 8.605 1.00 89.06 711 PRO A CA 1
ATOM 5734 C C . PRO A 1 711 ? 19.388 4.646 9.370 1.00 89.06 711 PRO A C 1
ATOM 5736 O O . PRO A 1 711 ? 19.882 4.777 10.489 1.00 89.06 711 PRO A O 1
ATOM 5739 N N . ILE A 1 712 ? 19.192 3.451 8.805 1.00 87.06 712 ILE A N 1
ATOM 5740 C CA . ILE A 1 712 ? 19.599 2.180 9.416 1.00 87.06 712 ILE A CA 1
ATOM 5741 C C . ILE A 1 712 ? 21.099 1.965 9.176 1.00 87.06 712 ILE A C 1
ATOM 5743 O O . ILE A 1 712 ? 21.840 1.794 10.143 1.00 87.06 712 ILE A O 1
ATOM 5747 N N . TRP A 1 713 ? 21.577 2.105 7.934 1.00 89.44 713 TRP A N 1
ATOM 5748 C CA . TRP A 1 713 ? 23.009 2.069 7.586 1.00 89.44 713 TRP A CA 1
ATOM 5749 C C . TRP A 1 713 ? 23.826 3.100 8.374 1.00 89.44 713 TRP A C 1
ATOM 5751 O O . TRP A 1 713 ? 24.873 2.774 8.931 1.00 89.44 713 TRP A O 1
ATOM 5761 N N . ASP A 1 714 ? 23.312 4.325 8.512 1.00 89.44 714 ASP A N 1
ATOM 5762 C CA . ASP A 1 714 ? 23.918 5.382 9.324 1.00 89.44 714 ASP A CA 1
ATOM 5763 C C . ASP A 1 714 ? 24.178 4.933 10.766 1.00 89.44 714 ASP A C 1
ATOM 5765 O O . ASP A 1 714 ? 25.215 5.279 11.332 1.00 89.44 714 ASP A O 1
ATOM 5769 N N . ARG A 1 715 ? 23.260 4.165 11.365 1.00 87.00 715 ARG A N 1
ATOM 5770 C CA . ARG A 1 715 ? 23.425 3.620 12.717 1.00 87.00 715 ARG A CA 1
ATOM 5771 C C . ARG A 1 715 ? 24.327 2.394 12.747 1.00 87.00 715 ARG A C 1
ATOM 5773 O O . ARG A 1 715 ? 25.170 2.311 13.638 1.00 87.00 715 ARG A O 1
ATOM 5780 N N . VAL A 1 716 ? 24.218 1.492 11.771 1.00 84.75 716 VAL A N 1
ATOM 5781 C CA . VAL A 1 716 ? 25.117 0.334 11.646 1.00 84.75 716 VAL A CA 1
ATOM 5782 C C . VAL A 1 716 ? 26.571 0.808 11.587 1.00 84.75 716 VAL A C 1
ATOM 5784 O O . VAL A 1 716 ? 27.377 0.384 12.413 1.00 84.75 716 VAL A O 1
ATOM 5787 N N . PHE A 1 717 ? 26.901 1.758 10.707 1.00 85.44 717 PHE A N 1
ATOM 5788 C CA . PHE A 1 717 ? 28.272 2.253 10.554 1.00 85.44 717 PHE A CA 1
ATOM 5789 C C . PHE A 1 717 ? 28.766 3.062 11.763 1.00 85.44 717 PHE A C 1
ATOM 5791 O O . PHE A 1 717 ? 29.920 2.909 12.159 1.00 85.44 717 PHE A O 1
ATOM 5798 N N . LYS A 1 718 ? 27.922 3.913 12.368 1.00 85.00 718 LYS A N 1
ATOM 5799 C CA . LYS A 1 718 ? 28.346 4.841 13.440 1.00 85.00 718 LYS A CA 1
ATOM 5800 C C . LYS A 1 718 ? 28.298 4.229 14.841 1.00 85.00 718 LYS A C 1
ATOM 5802 O O . LYS A 1 718 ? 29.176 4.520 15.649 1.00 85.00 718 LYS A O 1
ATOM 5807 N N . ASN A 1 719 ? 27.296 3.399 15.132 1.00 82.00 719 ASN A N 1
ATOM 5808 C CA . ASN A 1 719 ? 27.017 2.906 16.484 1.00 82.00 719 ASN A CA 1
ATOM 5809 C C . ASN A 1 719 ? 27.414 1.438 16.664 1.00 82.00 719 ASN A C 1
ATOM 5811 O O . ASN A 1 719 ? 28.014 1.104 17.686 1.00 82.00 719 ASN A O 1
ATOM 5815 N N . VAL A 1 720 ? 27.091 0.580 15.688 1.00 78.19 720 VAL A N 1
ATOM 5816 C CA . VAL A 1 720 ? 27.292 -0.877 15.790 1.00 78.19 720 VAL A CA 1
ATOM 5817 C C . VAL A 1 720 ? 28.732 -1.251 15.435 1.00 78.19 720 VAL A C 1
ATOM 5819 O O . VAL A 1 720 ? 29.455 -1.780 16.275 1.00 78.19 720 VAL A O 1
ATOM 5822 N N . THR A 1 721 ? 29.180 -0.932 14.218 1.00 77.94 721 THR A N 1
ATOM 5823 C CA . THR A 1 721 ? 30.526 -1.286 13.731 1.00 77.94 721 THR A CA 1
ATOM 5824 C C . THR A 1 721 ? 31.567 -0.192 13.993 1.00 77.94 721 THR A C 1
ATOM 5826 O O . THR A 1 721 ? 32.755 -0.495 14.077 1.00 77.94 721 THR A O 1
ATOM 5829 N N . LYS A 1 722 ? 31.126 1.060 14.203 1.00 82.25 722 LYS A N 1
ATOM 5830 C CA . LYS A 1 722 ? 31.942 2.229 14.603 1.00 82.25 722 LYS A CA 1
ATOM 5831 C C . LYS A 1 722 ? 33.086 2.552 13.626 1.00 82.25 722 LYS A C 1
ATOM 5833 O O . LYS A 1 722 ? 34.167 2.974 14.035 1.00 82.25 722 LYS A O 1
ATOM 5838 N N . ILE A 1 723 ? 32.843 2.362 12.330 1.00 81.25 723 ILE A N 1
ATOM 5839 C CA . ILE A 1 723 ? 33.818 2.594 11.256 1.00 81.25 723 ILE A CA 1
ATOM 5840 C C . ILE A 1 723 ? 33.694 3.988 10.621 1.00 81.25 723 ILE A C 1
ATOM 5842 O O . ILE A 1 723 ? 32.659 4.648 10.705 1.00 81.25 723 ILE A O 1
ATOM 5846 N N . ASN A 1 724 ? 34.730 4.395 9.882 1.00 84.19 724 ASN A N 1
ATOM 5847 C CA . ASN A 1 724 ? 34.624 5.443 8.869 1.00 84.19 724 ASN A CA 1
ATOM 5848 C C . ASN A 1 724 ? 34.514 4.798 7.471 1.00 84.19 724 ASN A C 1
ATOM 5850 O O . ASN A 1 724 ? 35.517 4.250 7.009 1.00 84.19 724 ASN A O 1
ATOM 5854 N N . PRO A 1 725 ? 33.366 4.887 6.767 1.00 86.19 725 PRO A N 1
ATOM 5855 C CA . PRO A 1 725 ? 33.183 4.326 5.424 1.00 86.19 725 PRO A CA 1
ATOM 5856 C C . PRO A 1 725 ? 34.331 4.614 4.446 1.00 86.19 725 PRO A C 1
ATOM 5858 O O . PRO A 1 725 ? 34.816 3.701 3.775 1.00 86.19 725 PRO A O 1
ATOM 5861 N N . LYS A 1 726 ? 34.858 5.848 4.456 1.00 87.69 726 LYS A N 1
ATOM 5862 C CA . LYS A 1 726 ? 35.966 6.306 3.592 1.00 87.69 726 LYS A CA 1
ATOM 5863 C C . LYS A 1 726 ? 37.267 5.522 3.752 1.00 87.69 726 LYS A C 1
ATOM 5865 O O . LYS A 1 726 ? 38.110 5.523 2.853 1.00 87.69 726 LYS A O 1
ATOM 5870 N N . ASP A 1 727 ? 37.444 4.884 4.906 1.00 85.81 727 ASP A N 1
ATOM 5871 C CA . ASP A 1 727 ? 38.625 4.095 5.231 1.00 85.81 727 ASP A CA 1
ATOM 5872 C C . ASP A 1 727 ? 38.396 2.583 5.114 1.00 85.81 727 ASP A C 1
ATOM 5874 O O . ASP A 1 727 ? 39.300 1.804 5.415 1.00 85.81 727 ASP A O 1
ATOM 5878 N N . THR A 1 728 ? 37.224 2.172 4.620 1.00 86.06 728 THR A N 1
ATOM 5879 C CA . THR A 1 728 ? 36.815 0.766 4.543 1.00 86.06 728 THR A CA 1
ATOM 5880 C C . THR A 1 728 ? 36.378 0.312 3.152 1.00 86.06 728 THR A C 1
ATOM 5882 O O . THR A 1 728 ? 35.997 1.111 2.293 1.00 86.06 728 THR A O 1
ATOM 5885 N N . GLN A 1 729 ? 36.440 -1.001 2.938 1.00 88.00 729 GLN A N 1
ATOM 5886 C CA . GLN A 1 729 ? 35.893 -1.715 1.786 1.00 88.00 729 GLN A CA 1
ATOM 5887 C C . GLN A 1 729 ? 34.599 -2.418 2.204 1.00 88.00 729 GLN A C 1
ATOM 5889 O O . GLN A 1 729 ? 34.534 -2.964 3.305 1.00 88.00 729 GLN A O 1
ATOM 5894 N N . LEU A 1 730 ? 33.599 -2.421 1.325 1.00 89.31 730 LEU A N 1
ATOM 5895 C CA . LEU A 1 730 ? 32.258 -2.942 1.589 1.00 89.31 730 LEU A CA 1
ATOM 5896 C C . LEU A 1 730 ? 31.982 -4.211 0.769 1.00 89.31 730 LEU A C 1
ATOM 5898 O O . LEU A 1 730 ? 31.892 -4.132 -0.455 1.00 89.31 730 LEU A O 1
ATOM 5902 N N . LEU A 1 731 ? 31.790 -5.362 1.418 1.00 88.81 731 LEU A N 1
ATOM 5903 C CA . LEU A 1 731 ? 31.138 -6.511 0.772 1.00 88.81 731 LEU A CA 1
ATOM 5904 C C . LEU A 1 731 ? 29.649 -6.486 1.115 1.00 88.81 731 LEU A C 1
ATOM 5906 O O . LEU A 1 731 ? 29.299 -6.306 2.281 1.00 88.81 731 LEU A O 1
ATOM 5910 N N . ILE A 1 732 ? 28.794 -6.657 0.108 1.00 89.25 732 ILE A N 1
ATOM 5911 C CA . ILE A 1 732 ? 27.338 -6.581 0.250 1.00 89.25 732 ILE A CA 1
ATOM 5912 C C . ILE A 1 732 ? 26.624 -7.655 -0.594 1.00 89.25 732 ILE A C 1
ATOM 5914 O O . ILE A 1 732 ? 27.152 -8.102 -1.619 1.00 89.25 732 ILE A O 1
ATOM 5918 N N . THR A 1 733 ? 25.438 -8.096 -0.162 1.00 87.62 733 THR A N 1
ATOM 5919 C CA . THR A 1 733 ? 24.675 -9.179 -0.812 1.00 87.62 733 THR A CA 1
ATOM 5920 C C . THR A 1 733 ? 23.363 -8.689 -1.410 1.00 87.62 733 THR A C 1
ATOM 5922 O O . THR A 1 733 ? 22.584 -8.040 -0.730 1.00 87.62 733 THR A O 1
ATOM 5925 N N . GLU A 1 734 ? 23.072 -9.055 -2.661 1.00 84.81 734 GLU A N 1
ATOM 5926 C CA . GLU A 1 734 ? 21.823 -8.685 -3.335 1.00 84.81 734 GLU A CA 1
ATOM 5927 C C . GLU A 1 734 ? 21.030 -9.899 -3.875 1.00 84.81 734 GLU A C 1
ATOM 5929 O O . GLU A 1 734 ? 21.586 -10.994 -4.037 1.00 84.81 734 GLU A O 1
ATOM 5934 N N . PRO A 1 735 ? 19.724 -9.737 -4.174 1.00 82.88 735 PRO A N 1
ATOM 5935 C CA . PRO A 1 735 ? 18.897 -10.787 -4.767 1.00 82.88 735 PRO A CA 1
ATOM 5936 C C . PRO A 1 735 ? 19.357 -11.213 -6.168 1.00 82.88 735 PRO A C 1
ATOM 5938 O O . PRO A 1 735 ? 19.936 -10.438 -6.930 1.00 82.88 735 PRO A O 1
ATOM 5941 N N . CYS A 1 736 ? 18.990 -12.435 -6.562 1.00 82.00 736 CYS A N 1
ATOM 5942 C CA . CYS A 1 736 ? 19.163 -12.903 -7.938 1.00 82.00 736 CYS A CA 1
ATOM 5943 C C . CYS A 1 736 ? 18.372 -12.026 -8.920 1.00 82.00 736 CYS A C 1
ATOM 5945 O O . CYS A 1 736 ? 17.190 -11.760 -8.690 1.00 82.00 736 CYS A O 1
ATOM 5947 N N . PHE A 1 737 ? 19.004 -11.641 -10.035 1.00 82.44 737 PHE A N 1
ATOM 5948 C CA . PHE A 1 737 ? 18.404 -10.800 -11.081 1.00 82.44 737 PHE A CA 1
ATOM 5949 C C . PHE A 1 737 ? 17.805 -9.491 -10.522 1.00 82.44 737 PHE A C 1
ATOM 5951 O O . PHE A 1 737 ? 16.644 -9.148 -10.778 1.00 82.44 737 PHE A O 1
ATOM 5958 N N . ASN A 1 738 ? 18.584 -8.772 -9.705 1.00 84.31 738 ASN A N 1
ATOM 5959 C CA . ASN A 1 738 ? 18.193 -7.456 -9.205 1.00 84.31 738 ASN A CA 1
ATOM 5960 C C . ASN A 1 738 ? 18.035 -6.448 -10.362 1.00 84.31 738 ASN A C 1
ATOM 5962 O O . ASN A 1 738 ? 18.706 -6.538 -11.389 1.00 84.31 738 ASN A O 1
ATOM 5966 N N . LEU A 1 739 ? 17.132 -5.476 -10.215 1.00 85.06 739 LEU A N 1
ATOM 5967 C CA . LEU A 1 739 ? 16.826 -4.521 -11.283 1.00 85.06 739 LEU A CA 1
ATOM 5968 C C . LEU A 1 739 ? 17.992 -3.531 -11.465 1.00 85.06 739 LEU A C 1
ATOM 5970 O O . LEU A 1 739 ? 18.339 -2.865 -10.489 1.00 85.06 739 LEU A O 1
ATOM 5974 N N . PRO A 1 740 ? 18.534 -3.317 -12.683 1.00 86.50 740 PRO A N 1
ATOM 5975 C CA . PRO A 1 740 ? 19.700 -2.449 -12.892 1.00 86.50 740 PRO A CA 1
ATOM 5976 C C . PRO A 1 740 ? 19.575 -1.025 -12.327 1.00 86.50 740 PRO A C 1
ATOM 5978 O O . PRO A 1 740 ? 20.556 -0.472 -11.855 1.00 86.50 740 PRO A O 1
ATOM 5981 N N . VAL A 1 741 ? 18.366 -0.454 -12.279 1.00 88.06 741 VAL A N 1
ATOM 5982 C CA . VAL A 1 741 ? 18.115 0.872 -11.673 1.00 88.06 741 VAL A CA 1
ATOM 5983 C C . VAL A 1 741 ? 18.294 0.857 -10.144 1.00 88.06 741 VAL A C 1
ATOM 5985 O O . VAL A 1 741 ? 18.762 1.834 -9.561 1.00 88.06 741 VAL A O 1
ATOM 5988 N N . ILE A 1 742 ? 17.951 -0.253 -9.481 1.00 87.62 742 ILE A N 1
ATOM 5989 C CA . ILE A 1 742 ? 18.227 -0.459 -8.050 1.00 87.62 742 ILE A CA 1
ATOM 5990 C C . ILE A 1 742 ? 19.736 -0.654 -7.862 1.00 87.62 742 ILE A C 1
ATOM 5992 O O . ILE A 1 742 ? 20.326 -0.011 -7.000 1.00 87.62 742 ILE A O 1
ATOM 5996 N N . GLN A 1 743 ? 20.376 -1.458 -8.720 1.00 88.50 743 GLN A N 1
ATOM 5997 C CA . GLN A 1 743 ? 21.829 -1.675 -8.703 1.00 88.50 743 GLN A CA 1
ATOM 5998 C C . GLN A 1 743 ? 22.629 -0.366 -8.860 1.00 88.50 743 GLN A C 1
ATOM 6000 O O . GLN A 1 743 ? 23.584 -0.145 -8.123 1.00 88.50 743 GLN A O 1
ATOM 6005 N N . GLU A 1 744 ? 22.220 0.516 -9.775 1.00 89.94 744 GLU A N 1
ATOM 6006 C CA . GLU A 1 744 ? 22.809 1.850 -9.974 1.00 89.94 744 GLU A CA 1
ATOM 6007 C C . GLU A 1 744 ? 22.584 2.764 -8.755 1.00 89.94 744 GLU A C 1
ATOM 6009 O O . GLU A 1 744 ? 23.472 3.524 -8.373 1.00 89.94 744 GLU A O 1
ATOM 6014 N N . SER A 1 745 ? 21.431 2.641 -8.085 1.00 90.50 745 SER A N 1
ATOM 6015 C CA . SER A 1 745 ? 21.142 3.384 -6.849 1.00 90.50 745 SER A CA 1
ATOM 6016 C C . SER A 1 745 ? 22.040 2.941 -5.682 1.00 90.50 745 SER A C 1
ATOM 6018 O O . SER A 1 745 ? 22.515 3.789 -4.928 1.00 90.50 745 SER A O 1
ATOM 6020 N N . TYR A 1 746 ? 22.319 1.635 -5.554 1.00 89.19 746 TYR A N 1
ATOM 6021 C CA . TYR A 1 746 ? 23.310 1.110 -4.603 1.00 89.19 746 TYR A CA 1
ATOM 6022 C C . TYR A 1 746 ? 24.700 1.692 -4.861 1.00 89.19 746 TYR A C 1
ATOM 6024 O O . TYR A 1 746 ? 25.322 2.215 -3.937 1.00 89.19 746 TYR A O 1
ATOM 6032 N N . ASP A 1 747 ? 25.180 1.633 -6.107 1.00 91.75 747 ASP A N 1
ATOM 6033 C CA . ASP A 1 747 ? 26.514 2.131 -6.460 1.00 91.75 747 ASP A CA 1
ATOM 6034 C C . ASP A 1 747 ? 26.668 3.623 -6.118 1.00 91.75 747 ASP A C 1
ATOM 6036 O O . ASP A 1 747 ? 27.670 4.016 -5.517 1.00 91.75 747 ASP A O 1
ATOM 6040 N N . GLN A 1 748 ? 25.651 4.440 -6.423 1.00 91.06 748 GLN A N 1
ATOM 6041 C CA . GLN A 1 748 ? 25.643 5.864 -6.087 1.00 91.06 748 GLN A CA 1
ATOM 6042 C C . GLN A 1 748 ? 25.718 6.104 -4.570 1.00 91.06 748 GLN A C 1
ATOM 6044 O O . GLN A 1 748 ? 26.575 6.862 -4.113 1.00 91.06 748 GLN A O 1
ATOM 6049 N N . ILE A 1 749 ? 24.867 5.459 -3.765 1.00 91.94 749 ILE A N 1
ATOM 6050 C CA . ILE A 1 749 ? 24.871 5.653 -2.304 1.00 91.94 749 ILE A CA 1
ATOM 6051 C C . ILE A 1 749 ? 26.205 5.199 -1.684 1.00 91.94 749 ILE A C 1
ATOM 6053 O O . ILE A 1 749 ? 26.756 5.883 -0.819 1.00 91.94 749 ILE A O 1
ATOM 6057 N N . ILE A 1 750 ? 26.770 4.091 -2.168 1.00 92.62 750 ILE A N 1
ATOM 6058 C CA . ILE A 1 750 ? 28.032 3.523 -1.675 1.00 92.62 750 ILE A CA 1
ATOM 6059 C C . ILE A 1 750 ? 29.239 4.411 -2.033 1.00 92.62 750 ILE A C 1
ATOM 6061 O O . ILE A 1 750 ? 30.065 4.703 -1.162 1.00 92.62 750 ILE A O 1
ATOM 6065 N N . PHE A 1 751 ? 29.359 4.862 -3.287 1.00 94.12 751 PHE A N 1
ATOM 6066 C CA . PHE A 1 751 ? 30.559 5.558 -3.772 1.00 94.12 751 PHE A CA 1
ATOM 6067 C C . PHE A 1 751 ? 30.474 7.089 -3.769 1.00 94.12 751 PHE A C 1
ATOM 6069 O O . PHE A 1 751 ? 31.513 7.744 -3.635 1.00 94.12 751 PHE A O 1
ATOM 6076 N N . GLU A 1 752 ? 29.295 7.691 -3.919 1.00 91.56 752 GLU A N 1
ATOM 6077 C CA . GLU A 1 752 ? 29.148 9.154 -3.940 1.00 91.56 752 GLU A CA 1
ATOM 6078 C C . GLU A 1 752 ? 28.839 9.715 -2.554 1.00 91.56 752 GLU A C 1
ATOM 6080 O O . GLU A 1 752 ? 29.446 10.714 -2.173 1.00 91.56 752 GLU A O 1
ATOM 6085 N N . GLU A 1 753 ? 27.950 9.066 -1.794 1.00 92.56 753 GLU A N 1
ATOM 6086 C CA . GLU A 1 753 ? 27.480 9.587 -0.505 1.00 92.56 753 GLU A CA 1
ATOM 6087 C C . GLU A 1 753 ? 28.246 9.036 0.706 1.00 92.56 753 GLU A C 1
ATOM 6089 O O . GLU A 1 753 ? 28.766 9.820 1.501 1.00 92.56 753 GLU A O 1
ATOM 6094 N N . TYR A 1 754 ? 28.373 7.712 0.849 1.00 91.00 754 TYR A N 1
ATOM 6095 C CA . TYR A 1 754 ? 29.211 7.128 1.908 1.00 91.00 754 TYR A CA 1
ATOM 6096 C C . TYR A 1 754 ? 30.712 7.157 1.571 1.00 91.00 754 TYR A C 1
ATOM 6098 O O . TYR A 1 754 ? 31.549 7.071 2.468 1.00 91.00 754 TYR A O 1
ATOM 6106 N N . GLU A 1 755 ? 31.066 7.344 0.296 1.00 93.94 755 GLU A N 1
ATOM 6107 C CA . GLU A 1 755 ? 32.445 7.424 -0.202 1.00 93.94 755 GLU A CA 1
ATOM 6108 C C . GLU A 1 755 ? 33.332 6.208 0.154 1.00 93.94 755 GLU A C 1
ATOM 6110 O O . GLU A 1 755 ? 34.541 6.369 0.348 1.00 93.94 755 GLU A O 1
ATOM 6115 N N . PHE A 1 756 ? 32.761 4.996 0.217 1.00 93.38 756 PHE A N 1
ATOM 6116 C CA . PHE A 1 756 ? 33.507 3.759 0.498 1.00 93.38 756 PHE A CA 1
ATOM 6117 C C . PHE A 1 756 ? 34.711 3.584 -0.440 1.00 93.38 756 PHE A C 1
ATOM 6119 O O . PHE A 1 756 ? 34.636 3.890 -1.632 1.00 93.38 756 PHE A O 1
ATOM 6126 N N . ALA A 1 757 ? 35.833 3.069 0.078 1.00 91.00 757 ALA A N 1
ATOM 6127 C CA . ALA A 1 757 ? 37.084 2.981 -0.682 1.00 91.00 757 ALA A CA 1
ATOM 6128 C C . ALA A 1 757 ? 36.987 1.994 -1.862 1.00 91.00 757 ALA A C 1
ATOM 6130 O O . ALA A 1 757 ? 37.511 2.247 -2.954 1.00 91.00 757 ALA A O 1
ATOM 6131 N N . SER A 1 758 ? 36.292 0.877 -1.646 1.00 90.69 758 SER A N 1
ATOM 6132 C CA . SER A 1 758 ? 35.899 -0.082 -2.680 1.00 90.69 758 SER A CA 1
ATOM 6133 C C . SER A 1 758 ? 34.666 -0.880 -2.245 1.00 90.69 758 SER A C 1
ATOM 6135 O O . SER A 1 758 ? 34.353 -0.926 -1.055 1.00 90.69 758 SER A O 1
ATOM 6137 N N . CYS A 1 759 ? 33.974 -1.510 -3.192 1.00 92.19 759 CYS A N 1
ATOM 6138 C CA . CYS A 1 759 ? 32.833 -2.382 -2.920 1.00 92.19 759 CYS A CA 1
ATOM 6139 C C . CYS A 1 759 ? 32.899 -3.677 -3.744 1.00 92.19 759 CYS A C 1
ATOM 6141 O O . CYS A 1 759 ? 33.420 -3.664 -4.859 1.00 92.19 759 CYS A O 1
ATOM 6143 N N . TYR A 1 760 ? 32.356 -4.775 -3.216 1.00 89.88 760 TYR A N 1
ATOM 6144 C CA . TYR A 1 760 ? 32.021 -5.992 -3.955 1.00 89.88 760 TYR A CA 1
ATOM 6145 C C . TYR A 1 760 ? 30.582 -6.410 -3.644 1.00 89.88 760 TYR A C 1
ATOM 6147 O O . TYR A 1 760 ? 30.226 -6.594 -2.481 1.00 89.88 760 TYR A O 1
ATOM 6155 N N . ARG A 1 761 ? 29.764 -6.567 -4.690 1.00 89.81 761 ARG A N 1
ATOM 6156 C CA . ARG A 1 761 ? 28.352 -6.955 -4.596 1.00 89.81 761 ARG A CA 1
ATOM 6157 C C . ARG A 1 761 ? 28.129 -8.304 -5.281 1.00 89.81 761 ARG A C 1
ATOM 6159 O O . ARG A 1 761 ? 28.632 -8.541 -6.378 1.00 89.81 761 ARG A O 1
ATOM 6166 N N . THR A 1 762 ? 27.432 -9.212 -4.602 1.00 87.75 762 THR A N 1
ATOM 6167 C CA . THR A 1 762 ? 27.247 -10.612 -5.028 1.00 87.75 762 THR A CA 1
ATOM 6168 C C . THR A 1 762 ? 25.946 -11.198 -4.464 1.00 87.75 762 THR A C 1
ATOM 6170 O O . THR A 1 762 ? 25.227 -10.513 -3.748 1.00 87.75 762 THR A O 1
ATOM 6173 N N . MET A 1 763 ? 25.609 -12.449 -4.777 1.00 86.25 763 MET A N 1
ATOM 6174 C CA . MET A 1 763 ? 24.387 -13.104 -4.283 1.00 86.25 763 MET A CA 1
ATOM 6175 C C . MET A 1 763 ? 24.668 -13.871 -2.982 1.00 86.25 763 MET A C 1
ATOM 6177 O O . MET A 1 763 ? 25.695 -14.545 -2.902 1.00 86.25 763 MET A O 1
ATOM 6181 N N . SER A 1 764 ? 23.743 -13.856 -2.008 1.00 86.56 764 SER A N 1
ATOM 6182 C CA . SER A 1 764 ? 23.849 -14.632 -0.745 1.00 86.56 764 SER A CA 1
ATOM 6183 C C . SER A 1 764 ? 24.342 -16.082 -0.971 1.00 86.56 764 SER A C 1
ATOM 6185 O O . SER A 1 764 ? 25.400 -16.441 -0.444 1.00 86.56 764 SER A O 1
ATOM 6187 N N . PRO A 1 765 ? 23.713 -16.891 -1.854 1.00 88.94 765 PRO A N 1
ATOM 6188 C CA . PRO A 1 765 ? 24.132 -18.278 -2.074 1.00 88.94 765 PRO A CA 1
ATOM 6189 C C . PRO A 1 765 ? 25.513 -18.434 -2.713 1.00 88.94 765 PRO A C 1
ATOM 6191 O O . PRO A 1 765 ? 26.126 -19.489 -2.589 1.00 88.94 765 PRO A O 1
ATOM 6194 N N . GLN A 1 766 ? 26.025 -17.410 -3.402 1.00 89.12 766 GLN A N 1
ATOM 6195 C CA . GLN A 1 766 ? 27.369 -17.457 -3.976 1.00 89.12 766 GLN A CA 1
ATOM 6196 C C . GLN A 1 766 ? 28.444 -17.339 -2.885 1.00 89.12 766 GLN A C 1
ATOM 6198 O O . GLN A 1 766 ? 29.521 -17.912 -3.039 1.00 89.12 766 GLN A O 1
ATOM 6203 N N . LEU A 1 767 ? 28.153 -16.665 -1.763 1.00 88.31 767 LEU A N 1
ATOM 6204 C CA . LEU A 1 767 ? 29.061 -16.611 -0.615 1.00 88.31 767 LEU A CA 1
ATOM 6205 C C . LEU A 1 767 ? 29.179 -17.964 0.094 1.00 88.31 767 LEU A C 1
ATOM 6207 O O . LEU A 1 767 ? 30.276 -18.354 0.487 1.00 88.31 767 LEU A O 1
ATOM 6211 N N . CYS A 1 768 ? 28.078 -18.714 0.195 1.00 89.38 768 CYS A N 1
ATOM 6212 C CA . CYS A 1 768 ? 28.031 -20.044 0.811 1.00 89.38 768 CYS A CA 1
ATOM 6213 C C . CYS A 1 768 ? 29.061 -21.038 0.237 1.00 89.38 768 CYS A C 1
ATOM 6215 O O . CYS A 1 768 ? 29.454 -21.973 0.930 1.00 89.38 768 CYS A O 1
ATOM 6217 N N . LEU A 1 769 ? 29.514 -20.839 -1.007 1.00 88.88 769 LEU A N 1
ATOM 6218 C CA . LEU A 1 769 ? 30.494 -21.691 -1.692 1.00 88.88 769 LEU A CA 1
ATOM 6219 C C . LEU A 1 769 ? 31.933 -21.536 -1.179 1.00 88.88 769 LEU A C 1
ATOM 6221 O O . LEU A 1 769 ? 32.773 -22.373 -1.495 1.00 88.88 769 LEU A O 1
ATOM 6225 N N . PHE A 1 770 ? 32.226 -20.482 -0.411 1.00 86.88 770 PHE A N 1
ATOM 6226 C CA . PHE A 1 770 ? 33.541 -20.261 0.202 1.00 86.88 770 PHE A CA 1
ATOM 6227 C C . PHE A 1 770 ? 33.665 -20.874 1.608 1.00 86.88 770 PHE A C 1
ATOM 6229 O O . PHE A 1 770 ? 34.716 -20.752 2.235 1.00 86.88 770 PHE A O 1
ATOM 6236 N N . ASN A 1 771 ? 32.611 -21.533 2.103 1.00 87.69 771 ASN A N 1
ATOM 6237 C CA . ASN A 1 771 ? 32.663 -22.355 3.313 1.00 87.69 771 ASN A CA 1
ATOM 6238 C C . ASN A 1 771 ? 33.291 -23.735 3.034 1.00 87.69 771 ASN A C 1
ATOM 6240 O O . ASN A 1 771 ? 33.431 -24.163 1.889 1.00 87.69 771 ASN A O 1
ATOM 6244 N N . GLU A 1 772 ? 33.641 -24.464 4.096 1.00 83.06 772 GLU A N 1
ATOM 6245 C CA . GLU A 1 772 ? 34.186 -25.826 4.007 1.00 83.06 772 GLU A CA 1
ATOM 6246 C C . GLU A 1 772 ? 33.074 -26.822 3.625 1.00 83.06 772 GLU A C 1
ATOM 6248 O O . GLU A 1 772 ? 32.347 -27.329 4.476 1.00 83.06 772 GLU A O 1
ATOM 6253 N N . LEU A 1 773 ? 32.887 -27.042 2.319 1.00 82.94 773 LEU A N 1
ATOM 6254 C CA . LEU A 1 773 ? 31.795 -27.878 1.805 1.00 82.94 773 LEU A CA 1
ATOM 6255 C C . LEU A 1 773 ? 32.058 -29.384 1.937 1.00 82.94 773 LEU A C 1
ATOM 6257 O O . LEU A 1 773 ? 31.101 -30.144 2.056 1.00 82.94 773 LEU A O 1
ATOM 6261 N N . GLY A 1 774 ? 33.319 -29.827 1.920 1.00 75.44 774 GLY A N 1
ATOM 6262 C CA . GLY A 1 774 ? 33.667 -31.250 1.954 1.00 75.44 774 GLY A CA 1
ATOM 6263 C C . GLY A 1 774 ? 33.212 -31.917 3.251 1.00 75.44 774 GLY A C 1
ATOM 6264 O O . GLY A 1 774 ? 32.476 -32.904 3.221 1.00 75.44 774 GLY A O 1
ATOM 6265 N N . GLY A 1 775 ? 33.567 -31.329 4.397 1.00 77.62 775 GLY A N 1
ATOM 6266 C CA . GLY A 1 775 ? 33.175 -31.836 5.713 1.00 77.62 775 GLY A CA 1
ATOM 6267 C C . GLY A 1 775 ? 31.663 -31.859 5.962 1.00 77.62 775 GLY A C 1
ATOM 6268 O O . GLY A 1 775 ? 31.198 -32.719 6.708 1.00 77.62 775 GLY A O 1
ATOM 6269 N N . LEU A 1 776 ? 30.875 -30.995 5.303 1.00 83.56 776 LEU A N 1
ATOM 6270 C CA . LEU A 1 776 ? 29.406 -31.014 5.402 1.00 83.56 776 LEU A CA 1
ATOM 6271 C C . LEU A 1 776 ? 28.792 -32.300 4.832 1.00 83.56 776 LEU A C 1
ATOM 6273 O O . LEU A 1 776 ? 27.835 -32.816 5.402 1.00 83.56 776 LEU A O 1
ATOM 6277 N N . PHE A 1 777 ? 29.356 -32.839 3.748 1.00 83.25 777 PHE A N 1
ATOM 6278 C CA . PHE A 1 777 ? 28.917 -34.103 3.141 1.00 83.25 777 PHE A CA 1
ATOM 6279 C C . PHE A 1 777 ? 29.665 -35.337 3.684 1.00 83.25 777 PHE A C 1
ATOM 6281 O O . PHE A 1 777 ? 29.437 -36.451 3.214 1.00 83.25 777 PHE A O 1
ATOM 6288 N N . GLY A 1 778 ? 30.557 -35.159 4.667 1.00 78.19 778 GLY A N 1
ATOM 6289 C CA . GLY A 1 778 ? 31.437 -36.219 5.178 1.00 78.19 778 GLY A CA 1
ATOM 6290 C C . GLY A 1 778 ? 32.590 -36.592 4.234 1.00 78.19 778 GLY A C 1
ATOM 6291 O O . GLY A 1 778 ? 33.288 -37.578 4.477 1.00 78.19 778 GLY A O 1
ATOM 6292 N N . ASP A 1 779 ? 32.800 -35.810 3.173 1.00 82.00 779 ASP A N 1
ATOM 6293 C CA . ASP A 1 779 ? 33.916 -35.958 2.245 1.00 82.00 779 ASP A CA 1
ATOM 6294 C C . ASP A 1 779 ? 35.219 -35.404 2.866 1.00 82.00 779 ASP A C 1
ATOM 6296 O O . ASP A 1 779 ? 35.267 -34.937 4.008 1.00 82.00 779 ASP A O 1
ATOM 6300 N N . LYS A 1 780 ? 36.341 -35.478 2.138 1.00 76.69 780 LYS A N 1
ATOM 6301 C CA . LYS A 1 780 ? 37.631 -34.995 2.661 1.00 76.69 780 LYS A CA 1
ATOM 6302 C C . LYS A 1 780 ? 37.591 -33.479 2.873 1.00 76.69 780 LYS A C 1
ATOM 6304 O O . LYS A 1 780 ? 37.263 -32.748 1.941 1.00 76.69 780 LYS A O 1
ATOM 6309 N N . ILE A 1 781 ? 38.006 -33.022 4.055 1.00 70.56 781 ILE A N 1
ATOM 6310 C CA . ILE A 1 781 ? 38.119 -31.595 4.403 1.00 70.56 781 ILE A CA 1
ATOM 6311 C C . ILE A 1 781 ? 38.906 -30.851 3.316 1.00 70.56 781 ILE A C 1
ATOM 6313 O O . ILE A 1 781 ? 40.005 -31.271 2.941 1.00 70.56 781 ILE A O 1
ATOM 6317 N N . GLY A 1 782 ? 38.338 -29.759 2.804 1.00 67.00 782 GLY A N 1
ATOM 6318 C CA . GLY A 1 782 ? 38.930 -28.958 1.729 1.00 67.00 782 GLY A CA 1
ATOM 6319 C C . GLY A 1 782 ? 38.738 -29.524 0.316 1.00 67.00 782 GLY A C 1
ATOM 6320 O O . GLY A 1 782 ? 39.272 -28.956 -0.637 1.00 67.00 782 GLY A O 1
ATOM 6321 N N . SER A 1 783 ? 37.973 -30.608 0.141 1.00 73.56 783 SER A N 1
ATOM 6322 C CA . SER A 1 783 ? 37.437 -30.958 -1.178 1.00 73.56 783 SER A CA 1
ATOM 6323 C C . SER A 1 783 ? 36.272 -30.027 -1.524 1.00 73.56 783 SER A C 1
ATOM 6325 O O . SER A 1 783 ? 35.334 -29.861 -0.748 1.00 73.56 783 SER A O 1
ATOM 6327 N N . ILE A 1 784 ? 36.359 -29.381 -2.688 1.00 72.62 784 ILE A N 1
ATOM 6328 C CA . ILE A 1 784 ? 35.323 -28.481 -3.199 1.00 72.62 784 ILE A CA 1
ATOM 6329 C C . ILE A 1 784 ? 34.545 -29.252 -4.275 1.00 72.62 784 ILE A C 1
ATOM 6331 O O . ILE A 1 784 ? 35.164 -29.672 -5.258 1.00 72.62 784 ILE A O 1
ATOM 6335 N N . PRO A 1 785 ? 33.226 -29.470 -4.120 1.00 81.88 785 PRO A N 1
ATOM 6336 C CA . PRO A 1 785 ? 32.432 -30.164 -5.125 1.00 81.88 785 PRO A CA 1
ATOM 6337 C C . PRO A 1 785 ? 32.370 -29.365 -6.434 1.00 81.88 785 PRO A C 1
ATOM 6339 O O . PRO A 1 785 ? 32.151 -28.154 -6.456 1.00 81.88 785 PRO A O 1
ATOM 6342 N N . ASP A 1 786 ? 32.558 -30.069 -7.550 1.00 85.94 786 ASP A N 1
ATOM 6343 C CA . ASP A 1 786 ? 32.593 -29.487 -8.898 1.00 85.94 786 ASP A CA 1
ATOM 6344 C C . ASP A 1 786 ? 31.206 -28.966 -9.341 1.00 85.94 786 ASP A C 1
ATOM 6346 O O . ASP A 1 786 ? 31.115 -28.086 -10.200 1.00 85.94 786 ASP A O 1
ATOM 6350 N N . CYS A 1 787 ? 30.131 -29.495 -8.741 1.00 92.12 787 CYS A N 1
ATOM 6351 C CA . CYS A 1 787 ? 28.738 -29.064 -8.888 1.00 92.12 787 CYS A CA 1
ATOM 6352 C C . CYS A 1 787 ? 28.067 -28.996 -7.507 1.00 92.12 787 CYS A C 1
ATOM 6354 O O . CYS A 1 787 ? 28.219 -29.926 -6.719 1.00 92.12 787 CYS A O 1
ATOM 6356 N N . THR A 1 788 ? 27.278 -27.951 -7.250 1.00 94.44 788 THR A N 1
ATOM 6357 C CA . THR A 1 788 ? 26.548 -27.757 -5.980 1.00 94.44 788 THR A CA 1
ATOM 6358 C C . THR A 1 788 ? 25.169 -27.183 -6.271 1.00 94.44 788 THR A C 1
ATOM 6360 O O . THR A 1 788 ? 25.054 -26.272 -7.090 1.00 94.44 788 THR A O 1
ATOM 6363 N N . LEU A 1 789 ? 24.124 -27.649 -5.589 1.00 96.31 789 LEU A N 1
ATOM 6364 C CA . LEU A 1 789 ? 22.800 -27.029 -5.627 1.00 96.31 789 LEU A CA 1
ATOM 6365 C C . LEU A 1 789 ? 22.520 -26.349 -4.285 1.00 96.31 789 LEU A C 1
ATOM 6367 O O . LEU A 1 789 ? 22.495 -27.017 -3.257 1.00 96.31 789 LEU A O 1
ATOM 6371 N N . ILE A 1 790 ? 22.285 -25.036 -4.283 1.00 95.81 790 ILE A N 1
ATOM 6372 C CA . ILE A 1 790 ? 21.951 -24.301 -3.054 1.00 95.81 790 ILE A CA 1
ATOM 6373 C C . ILE A 1 790 ? 20.486 -23.876 -3.083 1.00 95.81 790 ILE A C 1
ATOM 6375 O O . ILE A 1 790 ? 20.017 -23.297 -4.065 1.00 95.81 790 ILE A O 1
ATOM 6379 N N . VAL A 1 791 ? 19.777 -24.165 -1.993 1.00 96.94 791 VAL A N 1
ATOM 6380 C CA . VAL A 1 791 ? 18.374 -23.811 -1.763 1.00 96.94 791 VAL A CA 1
ATOM 6381 C C . VAL A 1 791 ? 18.324 -22.809 -0.612 1.00 96.94 791 VAL A C 1
ATOM 6383 O O . VAL A 1 791 ? 18.417 -23.194 0.551 1.00 96.94 791 VAL A O 1
ATOM 6386 N N . ASP A 1 792 ? 18.216 -21.525 -0.938 1.00 93.81 792 ASP A N 1
ATOM 6387 C CA . ASP A 1 792 ? 18.191 -20.410 0.015 1.00 93.81 792 ASP A CA 1
ATOM 6388 C C . ASP A 1 792 ? 16.745 -19.986 0.286 1.00 93.81 792 ASP A C 1
ATOM 6390 O O . ASP A 1 792 ? 16.102 -19.359 -0.558 1.00 93.81 792 ASP A O 1
ATOM 6394 N N . SER A 1 793 ? 16.210 -20.389 1.441 1.00 93.38 793 SER A N 1
ATOM 6395 C CA . SER A 1 793 ? 14.828 -20.132 1.852 1.00 93.38 793 SER A CA 1
ATOM 6396 C C . SER A 1 793 ? 14.777 -19.031 2.912 1.00 93.38 793 SER A C 1
ATOM 6398 O O . SER A 1 793 ? 14.790 -19.278 4.123 1.00 93.38 793 SER A O 1
ATOM 6400 N N . GLY A 1 794 ? 14.747 -17.793 2.419 1.00 88.06 794 GLY A N 1
ATOM 6401 C CA . GLY A 1 794 ? 14.794 -16.561 3.199 1.00 88.06 794 GLY A CA 1
ATOM 6402 C C . GLY A 1 794 ? 13.423 -16.018 3.616 1.00 88.06 794 GLY A C 1
ATOM 6403 O O . GLY A 1 794 ? 12.419 -16.736 3.724 1.00 88.06 794 GLY A O 1
ATOM 6404 N N . TYR A 1 795 ? 13.374 -14.712 3.879 1.00 84.69 795 TYR A N 1
ATOM 6405 C CA . TYR A 1 795 ? 12.195 -14.070 4.445 1.00 84.69 795 TYR A CA 1
ATOM 6406 C C . TYR A 1 795 ? 11.161 -13.685 3.371 1.00 84.69 795 TYR A C 1
ATOM 6408 O O . TYR A 1 795 ? 9.984 -14.023 3.516 1.00 84.69 795 TYR A O 1
ATOM 6416 N N . SER A 1 796 ? 11.564 -13.052 2.266 1.00 81.75 796 SER A N 1
ATOM 6417 C CA . SER A 1 796 ? 10.649 -12.684 1.169 1.00 81.75 796 SER A CA 1
ATOM 6418 C C . SER A 1 796 ? 10.417 -13.786 0.129 1.00 81.75 796 SER A C 1
ATOM 6420 O O . SER A 1 796 ? 9.390 -13.763 -0.552 1.00 81.75 796 SER A O 1
ATOM 6422 N N . PHE A 1 797 ? 11.362 -14.712 -0.048 1.00 87.88 797 PHE A N 1
ATOM 6423 C CA . PHE A 1 797 ? 11.372 -15.681 -1.153 1.00 87.88 797 PHE A CA 1
ATOM 6424 C C . PHE A 1 797 ? 12.212 -16.929 -0.837 1.00 87.88 797 PHE A C 1
ATOM 6426 O O . PHE A 1 797 ? 12.978 -16.946 0.125 1.00 87.88 797 PHE A O 1
ATOM 6433 N N . THR A 1 798 ? 12.125 -17.937 -1.709 1.00 92.38 798 THR A N 1
ATOM 6434 C CA . THR A 1 798 ? 13.060 -19.070 -1.761 1.00 92.38 798 THR A CA 1
ATOM 6435 C C . THR A 1 798 ? 13.737 -19.120 -3.132 1.00 92.38 798 THR A C 1
ATOM 6437 O O . THR A 1 798 ? 13.054 -19.118 -4.158 1.00 92.38 798 THR A O 1
ATOM 6440 N N . HIS A 1 799 ? 15.069 -19.168 -3.167 1.00 93.00 799 HIS A N 1
ATOM 6441 C CA . HIS A 1 799 ? 15.871 -19.335 -4.380 1.00 93.00 799 HIS A CA 1
ATOM 6442 C C . HIS A 1 799 ? 16.486 -20.731 -4.449 1.00 93.00 799 HIS A C 1
ATOM 6444 O O . HIS A 1 799 ? 16.918 -21.285 -3.445 1.00 93.00 799 HIS A O 1
ATOM 6450 N N . ILE A 1 800 ? 16.568 -21.278 -5.658 1.00 96.31 800 ILE A N 1
ATOM 6451 C CA . ILE A 1 800 ? 17.228 -22.549 -5.961 1.00 96.31 800 ILE A CA 1
ATOM 6452 C C . ILE A 1 800 ? 18.252 -22.263 -7.054 1.00 96.31 800 ILE A C 1
ATOM 6454 O O . ILE A 1 800 ? 17.882 -21.820 -8.144 1.00 96.31 800 ILE A O 1
ATOM 6458 N N . ILE A 1 801 ? 19.533 -22.467 -6.749 1.00 95.38 801 ILE A N 1
ATOM 6459 C CA . ILE A 1 801 ? 20.656 -22.041 -7.588 1.00 95.38 801 ILE A CA 1
ATOM 6460 C C . ILE A 1 801 ? 21.628 -23.211 -7.787 1.00 95.38 801 ILE A C 1
ATOM 6462 O O . ILE A 1 801 ? 22.371 -23.555 -6.864 1.00 95.38 801 ILE A O 1
ATOM 6466 N N . PRO A 1 802 ? 21.645 -23.834 -8.978 1.00 96.31 802 PRO A N 1
ATOM 6467 C CA . PRO A 1 802 ? 22.694 -24.772 -9.351 1.00 96.31 802 PRO A CA 1
ATOM 6468 C C . PRO A 1 802 ? 23.976 -24.019 -9.723 1.00 96.31 802 PRO A C 1
ATOM 6470 O O . PRO A 1 802 ? 23.943 -23.040 -10.471 1.00 96.31 802 PRO A O 1
ATOM 6473 N N . PHE A 1 803 ? 25.112 -24.505 -9.235 1.00 93.75 803 PHE A N 1
ATOM 6474 C CA . PHE A 1 803 ? 26.452 -24.000 -9.514 1.00 93.75 803 PHE A CA 1
ATOM 6475 C C . PHE A 1 803 ? 27.317 -25.088 -10.158 1.00 93.75 803 PHE A C 1
ATOM 6477 O O . PHE A 1 803 ? 27.240 -26.258 -9.789 1.00 93.75 803 PHE A O 1
ATOM 6484 N N . LEU A 1 804 ? 28.185 -24.676 -11.083 1.00 93.06 804 LEU A N 1
ATOM 6485 C CA . LEU A 1 804 ? 29.220 -25.487 -11.724 1.00 93.06 804 LEU A CA 1
ATOM 6486 C C . LEU A 1 804 ? 30.558 -24.754 -11.577 1.00 93.06 804 LEU A C 1
ATOM 6488 O O . LEU A 1 804 ? 30.699 -23.624 -12.047 1.00 93.06 804 LEU A O 1
ATOM 6492 N N . LYS A 1 805 ? 31.539 -25.380 -10.917 1.00 89.25 805 LYS A N 1
ATOM 6493 C CA . LYS A 1 805 ? 32.889 -24.831 -10.673 1.00 89.25 805 LYS A CA 1
ATOM 6494 C C . LYS A 1 805 ? 32.860 -23.403 -10.103 1.00 89.25 805 LYS A C 1
ATOM 6496 O O . LYS A 1 805 ? 33.504 -22.490 -10.622 1.00 89.25 805 LYS A O 1
ATOM 6501 N N . GLY A 1 806 ? 32.033 -23.202 -9.074 1.00 84.62 806 GLY A N 1
ATOM 6502 C CA . GLY A 1 806 ? 31.824 -21.913 -8.404 1.00 84.62 806 GLY A CA 1
ATOM 6503 C C . GLY A 1 806 ? 30.982 -20.884 -9.174 1.00 84.62 806 GLY A C 1
ATOM 6504 O O . GLY A 1 806 ? 30.769 -19.785 -8.667 1.00 84.62 806 GLY A O 1
ATOM 6505 N N . LYS A 1 807 ? 30.493 -21.197 -10.385 1.00 88.94 807 LYS A N 1
ATOM 6506 C CA . LYS A 1 807 ? 29.702 -20.275 -11.220 1.00 88.94 807 LYS A CA 1
ATOM 6507 C C . LYS A 1 807 ? 28.229 -20.694 -11.297 1.00 88.94 807 LYS A C 1
ATOM 6509 O O . LYS A 1 807 ? 27.962 -21.871 -11.539 1.00 88.94 807 LYS A O 1
ATOM 6514 N N . PRO A 1 808 ? 27.267 -19.770 -11.128 1.00 91.50 808 PRO A N 1
ATOM 6515 C CA . PRO A 1 808 ? 25.841 -20.091 -11.180 1.00 91.50 808 PRO A CA 1
ATOM 6516 C C . PRO A 1 808 ? 25.384 -20.447 -12.603 1.00 91.50 808 PRO A C 1
ATOM 6518 O O . PRO A 1 808 ? 25.689 -19.748 -13.573 1.00 91.50 808 PRO A O 1
ATOM 6521 N N . ILE A 1 809 ? 24.599 -21.517 -12.738 1.00 93.12 809 ILE A N 1
ATOM 6522 C CA . ILE A 1 809 ? 24.021 -21.960 -14.010 1.00 93.12 809 ILE A CA 1
ATOM 6523 C C . ILE A 1 809 ? 22.690 -21.229 -14.224 1.00 93.12 809 ILE A C 1
ATOM 6525 O O . ILE A 1 809 ? 21.622 -21.749 -13.911 1.00 93.12 809 ILE A O 1
ATOM 6529 N N . ILE A 1 810 ? 22.765 -20.018 -14.785 1.00 91.00 810 ILE A N 1
ATOM 6530 C CA . ILE A 1 810 ? 21.654 -19.062 -14.998 1.00 91.00 810 ILE A CA 1
ATOM 6531 C C . ILE A 1 810 ? 20.314 -19.736 -15.358 1.00 91.00 810 ILE A C 1
ATOM 6533 O O . ILE A 1 810 ? 19.294 -19.481 -14.724 1.00 91.00 810 ILE A O 1
ATOM 6537 N N . LYS A 1 811 ? 20.311 -20.636 -16.353 1.00 91.44 811 LYS A N 1
ATOM 6538 C CA . LYS A 1 811 ? 19.095 -21.298 -16.867 1.00 91.44 811 LYS A CA 1
ATOM 6539 C C . LYS A 1 811 ? 18.415 -22.240 -15.859 1.00 91.44 811 LYS A C 1
ATOM 6541 O O . LYS A 1 811 ? 17.213 -22.485 -15.970 1.00 91.44 811 LYS A O 1
ATOM 6546 N N . GLY A 1 812 ? 19.167 -22.777 -14.900 1.00 92.69 812 GLY A N 1
ATOM 6547 C CA . GLY A 1 812 ? 18.671 -23.666 -13.848 1.00 92.69 812 GLY A CA 1
ATOM 6548 C C . GLY A 1 812 ? 18.150 -22.936 -12.607 1.00 92.69 812 GLY A C 1
ATOM 6549 O O . GLY A 1 812 ? 17.574 -23.580 -11.736 1.00 92.69 812 GLY A O 1
ATOM 6550 N N . ILE A 1 813 ? 18.311 -21.610 -12.511 1.00 94.75 813 ILE A N 1
ATOM 6551 C CA . ILE A 1 813 ? 17.884 -20.847 -11.331 1.00 94.75 813 ILE A CA 1
ATOM 6552 C C . ILE A 1 813 ? 16.358 -20.765 -11.254 1.00 94.75 813 ILE A C 1
ATOM 6554 O O . ILE A 1 813 ? 15.693 -20.423 -12.236 1.00 94.75 813 ILE A O 1
ATOM 6558 N N . ARG A 1 814 ? 15.790 -21.032 -10.076 1.00 94.56 814 ARG A N 1
ATOM 6559 C CA . ARG A 1 814 ? 14.363 -20.830 -9.782 1.00 94.56 814 ARG A CA 1
ATOM 6560 C C . ARG A 1 814 ? 14.193 -19.900 -8.581 1.00 94.56 814 ARG A C 1
ATOM 6562 O O . ARG A 1 814 ? 15.006 -19.906 -7.659 1.00 94.56 814 ARG A O 1
ATOM 6569 N N . ARG A 1 815 ? 13.117 -19.111 -8.599 1.00 91.75 815 ARG A N 1
ATOM 6570 C CA . ARG A 1 815 ? 12.652 -18.261 -7.494 1.00 91.75 815 ARG A CA 1
ATOM 6571 C C . ARG A 1 815 ? 11.195 -18.608 -7.215 1.00 91.75 815 ARG A C 1
ATOM 6573 O O . ARG A 1 815 ? 10.354 -18.440 -8.094 1.00 91.75 815 ARG A O 1
ATOM 6580 N N . ILE A 1 816 ? 10.911 -19.048 -5.998 1.00 91.75 816 ILE A N 1
ATOM 6581 C CA . ILE A 1 816 ? 9.559 -19.241 -5.472 1.00 91.75 816 ILE A CA 1
ATOM 6582 C C . ILE A 1 816 ? 9.220 -17.988 -4.663 1.00 91.75 816 ILE A C 1
ATOM 6584 O O . ILE A 1 816 ? 9.989 -17.587 -3.786 1.00 91.75 816 ILE A O 1
ATOM 6588 N N . ASN A 1 817 ? 8.073 -17.358 -4.918 1.00 88.06 817 ASN A N 1
ATOM 6589 C CA . ASN A 1 817 ? 7.644 -16.159 -4.181 1.00 88.06 817 ASN A CA 1
ATOM 6590 C C . ASN A 1 817 ? 6.939 -16.508 -2.854 1.00 88.06 817 ASN A C 1
ATOM 6592 O O . ASN A 1 817 ? 5.927 -15.911 -2.489 1.00 88.06 817 ASN A O 1
ATOM 6596 N N . VAL A 1 818 ? 7.497 -17.496 -2.151 1.00 88.88 818 VAL A N 1
ATOM 6597 C CA . VAL A 1 818 ? 7.095 -17.996 -0.833 1.00 88.88 818 VAL A CA 1
ATOM 6598 C C . VAL A 1 818 ? 8.323 -17.932 0.078 1.00 88.88 818 VAL A C 1
ATOM 6600 O O . VAL A 1 818 ? 9.424 -18.316 -0.321 1.00 88.88 818 VAL A O 1
ATOM 6603 N N . GLY A 1 819 ? 8.131 -17.435 1.297 1.00 89.44 819 GLY A N 1
ATOM 6604 C CA . GLY A 1 819 ? 9.165 -17.267 2.319 1.00 89.44 819 GLY A CA 1
ATOM 6605 C C . GLY A 1 819 ? 8.540 -16.879 3.661 1.00 89.44 819 GLY A C 1
ATOM 6606 O O . GLY A 1 819 ? 7.315 -16.732 3.759 1.00 89.44 819 GLY A O 1
ATOM 6607 N N . GLY A 1 820 ? 9.367 -16.692 4.692 1.00 88.75 820 GLY A N 1
ATOM 6608 C CA . GLY A 1 820 ? 8.926 -16.463 6.075 1.00 88.75 820 GLY A CA 1
ATOM 6609 C C . GLY A 1 820 ? 7.871 -15.357 6.260 1.00 88.75 820 GLY A C 1
ATOM 6610 O O . GLY A 1 820 ? 6.971 -15.510 7.084 1.00 88.75 820 GLY A O 1
ATOM 6611 N N . LYS A 1 821 ? 7.906 -14.291 5.448 1.00 86.12 821 LYS A N 1
ATOM 6612 C CA . LYS A 1 821 ? 6.914 -13.197 5.411 1.00 86.12 821 LYS A CA 1
ATOM 6613 C C . LYS A 1 821 ? 5.489 -13.693 5.183 1.00 86.12 821 LYS A C 1
ATOM 6615 O O . LYS A 1 821 ? 4.558 -13.257 5.860 1.00 86.12 821 LYS A O 1
ATOM 6620 N N . LEU A 1 822 ? 5.319 -14.593 4.215 1.00 88.44 822 LEU A N 1
ATOM 6621 C CA . LEU A 1 822 ? 4.021 -15.148 3.842 1.00 88.44 822 LEU A CA 1
ATOM 6622 C C . LEU A 1 822 ? 3.506 -16.089 4.935 1.00 88.44 822 LEU A C 1
ATOM 6624 O O . LEU A 1 822 ? 2.338 -16.001 5.302 1.00 88.44 822 LEU A O 1
ATOM 6628 N N . LEU A 1 823 ? 4.393 -16.905 5.514 1.00 92.44 823 LEU A N 1
ATOM 6629 C CA . LEU A 1 823 ? 4.060 -17.812 6.616 1.00 92.44 823 LEU A CA 1
ATOM 6630 C C . LEU A 1 823 ? 3.583 -17.039 7.856 1.00 92.44 823 LEU A C 1
ATOM 6632 O O . LEU A 1 823 ? 2.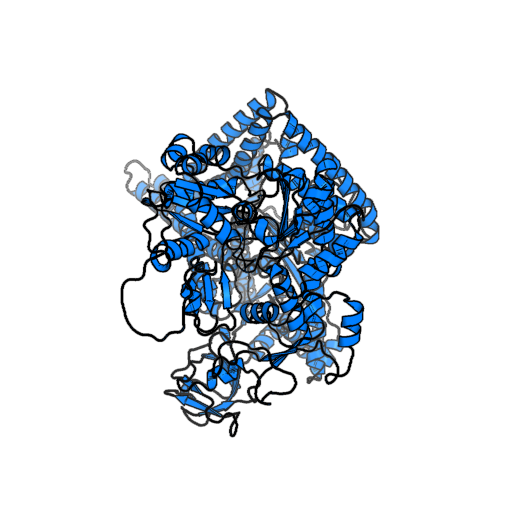519 -17.336 8.393 1.00 92.44 823 LEU A O 1
ATOM 6636 N N . THR A 1 824 ? 4.311 -15.994 8.270 1.00 90.69 824 THR A N 1
ATOM 6637 C CA . THR A 1 824 ? 3.920 -15.130 9.400 1.00 90.69 824 THR A CA 1
ATOM 6638 C C . THR A 1 824 ? 2.620 -14.362 9.116 1.00 90.69 824 THR A C 1
ATOM 6640 O O . THR A 1 824 ? 1.819 -14.152 10.027 1.00 90.69 824 THR A O 1
ATOM 6643 N N . ASN A 1 825 ? 2.366 -13.951 7.867 1.00 87.62 825 ASN A N 1
ATOM 6644 C CA . ASN A 1 825 ? 1.108 -13.294 7.500 1.00 87.62 825 ASN A CA 1
ATOM 6645 C C . ASN A 1 825 ? -0.087 -14.256 7.512 1.00 87.62 825 ASN A C 1
ATOM 6647 O O . ASN A 1 825 ? -1.101 -13.928 8.123 1.00 87.62 825 ASN A O 1
ATOM 6651 N N . HIS A 1 826 ? 0.036 -15.448 6.930 1.00 90.38 826 HIS A N 1
ATOM 6652 C CA . HIS A 1 826 ? -1.063 -16.410 6.930 1.00 90.38 826 HIS A CA 1
ATOM 6653 C C . HIS A 1 826 ? -1.326 -16.991 8.330 1.00 90.38 826 HIS A C 1
ATOM 6655 O O . HIS A 1 826 ? -2.475 -17.171 8.727 1.00 90.38 826 HIS A O 1
ATOM 6661 N N . LEU A 1 827 ? -0.282 -17.178 9.150 1.00 92.94 827 LEU A N 1
ATOM 6662 C CA . LEU A 1 827 ? -0.451 -17.547 10.557 1.00 92.94 827 LEU A CA 1
ATOM 6663 C C . LEU A 1 827 ? -1.218 -16.473 11.347 1.00 92.94 827 LEU A C 1
ATOM 6665 O O . LEU A 1 827 ? -2.087 -16.830 12.142 1.00 92.94 827 LEU A O 1
ATOM 6669 N N . LYS A 1 828 ? -0.965 -15.173 11.106 1.00 88.62 828 LYS A N 1
ATOM 6670 C CA . LYS A 1 828 ? -1.779 -14.088 11.693 1.00 88.62 828 LYS A CA 1
ATOM 6671 C C . LYS A 1 828 ? -3.249 -14.229 11.314 1.00 88.62 828 LYS A C 1
ATOM 6673 O O . LYS A 1 828 ? -4.092 -14.142 12.200 1.00 88.62 828 LYS A O 1
ATOM 6678 N N . GLU A 1 829 ? -3.560 -14.464 10.040 1.00 87.06 829 GLU A N 1
ATOM 6679 C CA . GLU A 1 829 ? -4.940 -14.622 9.557 1.00 87.06 829 GLU A CA 1
ATOM 6680 C C . GLU A 1 829 ? -5.641 -15.815 10.225 1.00 87.06 829 GLU A C 1
ATOM 6682 O O . GLU A 1 829 ? -6.730 -15.663 10.780 1.00 87.06 829 GLU A O 1
ATOM 6687 N N . VAL A 1 830 ? -4.995 -16.987 10.241 1.00 88.62 830 VAL A N 1
ATOM 6688 C CA . VAL A 1 830 ? -5.560 -18.221 10.811 1.00 88.62 830 VAL A CA 1
ATOM 6689 C C . VAL A 1 830 ? -5.751 -18.112 12.328 1.00 88.62 830 VAL A C 1
ATOM 6691 O O . VAL A 1 830 ? -6.825 -18.450 12.830 1.00 88.62 830 VAL A O 1
ATOM 6694 N N . VAL A 1 831 ? -4.765 -17.585 13.065 1.00 89.19 831 VAL A N 1
ATOM 6695 C CA . VAL A 1 831 ? -4.876 -17.364 14.521 1.00 89.19 831 VAL A CA 1
ATOM 6696 C C . VAL A 1 831 ? -5.940 -16.312 14.845 1.00 89.19 831 VAL A C 1
ATOM 6698 O O . VAL A 1 831 ? -6.728 -16.518 15.769 1.00 89.19 831 VAL A O 1
ATOM 6701 N N . SER A 1 832 ? -6.024 -15.234 14.059 1.00 87.19 832 SER A N 1
ATOM 6702 C CA . SER A 1 832 ? -7.012 -14.162 14.262 1.00 87.19 832 SER A CA 1
ATOM 6703 C C . SER A 1 832 ? -8.441 -14.593 13.949 1.00 87.19 832 SER A C 1
ATOM 6705 O O . SER A 1 832 ? -9.379 -14.090 14.564 1.00 87.19 832 SER A O 1
ATOM 6707 N N . PHE A 1 833 ? -8.619 -15.555 13.042 1.00 84.38 833 PHE A N 1
ATOM 6708 C CA . PHE A 1 833 ? -9.919 -16.163 12.770 1.00 84.38 833 PHE A CA 1
ATOM 6709 C C . PHE A 1 833 ? -10.338 -17.194 13.835 1.00 84.38 833 PHE A C 1
ATOM 6711 O O . PHE A 1 833 ? -11.530 -17.344 14.101 1.00 84.38 833 PHE A O 1
ATOM 6718 N N . ARG A 1 834 ? -9.382 -17.918 14.439 1.00 78.31 834 ARG A N 1
ATOM 6719 C CA . ARG A 1 834 ? -9.658 -19.033 15.370 1.00 78.31 834 ARG A CA 1
ATOM 6720 C C . ARG A 1 834 ? -9.655 -18.668 16.859 1.00 78.31 834 ARG A C 1
ATOM 6722 O O . ARG A 1 834 ? -10.387 -19.303 17.615 1.00 78.31 834 ARG A O 1
ATOM 6729 N N . HIS A 1 835 ? -8.840 -17.702 17.289 1.00 79.81 835 HIS A N 1
ATOM 6730 C CA . HIS A 1 835 ? -8.556 -17.459 18.712 1.00 79.81 835 HIS A CA 1
ATOM 6731 C C . HIS A 1 835 ? -8.714 -15.989 19.125 1.00 79.81 835 HIS A C 1
ATOM 6733 O O . HIS A 1 835 ? -9.719 -15.615 19.728 1.00 79.81 835 HIS A O 1
ATOM 6739 N N . TYR A 1 836 ? -7.711 -15.163 18.828 1.00 78.44 836 TYR A N 1
ATOM 6740 C CA . TYR A 1 836 ? -7.605 -13.766 19.248 1.00 78.44 836 TYR A CA 1
ATOM 6741 C C . TYR A 1 836 ? -7.094 -12.947 18.068 1.00 78.44 836 TYR A C 1
ATOM 6743 O O . TYR A 1 836 ? -6.205 -13.423 17.369 1.00 78.44 836 TYR A O 1
ATOM 6751 N N . ASP A 1 837 ? -7.601 -11.728 17.865 1.00 80.69 837 ASP A N 1
ATOM 6752 C CA . ASP A 1 837 ? -7.076 -10.823 16.834 1.00 80.69 837 ASP A CA 1
ATOM 6753 C C . ASP A 1 837 ? -5.609 -10.471 17.130 1.00 80.69 837 ASP A C 1
ATOM 6755 O O . ASP A 1 837 ? -5.304 -9.688 18.031 1.00 80.69 837 ASP A O 1
ATOM 6759 N N . MET A 1 838 ? -4.713 -11.085 16.359 1.00 81.50 838 MET A N 1
ATOM 6760 C CA . MET A 1 838 ? -3.262 -10.924 16.422 1.00 81.50 838 MET A CA 1
ATOM 6761 C C . MET A 1 838 ? -2.734 -10.208 15.168 1.00 81.50 838 MET A C 1
ATOM 6763 O O . MET A 1 838 ? -1.529 -10.214 14.909 1.00 81.50 838 MET A O 1
ATOM 6767 N N . MET A 1 839 ? -3.602 -9.562 14.375 1.00 78.88 839 MET A N 1
ATOM 6768 C CA . MET A 1 839 ? -3.199 -8.878 13.138 1.00 78.88 839 MET A CA 1
ATOM 6769 C C . MET A 1 839 ? -2.238 -7.706 13.405 1.00 78.88 839 MET A C 1
ATOM 6771 O O . MET A 1 839 ? -1.354 -7.437 12.588 1.00 78.88 839 MET A O 1
ATOM 6775 N N . GLU A 1 840 ? -2.363 -7.044 14.564 1.00 77.69 840 GLU A N 1
ATOM 6776 C CA . GLU A 1 840 ? -1.430 -6.001 15.029 1.00 77.69 840 GLU A CA 1
ATOM 6777 C C . GLU A 1 840 ? -0.129 -6.574 15.643 1.00 77.69 840 GLU A C 1
ATOM 6779 O O . GLU A 1 840 ? 0.865 -5.859 15.759 1.00 77.69 840 GLU A O 1
ATOM 6784 N N . GLU A 1 841 ? -0.094 -7.862 15.997 1.00 83.06 841 GLU A N 1
ATOM 6785 C CA . GLU A 1 841 ? 0.903 -8.474 16.894 1.00 83.06 841 GLU A CA 1
ATOM 6786 C C . GLU A 1 841 ? 1.952 -9.313 16.135 1.00 83.06 841 GLU A C 1
ATOM 6788 O O . GLU A 1 841 ? 2.241 -10.472 16.446 1.00 83.06 841 GLU A O 1
ATOM 6793 N N . THR A 1 842 ? 2.536 -8.712 15.091 1.00 85.25 842 THR A N 1
ATOM 6794 C CA . THR A 1 842 ? 3.408 -9.416 14.125 1.00 85.25 842 THR A CA 1
ATOM 6795 C C . THR A 1 842 ? 4.685 -10.003 14.745 1.00 85.25 842 THR A C 1
ATOM 6797 O O . THR A 1 842 ? 5.120 -11.061 14.297 1.00 85.25 842 THR A O 1
ATOM 6800 N N . TYR A 1 843 ? 5.266 -9.378 15.778 1.00 85.94 843 TYR A N 1
ATOM 6801 C CA . TYR A 1 843 ? 6.443 -9.922 16.476 1.00 85.94 843 TYR A CA 1
ATOM 6802 C C . TYR A 1 843 ? 6.117 -11.240 17.194 1.00 85.94 843 TYR A C 1
ATOM 6804 O O . TYR A 1 843 ? 6.774 -12.252 16.962 1.00 85.94 843 TYR A O 1
ATOM 6812 N N . ILE A 1 844 ? 5.047 -11.247 17.998 1.00 87.50 844 ILE A N 1
ATOM 6813 C CA . ILE A 1 844 ? 4.633 -12.412 18.792 1.00 87.50 844 ILE A CA 1
ATOM 6814 C C . ILE A 1 844 ? 4.268 -13.581 17.866 1.00 87.50 844 ILE A C 1
ATOM 6816 O O . ILE A 1 844 ? 4.677 -14.711 18.108 1.00 87.50 844 ILE A O 1
ATOM 6820 N N . ILE A 1 845 ? 3.567 -13.320 16.757 1.00 90.56 845 ILE A N 1
ATOM 6821 C CA . ILE A 1 845 ? 3.221 -14.370 15.785 1.00 90.56 845 ILE A CA 1
ATOM 6822 C C . ILE A 1 845 ? 4.453 -14.916 15.042 1.00 90.56 845 ILE A C 1
ATOM 6824 O O . ILE A 1 845 ? 4.482 -16.100 14.706 1.00 90.56 845 ILE A O 1
ATOM 6828 N N . ASN A 1 846 ? 5.499 -14.111 14.833 1.00 89.62 846 ASN A N 1
ATOM 6829 C CA . ASN A 1 846 ? 6.755 -14.609 14.271 1.00 89.62 846 ASN A CA 1
ATOM 6830 C C . ASN A 1 846 ? 7.498 -15.539 15.252 1.00 89.62 846 ASN A C 1
ATOM 6832 O O . ASN A 1 846 ? 7.963 -16.602 14.849 1.00 89.62 846 ASN A O 1
ATOM 6836 N N . ASP A 1 847 ? 7.526 -15.184 16.538 1.00 89.94 847 ASP A N 1
ATOM 6837 C CA . ASP A 1 847 ? 8.100 -16.009 17.609 1.00 89.94 847 ASP A CA 1
ATOM 6838 C C . ASP A 1 847 ? 7.302 -17.313 17.840 1.00 89.94 847 ASP A C 1
ATOM 6840 O O . ASP A 1 847 ? 7.888 -18.382 18.006 1.00 89.94 847 ASP A O 1
ATOM 6844 N N . ILE A 1 848 ? 5.964 -17.267 17.747 1.00 91.56 848 ILE A N 1
ATOM 6845 C CA . ILE A 1 848 ? 5.097 -18.463 17.737 1.00 91.56 848 ILE A CA 1
ATOM 6846 C C . ILE A 1 848 ? 5.421 -19.362 16.536 1.00 91.56 848 ILE A C 1
ATOM 6848 O O . ILE A 1 848 ? 5.536 -20.578 16.694 1.00 91.56 848 ILE A O 1
ATOM 6852 N N . LYS A 1 849 ? 5.589 -18.791 15.335 1.00 94.12 849 LYS A N 1
ATOM 6853 C CA . LYS A 1 849 ? 5.984 -19.545 14.135 1.00 94.12 849 LYS A CA 1
ATOM 6854 C C . LYS A 1 849 ? 7.314 -20.271 14.369 1.00 94.12 849 LYS A C 1
ATOM 6856 O O . LYS A 1 849 ? 7.379 -21.477 14.158 1.00 94.12 849 LYS A O 1
ATOM 6861 N N . GLU A 1 850 ? 8.339 -19.565 14.840 1.00 91.62 850 GLU A N 1
ATOM 6862 C CA . GLU A 1 850 ? 9.686 -20.117 15.052 1.00 91.62 850 GLU A CA 1
ATOM 6863 C C . GLU A 1 850 ? 9.775 -21.129 16.207 1.00 91.62 850 GLU A C 1
ATOM 6865 O O . GLU A 1 850 ? 10.504 -22.111 16.088 1.00 91.62 850 GLU A O 1
ATOM 6870 N N . LYS A 1 851 ? 9.011 -20.956 17.294 1.00 92.94 851 LYS A N 1
ATOM 6871 C CA . LYS A 1 851 ? 9.040 -21.873 18.452 1.00 92.94 851 LYS A CA 1
ATOM 6872 C C . LYS A 1 851 ? 8.056 -23.042 18.373 1.00 92.94 851 LYS A C 1
ATOM 6874 O O . LYS A 1 851 ? 8.283 -24.058 19.029 1.00 92.94 851 LYS A O 1
ATOM 6879 N N . CYS A 1 852 ? 6.940 -22.913 17.651 1.00 93.62 852 CYS A N 1
ATOM 6880 C CA . CYS A 1 852 ? 5.879 -23.927 17.654 1.00 93.62 852 CYS A CA 1
ATOM 6881 C C . CYS A 1 852 ? 5.722 -24.693 16.337 1.00 93.62 852 CYS A C 1
ATOM 6883 O O . CYS A 1 852 ? 5.249 -25.832 16.391 1.00 93.62 852 CYS A O 1
ATOM 6885 N N . CYS A 1 853 ? 6.060 -24.124 15.178 1.00 96.00 853 CYS A N 1
ATOM 6886 C CA . CYS A 1 853 ? 5.798 -24.784 13.895 1.00 96.00 853 CYS A CA 1
ATOM 6887 C C . CYS A 1 853 ? 6.861 -25.837 13.530 1.00 96.00 853 CYS A C 1
ATOM 6889 O O . CYS A 1 853 ? 8.005 -25.774 13.970 1.00 96.00 853 CYS A O 1
ATOM 6891 N N . PHE A 1 854 ? 6.462 -26.822 12.728 1.00 96.69 854 PHE A N 1
ATOM 6892 C CA . PHE A 1 854 ? 7.301 -27.908 12.212 1.00 96.69 854 PHE A CA 1
ATOM 6893 C C . PHE A 1 854 ? 6.740 -28.392 10.870 1.00 96.69 854 PHE A C 1
ATOM 6895 O O . PHE A 1 854 ? 5.583 -28.136 10.555 1.00 96.69 854 PHE A O 1
ATOM 6902 N N . ILE A 1 855 ? 7.529 -29.105 10.074 1.00 96.44 855 ILE A N 1
ATOM 6903 C CA . ILE A 1 855 ? 7.083 -29.682 8.802 1.00 96.44 855 ILE A CA 1
ATOM 6904 C C . ILE A 1 855 ? 6.737 -31.155 9.003 1.00 96.44 855 ILE A C 1
ATOM 6906 O O . ILE A 1 855 ? 7.517 -31.924 9.566 1.00 96.44 855 ILE A O 1
ATOM 6910 N N . SER A 1 856 ? 5.548 -31.548 8.543 1.00 95.38 856 SER A N 1
ATOM 6911 C CA . SER A 1 856 ? 5.078 -32.929 8.632 1.00 95.38 856 SER A CA 1
ATOM 6912 C C . SER A 1 856 ? 5.631 -33.794 7.496 1.00 95.38 856 SER A C 1
ATOM 6914 O O . SER A 1 856 ? 5.739 -33.348 6.349 1.00 95.38 856 SER A O 1
ATOM 6916 N N . LYS A 1 857 ? 5.912 -35.065 7.807 1.00 91.94 857 LYS A N 1
ATOM 6917 C CA . LYS A 1 857 ? 6.188 -36.122 6.817 1.00 91.94 857 LYS A CA 1
ATOM 6918 C C . LYS A 1 857 ? 4.914 -36.726 6.216 1.00 91.94 857 LYS A C 1
ATOM 6920 O O . LYS A 1 857 ? 4.958 -37.270 5.119 1.00 91.94 857 LYS A O 1
ATOM 6925 N N . ASP A 1 858 ? 3.791 -36.646 6.930 1.00 93.12 858 ASP A N 1
ATOM 6926 C CA . ASP A 1 858 ? 2.487 -37.172 6.519 1.00 93.12 858 ASP A CA 1
ATOM 6927 C C . ASP A 1 858 ? 1.375 -36.294 7.111 1.00 93.12 858 ASP A C 1
ATOM 6929 O O . ASP A 1 858 ? 0.875 -36.509 8.219 1.00 93.12 858 ASP A O 1
ATOM 6933 N N . VAL A 1 859 ? 0.997 -35.285 6.325 1.00 92.88 859 VAL A N 1
ATOM 6934 C CA . VAL A 1 859 ? -0.018 -34.280 6.665 1.00 92.88 859 VAL A CA 1
ATOM 6935 C C . VAL A 1 859 ? -1.369 -34.925 7.004 1.00 92.88 859 VAL A C 1
ATOM 6937 O O . VAL A 1 859 ? -2.081 -34.420 7.868 1.00 92.88 859 VAL A O 1
ATOM 6940 N N . TYR A 1 860 ? -1.735 -36.047 6.374 1.00 93.06 860 TYR A N 1
ATOM 6941 C CA . TYR A 1 860 ? -3.028 -36.697 6.613 1.00 93.06 860 TYR A CA 1
ATOM 6942 C C . TYR A 1 860 ? -3.052 -37.428 7.957 1.00 93.06 860 TYR A C 1
ATOM 6944 O O . TYR A 1 860 ? -3.989 -37.253 8.737 1.00 93.06 860 TYR A O 1
ATOM 6952 N N . LYS A 1 861 ? -1.993 -38.181 8.264 1.00 94.69 861 LYS A N 1
ATOM 6953 C CA . LYS A 1 861 ? -1.815 -38.839 9.564 1.00 94.69 861 LYS A CA 1
ATOM 6954 C C . LYS A 1 861 ? -1.749 -37.835 10.714 1.00 94.69 861 LYS A C 1
ATOM 6956 O O . LYS A 1 861 ? -2.354 -38.066 11.761 1.00 94.69 861 LYS A O 1
ATOM 6961 N N . ASP A 1 862 ? -1.059 -36.715 10.519 1.00 95.44 862 ASP A N 1
ATOM 6962 C CA . ASP A 1 862 ? -0.975 -35.661 11.529 1.00 95.44 862 ASP A CA 1
ATOM 6963 C C . ASP A 1 862 ? -2.323 -34.936 11.706 1.00 95.44 862 ASP A C 1
ATOM 6965 O O . ASP A 1 862 ? -2.731 -34.675 12.838 1.00 95.44 862 ASP A O 1
ATOM 6969 N N . LEU A 1 863 ? -3.104 -34.727 10.637 1.00 94.38 863 LEU A N 1
ATOM 6970 C CA . LEU A 1 863 ? -4.494 -34.259 10.748 1.00 94.38 863 LEU A CA 1
ATOM 6971 C C . LEU A 1 863 ? -5.393 -35.237 11.533 1.00 94.38 863 LEU A C 1
ATOM 6973 O O . LEU A 1 863 ? -6.262 -34.783 12.280 1.00 94.38 863 LEU A O 1
ATOM 6977 N N . ASP A 1 864 ? -5.178 -36.551 11.428 1.00 94.12 864 ASP A N 1
ATOM 6978 C CA . ASP A 1 864 ? -5.891 -37.548 12.242 1.00 94.12 864 ASP A CA 1
ATOM 6979 C C . ASP A 1 864 ? -5.445 -37.574 13.712 1.00 94.12 864 ASP A C 1
ATOM 6981 O O . ASP A 1 864 ? -6.260 -37.838 14.599 1.00 94.12 864 ASP A O 1
ATOM 6985 N N . ILE A 1 865 ? -4.193 -37.220 14.016 1.00 93.50 865 ILE A N 1
ATOM 6986 C CA . ILE A 1 865 ? -3.756 -36.965 15.398 1.00 93.50 865 ILE A CA 1
ATOM 6987 C C . ILE A 1 865 ? -4.405 -35.677 15.933 1.00 93.50 865 ILE A C 1
ATOM 6989 O O . ILE A 1 865 ? -4.911 -35.676 17.057 1.00 93.50 865 ILE A O 1
ATOM 6993 N N . CYS A 1 866 ? -4.495 -34.620 15.117 1.00 92.25 866 CYS A N 1
ATOM 6994 C CA . CYS A 1 866 ? -5.150 -33.356 15.476 1.00 92.25 866 CYS A CA 1
ATOM 6995 C C . CYS A 1 866 ? -6.648 -33.479 15.806 1.00 92.25 866 CYS A C 1
ATOM 6997 O O . CYS A 1 866 ? -7.189 -32.590 16.469 1.00 92.25 866 CYS A O 1
ATOM 6999 N N . ARG A 1 867 ? -7.313 -34.551 15.345 1.00 91.56 867 ARG A N 1
ATOM 7000 C CA . ARG A 1 867 ? -8.726 -34.880 15.624 1.00 91.56 867 ARG A CA 1
ATOM 7001 C C . ARG A 1 867 ? -8.949 -35.570 16.976 1.00 91.56 867 ARG A C 1
ATOM 7003 O O . ARG A 1 867 ? -10.097 -35.684 17.403 1.00 91.56 867 ARG A O 1
ATOM 7010 N N . LYS A 1 868 ? -7.895 -36.056 17.640 1.00 91.06 868 LYS A N 1
ATOM 7011 C CA . LYS A 1 868 ? -8.002 -36.755 18.932 1.00 91.06 868 LYS A CA 1
ATOM 7012 C C . LYS A 1 868 ? -8.330 -35.799 20.077 1.00 91.06 868 LYS A C 1
ATOM 7014 O O . LYS A 1 868 ? -8.130 -34.588 19.982 1.00 91.06 868 LYS A O 1
ATOM 7019 N N . HIS A 1 869 ? -8.796 -36.361 21.192 1.00 87.31 869 HIS A N 1
ATOM 7020 C CA . HIS A 1 869 ? -9.017 -35.597 22.416 1.00 87.31 869 HIS A CA 1
ATOM 7021 C C . HIS A 1 869 ? -7.716 -34.924 22.891 1.00 87.31 869 HIS A C 1
ATOM 7023 O O . HIS A 1 869 ? -6.628 -35.474 22.720 1.00 87.31 869 HIS A O 1
ATOM 7029 N N . TYR A 1 870 ? -7.828 -33.752 23.524 1.00 83.00 870 TYR A N 1
ATOM 7030 C CA . TYR A 1 870 ? -6.699 -32.906 23.950 1.00 83.00 870 TYR A CA 1
ATOM 7031 C C . TYR A 1 870 ? -5.617 -33.674 24.742 1.00 83.00 870 TYR A C 1
ATOM 7033 O O . TYR A 1 870 ? -4.431 -33.415 24.587 1.00 83.00 870 TYR A O 1
ATOM 7041 N N . SER A 1 871 ? -6.011 -34.669 25.544 1.00 81.56 871 SER A N 1
ATOM 7042 C CA . SER A 1 871 ? -5.105 -35.519 26.337 1.00 81.56 871 SER A CA 1
ATOM 7043 C C . SER A 1 871 ? -4.279 -36.540 25.537 1.00 81.56 871 SER A C 1
ATOM 7045 O O . SER A 1 871 ? -3.325 -37.095 26.080 1.00 81.56 871 SER A O 1
ATOM 7047 N N . GLU A 1 872 ? -4.657 -36.823 24.289 1.00 85.81 872 GLU A N 1
ATOM 7048 C CA . GLU A 1 872 ? -4.054 -37.838 23.404 1.00 85.81 872 GLU A CA 1
ATOM 7049 C C . GLU A 1 872 ? -3.422 -37.236 22.137 1.00 85.81 872 GLU A C 1
ATOM 7051 O O . GLU A 1 872 ? -2.709 -37.921 21.401 1.00 85.81 872 GLU A O 1
ATOM 7056 N N . ASN A 1 873 ? -3.703 -35.963 21.859 1.00 90.25 873 ASN A N 1
ATOM 7057 C CA . ASN A 1 873 ? -3.194 -35.238 20.706 1.00 90.25 873 ASN A CA 1
ATOM 7058 C C . ASN A 1 873 ? -1.766 -34.733 20.989 1.00 90.25 873 ASN A C 1
ATOM 7060 O O . ASN A 1 873 ? -1.568 -33.739 21.682 1.00 90.25 873 ASN A O 1
ATOM 7064 N N . THR A 1 874 ? -0.766 -35.406 20.416 1.00 88.62 874 THR A N 1
ATOM 7065 C CA . THR A 1 874 ? 0.662 -35.063 20.561 1.00 88.62 874 THR A CA 1
ATOM 7066 C C . THR A 1 874 ? 1.105 -33.850 19.737 1.00 88.62 874 THR A C 1
ATOM 7068 O O . THR A 1 874 ? 2.261 -33.446 19.831 1.00 88.62 874 THR A O 1
ATOM 7071 N N . ILE A 1 875 ? 0.223 -33.290 18.903 1.00 92.19 875 ILE A N 1
ATOM 7072 C CA . ILE A 1 875 ? 0.506 -32.120 18.063 1.00 92.19 875 ILE A CA 1
ATOM 7073 C C . ILE A 1 875 ? 0.048 -30.830 18.745 1.00 92.19 875 ILE A C 1
ATOM 7075 O O . ILE A 1 875 ? 0.632 -29.780 18.482 1.00 92.19 875 ILE A O 1
ATOM 7079 N N . ILE A 1 876 ? -0.921 -30.883 19.663 1.00 91.31 876 ILE A N 1
ATOM 7080 C CA . ILE A 1 876 ? -1.293 -29.713 20.463 1.00 91.31 876 ILE A CA 1
ATOM 7081 C C . ILE A 1 876 ? -0.068 -29.144 21.190 1.00 91.31 876 ILE A C 1
ATOM 7083 O O . ILE A 1 876 ? 0.691 -29.865 21.833 1.00 91.31 876 ILE A O 1
ATOM 7087 N N . GLN A 1 877 ? 0.113 -27.830 21.077 1.00 91.06 877 GLN A N 1
ATOM 7088 C CA . GLN A 1 877 ? 1.159 -27.089 21.760 1.00 91.06 877 GLN A CA 1
ATOM 7089 C C . GLN A 1 877 ? 0.592 -25.791 22.323 1.00 91.06 877 GLN A C 1
ATOM 7091 O O . GLN A 1 877 ? 0.035 -24.972 21.597 1.00 91.06 877 GLN A O 1
ATOM 7096 N N . GLU A 1 878 ? 0.766 -25.587 23.624 1.00 90.75 878 GLU A N 1
ATOM 7097 C CA . GLU A 1 878 ? 0.460 -24.314 24.268 1.00 90.75 878 GLU A CA 1
ATOM 7098 C C . GLU A 1 878 ? 1.662 -23.371 24.186 1.00 90.75 878 GLU A C 1
ATOM 7100 O O . GLU A 1 878 ? 2.802 -23.765 24.457 1.00 90.75 878 GLU A O 1
ATOM 7105 N N . TYR A 1 879 ? 1.390 -22.119 23.835 1.00 91.12 879 TYR A N 1
ATOM 7106 C CA . TYR A 1 879 ? 2.328 -21.006 23.893 1.00 91.12 879 TYR A CA 1
ATOM 7107 C C . TYR A 1 879 ? 1.777 -19.980 24.885 1.00 91.12 879 TYR A C 1
ATOM 7109 O O . TYR A 1 879 ? 0.702 -19.421 24.671 1.00 91.12 879 TYR A O 1
ATOM 7117 N N . VAL A 1 880 ? 2.490 -19.743 25.985 1.00 89.94 880 VAL A N 1
ATOM 7118 C CA . VAL A 1 880 ? 2.169 -18.681 26.945 1.00 89.94 880 VAL A CA 1
ATOM 7119 C C . VAL A 1 880 ? 2.522 -17.348 26.302 1.00 89.94 880 VAL A C 1
ATOM 7121 O O . VAL A 1 880 ? 3.685 -17.102 25.970 1.00 89.94 880 VAL A O 1
ATOM 7124 N N . LEU A 1 881 ? 1.511 -16.500 26.125 1.00 88.19 881 LEU A N 1
ATOM 7125 C CA . LEU A 1 881 ? 1.675 -15.143 25.619 1.00 88.19 881 LEU A CA 1
ATOM 7126 C C . LEU A 1 881 ? 2.445 -14.298 26.655 1.00 88.19 881 LEU A C 1
ATOM 7128 O O . LEU A 1 881 ? 2.217 -14.471 27.855 1.00 88.19 881 LEU A O 1
ATOM 7132 N N . PRO A 1 882 ? 3.339 -13.387 26.228 1.00 85.06 882 PRO A N 1
ATOM 7133 C CA . PRO A 1 882 ? 3.982 -12.451 27.147 1.00 85.06 882 PRO A CA 1
ATOM 7134 C C . PRO A 1 882 ? 2.925 -11.565 27.819 1.00 85.06 882 PRO A C 1
ATOM 7136 O O . PRO A 1 882 ? 2.016 -11.061 27.157 1.00 85.06 882 PRO A O 1
ATOM 7139 N N . ASP A 1 883 ? 3.041 -11.373 29.134 1.00 76.31 883 ASP A N 1
ATOM 7140 C CA . ASP A 1 883 ? 2.137 -10.499 29.892 1.00 76.31 883 ASP A CA 1
ATOM 7141 C C . ASP A 1 883 ? 2.659 -9.055 29.995 1.00 76.31 883 ASP A C 1
ATOM 7143 O O . ASP A 1 883 ? 1.893 -8.160 30.351 1.00 76.31 883 ASP A O 1
ATOM 7147 N N . PHE A 1 884 ? 3.940 -8.840 29.655 1.00 71.50 884 PHE A N 1
ATOM 7148 C CA . PHE A 1 884 ? 4.673 -7.570 29.740 1.00 71.50 884 PHE A CA 1
ATOM 7149 C C . PHE A 1 884 ? 4.659 -6.927 31.144 1.00 71.50 884 PHE A C 1
ATOM 7151 O O . PHE A 1 884 ? 4.800 -5.711 31.285 1.00 71.50 884 PHE A O 1
ATOM 7158 N N . ILE A 1 885 ? 4.478 -7.747 32.187 1.00 69.69 885 ILE A N 1
ATOM 7159 C CA . ILE A 1 885 ? 4.464 -7.346 33.604 1.00 69.69 885 ILE A CA 1
ATOM 7160 C C . ILE A 1 885 ? 5.447 -8.210 34.400 1.00 69.69 885 ILE A C 1
ATOM 7162 O O . ILE A 1 885 ? 6.291 -7.681 35.118 1.00 69.69 885 ILE A O 1
ATOM 7166 N N . ASN A 1 886 ? 5.349 -9.533 34.253 1.00 67.25 886 ASN A N 1
ATOM 7167 C CA . ASN A 1 886 ? 6.230 -10.519 34.879 1.00 67.25 886 ASN A CA 1
ATOM 7168 C C . ASN A 1 886 ? 7.143 -11.194 33.842 1.00 67.25 886 ASN A C 1
ATOM 7170 O O . ASN A 1 886 ? 8.228 -11.661 34.183 1.00 67.25 886 ASN A O 1
ATOM 7174 N N . ASN A 1 887 ? 6.704 -11.262 32.581 1.00 70.69 887 ASN A N 1
ATOM 7175 C CA . ASN A 1 887 ? 7.417 -11.909 31.491 1.00 70.69 887 ASN A CA 1
ATOM 7176 C C . ASN A 1 887 ? 7.221 -11.170 30.151 1.00 70.69 887 ASN A C 1
ATOM 7178 O O . ASN A 1 887 ? 6.122 -11.129 29.590 1.00 70.69 887 ASN A O 1
ATOM 7182 N N . ASN A 1 888 ? 8.323 -10.652 29.603 1.00 69.69 888 ASN A N 1
ATOM 7183 C CA . ASN A 1 888 ? 8.347 -9.897 28.345 1.00 69.69 888 ASN A CA 1
ATOM 7184 C C . ASN A 1 888 ? 8.482 -10.784 27.090 1.00 69.69 888 ASN A C 1
ATOM 7186 O O . ASN A 1 888 ? 8.373 -10.268 25.980 1.00 69.69 888 ASN A O 1
ATOM 7190 N N . GLN A 1 889 ? 8.728 -12.095 27.233 1.00 76.75 889 GLN A N 1
ATOM 7191 C CA . GLN A 1 889 ? 8.920 -13.023 26.110 1.00 76.75 889 GLN A CA 1
ATOM 7192 C C . GLN A 1 889 ? 7.959 -14.213 26.188 1.00 76.75 889 GLN A C 1
ATOM 7194 O O . GLN A 1 889 ? 7.887 -14.910 27.199 1.00 76.75 889 GLN A O 1
ATOM 7199 N N . GLY A 1 890 ? 7.239 -14.498 25.104 1.00 83.88 890 GLY A N 1
ATOM 7200 C CA . GLY A 1 890 ? 6.369 -15.671 25.068 1.00 83.88 890 GLY A CA 1
ATOM 7201 C C . GLY A 1 890 ? 7.158 -16.985 25.069 1.00 83.88 890 GLY A C 1
ATOM 7202 O O . GLY A 1 890 ? 8.269 -17.081 24.531 1.00 83.88 890 GLY A O 1
ATOM 7203 N N . ARG A 1 891 ? 6.592 -18.006 25.720 1.00 88.19 891 ARG A N 1
ATOM 7204 C CA . ARG A 1 891 ? 7.271 -19.281 26.003 1.00 88.19 891 ARG A CA 1
ATOM 7205 C C . ARG A 1 891 ? 6.386 -20.482 25.691 1.00 88.19 891 ARG A C 1
ATOM 7207 O O . ARG A 1 891 ? 5.189 -20.480 25.957 1.00 88.19 891 ARG A O 1
ATOM 7214 N N . VAL A 1 892 ? 6.996 -21.542 25.174 1.00 89.19 892 VAL A N 1
ATOM 7215 C CA . VAL A 1 892 ? 6.332 -22.833 24.951 1.00 89.19 892 VAL A CA 1
ATOM 7216 C C . VAL A 1 892 ? 6.075 -23.510 26.306 1.00 89.19 892 VAL A C 1
ATOM 7218 O O . VAL A 1 892 ? 6.930 -23.451 27.192 1.00 89.19 892 VAL A O 1
ATOM 7221 N N . ARG A 1 893 ? 4.902 -24.132 26.491 1.00 84.19 893 ARG A N 1
ATOM 7222 C CA . ARG A 1 893 ? 4.493 -24.783 27.750 1.00 84.19 893 ARG A CA 1
ATOM 7223 C C . ARG A 1 893 ? 4.193 -26.271 27.555 1.00 84.19 893 ARG A C 1
ATOM 7225 O O . ARG A 1 893 ? 3.511 -26.655 26.609 1.00 84.19 893 ARG A O 1
ATOM 7232 N N . SER A 1 894 ? 4.682 -27.119 28.456 1.00 73.00 894 SER A N 1
ATOM 7233 C CA . SER A 1 894 ? 4.295 -28.531 28.517 1.00 73.00 894 SER A CA 1
ATOM 7234 C C . SER A 1 894 ? 2.836 -28.644 28.986 1.00 73.00 894 SER A C 1
ATOM 7236 O O . SER A 1 894 ? 2.422 -27.987 29.938 1.00 73.00 894 SER A O 1
ATOM 7238 N N . ILE A 1 895 ? 2.047 -29.520 28.353 1.00 66.75 895 ILE A N 1
ATOM 7239 C CA . ILE A 1 895 ? 0.586 -29.675 28.567 1.00 66.75 895 ILE A CA 1
ATOM 7240 C C . ILE A 1 895 ? 0.197 -29.990 30.038 1.00 66.75 895 ILE A C 1
ATOM 7242 O O . ILE A 1 895 ? -0.974 -29.966 30.409 1.00 66.75 895 ILE A O 1
ATOM 7246 N N . ARG A 1 896 ? 1.170 -30.312 30.901 1.00 60.94 896 ARG A N 1
ATOM 7247 C CA . ARG A 1 896 ? 0.960 -30.779 32.282 1.00 60.94 896 ARG A CA 1
ATOM 7248 C C . ARG A 1 896 ? 1.424 -29.795 33.364 1.00 60.94 896 ARG A C 1
ATOM 7250 O O . ARG A 1 896 ? 1.166 -30.058 34.534 1.00 60.94 896 ARG A O 1
ATOM 7257 N N . GLU A 1 897 ? 2.087 -28.691 33.008 1.00 58.66 897 GLU A N 1
ATOM 7258 C CA . GLU A 1 897 ? 2.786 -27.812 33.964 1.00 58.66 897 GLU A CA 1
ATOM 7259 C C . GLU A 1 897 ? 2.460 -26.333 33.692 1.00 58.66 897 GLU A C 1
ATOM 7261 O O . GLU A 1 897 ? 3.253 -25.580 33.123 1.00 58.66 897 GLU A O 1
ATOM 7266 N N . GLY A 1 898 ? 1.256 -25.909 34.084 1.00 59.91 898 GLY A N 1
ATOM 7267 C CA . GLY A 1 898 ? 0.783 -24.541 33.876 1.00 59.91 898 GLY A CA 1
ATOM 7268 C C . GLY A 1 898 ? -0.021 -23.985 35.043 1.00 59.91 898 GLY A C 1
ATOM 7269 O O . GLY A 1 898 ? -0.905 -24.661 35.574 1.00 59.91 898 GLY A O 1
ATOM 7270 N N . ASP A 1 899 ? 0.249 -22.728 35.403 1.00 62.84 899 ASP A N 1
ATOM 7271 C CA . ASP A 1 899 ? -0.677 -21.955 36.230 1.00 62.84 899 ASP A CA 1
ATOM 7272 C C . ASP A 1 899 ? -1.933 -21.617 35.401 1.00 62.84 899 ASP A C 1
ATOM 7274 O O . ASP A 1 899 ? -1.880 -21.403 34.184 1.00 62.84 899 ASP A O 1
ATOM 7278 N N . LYS A 1 900 ? -3.084 -21.575 36.075 1.00 64.00 900 LYS A N 1
ATOM 7279 C CA . LYS A 1 900 ? -4.390 -21.232 35.499 1.00 64.00 900 LYS A CA 1
ATOM 7280 C C . LYS A 1 900 ? -4.543 -19.737 35.211 1.00 64.00 900 LYS A C 1
ATOM 7282 O O . LYS A 1 900 ? -5.497 -19.362 34.536 1.00 64.00 900 LYS A O 1
ATOM 7287 N N . ASN A 1 901 ? -3.642 -18.900 35.729 1.00 68.94 901 ASN A N 1
ATOM 7288 C CA . ASN A 1 901 ? -3.655 -17.451 35.510 1.00 68.94 901 ASN A CA 1
ATOM 7289 C C . ASN A 1 901 ? -2.922 -17.012 34.226 1.00 68.94 901 ASN A C 1
ATOM 7291 O O . ASN A 1 901 ? -3.107 -15.879 33.785 1.00 68.94 901 ASN A O 1
ATOM 7295 N N . GLU A 1 902 ? -2.099 -17.877 33.620 1.00 79.44 902 GLU A N 1
ATOM 7296 C CA . GLU A 1 902 ? -1.371 -17.557 32.385 1.00 79.44 902 GLU A CA 1
ATOM 7297 C C . GLU A 1 902 ? -2.296 -17.550 31.161 1.00 79.44 902 GLU A C 1
ATOM 7299 O O . GLU A 1 902 ? -3.103 -18.461 30.967 1.00 79.44 902 GLU A O 1
ATOM 7304 N N . GLN A 1 903 ? -2.130 -16.563 30.277 1.00 83.12 903 GLN A N 1
ATOM 7305 C CA . GLN A 1 903 ? -2.799 -16.576 28.977 1.00 83.12 903 GLN A CA 1
ATOM 7306 C C . GLN A 1 903 ? -2.022 -17.438 27.984 1.00 83.12 903 GLN A C 1
ATOM 7308 O O . GLN A 1 903 ? -0.862 -17.160 27.684 1.00 83.12 903 GLN A O 1
ATOM 7313 N N . VAL A 1 904 ? -2.684 -18.456 27.435 1.00 87.94 904 VAL A N 1
ATOM 7314 C CA . VAL A 1 904 ? -2.118 -19.340 26.412 1.00 87.94 904 VAL A CA 1
ATOM 7315 C C . VAL A 1 904 ? -2.829 -19.192 25.074 1.00 87.94 904 VAL A C 1
ATOM 7317 O O . VAL A 1 904 ? -4.057 -19.136 25.007 1.00 87.94 904 VAL A O 1
ATOM 7320 N N . LEU A 1 905 ? -2.044 -19.188 23.999 1.00 90.12 905 LEU A N 1
ATOM 7321 C CA . LEU A 1 905 ? -2.511 -19.529 22.665 1.00 90.12 905 LEU A CA 1
ATOM 7322 C C . LEU A 1 905 ? -2.338 -21.040 22.464 1.00 90.12 905 LEU A C 1
ATOM 7324 O O . LEU A 1 905 ? -1.265 -21.592 22.721 1.00 90.12 905 LEU A O 1
ATOM 7328 N N . LEU A 1 906 ? -3.399 -21.703 22.007 1.00 89.94 906 LEU A N 1
ATOM 7329 C CA . LEU A 1 906 ? -3.401 -23.129 21.697 1.00 89.94 906 LEU A CA 1
ATOM 7330 C C . LEU A 1 906 ? -3.124 -23.323 20.203 1.00 89.94 906 LEU A C 1
ATOM 7332 O O . LEU A 1 906 ? -3.938 -22.926 19.379 1.00 89.94 906 LEU A O 1
ATOM 7336 N N . MET A 1 907 ? -2.009 -23.962 19.865 1.00 91.75 907 MET A N 1
ATOM 7337 C CA . MET A 1 907 ? -1.641 -24.308 18.491 1.00 91.75 907 MET A CA 1
ATOM 7338 C C . MET A 1 907 ? -1.921 -25.794 18.240 1.00 91.75 907 MET A C 1
ATOM 7340 O O . MET A 1 907 ? -1.478 -26.634 19.023 1.00 91.75 907 MET A O 1
ATOM 7344 N N . ASN A 1 908 ? -2.626 -26.140 17.160 1.00 93.12 908 ASN A N 1
ATOM 7345 C CA . ASN A 1 908 ? -2.935 -27.521 16.775 1.00 93.12 908 ASN A CA 1
ATOM 7346 C C . ASN A 1 908 ? -2.440 -27.790 15.340 1.00 93.12 908 ASN A C 1
ATOM 7348 O O . ASN A 1 908 ? -1.231 -27.857 15.115 1.00 93.12 908 ASN A O 1
ATOM 7352 N N . ASN A 1 909 ? -3.330 -27.914 14.349 1.00 94.31 909 ASN A N 1
ATOM 7353 C CA . ASN A 1 909 ? -2.936 -28.244 12.975 1.00 94.31 909 ASN A CA 1
ATOM 7354 C C . ASN A 1 909 ? -2.214 -27.089 12.248 1.00 94.31 909 ASN A C 1
ATOM 7356 O O . ASN A 1 909 ? -1.522 -27.319 11.261 1.00 94.31 909 ASN A O 1
ATOM 7360 N N . GLU A 1 910 ? -2.317 -25.856 12.749 1.00 93.81 910 GLU A N 1
ATOM 7361 C CA . GLU A 1 910 ? -1.578 -24.682 12.263 1.00 93.81 910 GLU A CA 1
ATOM 7362 C C . GLU A 1 910 ? -0.062 -24.910 12.280 1.00 93.81 910 GLU A C 1
ATOM 7364 O O . GLU A 1 910 ? 0.646 -24.409 11.408 1.00 93.81 910 GLU A O 1
ATOM 7369 N N . ARG A 1 911 ? 0.429 -25.702 13.246 1.00 95.38 911 ARG A N 1
ATOM 7370 C CA . ARG A 1 911 ? 1.860 -25.965 13.450 1.00 95.38 911 ARG A CA 1
ATOM 7371 C C . ARG A 1 911 ? 2.546 -26.553 12.220 1.00 95.38 911 ARG A C 1
ATOM 7373 O O . ARG A 1 911 ? 3.712 -26.241 12.007 1.00 95.38 911 ARG A O 1
ATOM 7380 N N . PHE A 1 912 ? 1.838 -27.371 11.437 1.00 96.00 912 PHE A N 1
ATOM 7381 C CA . PHE A 1 912 ? 2.354 -27.953 10.196 1.00 96.00 912 PHE A CA 1
ATOM 7382 C C . PHE A 1 912 ? 1.658 -27.429 8.940 1.00 96.00 912 PHE A C 1
ATOM 7384 O O . PHE A 1 912 ? 2.323 -27.269 7.921 1.00 96.00 912 PHE A O 1
ATOM 7391 N N . MET A 1 913 ? 0.370 -27.065 9.001 1.00 95.31 913 MET A N 1
ATOM 7392 C CA . MET A 1 913 ? -0.328 -26.494 7.841 1.00 95.31 913 MET A CA 1
ATOM 7393 C C . MET A 1 913 ? 0.233 -25.133 7.404 1.00 95.31 913 MET A C 1
ATOM 7395 O O . MET A 1 913 ? 0.113 -24.798 6.231 1.00 95.31 913 MET A O 1
ATOM 7399 N N . ILE A 1 914 ? 0.849 -24.350 8.303 1.00 95.38 914 ILE A N 1
ATOM 7400 C CA . ILE A 1 914 ? 1.527 -23.109 7.901 1.00 95.38 914 ILE A CA 1
ATOM 7401 C C . ILE A 1 914 ? 2.850 -23.415 7.163 1.00 95.38 914 ILE A C 1
ATOM 7403 O O . ILE A 1 914 ? 2.970 -22.984 6.017 1.00 95.38 914 ILE A O 1
ATOM 7407 N N . PRO A 1 915 ? 3.825 -24.174 7.713 1.00 95.44 915 PRO A N 1
ATOM 7408 C CA . PRO A 1 915 ? 5.027 -24.548 6.958 1.00 95.44 915 PRO A CA 1
ATOM 7409 C C . PRO A 1 915 ? 4.777 -25.350 5.675 1.00 95.44 915 PRO A C 1
ATOM 7411 O O . PRO A 1 915 ? 5.575 -25.242 4.747 1.00 95.44 915 PRO A O 1
ATOM 7414 N N . GLU A 1 916 ? 3.682 -26.114 5.584 1.00 95.31 916 GLU A N 1
ATOM 7415 C CA . GLU A 1 916 ? 3.331 -26.894 4.386 1.00 95.31 916 GLU A CA 1
ATOM 7416 C C . GLU A 1 916 ? 3.237 -26.030 3.117 1.00 95.31 916 GLU A C 1
ATOM 7418 O O . GLU A 1 916 ? 3.521 -26.524 2.031 1.00 95.31 916 GLU A O 1
ATOM 7423 N N . ILE A 1 917 ? 2.959 -24.727 3.240 1.00 95.12 917 ILE A N 1
ATOM 7424 C CA . ILE A 1 917 ? 2.920 -23.759 2.127 1.00 95.12 917 ILE A CA 1
ATOM 7425 C C . ILE A 1 917 ? 4.273 -23.660 1.386 1.00 95.12 917 ILE A C 1
ATOM 7427 O O . ILE A 1 917 ? 4.298 -23.307 0.210 1.00 95.12 917 ILE A O 1
ATOM 7431 N N . LEU A 1 918 ? 5.399 -24.008 2.026 1.00 94.75 918 LEU A N 1
ATOM 7432 C CA . LEU A 1 918 ? 6.711 -24.133 1.365 1.00 94.75 918 LEU A CA 1
ATOM 7433 C C . LEU A 1 918 ? 6.789 -25.356 0.430 1.00 94.75 918 LEU A C 1
ATOM 7435 O O . LEU A 1 918 ? 7.516 -25.335 -0.564 1.00 94.75 918 LEU A O 1
ATOM 7439 N N . MET A 1 919 ? 6.046 -26.419 0.743 1.00 95.12 919 MET A N 1
ATOM 7440 C CA . MET A 1 919 ? 6.026 -27.673 -0.017 1.00 95.12 919 MET A CA 1
ATOM 7441 C C . MET A 1 919 ? 4.872 -27.713 -1.028 1.00 95.12 919 MET A C 1
ATOM 7443 O O . MET A 1 919 ? 5.037 -28.274 -2.106 1.00 95.12 919 MET A O 1
ATOM 7447 N N . ARG A 1 920 ? 3.732 -27.086 -0.709 1.00 93.12 920 ARG A N 1
ATOM 7448 C CA . ARG A 1 920 ? 2.537 -26.959 -1.559 1.00 93.12 920 ARG A CA 1
ATOM 7449 C C . ARG A 1 920 ? 1.936 -25.542 -1.496 1.00 93.12 920 ARG A C 1
ATOM 7451 O O . ARG A 1 920 ? 0.956 -25.311 -0.785 1.00 93.12 920 ARG A O 1
ATOM 7458 N N . PRO A 1 921 ? 2.473 -24.570 -2.260 1.00 92.50 921 PRO A N 1
ATOM 7459 C CA . PRO A 1 921 ? 1.905 -23.217 -2.337 1.00 92.50 921 PRO A CA 1
ATOM 7460 C C . PRO A 1 921 ? 0.469 -23.173 -2.889 1.00 92.50 921 PRO A C 1
ATOM 7462 O O . PRO A 1 921 ? -0.308 -22.273 -2.556 1.00 92.50 921 PRO A O 1
ATOM 7465 N N . SER A 1 922 ? 0.104 -24.165 -3.706 1.00 87.75 922 SER A N 1
ATOM 7466 C CA . SER A 1 922 ? -1.223 -24.344 -4.303 1.00 87.75 922 SER A CA 1
ATOM 7467 C C . SER A 1 922 ? -2.363 -24.377 -3.289 1.00 87.75 922 SER A C 1
ATOM 7469 O O . SER A 1 922 ? -3.474 -23.953 -3.605 1.00 87.75 922 SER A O 1
ATOM 7471 N N . ASP A 1 923 ? -2.099 -24.852 -2.071 1.00 83.12 923 ASP A N 1
ATOM 7472 C CA . ASP A 1 923 ? -3.123 -25.134 -1.060 1.00 83.12 923 ASP A CA 1
ATOM 7473 C C . ASP A 1 923 ? -3.745 -23.842 -0.496 1.00 83.12 923 ASP A C 1
ATOM 7475 O O . ASP A 1 923 ? -4.872 -23.853 -0.001 1.00 83.12 923 ASP A O 1
ATOM 7479 N N . ILE A 1 924 ? -3.048 -22.708 -0.655 1.00 82.06 924 ILE A N 1
ATOM 7480 C CA . ILE A 1 924 ? -3.555 -21.350 -0.389 1.00 82.06 924 ILE A CA 1
ATOM 7481 C C . ILE A 1 924 ? -3.874 -20.560 -1.675 1.00 82.06 924 ILE A C 1
ATOM 7483 O O . ILE A 1 924 ? -4.044 -19.342 -1.637 1.00 82.06 924 ILE A O 1
ATOM 7487 N N . GLY A 1 925 ? -3.953 -21.234 -2.827 1.00 82.12 925 GLY A N 1
ATOM 7488 C CA . GLY A 1 925 ? -4.277 -20.623 -4.118 1.00 82.12 925 GLY A CA 1
ATOM 7489 C C . GLY A 1 925 ? -3.124 -19.868 -4.789 1.00 82.12 925 GLY A C 1
ATOM 7490 O O . GLY A 1 925 ? -3.381 -19.043 -5.667 1.00 82.12 925 GLY A O 1
ATOM 7491 N N . LEU A 1 926 ? -1.866 -20.121 -4.405 1.00 83.06 926 LEU A N 1
ATOM 7492 C CA . LEU A 1 926 ? -0.706 -19.597 -5.129 1.00 83.06 926 LEU A CA 1
ATOM 7493 C C . LEU A 1 926 ? -0.261 -20.576 -6.217 1.00 83.06 926 LEU A C 1
ATOM 7495 O O . LEU A 1 926 ? 0.181 -21.683 -5.927 1.00 83.06 926 LEU A O 1
ATOM 7499 N N . ASP A 1 927 ? -0.315 -20.125 -7.470 1.00 89.06 927 ASP A N 1
ATOM 7500 C CA . ASP A 1 927 ? 0.212 -20.837 -8.639 1.00 89.06 927 ASP A CA 1
ATOM 7501 C C . ASP A 1 927 ? 1.755 -20.771 -8.657 1.00 89.06 927 ASP A C 1
ATOM 7503 O O . ASP A 1 927 ? 2.381 -19.969 -9.356 1.00 89.06 927 ASP A O 1
ATOM 7507 N N . GLN A 1 928 ? 2.378 -21.536 -7.758 1.00 90.00 928 GLN A N 1
ATOM 7508 C CA . GLN A 1 928 ? 3.823 -21.677 -7.577 1.00 90.00 928 GLN A CA 1
ATOM 7509 C C . GLN A 1 928 ? 4.142 -23.142 -7.245 1.00 90.00 928 GLN A C 1
ATOM 7511 O O . GLN A 1 928 ? 3.442 -23.764 -6.451 1.00 90.00 928 GLN A O 1
ATOM 7516 N N . ALA A 1 929 ? 5.225 -23.666 -7.818 1.00 92.25 929 ALA A N 1
ATOM 7517 C CA . ALA A 1 929 ? 5.721 -25.009 -7.522 1.00 92.25 929 ALA A CA 1
ATOM 7518 C C . ALA A 1 929 ? 6.296 -25.109 -6.095 1.00 92.25 929 ALA A C 1
ATOM 7520 O O . ALA A 1 929 ? 6.842 -24.133 -5.570 1.00 92.25 929 ALA A O 1
ATOM 7521 N N . GLY A 1 930 ? 6.216 -26.298 -5.496 1.00 94.69 930 GLY A N 1
ATOM 7522 C CA . GLY A 1 930 ? 6.870 -26.620 -4.227 1.00 94.69 930 GLY A CA 1
ATOM 7523 C C . GLY A 1 930 ? 8.398 -26.661 -4.337 1.00 94.69 930 GLY A C 1
ATOM 7524 O O . GLY A 1 930 ? 8.953 -26.767 -5.432 1.00 94.69 930 GLY A O 1
ATOM 7525 N N . ILE A 1 931 ? 9.109 -26.620 -3.204 1.00 96.94 931 ILE A N 1
ATOM 7526 C CA . ILE A 1 931 ? 10.588 -26.618 -3.193 1.00 96.94 931 ILE A CA 1
ATOM 7527 C C . ILE A 1 931 ? 11.182 -27.839 -3.918 1.00 96.94 931 ILE A C 1
ATOM 7529 O O . ILE A 1 931 ? 12.067 -27.671 -4.758 1.00 96.94 931 ILE A O 1
ATOM 7533 N N . ALA A 1 932 ? 10.674 -29.050 -3.663 1.00 96.56 932 ALA A N 1
ATOM 7534 C CA . ALA A 1 932 ? 11.151 -30.270 -4.324 1.00 96.56 932 ALA A CA 1
ATOM 7535 C C . ALA A 1 932 ? 10.903 -30.252 -5.848 1.00 96.56 932 ALA A C 1
ATOM 7537 O O . ALA A 1 932 ? 11.795 -30.571 -6.638 1.00 96.56 932 ALA A O 1
ATOM 7538 N N . GLU A 1 933 ? 9.724 -29.800 -6.280 1.00 95.88 933 GLU A N 1
ATOM 7539 C CA . GLU A 1 933 ? 9.384 -29.650 -7.699 1.00 95.88 933 GLU A CA 1
ATOM 7540 C C . GLU A 1 933 ? 10.279 -28.613 -8.387 1.00 95.88 933 GLU A C 1
ATOM 7542 O O . GLU A 1 933 ? 10.802 -28.858 -9.473 1.00 95.88 933 GLU A O 1
ATOM 7547 N N . ALA A 1 934 ? 10.496 -27.461 -7.749 1.00 96.81 934 ALA A N 1
ATOM 7548 C CA . ALA A 1 934 ? 11.323 -26.383 -8.277 1.00 96.81 934 ALA A CA 1
ATOM 7549 C C . ALA A 1 934 ? 12.813 -26.773 -8.356 1.00 96.81 934 ALA A C 1
ATOM 7551 O O . ALA A 1 934 ? 13.503 -26.354 -9.287 1.00 96.81 934 ALA A O 1
ATOM 7552 N N . ILE A 1 935 ? 13.303 -27.624 -7.446 1.00 97.81 935 ILE A N 1
ATOM 7553 C CA . ILE A 1 935 ? 14.632 -28.250 -7.536 1.00 97.81 935 ILE A CA 1
ATOM 7554 C C . ILE A 1 935 ? 14.733 -29.104 -8.802 1.00 97.81 935 ILE A C 1
ATOM 7556 O O . ILE A 1 935 ? 15.650 -28.908 -9.602 1.00 97.81 935 ILE A O 1
ATOM 7560 N N . VAL A 1 936 ? 13.761 -29.986 -9.042 1.00 97.38 936 VAL A N 1
ATOM 7561 C CA . VAL A 1 936 ? 13.725 -30.832 -10.245 1.00 97.38 936 VAL A CA 1
ATOM 7562 C C . VAL A 1 936 ? 13.590 -29.987 -11.518 1.00 97.38 936 VAL A C 1
ATOM 7564 O O . VAL A 1 936 ? 14.325 -30.203 -12.477 1.00 97.38 936 VAL A O 1
ATOM 7567 N N . GLN A 1 937 ? 12.752 -28.946 -11.520 1.00 96.31 937 GLN A N 1
ATOM 7568 C CA . GLN A 1 937 ? 12.654 -27.988 -12.631 1.00 96.31 937 GLN A CA 1
ATOM 7569 C C . GLN A 1 937 ? 13.952 -27.204 -12.875 1.00 96.31 937 GLN A C 1
ATOM 7571 O O . GLN A 1 937 ? 14.201 -26.784 -14.008 1.00 96.31 937 GLN A O 1
ATOM 7576 N N . GLY A 1 938 ? 14.756 -26.947 -11.840 1.00 95.69 938 GLY A N 1
ATOM 7577 C CA . GLY A 1 938 ? 16.059 -26.294 -11.956 1.00 95.69 938 GLY A CA 1
ATOM 7578 C C . GLY A 1 938 ? 17.112 -27.218 -12.568 1.00 95.69 938 GLY A C 1
ATOM 7579 O O . GLY A 1 938 ? 17.746 -26.865 -13.568 1.00 95.69 938 GLY A O 1
ATOM 7580 N N . VAL A 1 939 ? 17.245 -28.432 -12.023 1.00 96.88 939 VAL A N 1
ATOM 7581 C CA . VAL A 1 939 ? 18.207 -29.441 -12.494 1.00 96.88 939 VAL A CA 1
ATOM 7582 C C . VAL A 1 939 ? 17.878 -29.912 -13.914 1.00 96.88 939 VAL A C 1
ATOM 7584 O O . VAL A 1 939 ? 18.778 -29.935 -14.746 1.00 96.88 939 VAL A O 1
ATOM 7587 N N . ASN A 1 940 ? 16.606 -30.147 -14.258 1.00 95.56 940 ASN A N 1
ATOM 7588 C CA . ASN A 1 940 ? 16.191 -30.605 -15.596 1.00 95.56 940 ASN A CA 1
ATOM 7589 C C . ASN A 1 940 ? 16.534 -29.640 -16.752 1.00 95.56 940 ASN A C 1
ATOM 7591 O O . ASN A 1 940 ? 16.472 -30.037 -17.913 1.00 95.56 940 ASN A O 1
ATOM 7595 N N . VAL A 1 941 ? 16.880 -28.379 -16.462 1.00 95.12 941 VAL A N 1
ATOM 7596 C CA . VAL A 1 941 ? 17.327 -27.385 -17.462 1.00 95.12 941 VAL A CA 1
ATOM 7597 C C . VAL A 1 941 ? 18.862 -27.226 -17.481 1.00 95.12 941 VAL A C 1
ATOM 7599 O O . VAL A 1 941 ? 19.419 -26.582 -18.373 1.00 95.12 941 VAL A O 1
ATOM 7602 N N . CYS A 1 942 ? 19.563 -27.847 -16.531 1.00 94.19 942 CYS A N 1
ATOM 7603 C CA . CYS A 1 942 ? 21.004 -28.086 -16.599 1.00 94.19 942 CYS A CA 1
ATOM 7604 C C . CYS A 1 942 ? 21.311 -29.284 -17.519 1.00 94.19 942 CYS A C 1
ATOM 7606 O O . CYS A 1 942 ? 20.417 -30.054 -17.875 1.00 94.19 942 CYS A O 1
ATOM 7608 N N . ASP A 1 943 ? 22.578 -29.460 -17.900 1.00 93.00 943 ASP A N 1
ATOM 7609 C CA . ASP A 1 943 ? 22.997 -30.611 -18.709 1.00 93.00 943 ASP A CA 1
ATOM 7610 C C . ASP A 1 943 ? 22.795 -31.928 -17.940 1.00 93.00 943 ASP A C 1
ATOM 7612 O O . ASP A 1 943 ? 23.241 -32.065 -16.800 1.00 93.00 943 ASP A O 1
ATOM 7616 N N . SER A 1 944 ? 22.169 -32.903 -18.602 1.00 92.62 944 SER A N 1
ATOM 7617 C CA . SER A 1 944 ? 22.039 -34.302 -18.179 1.00 92.62 944 SER A CA 1
ATOM 7618 C C . SER A 1 944 ? 23.293 -34.899 -17.526 1.00 92.62 944 SER A C 1
ATOM 7620 O O . SER A 1 944 ? 23.186 -35.616 -16.532 1.00 92.62 944 SER A O 1
ATOM 7622 N N . VAL A 1 945 ? 24.488 -34.568 -18.030 1.00 93.81 945 VAL A N 1
ATOM 7623 C CA . VAL A 1 945 ? 25.769 -35.095 -17.529 1.00 93.81 945 VAL A CA 1
ATOM 7624 C C . VAL A 1 945 ? 26.048 -34.672 -16.078 1.00 93.81 945 VAL A C 1
ATOM 7626 O O . VAL A 1 945 ? 26.743 -35.387 -15.359 1.00 93.81 945 VAL A O 1
ATOM 7629 N N . ILE A 1 946 ? 25.491 -33.544 -15.619 1.00 94.75 946 ILE A N 1
ATOM 7630 C CA . ILE A 1 946 ? 25.694 -33.026 -14.256 1.00 94.75 946 ILE A CA 1
ATOM 7631 C C . ILE A 1 946 ? 24.480 -33.203 -13.331 1.00 94.75 946 ILE A C 1
ATOM 7633 O O . ILE A 1 946 ? 24.550 -32.789 -12.177 1.00 94.75 946 ILE A O 1
ATOM 7637 N N . HIS A 1 947 ? 23.386 -33.837 -13.779 1.00 95.50 947 HIS A N 1
ATOM 7638 C CA . HIS A 1 947 ? 22.178 -34.034 -12.955 1.00 95.50 947 HIS A CA 1
ATOM 7639 C C . HIS A 1 947 ? 22.488 -34.781 -11.653 1.00 95.50 947 HIS A C 1
ATOM 7641 O O . HIS A 1 947 ? 22.242 -34.252 -10.571 1.00 95.50 947 HIS A O 1
ATOM 7647 N N . GLY A 1 948 ? 23.120 -35.956 -11.742 1.00 94.19 948 GLY A N 1
ATOM 7648 C CA . GLY A 1 948 ? 23.527 -36.728 -10.561 1.00 94.19 948 GLY A CA 1
ATOM 7649 C C . GLY A 1 948 ? 24.511 -35.981 -9.649 1.00 94.19 948 GLY A C 1
ATOM 7650 O O . GLY A 1 948 ? 24.432 -36.111 -8.434 1.00 94.19 948 GLY A O 1
ATOM 7651 N N . LEU A 1 949 ? 25.387 -35.135 -10.206 1.00 93.38 949 LEU A N 1
ATOM 7652 C CA . LEU A 1 949 ? 26.337 -34.331 -9.421 1.00 93.38 949 LEU A CA 1
ATOM 7653 C C . LEU A 1 949 ? 25.666 -33.167 -8.673 1.00 93.38 949 LEU A C 1
ATOM 7655 O O . LEU A 1 949 ? 26.179 -32.740 -7.641 1.00 93.38 949 LEU A O 1
ATOM 7659 N N . LEU A 1 950 ? 24.537 -32.657 -9.176 1.00 95.25 950 LEU A N 1
ATOM 7660 C CA . LEU A 1 950 ? 23.723 -31.645 -8.497 1.00 95.25 950 LEU A CA 1
ATOM 7661 C C . LEU A 1 950 ? 22.844 -32.270 -7.402 1.00 95.25 950 LEU A C 1
ATOM 7663 O O . LEU A 1 950 ? 22.759 -31.707 -6.313 1.00 95.25 950 LEU A O 1
ATOM 7667 N N . TYR A 1 951 ? 22.245 -33.443 -7.647 1.00 96.06 951 TYR A N 1
ATOM 7668 C CA . TYR A 1 951 ? 21.477 -34.176 -6.627 1.00 96.06 951 TYR A CA 1
ATOM 7669 C C . TYR A 1 951 ? 22.356 -34.724 -5.489 1.00 96.06 951 TYR A C 1
ATOM 7671 O O . TYR A 1 951 ? 21.938 -34.723 -4.333 1.00 96.06 951 TYR A O 1
ATOM 7679 N N . ALA A 1 952 ? 23.600 -35.108 -5.781 1.00 92.69 952 ALA A N 1
ATOM 7680 C CA . ALA A 1 952 ? 24.556 -35.565 -4.775 1.00 92.69 952 ALA A CA 1
ATOM 7681 C C . ALA A 1 952 ? 25.181 -34.437 -3.925 1.00 92.69 952 ALA A C 1
ATOM 7683 O O . ALA A 1 952 ? 26.014 -34.736 -3.073 1.00 92.69 952 ALA A O 1
ATOM 7684 N N . ASN A 1 953 ? 24.845 -33.157 -4.147 1.00 93.19 953 ASN A N 1
ATOM 7685 C CA . ASN A 1 953 ? 25.444 -32.019 -3.432 1.00 93.19 953 ASN A CA 1
ATOM 7686 C C . ASN A 1 953 ? 24.423 -30.886 -3.186 1.00 93.19 953 ASN A C 1
ATOM 7688 O O . ASN A 1 953 ? 24.632 -29.747 -3.619 1.00 93.19 953 ASN A O 1
ATOM 7692 N N . ILE A 1 954 ? 23.308 -31.189 -2.508 1.00 96.38 954 ILE A N 1
ATOM 7693 C CA . ILE A 1 954 ? 22.272 -30.202 -2.158 1.00 96.38 954 ILE A CA 1
ATOM 7694 C C . ILE A 1 954 ? 22.552 -29.595 -0.776 1.00 96.38 954 ILE A C 1
ATOM 7696 O O . ILE A 1 954 ? 22.673 -30.314 0.215 1.00 96.38 954 ILE A O 1
ATOM 7700 N N . ILE A 1 955 ? 22.596 -28.262 -0.693 1.00 95.88 955 ILE A N 1
ATOM 7701 C CA . ILE A 1 955 ? 22.748 -27.511 0.561 1.00 95.88 955 ILE A CA 1
ATOM 7702 C C . ILE A 1 955 ? 21.508 -26.644 0.792 1.00 95.88 955 ILE A C 1
ATOM 7704 O O . ILE A 1 955 ? 21.121 -25.847 -0.066 1.00 95.88 955 ILE A O 1
ATOM 7708 N N . LEU A 1 956 ? 20.899 -26.785 1.967 1.00 96.19 956 LEU A N 1
ATOM 7709 C CA . LEU A 1 956 ? 19.721 -26.037 2.401 1.00 96.19 956 LEU A CA 1
ATOM 7710 C C . LEU A 1 956 ? 20.148 -24.899 3.343 1.00 96.19 956 LEU A C 1
ATOM 7712 O O . LEU A 1 956 ? 20.747 -25.155 4.387 1.00 96.19 956 LEU A O 1
ATOM 7716 N N . VAL A 1 957 ? 19.857 -23.647 2.981 1.00 93.62 957 VAL A N 1
ATOM 7717 C CA . VAL A 1 957 ? 20.288 -22.435 3.706 1.00 93.62 957 VAL A CA 1
ATOM 7718 C C . VAL A 1 957 ? 19.133 -21.436 3.877 1.00 93.62 957 VAL A C 1
ATOM 7720 O O . VAL A 1 957 ? 18.038 -21.633 3.344 1.00 93.62 957 VAL A O 1
ATOM 7723 N N . GLY A 1 958 ? 19.370 -20.361 4.631 1.00 89.00 958 GLY A N 1
ATOM 7724 C CA . GLY A 1 958 ? 18.371 -19.331 4.920 1.00 89.00 958 GLY A CA 1
ATOM 7725 C C . GLY A 1 958 ? 17.488 -19.658 6.131 1.00 89.00 958 GLY A C 1
ATOM 7726 O O . GLY A 1 958 ? 17.506 -20.764 6.675 1.00 89.00 958 GLY A O 1
ATOM 7727 N N . GLY A 1 959 ? 16.724 -18.666 6.594 1.00 88.94 959 GLY A N 1
ATOM 7728 C CA . GLY A 1 959 ? 16.010 -18.723 7.876 1.00 88.94 959 GLY A CA 1
ATOM 7729 C C . GLY A 1 959 ? 14.977 -19.850 8.007 1.00 88.94 959 GLY A C 1
ATOM 7730 O O . GLY A 1 959 ? 14.843 -20.419 9.091 1.00 88.94 959 GLY A O 1
ATOM 7731 N N . ASN A 1 960 ? 14.280 -20.229 6.927 1.00 92.81 960 ASN A N 1
ATOM 7732 C CA . ASN A 1 960 ? 13.258 -21.287 6.993 1.00 92.81 960 ASN A CA 1
ATOM 7733 C C . ASN A 1 960 ? 13.869 -22.700 7.078 1.00 92.81 960 ASN A C 1
ATOM 7735 O O . ASN A 1 960 ? 13.175 -23.631 7.482 1.00 92.81 960 ASN A O 1
ATOM 7739 N N . ALA A 1 961 ? 15.161 -22.874 6.763 1.00 93.38 961 ALA A N 1
ATOM 7740 C CA . ALA A 1 961 ? 15.845 -24.163 6.902 1.00 93.38 961 ALA A CA 1
ATOM 7741 C C . ALA A 1 961 ? 16.012 -24.603 8.373 1.00 93.38 961 ALA A C 1
ATOM 7743 O O . ALA A 1 961 ? 16.267 -25.776 8.636 1.00 93.38 961 ALA A O 1
ATOM 7744 N N . ASN A 1 962 ? 15.809 -23.688 9.331 1.00 92.88 962 ASN A N 1
ATOM 7745 C CA . ASN A 1 962 ? 15.746 -23.989 10.765 1.00 92.88 962 ASN A CA 1
ATOM 7746 C C . ASN A 1 962 ? 14.443 -24.701 11.197 1.00 92.88 962 ASN A C 1
ATOM 7748 O O . ASN A 1 962 ? 14.353 -25.144 12.342 1.00 92.88 962 ASN A O 1
ATOM 7752 N N . ILE A 1 963 ? 13.411 -24.784 10.343 1.00 94.75 963 ILE A N 1
ATOM 7753 C CA . ILE A 1 963 ? 12.122 -25.386 10.722 1.00 94.75 963 ILE A CA 1
ATOM 7754 C C . ILE A 1 963 ? 12.300 -26.908 10.922 1.00 94.75 963 ILE A C 1
ATOM 7756 O O . ILE A 1 963 ? 12.765 -27.592 10.004 1.00 94.75 963 ILE A O 1
ATOM 7760 N N . PRO A 1 964 ? 11.902 -27.488 12.074 1.00 95.75 964 PRO A N 1
ATOM 7761 C CA . PRO A 1 964 ? 12.040 -28.924 12.313 1.00 95.75 964 PRO A CA 1
ATOM 7762 C C . PRO A 1 964 ? 11.341 -29.763 11.233 1.00 95.75 964 PRO A C 1
ATOM 7764 O O . PRO A 1 964 ? 10.177 -29.519 10.919 1.00 95.75 964 PRO A O 1
ATOM 7767 N N . GLY A 1 965 ? 12.045 -30.750 10.670 1.00 95.00 965 GLY A N 1
ATOM 7768 C CA . GLY A 1 965 ? 11.546 -31.614 9.589 1.00 95.00 965 GLY A CA 1
ATOM 7769 C C . GLY A 1 965 ? 11.742 -31.081 8.160 1.00 95.00 965 GLY A C 1
ATOM 7770 O O . GLY A 1 965 ? 11.371 -31.775 7.215 1.00 95.00 965 GLY A O 1
ATOM 7771 N N . TYR A 1 966 ? 12.333 -29.891 7.976 1.00 95.38 966 TYR A N 1
ATOM 7772 C CA . TYR A 1 966 ? 12.562 -29.285 6.653 1.00 95.38 966 TYR A CA 1
ATOM 7773 C C . TYR A 1 966 ? 13.427 -30.162 5.725 1.00 95.38 966 TYR A C 1
ATOM 7775 O O . TYR A 1 966 ? 13.036 -30.398 4.583 1.00 95.38 966 TYR A O 1
ATOM 7783 N N . LEU A 1 967 ? 14.554 -30.696 6.222 1.00 95.38 967 LEU A N 1
ATOM 7784 C CA . LEU A 1 967 ? 15.428 -31.612 5.469 1.00 95.38 967 LEU A CA 1
ATOM 7785 C C . LEU A 1 967 ? 14.678 -32.892 5.092 1.00 95.38 967 LEU A C 1
ATOM 7787 O O . LEU A 1 967 ? 14.501 -33.168 3.908 1.00 95.38 967 LEU A O 1
ATOM 7791 N N . ASP A 1 968 ? 14.197 -33.632 6.094 1.00 95.31 968 ASP A N 1
ATOM 7792 C CA . ASP A 1 968 ? 13.565 -34.941 5.930 1.00 95.31 968 ASP A CA 1
ATOM 7793 C C . ASP A 1 968 ? 12.419 -34.930 4.910 1.00 95.31 968 ASP A C 1
ATOM 7795 O O . ASP A 1 968 ? 12.222 -35.896 4.173 1.00 95.31 968 ASP A O 1
ATOM 7799 N N . ARG A 1 969 ? 11.633 -33.847 4.884 1.00 95.81 969 ARG A N 1
ATOM 7800 C CA . ARG A 1 969 ? 10.502 -33.710 3.968 1.00 95.81 969 ARG A CA 1
ATOM 7801 C C . ARG A 1 969 ? 10.943 -33.365 2.547 1.00 95.81 969 ARG A C 1
ATOM 7803 O O . ARG A 1 969 ? 10.379 -33.913 1.606 1.00 95.81 969 ARG A O 1
ATOM 7810 N N . ILE A 1 970 ? 11.954 -32.509 2.378 1.00 96.25 970 ILE A N 1
ATOM 7811 C CA . ILE A 1 970 ? 12.526 -32.222 1.054 1.00 96.25 970 ILE A CA 1
ATOM 7812 C C . ILE A 1 970 ? 13.192 -33.478 0.481 1.00 96.25 970 ILE A C 1
ATOM 7814 O O . ILE A 1 970 ? 13.022 -33.756 -0.702 1.00 96.25 970 ILE A O 1
ATOM 7818 N N . GLU A 1 971 ? 13.878 -34.274 1.304 1.00 95.56 971 GLU A N 1
ATOM 7819 C CA . GLU A 1 971 ? 14.434 -35.573 0.906 1.00 95.56 971 GLU A CA 1
ATOM 7820 C C . GLU A 1 971 ? 13.328 -36.547 0.464 1.00 95.56 971 GLU A C 1
ATOM 7822 O O . GLU A 1 971 ? 13.390 -37.097 -0.637 1.00 95.56 971 GLU A O 1
ATOM 7827 N N . GLN A 1 972 ? 12.276 -36.702 1.277 1.00 95.25 972 GLN A N 1
ATOM 7828 C CA . GLN A 1 972 ? 11.125 -37.560 0.985 1.00 95.25 972 GLN A CA 1
ATOM 7829 C C . GLN A 1 972 ? 10.398 -37.161 -0.311 1.00 95.25 972 GLN A C 1
ATOM 7831 O O . GLN A 1 972 ? 10.053 -38.034 -1.113 1.00 95.25 972 GLN A O 1
ATOM 7836 N N . ASP A 1 973 ? 10.160 -35.867 -0.533 1.00 95.50 973 ASP A N 1
ATOM 7837 C CA . ASP A 1 973 ? 9.448 -35.373 -1.717 1.00 95.50 973 ASP A CA 1
ATOM 7838 C C . ASP A 1 973 ? 10.354 -35.410 -2.968 1.00 95.50 973 ASP A C 1
ATOM 7840 O O . ASP A 1 973 ? 9.897 -35.799 -4.042 1.00 95.50 973 ASP A O 1
ATOM 7844 N N . LEU A 1 974 ? 11.662 -35.130 -2.850 1.00 95.81 974 LEU A N 1
ATOM 7845 C CA . LEU A 1 974 ? 12.615 -35.292 -3.960 1.00 95.81 974 LEU A CA 1
ATOM 7846 C C . LEU A 1 974 ? 12.813 -36.753 -4.364 1.00 95.81 974 LEU A C 1
ATOM 7848 O O . LEU A 1 974 ? 12.860 -37.051 -5.558 1.00 95.81 974 LEU A O 1
ATOM 7852 N N . ARG A 1 975 ? 12.902 -37.683 -3.407 1.00 95.12 975 ARG A N 1
ATOM 7853 C CA . ARG A 1 975 ? 13.144 -39.106 -3.697 1.00 95.12 975 ARG A CA 1
ATOM 7854 C C . ARG A 1 975 ? 12.034 -39.736 -4.548 1.00 95.12 975 ARG A C 1
ATOM 7856 O O . ARG A 1 975 ? 12.314 -40.708 -5.247 1.00 95.12 975 ARG A O 1
ATOM 7863 N N . GLN A 1 976 ? 10.825 -39.164 -4.528 1.00 94.31 976 GLN A N 1
ATOM 7864 C CA . GLN A 1 976 ? 9.685 -39.537 -5.379 1.00 94.31 976 GLN A CA 1
ATOM 7865 C C . GLN A 1 976 ? 9.764 -38.969 -6.809 1.00 94.31 976 GLN A C 1
ATOM 7867 O O . GLN A 1 976 ? 9.182 -39.549 -7.723 1.00 94.31 976 GLN A O 1
ATOM 7872 N N . LEU A 1 977 ? 10.459 -37.843 -7.012 1.00 95.44 977 LEU A N 1
ATOM 7873 C CA . LEU A 1 977 ? 10.540 -37.129 -8.296 1.00 95.44 977 LEU A CA 1
ATOM 7874 C C . LEU A 1 977 ? 11.830 -37.424 -9.086 1.00 95.44 977 LEU A C 1
ATOM 7876 O O . LEU A 1 977 ? 11.873 -37.215 -10.298 1.00 95.44 977 LEU A O 1
ATOM 7880 N N . VAL A 1 978 ? 12.888 -37.868 -8.406 1.00 95.25 978 VAL A N 1
ATOM 7881 C CA . VAL A 1 978 ? 14.234 -38.068 -8.968 1.00 95.25 978 VAL A CA 1
ATOM 7882 C C . VAL A 1 978 ? 14.465 -39.548 -9.344 1.00 95.25 978 VAL A C 1
ATOM 7884 O O . VAL A 1 978 ? 14.092 -40.423 -8.555 1.00 95.25 978 VAL A O 1
ATOM 7887 N N . PRO A 1 979 ? 15.110 -39.865 -10.491 1.00 93.81 979 PRO A N 1
ATOM 7888 C CA . PRO A 1 979 ? 15.463 -41.237 -10.889 1.00 93.81 979 PRO A CA 1
ATOM 7889 C C . PRO A 1 979 ? 16.312 -41.994 -9.857 1.00 93.81 979 PRO A C 1
ATOM 7891 O O . PRO A 1 979 ? 17.142 -41.402 -9.162 1.00 93.81 979 PRO A O 1
ATOM 7894 N N . ILE A 1 980 ? 16.107 -43.310 -9.736 1.00 93.75 980 ILE A N 1
ATOM 7895 C CA . ILE A 1 980 ? 16.704 -44.139 -8.669 1.00 93.75 980 ILE A CA 1
ATOM 7896 C C . ILE A 1 980 ? 18.219 -44.345 -8.831 1.00 93.75 980 ILE A C 1
ATOM 7898 O O . ILE A 1 980 ? 18.906 -44.660 -7.865 1.00 93.75 980 ILE A O 1
ATOM 7902 N N . GLU A 1 981 ? 18.747 -44.117 -10.031 1.00 93.69 981 GLU A N 1
ATOM 7903 C CA . GLU A 1 981 ? 20.172 -44.149 -10.360 1.00 93.69 981 GLU A CA 1
ATOM 7904 C C . GLU A 1 981 ? 20.944 -42.947 -9.792 1.00 93.69 981 GLU A C 1
ATOM 7906 O O . GLU A 1 981 ? 22.173 -42.991 -9.713 1.00 93.69 981 GLU A O 1
ATOM 7911 N N . TYR A 1 982 ? 20.248 -41.870 -9.410 1.00 94.06 982 TYR A N 1
ATOM 7912 C CA . TYR A 1 982 ? 20.856 -40.706 -8.774 1.00 94.06 982 TYR A CA 1
ATOM 7913 C C . TYR A 1 982 ? 20.783 -40.816 -7.249 1.00 94.06 982 TYR A C 1
ATOM 7915 O O . TYR A 1 982 ? 19.700 -40.922 -6.656 1.00 94.06 982 TYR A O 1
ATOM 7923 N N . ASP A 1 983 ? 21.962 -40.748 -6.633 1.00 91.75 983 ASP A N 1
ATOM 7924 C CA . ASP A 1 983 ? 22.126 -40.519 -5.201 1.00 91.75 983 ASP A CA 1
ATOM 7925 C C . ASP A 1 983 ? 21.712 -39.082 -4.845 1.00 91.75 983 ASP A C 1
ATOM 7927 O O . ASP A 1 983 ? 21.894 -38.151 -5.636 1.00 91.75 983 ASP A O 1
ATOM 7931 N N . ILE A 1 984 ? 21.123 -38.910 -3.663 1.00 94.56 984 ILE A N 1
ATOM 7932 C CA . ILE A 1 984 ? 20.571 -37.637 -3.195 1.00 94.56 984 ILE A CA 1
ATOM 7933 C C . ILE A 1 984 ? 21.181 -37.347 -1.826 1.00 94.56 984 ILE A C 1
ATOM 7935 O O . ILE A 1 984 ? 20.760 -37.923 -0.826 1.00 94.56 984 ILE A O 1
ATOM 7939 N N . ARG A 1 985 ? 22.160 -36.436 -1.774 1.00 93.88 985 ARG A N 1
ATOM 7940 C CA . ARG A 1 985 ? 22.772 -35.994 -0.511 1.00 93.88 985 ARG A CA 1
ATOM 7941 C C . ARG A 1 985 ? 22.321 -34.567 -0.221 1.00 93.88 985 ARG A C 1
ATOM 7943 O O . ARG A 1 985 ? 22.607 -33.656 -1.000 1.00 93.88 985 ARG A O 1
ATOM 7950 N N . ILE A 1 986 ? 21.615 -34.385 0.894 1.00 95.19 986 ILE A N 1
ATOM 7951 C CA . ILE A 1 986 ? 21.048 -33.102 1.325 1.00 95.19 986 ILE A CA 1
ATOM 7952 C C . ILE A 1 986 ? 21.602 -32.751 2.702 1.00 95.19 986 ILE A C 1
ATOM 7954 O O . ILE A 1 986 ? 21.537 -33.569 3.616 1.00 95.19 986 ILE A O 1
ATOM 7958 N N . VAL A 1 987 ? 22.125 -31.534 2.865 1.00 94.00 987 VAL A N 1
ATOM 7959 C CA . VAL A 1 987 ? 22.678 -31.063 4.143 1.00 94.00 987 VAL A CA 1
ATOM 7960 C C . VAL A 1 987 ? 22.104 -29.698 4.520 1.00 94.00 987 VAL A C 1
ATOM 7962 O O . VAL A 1 987 ? 22.071 -28.774 3.708 1.00 94.00 987 VAL A O 1
ATOM 7965 N N . VAL A 1 988 ? 21.694 -29.561 5.783 1.00 94.50 988 VAL A N 1
ATOM 7966 C CA . VAL A 1 988 ? 21.454 -28.274 6.454 1.00 94.50 988 VAL A CA 1
ATOM 7967 C C . VAL A 1 988 ? 22.702 -27.968 7.299 1.00 94.50 988 VAL A C 1
ATOM 7969 O O . VAL A 1 988 ? 23.017 -28.758 8.191 1.00 94.50 988 VAL A O 1
ATOM 7972 N N . PRO A 1 989 ? 23.445 -26.872 7.048 1.00 91.38 989 PRO A N 1
ATOM 7973 C CA . PRO A 1 989 ? 24.546 -26.448 7.914 1.00 91.38 989 PRO A CA 1
ATOM 7974 C C . PRO A 1 989 ? 24.067 -26.144 9.340 1.00 91.38 989 PRO A C 1
ATOM 7976 O O . PRO A 1 989 ? 22.912 -25.790 9.546 1.00 91.38 989 PRO A O 1
ATOM 7979 N N . SER A 1 990 ? 24.960 -26.194 10.333 1.00 86.25 990 SER A N 1
ATOM 7980 C CA . SER A 1 990 ? 24.600 -25.987 11.753 1.00 86.25 990 SER A CA 1
ATOM 7981 C C . SER A 1 990 ? 24.004 -24.609 12.079 1.00 86.25 990 SER A C 1
ATOM 7983 O O . SER A 1 990 ? 23.363 -24.450 13.113 1.00 86.25 990 SER A O 1
ATOM 7985 N N . ASN A 1 991 ? 24.239 -23.614 11.221 1.00 85.88 991 ASN A N 1
ATOM 7986 C CA . ASN A 1 991 ? 23.697 -22.260 11.310 1.00 85.88 991 ASN A CA 1
ATOM 7987 C C . ASN A 1 991 ? 23.285 -21.813 9.890 1.00 85.88 991 ASN A C 1
ATOM 7989 O O . ASN A 1 991 ? 24.009 -21.035 9.267 1.00 85.88 991 ASN A O 1
ATOM 7993 N N . PRO A 1 992 ? 22.182 -22.335 9.322 1.00 89.75 992 PRO A N 1
ATOM 7994 C CA . PRO A 1 992 ? 21.881 -22.208 7.890 1.00 89.75 992 PRO A CA 1
ATOM 7995 C C . PRO A 1 992 ? 21.511 -20.775 7.484 1.00 89.75 992 PRO A C 1
ATOM 7997 O O . PRO A 1 992 ? 21.738 -20.367 6.349 1.00 89.75 992 PRO A O 1
ATOM 8000 N N . GLU A 1 993 ? 20.983 -20.003 8.430 1.00 85.44 993 GLU A N 1
ATOM 8001 C CA . GLU A 1 993 ? 20.646 -18.586 8.309 1.00 85.44 993 GLU A CA 1
ATOM 8002 C C . GLU A 1 993 ? 21.898 -17.711 8.113 1.00 85.44 993 GLU A C 1
ATOM 8004 O O . GLU A 1 993 ? 21.985 -16.956 7.151 1.00 85.44 993 GLU A O 1
ATOM 8009 N N . THR A 1 994 ? 22.917 -17.872 8.965 1.00 85.62 994 THR A N 1
ATOM 8010 C CA . THR A 1 994 ? 24.172 -17.097 8.901 1.00 85.62 994 THR A CA 1
ATOM 8011 C C . THR A 1 994 ? 25.266 -17.790 8.078 1.00 85.62 994 THR A C 1
ATOM 8013 O O . THR A 1 994 ? 26.417 -17.349 8.070 1.00 85.62 994 THR A O 1
ATOM 8016 N N . PHE A 1 995 ? 24.935 -18.852 7.337 1.00 88.75 995 PHE A N 1
ATOM 8017 C CA . PHE A 1 995 ? 25.899 -19.611 6.534 1.00 88.75 995 PHE A CA 1
ATOM 8018 C C . PHE A 1 995 ? 26.478 -18.781 5.380 1.00 88.75 995 PHE A C 1
ATOM 8020 O O . PHE A 1 995 ? 27.687 -18.814 5.140 1.00 88.75 995 PHE A O 1
ATOM 8027 N N . ALA A 1 996 ? 25.651 -17.959 4.724 1.00 87.19 996 ALA A N 1
ATOM 8028 C CA . ALA A 1 996 ? 26.127 -16.968 3.758 1.00 87.19 996 ALA A CA 1
ATOM 8029 C C . ALA A 1 996 ? 27.082 -15.959 4.421 1.00 87.19 996 ALA A C 1
ATOM 8031 O O . ALA A 1 996 ? 28.103 -15.608 3.825 1.00 87.19 996 ALA A O 1
ATOM 8032 N N . TRP A 1 997 ? 26.821 -15.577 5.684 1.00 86.00 997 TRP A N 1
ATOM 8033 C CA . TRP A 1 997 ? 27.699 -14.673 6.430 1.00 86.00 997 TRP A CA 1
ATOM 8034 C C . TRP A 1 997 ? 29.087 -15.292 6.661 1.00 86.00 997 TRP A C 1
ATOM 8036 O O . TRP A 1 997 ? 30.113 -14.688 6.337 1.00 86.00 997 TRP A O 1
ATOM 8046 N N . GLN A 1 998 ? 29.125 -16.539 7.131 1.00 85.81 998 GLN A N 1
ATOM 8047 C CA . GLN A 1 998 ? 30.364 -17.313 7.285 1.00 85.81 998 GLN A CA 1
ATOM 8048 C C . GLN A 1 998 ? 31.114 -17.444 5.947 1.00 85.81 998 GLN A C 1
ATOM 8050 O O . GLN A 1 998 ? 32.341 -17.321 5.910 1.00 85.81 998 GLN A O 1
ATOM 8055 N N . GLY A 1 999 ? 30.369 -17.572 4.844 1.00 86.69 999 GLY A N 1
ATOM 8056 C CA . GLY A 1 999 ? 30.889 -17.663 3.483 1.00 86.69 999 GLY A CA 1
ATOM 8057 C C . GLY A 1 999 ? 31.687 -16.435 3.054 1.00 86.69 999 GLY A C 1
ATOM 8058 O O . GLY A 1 999 ? 32.854 -16.553 2.687 1.00 86.69 999 GLY A O 1
ATOM 8059 N N . GLY A 1 1000 ? 31.117 -15.231 3.160 1.00 86.00 1000 GLY A N 1
ATOM 8060 C CA . GLY A 1 1000 ? 31.842 -14.001 2.809 1.00 86.00 1000 GLY A CA 1
ATOM 8061 C C . GLY A 1 1000 ? 33.005 -13.676 3.751 1.00 86.00 1000 GLY A C 1
ATOM 8062 O O . GLY A 1 1000 ? 34.019 -13.148 3.296 1.00 86.00 1000 GLY A O 1
ATOM 8063 N N . ASN A 1 1001 ? 32.933 -14.066 5.030 1.00 83.75 1001 ASN A N 1
ATOM 8064 C CA . ASN A 1 1001 ? 34.077 -13.930 5.935 1.00 83.75 1001 ASN A CA 1
ATOM 8065 C C . ASN A 1 1001 ? 35.222 -14.882 5.534 1.00 83.75 1001 ASN A C 1
ATOM 8067 O O . ASN A 1 1001 ? 36.389 -14.487 5.549 1.00 83.75 1001 ASN A O 1
ATOM 8071 N N . SER A 1 1002 ? 34.891 -16.108 5.116 1.00 84.19 1002 SER A N 1
ATOM 8072 C CA . SER A 1 1002 ? 35.850 -17.084 4.581 1.00 84.19 1002 SER A CA 1
ATOM 8073 C C . SER A 1 1002 ? 36.444 -16.615 3.249 1.00 84.19 1002 SER A C 1
ATOM 8075 O O . SER A 1 1002 ? 37.662 -16.631 3.088 1.00 84.19 1002 SER A O 1
ATOM 8077 N N . PHE A 1 1003 ? 35.617 -16.096 2.334 1.00 85.06 1003 PHE A N 1
ATOM 8078 C CA . PHE A 1 1003 ? 36.054 -15.487 1.071 1.00 85.06 1003 PHE A CA 1
ATOM 8079 C C . PHE A 1 1003 ? 37.117 -14.410 1.294 1.00 85.06 1003 PHE A C 1
ATOM 8081 O O . PHE A 1 1003 ? 38.173 -14.454 0.666 1.00 85.06 1003 PHE A O 1
ATOM 8088 N N . VAL A 1 1004 ? 36.871 -13.473 2.213 1.00 82.25 1004 VAL A N 1
ATOM 8089 C CA . VAL A 1 1004 ? 37.831 -12.415 2.548 1.00 82.25 1004 VAL A CA 1
ATOM 8090 C C . VAL A 1 1004 ? 39.091 -12.981 3.201 1.00 82.25 1004 VAL A C 1
ATOM 8092 O O . VAL A 1 1004 ? 40.194 -12.626 2.799 1.00 82.25 1004 VAL A O 1
ATOM 8095 N N . SER A 1 1005 ? 38.935 -13.861 4.193 1.00 78.62 1005 SER A N 1
ATOM 8096 C CA . SER A 1 1005 ? 40.053 -14.360 5.008 1.00 78.62 1005 SER A CA 1
ATOM 8097 C C . SER A 1 1005 ? 41.000 -15.293 4.245 1.00 78.62 1005 SER A C 1
ATOM 8099 O O . SER A 1 1005 ? 42.160 -15.425 4.633 1.00 78.62 1005 SER A O 1
ATOM 8101 N N . LEU A 1 1006 ? 40.512 -15.962 3.193 1.00 76.69 1006 LEU A N 1
ATOM 8102 C CA . LEU A 1 1006 ? 41.259 -16.964 2.424 1.00 76.69 1006 LEU A CA 1
ATOM 8103 C C . LEU A 1 1006 ? 41.742 -16.458 1.054 1.00 76.69 1006 LEU A C 1
ATOM 8105 O O . LEU A 1 1006 ? 42.716 -16.995 0.526 1.00 76.69 1006 LEU A O 1
ATOM 8109 N N . SER A 1 1007 ? 41.100 -15.440 0.469 1.00 79.50 1007 SER A N 1
ATOM 8110 C CA . SER A 1 1007 ? 41.513 -14.885 -0.829 1.00 79.50 1007 SER A CA 1
ATOM 8111 C C . SER A 1 1007 ? 42.811 -14.086 -0.721 1.00 79.50 1007 SER A C 1
ATOM 8113 O O . SER A 1 1007 ? 43.013 -13.317 0.220 1.00 79.50 1007 SER A O 1
ATOM 8115 N N . SER A 1 1008 ? 43.675 -14.156 -1.737 1.00 76.44 1008 SER A N 1
ATOM 8116 C CA . SER A 1 1008 ? 44.813 -13.236 -1.801 1.00 76.44 1008 SER A CA 1
ATOM 8117 C C . SER A 1 1008 ? 44.339 -11.795 -2.026 1.00 76.44 1008 SER A C 1
ATOM 8119 O O . SER A 1 1008 ? 43.332 -11.542 -2.699 1.00 76.44 1008 SER A O 1
ATOM 8121 N N . LYS A 1 1009 ? 45.136 -10.811 -1.583 1.00 72.00 1009 LYS A N 1
ATOM 8122 C CA . LYS A 1 1009 ? 44.886 -9.386 -1.888 1.00 72.00 1009 LYS A CA 1
ATOM 8123 C C . LYS A 1 1009 ? 44.735 -9.129 -3.403 1.00 72.00 1009 LYS A C 1
ATOM 8125 O O . LYS A 1 1009 ? 44.025 -8.209 -3.795 1.00 72.00 1009 LYS A O 1
ATOM 8130 N N . SER A 1 1010 ? 45.333 -9.973 -4.255 1.00 72.75 1010 SER A N 1
ATOM 8131 C CA . SER A 1 1010 ? 45.215 -9.896 -5.721 1.00 72.75 1010 SER A CA 1
ATOM 8132 C C . SER A 1 1010 ? 43.873 -10.389 -6.282 1.00 72.75 1010 SER A C 1
ATOM 8134 O O . SER A 1 1010 ? 43.514 -10.026 -7.398 1.00 72.75 1010 SER A O 1
ATOM 8136 N N . GLU A 1 1011 ? 43.141 -11.233 -5.554 1.00 75.81 1011 GLU A N 1
ATOM 8137 C CA . GLU A 1 1011 ? 41.825 -11.758 -5.950 1.00 75.81 1011 GLU A CA 1
ATOM 8138 C C . GLU A 1 1011 ? 40.703 -10.861 -5.431 1.00 75.81 1011 GLU A C 1
ATOM 8140 O O . GLU A 1 1011 ? 39.765 -10.555 -6.174 1.00 75.81 1011 GLU A O 1
ATOM 8145 N N . LEU A 1 1012 ? 40.872 -10.315 -4.223 1.00 78.12 1012 LEU A N 1
ATOM 8146 C CA . LEU A 1 1012 ? 40.022 -9.245 -3.706 1.00 78.12 1012 LEU A CA 1
ATOM 8147 C C . LEU A 1 1012 ? 40.071 -8.017 -4.636 1.00 78.12 1012 LEU A C 1
ATOM 8149 O O . LEU A 1 1012 ? 39.029 -7.576 -5.107 1.00 78.12 1012 LEU A O 1
ATOM 8153 N N . GLN A 1 1013 ? 41.257 -7.543 -5.042 1.00 78.44 1013 GLN A N 1
ATOM 8154 C CA . GLN A 1 1013 ? 41.394 -6.410 -5.982 1.00 78.44 1013 GLN A CA 1
ATOM 8155 C C . GLN A 1 1013 ? 40.805 -6.650 -7.390 1.00 78.44 1013 GLN A C 1
ATOM 8157 O O . GLN A 1 1013 ? 40.459 -5.689 -8.084 1.00 78.44 1013 GLN A O 1
ATOM 8162 N N . LYS A 1 1014 ? 40.684 -7.910 -7.835 1.00 83.19 1014 LYS A N 1
ATOM 8163 C CA . LYS A 1 1014 ? 39.996 -8.255 -9.096 1.00 83.19 1014 LYS A CA 1
ATOM 8164 C C . LYS A 1 1014 ? 38.475 -8.186 -8.947 1.00 83.19 1014 LYS A C 1
ATOM 8166 O O . LYS A 1 1014 ? 37.806 -7.758 -9.883 1.00 83.19 1014 LYS A O 1
ATOM 8171 N N . SER A 1 1015 ? 37.961 -8.597 -7.788 1.00 84.56 1015 SER A N 1
ATOM 8172 C CA . SER A 1 1015 ? 36.526 -8.726 -7.502 1.00 84.56 1015 SER A CA 1
ATOM 8173 C C . SER A 1 1015 ? 35.891 -7.393 -7.085 1.00 84.56 1015 SER A C 1
ATOM 8175 O O . SER A 1 1015 ? 34.817 -7.034 -7.563 1.00 84.56 1015 SER A O 1
ATOM 8177 N N . PHE A 1 1016 ? 36.574 -6.630 -6.228 1.00 90.31 1016 PHE A N 1
ATOM 8178 C CA . PHE A 1 1016 ? 36.118 -5.331 -5.736 1.00 90.31 1016 PHE A CA 1
ATOM 8179 C C . PHE A 1 1016 ? 36.305 -4.225 -6.788 1.00 90.31 1016 PHE A C 1
ATOM 8181 O O . PHE A 1 1016 ? 37.337 -4.144 -7.457 1.00 90.31 1016 PHE A O 1
ATOM 8188 N N . VAL A 1 1017 ? 35.327 -3.326 -6.899 1.00 92.88 1017 VAL A N 1
ATOM 8189 C CA . VAL A 1 1017 ? 35.418 -2.050 -7.627 1.00 92.88 1017 VAL A CA 1
ATOM 8190 C C . VAL A 1 1017 ? 35.914 -0.979 -6.672 1.00 92.88 1017 VAL A C 1
ATOM 8192 O O . VAL A 1 1017 ? 35.321 -0.766 -5.619 1.00 92.88 1017 VAL A O 1
ATOM 8195 N N . THR A 1 1018 ? 36.979 -0.274 -7.034 1.00 92.62 1018 THR A N 1
ATOM 8196 C CA . THR A 1 1018 ? 37.456 0.886 -6.270 1.00 92.62 1018 THR A CA 1
ATOM 8197 C C . THR A 1 1018 ? 36.632 2.134 -6.571 1.00 92.62 1018 THR A C 1
ATOM 8199 O O . THR A 1 1018 ? 36.153 2.322 -7.691 1.00 92.62 1018 THR A O 1
ATOM 8202 N N . ARG A 1 1019 ? 36.546 3.062 -5.610 1.00 93.06 1019 ARG A N 1
ATOM 8203 C CA . ARG A 1 1019 ? 35.881 4.360 -5.820 1.00 93.06 1019 ARG A CA 1
ATOM 8204 C C . ARG A 1 1019 ? 36.447 5.131 -7.015 1.00 93.06 1019 ARG A C 1
ATOM 8206 O O . ARG A 1 1019 ? 35.708 5.831 -7.696 1.00 93.06 1019 ARG A O 1
ATOM 8213 N N . LYS A 1 1020 ? 37.748 4.986 -7.301 1.00 92.94 1020 LYS A N 1
ATOM 8214 C CA . LYS A 1 1020 ? 38.370 5.591 -8.485 1.00 92.94 1020 LYS A CA 1
ATOM 8215 C C . LYS A 1 1020 ? 37.808 4.996 -9.781 1.00 92.94 1020 LYS A C 1
ATOM 8217 O O . LYS A 1 1020 ? 37.469 5.755 -10.677 1.00 92.94 1020 LYS A O 1
ATOM 8222 N N . GLU A 1 1021 ? 37.678 3.672 -9.873 1.00 91.94 1021 GLU A N 1
ATOM 8223 C CA . GLU A 1 1021 ? 37.070 3.020 -11.042 1.00 91.94 1021 GLU A CA 1
ATOM 8224 C C . GLU A 1 1021 ? 35.600 3.429 -11.218 1.00 91.94 1021 GLU A C 1
ATOM 8226 O O . GLU A 1 1021 ? 35.188 3.706 -12.341 1.00 91.94 1021 GLU A O 1
ATOM 8231 N N . TYR A 1 1022 ? 34.826 3.539 -10.131 1.00 94.12 1022 TYR A N 1
ATOM 8232 C CA . TYR A 1 1022 ? 33.456 4.061 -10.202 1.00 94.12 1022 TYR A CA 1
ATOM 8233 C C . TYR A 1 1022 ? 33.416 5.520 -10.692 1.00 94.12 1022 TYR A C 1
ATOM 8235 O O . TYR A 1 1022 ? 32.640 5.845 -11.582 1.00 94.12 1022 TYR A O 1
ATOM 8243 N N . LEU A 1 1023 ? 34.281 6.406 -10.189 1.00 91.44 1023 LEU A N 1
ATOM 8244 C CA . LEU A 1 1023 ? 34.321 7.809 -10.636 1.00 91.44 1023 LEU A CA 1
ATOM 8245 C C . LEU A 1 1023 ? 34.830 7.988 -12.084 1.00 91.44 1023 LEU A C 1
ATOM 8247 O O . LEU A 1 1023 ? 34.646 9.058 -12.660 1.00 91.44 1023 LEU A O 1
ATOM 8251 N N . GLU A 1 1024 ? 35.466 6.968 -12.670 1.00 93.06 1024 GLU A N 1
ATOM 8252 C CA . GLU A 1 1024 ? 35.999 6.978 -14.042 1.00 93.06 1024 GLU A CA 1
ATOM 8253 C C . GLU A 1 1024 ? 35.033 6.330 -15.062 1.00 93.06 1024 GLU A C 1
ATOM 8255 O O . GLU A 1 1024 ? 34.956 6.794 -16.198 1.00 93.06 1024 GLU A O 1
ATOM 8260 N N . TYR A 1 1025 ? 34.264 5.303 -14.664 1.00 89.06 1025 TYR A N 1
ATOM 8261 C CA . TYR A 1 1025 ? 33.379 4.520 -15.555 1.00 89.06 1025 TYR A CA 1
ATOM 8262 C C . TYR A 1 1025 ? 31.903 4.433 -15.101 1.00 89.06 1025 TYR A C 1
ATOM 8264 O O . TYR A 1 1025 ? 31.089 3.809 -15.783 1.00 89.06 1025 TYR A O 1
ATOM 8272 N N . GLY A 1 1026 ? 31.535 5.020 -13.960 1.00 89.81 1026 GLY A N 1
ATOM 8273 C CA . GLY A 1 1026 ? 30.218 4.874 -13.327 1.00 89.81 1026 GLY A CA 1
ATOM 8274 C C . GLY A 1 1026 ? 29.897 3.429 -12.924 1.00 89.81 1026 GLY A C 1
ATOM 8275 O O . GLY A 1 1026 ? 30.788 2.584 -12.786 1.00 89.81 1026 GLY A O 1
ATOM 8276 N N . SER A 1 1027 ? 28.605 3.110 -12.807 1.00 87.94 1027 SER A N 1
ATOM 8277 C CA . SER A 1 1027 ? 28.111 1.744 -12.550 1.00 87.94 1027 SER A CA 1
ATOM 8278 C C . SER A 1 1027 ? 28.518 0.704 -13.602 1.00 87.94 1027 SER A C 1
ATOM 8280 O O . SER A 1 1027 ? 28.414 -0.490 -13.334 1.00 87.94 1027 SER A O 1
ATOM 8282 N N . GLU A 1 1028 ? 29.039 1.091 -14.772 1.00 86.31 1028 GLU A N 1
ATOM 8283 C CA . GLU A 1 1028 ? 29.627 0.123 -15.712 1.00 86.31 1028 GLU A CA 1
ATOM 8284 C C . GLU A 1 1028 ? 30.912 -0.521 -15.151 1.00 86.31 1028 GLU A C 1
ATOM 8286 O O . GLU A 1 1028 ? 31.235 -1.656 -15.503 1.00 86.31 1028 GLU A O 1
ATOM 8291 N N . ALA A 1 1029 ? 31.615 0.127 -14.207 1.00 87.62 1029 ALA A N 1
ATOM 8292 C CA . ALA A 1 1029 ? 32.673 -0.530 -13.432 1.00 87.62 1029 ALA A CA 1
ATOM 8293 C C . ALA A 1 1029 ? 32.118 -1.706 -12.609 1.00 87.62 1029 ALA A C 1
ATOM 8295 O O . ALA A 1 1029 ? 32.699 -2.796 -12.623 1.00 87.62 1029 ALA A O 1
ATOM 8296 N N . CYS A 1 1030 ? 30.980 -1.484 -11.945 1.00 87.56 1030 CYS A N 1
ATOM 8297 C CA . CYS A 1 1030 ? 30.253 -2.464 -11.139 1.00 87.56 1030 CYS A CA 1
ATOM 8298 C C . CYS A 1 1030 ? 29.727 -3.610 -11.998 1.00 87.56 1030 CYS A C 1
ATOM 8300 O O . CYS A 1 1030 ? 30.129 -4.749 -11.784 1.00 87.56 1030 CYS A O 1
ATOM 8302 N N . LYS A 1 1031 ? 28.955 -3.315 -13.049 1.00 84.50 1031 LYS A N 1
ATOM 8303 C CA . LYS A 1 1031 ? 28.415 -4.313 -13.993 1.00 84.50 1031 LYS A CA 1
ATOM 8304 C C . LYS A 1 1031 ? 29.494 -5.180 -14.662 1.00 84.50 1031 LYS A C 1
ATOM 8306 O O . LYS A 1 1031 ? 29.220 -6.317 -15.030 1.00 84.50 1031 LYS A O 1
ATOM 8311 N N . ARG A 1 1032 ? 30.722 -4.666 -14.820 1.00 83.19 1032 ARG A N 1
ATOM 8312 C CA . ARG A 1 1032 ? 31.864 -5.391 -15.408 1.00 83.19 1032 ARG A CA 1
ATOM 8313 C C . ARG A 1 1032 ? 32.608 -6.304 -14.422 1.00 83.19 1032 ARG A C 1
ATOM 8315 O O . ARG A 1 1032 ? 33.141 -7.323 -14.857 1.00 83.19 1032 ARG A O 1
ATOM 8322 N N . LYS A 1 1033 ? 32.723 -5.930 -13.140 1.00 83.81 1033 LYS A N 1
ATOM 8323 C CA . LYS A 1 1033 ? 33.452 -6.713 -12.114 1.00 83.81 1033 LYS A CA 1
ATOM 8324 C C . LYS A 1 1033 ? 32.533 -7.615 -11.290 1.00 83.81 1033 LYS A C 1
ATOM 8326 O O . LYS A 1 1033 ? 32.892 -8.754 -11.000 1.00 83.81 1033 LYS A O 1
ATOM 8331 N N . PHE A 1 1034 ? 31.361 -7.118 -10.909 1.00 80.12 1034 PHE A N 1
ATOM 8332 C CA . PHE A 1 1034 ? 30.376 -7.873 -10.147 1.00 80.12 1034 PHE A CA 1
ATOM 8333 C C . PHE A 1 1034 ? 29.691 -8.843 -11.106 1.00 80.12 1034 PHE A C 1
ATOM 8335 O O . PHE A 1 1034 ? 28.838 -8.447 -11.894 1.00 80.12 1034 PHE A O 1
ATOM 8342 N N . GLY A 1 1035 ? 30.074 -10.121 -11.049 1.00 59.06 1035 GLY A N 1
ATOM 8343 C CA . GLY A 1 1035 ? 29.523 -11.198 -11.884 1.00 59.06 1035 GLY A CA 1
ATOM 8344 C C . GLY A 1 1035 ? 28.076 -11.585 -11.552 1.00 59.06 1035 GLY A C 1
ATOM 8345 O O . GLY A 1 1035 ? 27.724 -12.760 -11.647 1.00 59.06 1035 GLY A O 1
ATOM 8346 N N . VAL A 1 1036 ? 27.267 -10.619 -11.113 1.00 56.75 1036 VAL A N 1
ATOM 8347 C CA . VAL A 1 1036 ? 25.837 -10.764 -10.846 1.00 56.75 1036 VAL A CA 1
ATOM 8348 C C . VAL A 1 1036 ? 25.097 -10.903 -12.173 1.00 56.75 1036 VAL A C 1
ATOM 8350 O O . VAL A 1 1036 ? 25.470 -10.322 -13.191 1.00 56.75 1036 VAL A O 1
ATOM 8353 N N . LEU A 1 1037 ? 24.053 -11.723 -12.158 1.00 54.25 1037 LEU A N 1
ATOM 8354 C CA . LEU A 1 1037 ? 23.343 -12.147 -13.354 1.00 54.25 1037 LEU A CA 1
ATOM 8355 C C . LEU A 1 1037 ? 22.406 -11.046 -13.865 1.00 54.25 1037 LEU A C 1
ATOM 8357 O O . LEU A 1 1037 ? 21.453 -10.680 -13.174 1.00 54.25 1037 LEU A O 1
ATOM 8361 N N . GLN A 1 1038 ? 22.698 -10.561 -15.075 1.00 42.34 1038 GLN A N 1
ATOM 8362 C CA . GLN A 1 1038 ? 21.854 -9.671 -15.884 1.00 42.34 1038 GLN A CA 1
ATOM 8363 C C . GLN A 1 1038 ? 20.952 -10.477 -16.829 1.00 42.34 1038 GLN A C 1
ATOM 8365 O O . GLN A 1 1038 ? 21.407 -11.549 -17.294 1.00 42.34 1038 GLN A O 1
#

Foldseek 3Di:
DVVVVVVLVVLLVVLLVLLVVLVVQQALEEAEAPLVLQPPWAFEEEAEDDLAAQVNRVSSCCNRNNFLEEEEHAVLLCVDPVSVVSNVSSHYQYDYDLLSVKAWWAFFKADQCCPNQQFKIFTDRFQCVVQADQQKWKAFPPRQDIFGWHAADGRGMTGTDDGDPRPSVRVQRHDPRGTIIIIRYDDDCVVSLVVLLVCNVVGHYYYDHQLNDHEDDLDHHQGHLPVVCSQLVSCLVDPPRWYKYWYKEWDWPDSLHGNTYIYIYIFRIDTQDVVLSVLCVVDDVSVVVSSVVVSVVNVVRNVLGYQDDPDVLLVLLLVLLLLLAPLDPDDDDPVVSRVSSVLSRLLCVVCVVPVLSVVLSVLSVVLVVLCVVLVHDQQLLVVLPDDPDVLVVVLVVLVVVLVVLCVLLVVLCVLCVVLVVVLVVVLVVVLVVQVVSDPRYDRSSSCSSVSSSVSCSPVVVVSLVVVLVVLLVVLVPDPPDDPVRSVVSSVVSSVCSVVSNVSNVVCVQVSVQSVSSNSSSVCSHVPVPSSVVSVVSSNVSSVSSLVVCVVSVVVRDVCDDSNCRDDPPPPPPVVVPVVPPDDDDPVVVVVCVVCVPVPVPDPPVDDDGDDDDDDDDDDDWDDDFQKFKAFPVLHGQDPDDDDDDDDDDDDDDPDDDDDDDDAWTQWFKADPVPRDTQATVSVVVDLALFLIDTDHAQDLQAGHDPVRNVSNVVCCCCPVRNHQQLRIEMETAGDAPHDVVSLLVVLCCSCVPSNHQWYFYAHLVLLLQLDQQQVQLPHDTPDRQQKAWEWAAAAQWIKIFIDGNSHTPVQLIDIFRDHNPQLLQVQQVVLVVPPNNCNSNSPQSSVCLLPQAAADLDLVVLVVLLPDDPVRRPNKWKKFDAPSPPGSHIDTDDPPDDDPPTDIDIDGSSRHVSVCCQQPVPVVPDPGHHPLVSNVSSLVSPDPVCSLSHQSHYEYAYDCLSHHCNQVNSCVSNVVVDDPPRDGGYGYPPHRRCSSVVSVVSVSVPDDPVVVVQQMDGSVNCVVPNCVSVVVRHPRDD